Protein AF-0000000078283621 (afdb_homodimer)

Organism: NCBI:txid1796616

Structure (mmCIF, N/CA/C/O backbone):
data_AF-0000000078283621-model_v1
#
loop_
_entity.id
_entity.type
_entity.pdbx_description
1 polymer 'Uncharacterized protein'
#
loop_
_atom_site.group_PDB
_atom_site.id
_atom_site.type_symbol
_atom_site.label_atom_id
_atom_site.label_alt_id
_atom_site.label_comp_id
_atom_site.label_asym_id
_atom_site.label_entity_id
_atom_site.label_seq_id
_atom_site.pdbx_PDB_ins_code
_atom_site.Cartn_x
_atom_site.Cartn_y
_atom_site.Cartn_z
_atom_site.occupancy
_atom_site.B_iso_or_equiv
_atom_site.auth_seq_id
_atom_site.auth_comp_id
_atom_site.auth_asym_id
_atom_site.auth_atom_id
_atom_site.pdbx_PDB_model_num
ATOM 1 N N . MET A 1 1 ? -33 16.625 15.055 1 61.47 1 MET A N 1
ATOM 2 C CA . MET A 1 1 ? -33.125 15.297 14.461 1 61.47 1 MET A CA 1
ATOM 3 C C . MET A 1 1 ? -33.719 14.312 15.453 1 61.47 1 MET A C 1
ATOM 5 O O . MET A 1 1 ? -33.406 14.344 16.641 1 61.47 1 MET A O 1
ATOM 9 N N . ASN A 1 2 ? -34.844 13.75 15.188 1 64.12 2 ASN A N 1
ATOM 10 C CA . ASN A 1 2 ? -35.438 12.703 16.016 1 64.12 2 ASN A CA 1
ATOM 11 C C . ASN A 1 2 ? -34.531 11.484 16.109 1 64.12 2 ASN A C 1
ATOM 13 O O . ASN A 1 2 ? -34.062 10.977 15.094 1 64.12 2 ASN A O 1
ATOM 17 N N . LYS A 1 3 ? -34.062 11.258 17.281 1 76.75 3 LYS A N 1
ATOM 18 C CA . LYS A 1 3 ? -33.156 10.148 17.562 1 76.75 3 LYS A CA 1
ATOM 19 C C . LYS A 1 3 ? -33.875 8.805 17.453 1 76.75 3 LYS A C 1
ATOM 21 O O . LYS A 1 3 ? -33.781 7.98 18.375 1 76.75 3 LYS A O 1
ATOM 26 N N . LYS A 1 4 ? -34.688 8.758 16.531 1 81 4 LYS A N 1
ATOM 27 C CA . LYS A 1 4 ? -35.406 7.508 16.281 1 81 4 LYS A CA 1
ATOM 28 C C . LYS A 1 4 ? -35.031 6.926 14.922 1 81 4 LYS A C 1
ATOM 30 O O . LYS A 1 4 ? -34.562 7.648 14.031 1 81 4 LYS A O 1
ATOM 35 N N . GLY A 1 5 ? -35.125 5.586 14.844 1 86.56 5 GLY A N 1
ATOM 36 C CA . GLY A 1 5 ? -34.844 4.949 13.562 1 86.56 5 GLY A CA 1
ATOM 37 C C . GLY A 1 5 ? -33.688 3.975 13.602 1 86.56 5 GLY A C 1
ATOM 38 O O . GLY A 1 5 ? -33.062 3.814 14.641 1 86.56 5 GLY A O 1
ATOM 39 N N . MET A 1 6 ? -33.438 3.43 12.516 1 89.12 6 MET A N 1
ATOM 40 C CA . MET A 1 6 ? -32.531 2.295 12.43 1 89.12 6 MET A CA 1
ATOM 41 C C . MET A 1 6 ? -31.109 2.725 12.742 1 89.12 6 MET A C 1
ATOM 43 O O . MET A 1 6 ? -30.328 1.955 13.32 1 89.12 6 MET A O 1
ATOM 47 N N . ILE A 1 7 ? -30.75 3.992 12.398 1 89.44 7 ILE A N 1
ATOM 48 C CA . ILE A 1 7 ? -29.391 4.473 12.625 1 89.44 7 ILE A CA 1
ATOM 49 C C . ILE A 1 7 ? -29.125 4.609 14.125 1 89.44 7 ILE A C 1
ATOM 51 O O . ILE A 1 7 ? -28.016 4.363 14.594 1 89.44 7 ILE A O 1
ATOM 55 N N . PHE A 1 8 ? -30.156 4.895 14.883 1 88.25 8 PHE A N 1
ATOM 56 C CA . PHE A 1 8 ? -30 5.172 16.312 1 88.25 8 PHE A CA 1
ATOM 57 C C . PHE A 1 8 ? -30.344 3.938 17.141 1 88.25 8 PHE A C 1
ATOM 59 O O . PHE A 1 8 ? -29.656 3.635 18.109 1 88.25 8 PHE A O 1
ATOM 66 N N . GLU A 1 9 ? -31.359 3.209 16.719 1 87.06 9 GLU A N 1
ATOM 67 C CA . GLU A 1 9 ? -31.906 2.139 17.547 1 87.06 9 GLU A CA 1
ATOM 68 C C . GLU A 1 9 ? -31.547 0.767 16.984 1 87.06 9 GLU A C 1
ATOM 70 O O . GLU A 1 9 ? -31.766 -0.256 17.641 1 87.06 9 GLU A O 1
ATOM 75 N N . GLY A 1 10 ? -31 0.722 15.836 1 88.5 10 GLY A N 1
ATOM 76 C CA . GLY A 1 10 ? -30.766 -0.555 15.18 1 88.5 10 GLY A CA 1
ATOM 77 C C . GLY A 1 10 ? -32.031 -1.196 14.656 1 88.5 10 GLY A C 1
ATOM 78 O O . GLY A 1 10 ? -33.094 -0.573 14.664 1 88.5 10 GLY A O 1
ATOM 79 N N . LEU A 1 11 ? -31.891 -2.342 14.094 1 85.25 11 LEU A N 1
ATOM 80 C CA . LEU A 1 11 ? -33.031 -3.131 13.648 1 85.25 11 LEU A CA 1
ATOM 81 C C . LEU A 1 11 ? -33.562 -4.02 14.773 1 85.25 11 LEU A C 1
ATOM 83 O O . LEU A 1 11 ? -32.781 -4.809 15.344 1 85.25 11 LEU A O 1
ATOM 87 N N . LYS A 1 12 ? -34.719 -3.814 15.133 1 80.38 12 LYS A N 1
ATOM 88 C CA . LYS A 1 12 ? -35.344 -4.668 16.141 1 80.38 12 LYS A CA 1
ATOM 89 C C . LYS A 1 12 ? -35.625 -6.059 15.586 1 80.38 12 LYS A C 1
ATOM 91 O O . LYS A 1 12 ? -36.469 -6.211 14.688 1 80.38 12 LYS A O 1
ATOM 96 N N . VAL A 1 13 ? -34.969 -7 16.031 1 79.25 13 VAL A N 1
ATOM 97 C CA . VAL A 1 13 ? -34.969 -8.305 15.375 1 79.25 13 VAL A CA 1
ATOM 98 C C . VAL A 1 13 ? -35.781 -9.297 16.188 1 79.25 13 VAL A C 1
ATOM 100 O O . VAL A 1 13 ? -36.594 -10.023 15.641 1 79.25 13 VAL A O 1
ATOM 103 N N . ARG A 1 14 ? -35.625 -9.297 17.484 1 77.25 14 ARG A N 1
ATOM 104 C CA . ARG A 1 14 ? -36.219 -10.344 18.297 1 77.25 14 ARG A CA 1
ATOM 105 C C . ARG A 1 14 ? -37.75 -10.273 18.25 1 77.25 14 ARG A C 1
ATOM 107 O O . ARG A 1 14 ? -38.406 -11.266 17.953 1 77.25 14 ARG A O 1
ATOM 114 N N . ASN A 1 15 ? -38.188 -9.062 18.531 1 71.31 15 ASN A N 1
ATOM 115 C CA . ASN A 1 15 ? -39.656 -8.922 18.578 1 71.31 15 ASN A CA 1
ATOM 116 C C . ASN A 1 15 ? -40.281 -9.188 17.219 1 71.31 15 ASN A C 1
ATOM 118 O O . ASN A 1 15 ? -41.375 -9.773 17.141 1 71.31 15 ASN A O 1
ATOM 122 N N . GLU A 1 16 ? -39.5 -8.922 16.25 1 74.31 16 GLU A N 1
ATOM 123 C CA . GLU A 1 16 ? -40 -9.148 14.898 1 74.31 16 GLU A CA 1
ATOM 124 C C . GLU A 1 16 ? -40.031 -10.633 14.562 1 74.31 16 GLU A C 1
ATOM 126 O O . GLU A 1 16 ? -41.031 -11.125 14.023 1 74.31 16 GLU A O 1
ATOM 131 N N . ILE A 1 17 ? -39.062 -11.281 14.953 1 74 17 ILE A N 1
ATOM 132 C CA . ILE A 1 17 ? -38.969 -12.711 14.672 1 74 17 ILE A CA 1
ATOM 133 C C . ILE A 1 17 ? -40 -13.461 15.523 1 74 17 ILE A C 1
ATOM 135 O O . ILE A 1 17 ? -40.688 -14.359 15.031 1 74 17 ILE A O 1
ATOM 139 N N . LYS A 1 18 ? -40.125 -13.055 16.734 1 74.5 18 LYS A N 1
ATOM 140 C CA . LYS A 1 18 ? -41.062 -13.68 17.625 1 74.5 18 LYS A CA 1
ATOM 141 C C . LYS A 1 18 ? -42.5 -13.531 17.109 1 74.5 18 LYS A C 1
ATOM 143 O O . LYS A 1 18 ? -43.281 -14.484 17.125 1 74.5 18 LYS A O 1
ATOM 148 N N . LYS A 1 19 ? -42.719 -12.359 16.734 1 72.62 19 LYS A N 1
ATOM 149 C CA . LYS A 1 19 ? -44.062 -12.109 16.203 1 72.62 19 LYS A CA 1
ATOM 150 C C . LYS A 1 19 ? -44.344 -12.977 14.977 1 72.62 19 LYS A C 1
ATOM 152 O O . LYS A 1 19 ? -45.438 -13.508 14.82 1 72.62 19 LYS A O 1
ATOM 157 N N . ALA A 1 20 ? -43.344 -13.109 14.219 1 76.38 20 ALA A N 1
ATOM 158 C CA . ALA A 1 20 ? -43.5 -13.898 13 1 76.38 20 ALA A CA 1
ATOM 159 C C . ALA A 1 20 ? -43.625 -15.383 13.32 1 76.38 20 ALA A C 1
ATOM 161 O O . ALA A 1 20 ? -44.344 -16.109 12.641 1 76.38 20 ALA A O 1
ATOM 162 N N . MET A 1 21 ? -42.938 -15.812 14.305 1 75.56 21 MET A N 1
ATOM 163 C CA . MET A 1 21 ? -43 -17.203 14.719 1 75.56 21 MET A CA 1
ATOM 164 C C . MET A 1 21 ? -44.375 -17.594 15.195 1 75.56 21 MET A C 1
ATOM 166 O O . MET A 1 21 ? -44.812 -18.734 15.016 1 75.56 21 MET A O 1
ATOM 170 N N . HIS A 1 22 ? -45.031 -16.594 15.766 1 72.19 22 HIS A N 1
ATOM 171 C CA . HIS A 1 22 ? -46.406 -16.828 16.234 1 72.19 22 HIS A CA 1
ATOM 1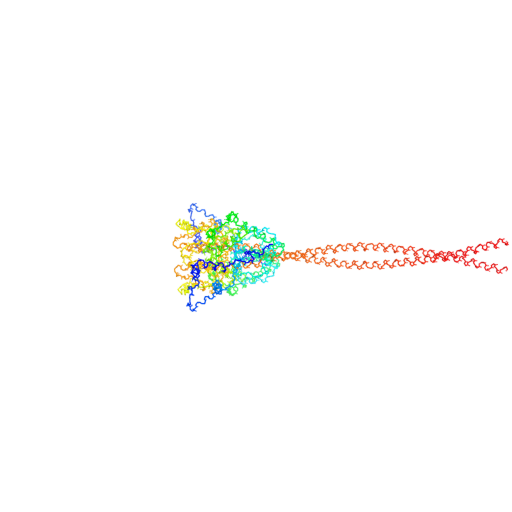72 C C . HIS A 1 22 ? -47.375 -16.906 15.055 1 72.19 22 HIS A C 1
ATOM 174 O O . HIS A 1 22 ? -48.406 -17.594 15.133 1 72.19 22 HIS A O 1
ATOM 180 N N . GLN A 1 23 ? -46.938 -16.234 14.047 1 69.31 23 GLN A N 1
ATOM 181 C CA . GLN A 1 23 ? -47.812 -16.172 12.891 1 69.31 23 GLN A CA 1
ATOM 182 C C . GLN A 1 23 ? -47.562 -17.328 11.93 1 69.31 23 GLN A C 1
ATOM 184 O O . GLN A 1 23 ? -48.5 -17.844 11.312 1 69.31 23 GLN A O 1
ATOM 189 N N . GLU A 1 24 ? -46.344 -17.594 11.82 1 69.06 24 GLU A N 1
ATOM 190 C CA . GLU A 1 24 ? -45.938 -18.656 10.906 1 69.06 24 GLU A CA 1
ATOM 191 C C . GLU A 1 24 ? -45.281 -19.812 11.648 1 69.06 24 GLU A C 1
ATOM 193 O O . GLU A 1 24 ? -44.062 -19.75 11.945 1 69.06 24 GLU A O 1
ATOM 198 N N . HIS A 1 25 ? -45.875 -20.828 11.945 1 65.94 25 HIS A N 1
ATOM 199 C CA . HIS A 1 25 ? -45.406 -21.938 12.766 1 65.94 25 HIS A CA 1
ATOM 200 C C . HIS A 1 25 ? -44.188 -22.609 12.148 1 65.94 25 HIS A C 1
ATOM 202 O O . HIS A 1 25 ? -43.344 -23.141 12.867 1 65.94 25 HIS A O 1
ATOM 208 N N . SER A 1 26 ? -44.062 -22.469 10.867 1 68.5 26 SER A N 1
ATOM 209 C CA . SER A 1 26 ? -43 -23.188 10.18 1 68.5 26 SER A CA 1
ATOM 210 C C . SER A 1 26 ? -41.688 -22.406 10.25 1 68.5 26 SER A C 1
ATOM 212 O O . SER A 1 26 ? -40.625 -22.922 9.898 1 68.5 26 SER A O 1
ATOM 214 N N . LEU A 1 27 ? -41.75 -21.188 10.766 1 71.88 27 LEU A N 1
ATOM 215 C CA . LEU A 1 27 ? -40.594 -20.328 10.75 1 71.88 27 LEU A CA 1
ATOM 216 C C . LEU A 1 27 ? -39.5 -20.859 11.68 1 71.88 27 LEU A C 1
ATOM 218 O O . LEU A 1 27 ? -38.312 -20.844 11.328 1 71.88 27 LEU A O 1
ATOM 222 N N . ALA A 1 28 ? -39.938 -21.266 12.836 1 66.44 28 ALA A N 1
ATOM 223 C CA . ALA A 1 28 ? -38.969 -21.781 13.805 1 66.44 28 ALA A CA 1
ATOM 224 C C . ALA A 1 28 ? -38.219 -22.984 13.234 1 66.44 28 ALA A C 1
ATOM 226 O O . ALA A 1 28 ? -37 -23.078 13.383 1 66.44 28 ALA A O 1
ATOM 227 N N . ASP A 1 29 ? -38.875 -23.812 12.492 1 66.44 29 ASP A N 1
ATOM 228 C CA . ASP A 1 29 ? -38.25 -24.984 11.883 1 66.44 29 ASP A CA 1
ATOM 229 C C . ASP A 1 29 ? -37.312 -24.594 10.758 1 66.44 29 ASP A C 1
ATOM 231 O O . ASP A 1 29 ? -36.219 -25.172 10.625 1 66.44 29 ASP A O 1
ATOM 235 N N . ARG A 1 30 ? -37.625 -23.625 10.141 1 69.31 30 ARG A N 1
ATOM 236 C CA . ARG A 1 30 ? -36.812 -23.188 9.016 1 69.31 30 ARG A CA 1
ATOM 237 C C . ARG A 1 30 ? -35.531 -22.516 9.5 1 69.31 30 ARG A C 1
ATOM 239 O O . ARG A 1 30 ? -34.469 -22.703 8.898 1 69.31 30 ARG A O 1
ATOM 246 N N . ILE A 1 31 ? -35.688 -21.766 10.508 1 64.81 31 ILE A N 1
ATOM 247 C CA . ILE A 1 31 ? -34.5 -21.109 11.102 1 64.81 31 ILE A CA 1
ATOM 248 C C . ILE A 1 31 ? -33.531 -22.188 11.609 1 64.81 31 ILE A C 1
ATOM 250 O O . ILE A 1 31 ? -32.312 -22.078 11.398 1 64.81 31 ILE A O 1
ATOM 254 N N . ARG A 1 32 ? -34.094 -23.188 12.164 1 63.69 32 ARG A N 1
ATOM 255 C CA . ARG A 1 32 ? -33.281 -24.281 12.672 1 63.69 32 ARG A CA 1
ATOM 256 C C . ARG A 1 32 ? -32.625 -25.047 11.531 1 63.69 32 ARG A C 1
ATOM 258 O O . ARG A 1 32 ? -31.453 -25.438 11.641 1 63.69 32 ARG A O 1
ATOM 265 N N . GLU A 1 33 ? -33.281 -25.219 10.469 1 59.19 33 GLU A N 1
ATOM 266 C CA . GLU A 1 33 ? -32.75 -25.906 9.297 1 59.19 33 GLU A CA 1
ATOM 267 C C . GLU A 1 33 ? -31.594 -25.125 8.672 1 59.19 33 GLU A C 1
ATOM 269 O O . GLU A 1 33 ? -30.578 -25.703 8.297 1 59.19 33 GLU A O 1
ATOM 274 N N . GLU A 1 34 ? -31.812 -23.859 8.547 1 57.19 34 GLU A N 1
ATOM 275 C CA . GLU A 1 34 ? -30.797 -23 7.945 1 57.19 34 GLU A CA 1
ATOM 276 C C . GLU A 1 34 ? -29.531 -22.953 8.797 1 57.19 34 GLU A C 1
ATOM 278 O O . GLU A 1 34 ? -28.438 -22.828 8.273 1 57.19 34 GLU A O 1
ATOM 283 N N . ASN A 1 35 ? -29.812 -23.094 10.094 1 51.84 35 ASN A N 1
ATOM 284 C CA . ASN A 1 35 ? -28.672 -23.062 11.016 1 51.84 35 ASN A CA 1
ATOM 285 C C . ASN A 1 35 ? -28.125 -24.469 11.266 1 51.84 35 ASN A C 1
ATOM 287 O O . ASN A 1 35 ? -27.266 -24.656 12.133 1 51.84 35 ASN A O 1
ATOM 291 N N . GLY A 1 36 ? -28.781 -25.391 10.609 1 49.34 36 GLY A N 1
ATOM 292 C CA . GLY A 1 36 ? -28.391 -26.781 10.781 1 49.34 36 GLY A CA 1
ATOM 293 C C . GLY A 1 36 ? -26.938 -27.031 10.398 1 49.34 36 GLY A C 1
ATOM 294 O O . GLY A 1 36 ? -26.297 -27.938 10.945 1 49.34 36 GLY A O 1
ATOM 295 N N . TYR A 1 37 ? -26.578 -26.328 9.484 1 45.72 37 TYR A N 1
ATOM 296 C CA . TYR A 1 37 ? -25.188 -26.531 9.094 1 45.72 37 TYR A CA 1
ATOM 297 C C . TYR A 1 37 ? -24.25 -26.156 10.227 1 45.72 37 TYR A C 1
ATOM 299 O O . TYR A 1 37 ? -23.125 -26.641 10.297 1 45.72 37 TYR A O 1
ATOM 307 N N . LEU A 1 38 ? -24.734 -25.297 11.062 1 45.19 38 LEU A N 1
ATOM 308 C CA . LEU A 1 38 ? -23.938 -24.984 12.242 1 45.19 38 LEU A CA 1
ATOM 309 C C . LEU A 1 38 ? -23.922 -26.156 13.219 1 45.19 38 LEU A C 1
ATOM 311 O O . LEU A 1 38 ? -22.953 -26.344 13.945 1 45.19 38 LEU A O 1
ATOM 315 N N . GLN A 1 39 ? -24.984 -26.953 13.266 1 39.72 39 GLN A N 1
ATOM 316 C CA . GLN A 1 39 ? -25.125 -28.062 14.195 1 39.72 39 GLN A CA 1
ATOM 317 C C . GLN A 1 39 ? -24.516 -29.344 13.633 1 39.72 39 GLN A C 1
ATOM 319 O O . GLN A 1 39 ? -24.219 -30.281 14.383 1 39.72 39 GLN A O 1
ATOM 324 N N . ALA A 1 40 ? -24.547 -29.531 12.445 1 39.25 40 ALA A N 1
ATOM 325 C CA . ALA A 1 40 ? -24.047 -30.812 11.953 1 39.25 40 ALA A CA 1
ATOM 326 C C . ALA A 1 40 ? -22.578 -31.016 12.32 1 39.25 40 ALA A C 1
ATOM 328 O O . ALA A 1 40 ? -21.984 -32.031 11.984 1 39.25 40 ALA A O 1
ATOM 329 N N . GLY A 1 41 ? -21.844 -29.969 12.648 1 37.03 41 GLY A N 1
ATOM 330 C CA . GLY A 1 41 ? -20.578 -30.312 13.289 1 37.03 41 GLY A CA 1
ATOM 331 C C . GLY A 1 41 ? -20.75 -31.047 14.594 1 37.03 41 GLY A C 1
ATOM 332 O O . GLY A 1 41 ? -20.719 -30.453 15.672 1 37.03 41 GLY A O 1
ATOM 333 N N . GLU A 1 42 ? -21.625 -31.844 14.82 1 34.56 42 GLU A N 1
ATOM 334 C CA . GLU A 1 42 ? -21.531 -32.688 15.992 1 34.56 42 GLU A CA 1
ATOM 335 C C . GLU A 1 42 ? -20.078 -33.031 16.312 1 34.56 42 GLU A C 1
ATOM 337 O O . GLU A 1 42 ? -19.219 -33.031 15.422 1 34.56 42 GLU A O 1
ATOM 342 N N . ALA A 1 43 ? -19.859 -33.656 17.641 1 33.69 43 ALA A N 1
ATOM 343 C CA . ALA A 1 43 ? -18.828 -34 18.609 1 33.69 43 ALA A CA 1
ATOM 344 C C . ALA A 1 43 ? -17.75 -34.875 18 1 33.69 43 ALA A C 1
ATOM 346 O O . ALA A 1 43 ? -17.844 -36.125 18.078 1 33.69 43 ALA A O 1
ATOM 347 N N . SER A 1 44 ? -17.531 -34.969 16.859 1 31.89 44 SER A N 1
ATOM 348 C CA . SER A 1 44 ? -16.328 -35.719 17.125 1 31.89 44 SER A CA 1
ATOM 349 C C . SER A 1 44 ? -15.391 -35 18.078 1 31.89 44 SER A C 1
ATOM 351 O O . SER A 1 44 ? -15.203 -33.781 17.969 1 31.89 44 SER A O 1
ATOM 353 N N . PRO A 1 45 ? -15.203 -35.562 19.375 1 35 45 PRO A N 1
ATOM 354 C CA . PRO A 1 45 ? -14.406 -35.031 20.484 1 35 45 PRO A CA 1
ATOM 355 C C . PRO A 1 45 ? -13.219 -34.219 20.016 1 35 45 PRO A C 1
ATOM 357 O O . PRO A 1 45 ? -12.656 -33.438 20.781 1 35 45 PRO A O 1
ATOM 360 N N . THR A 1 46 ? -12.625 -34.594 19 1 33.5 46 THR A N 1
ATOM 361 C CA . THR A 1 46 ? -11.289 -34.062 18.766 1 33.5 46 THR A CA 1
ATOM 362 C C . THR A 1 46 ? -11.359 -32.656 18.141 1 33.5 46 THR A C 1
ATOM 364 O O . THR A 1 46 ? -10.328 -32.031 17.953 1 33.5 46 THR A O 1
ATOM 367 N N . VAL A 1 47 ? -12.375 -32.438 17.344 1 37.5 47 VAL A N 1
ATOM 368 C CA . VAL A 1 47 ? -12.125 -31.25 16.547 1 37.5 47 VAL A CA 1
ATOM 369 C C . VAL A 1 47 ? -12.547 -30 17.328 1 37.5 47 VAL A C 1
ATOM 371 O O . VAL A 1 47 ? -13.711 -29.859 17.719 1 37.5 47 VAL A O 1
ATOM 374 N N . LYS A 1 48 ? -11.836 -29.406 18.094 1 36.97 48 LYS A N 1
ATOM 375 C CA . LYS A 1 48 ? -11.906 -28.094 18.734 1 36.97 48 LYS A CA 1
ATOM 376 C C . LYS A 1 48 ? -12.5 -27.047 17.781 1 36.97 48 LYS A C 1
ATOM 378 O O . LYS A 1 48 ? -11.797 -26.516 16.922 1 36.97 48 LYS A O 1
ATOM 383 N N . SER A 1 49 ? -13.578 -27.141 17.203 1 39.72 49 SER A N 1
ATOM 384 C CA . SER A 1 49 ? -14.227 -26.094 16.422 1 39.72 49 SER A CA 1
ATOM 385 C C . SER A 1 49 ? -14.398 -24.828 17.25 1 39.72 49 SER A C 1
ATOM 387 O O . SER A 1 49 ? -15.531 -24.422 17.547 1 39.72 49 SER A O 1
ATOM 389 N N . THR A 1 50 ? -13.898 -24.609 18.312 1 41.41 50 THR A N 1
ATOM 390 C CA . THR A 1 50 ? -14.227 -23.484 19.188 1 41.41 50 THR A CA 1
ATOM 391 C C . THR A 1 50 ? -14.109 -22.172 18.422 1 41.41 50 THR A C 1
ATOM 393 O O . THR A 1 50 ? -13.07 -21.516 18.469 1 41.41 50 THR A O 1
ATOM 396 N N . VAL A 1 51 ? -14.375 -22.203 17.203 1 45.34 51 VAL A N 1
ATOM 397 C CA . VAL A 1 51 ? -14.148 -20.812 16.828 1 45.34 51 VAL A CA 1
ATOM 398 C C . VAL A 1 51 ? -15.062 -19.906 17.641 1 45.34 51 VAL A C 1
ATOM 400 O O . VAL A 1 51 ? -16.234 -20.203 17.844 1 45.34 51 VAL A O 1
ATOM 403 N N . GLY A 1 52 ? -14.57 -19.188 18.531 1 49.47 52 GLY A N 1
ATOM 404 C CA . GLY A 1 52 ? -15.203 -18.172 19.359 1 49.47 52 GLY A CA 1
ATOM 405 C C . GLY A 1 52 ? -16.391 -17.516 18.688 1 49.47 52 GLY A C 1
ATOM 406 O O . GLY A 1 52 ? -17.406 -17.266 19.344 1 49.47 52 GLY A O 1
ATOM 407 N N . CYS A 1 53 ? -16.359 -17.391 17.406 1 52.03 53 CYS A N 1
ATOM 408 C CA . CYS A 1 53 ? -17.453 -16.766 16.688 1 52.03 53 CYS A CA 1
ATOM 409 C C . CYS A 1 53 ? -18.688 -17.656 16.672 1 52.03 53 CYS A C 1
ATOM 411 O O . CYS A 1 53 ? -19.812 -17.172 16.828 1 52.03 53 CYS A O 1
ATOM 413 N N . GLU A 1 54 ? -18.5 -18.953 16.641 1 54.91 54 GLU A N 1
ATOM 414 C CA . GLU A 1 54 ? -19.625 -19.859 16.641 1 54.91 54 GLU A CA 1
ATOM 415 C C . GLU A 1 54 ? -20.344 -19.859 17.984 1 54.91 54 GLU A C 1
ATOM 417 O O . GLU A 1 54 ? -21.578 -19.906 18.031 1 54.91 54 GLU A O 1
ATOM 422 N N . LYS A 1 55 ? -19.531 -19.797 18.984 1 57.72 55 LYS A N 1
ATOM 423 C CA . LYS A 1 55 ? -20.125 -19.75 20.312 1 57.72 55 LYS A CA 1
ATOM 424 C C . LYS A 1 55 ? -20.969 -18.5 20.5 1 57.72 55 LYS A C 1
ATOM 426 O O . LYS A 1 55 ? -22.078 -18.562 21.031 1 57.72 55 LYS A O 1
ATOM 431 N N . GLU A 1 56 ? -20.375 -17.469 20 1 57.59 56 GLU A N 1
ATOM 432 C CA . GLU A 1 56 ? -21.109 -16.203 20.125 1 57.59 56 GLU A CA 1
ATOM 433 C C . GLU A 1 56 ? -22.375 -16.219 19.281 1 57.59 56 GLU A C 1
ATOM 435 O O . GLU A 1 56 ? -23.422 -15.75 19.703 1 57.59 56 GLU A O 1
ATOM 440 N N . LEU A 1 57 ? -22.25 -16.828 18.203 1 58.06 57 LEU A N 1
ATOM 441 C CA . LEU A 1 57 ? -23.406 -16.953 17.312 1 58.06 57 LEU A CA 1
ATOM 442 C C . LEU A 1 57 ? -24.484 -17.812 17.969 1 58.06 57 LEU A C 1
ATOM 444 O O . LEU A 1 57 ? -25.672 -17.469 17.922 1 58.06 57 LEU A O 1
ATOM 448 N N . SER A 1 58 ? -24.047 -18.891 18.547 1 60.5 58 SER A N 1
ATOM 449 C CA . SER A 1 58 ? -25 -19.781 19.219 1 60.5 58 SER A CA 1
ATOM 450 C C . SER A 1 58 ? -25.703 -19.078 20.359 1 60.5 58 SER A C 1
ATOM 452 O O . SER A 1 58 ? -26.922 -19.234 20.547 1 60.5 58 SER A O 1
ATOM 454 N N . ARG A 1 59 ? -25.016 -18.297 21.016 1 63.34 59 ARG A N 1
ATOM 455 C CA . ARG A 1 59 ? -25.578 -17.562 22.125 1 63.34 59 ARG A CA 1
ATOM 456 C C . ARG A 1 59 ? -26.625 -16.547 21.656 1 63.34 59 ARG A C 1
ATOM 458 O O . ARG A 1 59 ? -27.688 -16.438 22.266 1 63.34 59 ARG A O 1
ATOM 465 N N . VAL A 1 60 ? -26.328 -15.977 20.625 1 62.78 60 VAL A N 1
ATOM 466 C CA . VAL A 1 60 ? -27.234 -14.953 20.109 1 62.78 60 VAL A CA 1
ATOM 467 C C . VAL A 1 60 ? -28.5 -15.609 19.578 1 62.78 60 VAL A C 1
ATOM 469 O O . VAL A 1 60 ? -29.609 -15.125 19.797 1 62.78 60 VAL A O 1
ATOM 472 N N . LEU A 1 61 ? -28.344 -16.703 19 1 62.59 61 LEU A N 1
ATOM 473 C CA . LEU A 1 61 ? -29.484 -17.422 18.438 1 62.59 61 LEU A CA 1
ATOM 474 C C . LEU A 1 61 ? -30.375 -17.969 19.547 1 62.59 61 LEU A C 1
ATOM 476 O O . LEU A 1 61 ? -31.609 -17.938 19.422 1 62.59 61 LEU A O 1
ATOM 480 N N . GLU A 1 62 ? -29.703 -18.406 20.609 1 65.12 62 GLU A N 1
ATOM 481 C CA . GLU A 1 62 ? -30.453 -18.875 21.766 1 65.12 62 GLU A CA 1
ATOM 482 C C . GLU A 1 62 ? -31.281 -17.734 22.375 1 65.12 62 GLU A C 1
ATOM 484 O O . GLU A 1 62 ? -32.438 -17.938 22.734 1 65.12 62 GLU A O 1
ATOM 489 N N . LYS A 1 63 ? -30.703 -16.625 22.359 1 66.38 63 LYS A N 1
ATOM 490 C CA . LYS A 1 63 ? -31.375 -15.461 22.922 1 66.38 63 LYS A CA 1
ATOM 491 C C . LYS A 1 63 ? -32.562 -15.031 22.047 1 66.38 63 LYS A C 1
ATOM 493 O O . LYS A 1 63 ? -33.562 -14.523 22.547 1 66.38 63 LYS A O 1
ATOM 498 N N . LEU A 1 64 ? -32.375 -15.242 20.828 1 66.88 64 LEU A N 1
ATOM 499 C CA . LEU A 1 64 ? -33.406 -14.891 19.875 1 66.88 64 LEU A CA 1
ATOM 500 C C . LEU A 1 64 ? -34.656 -15.75 20.078 1 66.88 64 LEU A C 1
ATOM 502 O O . LEU A 1 64 ? -35.781 -15.273 19.922 1 66.88 64 LEU A O 1
ATOM 506 N N . LEU A 1 65 ? -34.438 -16.969 20.641 1 67.06 65 LEU A N 1
ATOM 507 C CA . LEU A 1 65 ? -35.5 -17.938 20.734 1 67.06 65 LEU A CA 1
ATOM 508 C C . LEU A 1 65 ? -36.094 -17.953 22.156 1 67.06 65 LEU A C 1
ATOM 510 O O . LEU A 1 65 ? -37.125 -18.578 22.391 1 67.06 65 LEU A O 1
ATOM 514 N N . GLU A 1 66 ? -35.375 -17.203 23.031 1 66.94 66 GLU A N 1
ATOM 515 C CA . GLU A 1 66 ? -35.875 -17.141 24.406 1 66.94 66 GLU A CA 1
ATOM 516 C C . GLU A 1 66 ? -37.188 -16.391 24.5 1 66.94 66 GLU A C 1
ATOM 518 O O . GLU A 1 66 ? -37.344 -15.328 23.891 1 66.94 66 GLU A O 1
ATOM 523 N N . GLU A 1 67 ? -38.219 -16.906 25.031 1 62.69 67 GLU A N 1
ATOM 524 C CA . GLU A 1 67 ? -39.562 -16.359 25.109 1 62.69 67 GLU A CA 1
ATOM 525 C C . GLU A 1 67 ? -39.594 -15.016 25.828 1 62.69 67 GLU A C 1
ATOM 527 O O . GLU A 1 67 ? -40.25 -14.078 25.391 1 62.69 67 GLU A O 1
ATOM 532 N N . ASP A 1 68 ? -38.812 -14.836 26.953 1 66.06 68 ASP A N 1
ATOM 533 C CA . ASP A 1 68 ? -38.875 -13.617 27.766 1 66.06 68 ASP A CA 1
ATOM 534 C C . ASP A 1 68 ? -37.562 -12.812 27.656 1 66.06 68 ASP A C 1
ATOM 536 O O . ASP A 1 68 ? -37.188 -12.117 28.594 1 66.06 68 ASP A O 1
ATOM 540 N N . GLY A 1 69 ? -37.062 -12.898 26.453 1 66.5 69 GLY A N 1
ATOM 541 C CA . GLY A 1 69 ? -35.781 -12.219 26.359 1 66.5 69 GLY A CA 1
ATOM 542 C C . GLY A 1 69 ? -35.906 -10.758 25.969 1 66.5 69 GLY A C 1
ATOM 543 O O . GLY A 1 69 ? -36.969 -10.32 25.531 1 66.5 69 GLY A O 1
ATOM 544 N N . GLU A 1 70 ? -34.875 -9.961 26.344 1 74.62 70 GLU A N 1
ATOM 545 C CA . GLU A 1 70 ? -34.812 -8.547 25.984 1 74.62 70 GLU A CA 1
ATOM 546 C C . GLU A 1 70 ? -34.688 -8.352 24.484 1 74.62 70 GLU A C 1
ATOM 548 O O . GLU A 1 70 ? -34.25 -9.266 23.781 1 74.62 70 GLU A O 1
ATOM 553 N N . GLU A 1 71 ? -35.25 -7.312 23.969 1 80 71 GLU A N 1
ATOM 554 C CA . GLU A 1 71 ? -35.156 -6.965 22.562 1 80 71 GLU A CA 1
ATOM 555 C C . GLU A 1 71 ? -33.688 -6.938 22.094 1 80 71 GLU A C 1
ATOM 557 O O . GLU A 1 71 ? -32.812 -6.477 22.828 1 80 71 GLU A O 1
ATOM 562 N N . ILE A 1 72 ? -33.5 -7.629 20.984 1 79 72 ILE A N 1
ATOM 563 C CA . ILE A 1 72 ? -32.188 -7.57 20.328 1 79 72 ILE A CA 1
ATOM 564 C C . ILE A 1 72 ? -32.219 -6.539 19.203 1 79 72 ILE A C 1
ATOM 566 O O . ILE A 1 72 ? -33 -6.645 18.281 1 79 72 ILE A O 1
ATOM 570 N N . CYS A 1 73 ? -31.453 -5.527 19.422 1 83.38 73 CYS A N 1
ATOM 571 C CA . CYS A 1 73 ? -31.312 -4.5 18.406 1 83.38 73 CYS A CA 1
ATOM 572 C C . CYS A 1 73 ? -30.016 -4.684 17.609 1 83.38 73 CYS A C 1
ATOM 574 O O . CYS A 1 73 ? -28.922 -4.555 18.172 1 83.38 73 CYS A O 1
ATOM 576 N N . LEU A 1 74 ? -30.188 -5.059 16.391 1 87.94 74 LEU A N 1
ATOM 577 C CA . LEU A 1 74 ? -29.047 -5.277 15.523 1 87.94 74 LEU A CA 1
ATOM 578 C C . LEU A 1 74 ? -28.438 -3.951 15.062 1 87.94 74 LEU A C 1
ATOM 580 O O . LEU A 1 74 ? -29.125 -3.145 14.43 1 87.94 74 LEU A O 1
ATOM 584 N N . ASP A 1 75 ? -27.297 -3.723 15.461 1 88.62 75 ASP A N 1
ATOM 585 C CA . ASP A 1 75 ? -26.594 -2.541 14.969 1 88.62 75 ASP A CA 1
ATOM 586 C C . ASP A 1 75 ? -26.312 -2.65 13.477 1 88.62 75 ASP A C 1
ATOM 588 O O . ASP A 1 75 ? -25.641 -3.584 13.031 1 88.62 75 ASP A O 1
ATOM 592 N N . VAL A 1 76 ? -26.734 -1.753 12.711 1 91.38 76 VAL A N 1
ATOM 593 C CA . VAL A 1 76 ? -26.688 -1.849 11.258 1 91.38 76 VAL A CA 1
ATOM 594 C C . VAL A 1 76 ? -25.453 -1.125 10.719 1 91.38 76 VAL A C 1
ATOM 596 O O . VAL A 1 76 ? -25.266 -1.026 9.508 1 91.38 76 VAL A O 1
ATOM 599 N N . THR A 1 77 ? -24.609 -0.672 11.539 1 92.56 77 THR A N 1
ATOM 600 C CA . THR A 1 77 ? -23.484 0.179 11.172 1 92.56 77 THR A CA 1
ATOM 601 C C . THR A 1 77 ? -22.594 -0.515 10.141 1 92.56 77 THR A C 1
ATOM 603 O O . THR A 1 77 ? -22.297 0.049 9.086 1 92.56 77 THR A O 1
ATOM 606 N N . TYR A 1 78 ? -22.25 -1.754 10.445 1 92.56 78 TYR A N 1
ATOM 607 C CA . TYR A 1 78 ? -21.344 -2.48 9.562 1 92.56 78 TYR A CA 1
ATOM 608 C C . TYR A 1 78 ? -21.953 -2.666 8.18 1 92.56 78 TYR A C 1
ATOM 610 O O . TYR A 1 78 ? -21.266 -2.494 7.168 1 92.56 78 TYR A O 1
ATOM 618 N N . PHE A 1 79 ? -23.219 -2.938 8.156 1 93.12 79 PHE A N 1
ATOM 619 C CA . PHE A 1 79 ? -23.891 -3.184 6.891 1 93.12 79 PHE A CA 1
ATOM 620 C C . PHE A 1 79 ? -23.953 -1.91 6.059 1 93.12 79 PHE A C 1
ATOM 622 O O . PHE A 1 79 ? -23.672 -1.93 4.859 1 93.12 79 PHE A O 1
ATOM 629 N N . LEU A 1 80 ? -24.312 -0.819 6.703 1 94.69 80 LEU A N 1
ATOM 630 C CA . LEU A 1 80 ? -24.406 0.46 6.008 1 94.69 80 LEU A CA 1
ATOM 631 C C . LEU A 1 80 ? -23.047 0.894 5.461 1 94.69 80 LEU A C 1
ATOM 633 O O . LEU A 1 80 ? -22.953 1.309 4.305 1 94.69 80 LEU A O 1
ATOM 637 N N . VAL A 1 81 ? -22.078 0.731 6.293 1 94.5 81 VAL A N 1
ATOM 638 C CA . VAL A 1 81 ? -20.734 1.164 5.926 1 94.5 81 VAL A CA 1
ATOM 639 C C . VAL A 1 81 ? -20.188 0.277 4.805 1 94.5 81 VAL A C 1
ATOM 641 O O . VAL A 1 81 ? -19.562 0.77 3.861 1 94.5 81 VAL A O 1
ATOM 644 N N . PHE A 1 82 ? -20.422 -1.006 4.91 1 92.19 82 PHE A N 1
ATOM 645 C CA . PHE A 1 82 ? -19.938 -1.947 3.914 1 92.19 82 PHE A CA 1
ATOM 646 C C . PHE A 1 82 ? -20.531 -1.643 2.543 1 92.19 82 PHE A C 1
ATOM 648 O O . PHE A 1 82 ? -19.797 -1.562 1.552 1 92.19 82 PHE A O 1
ATOM 655 N N . ALA A 1 83 ? -21.781 -1.426 2.516 1 91.19 83 ALA A N 1
ATOM 656 C CA . ALA A 1 83 ? -22.453 -1.148 1.247 1 91.19 83 ALA A CA 1
ATOM 657 C C . ALA A 1 83 ? -22.047 0.217 0.7 1 91.19 83 ALA A C 1
ATOM 659 O O . ALA A 1 83 ? -21.703 0.344 -0.481 1 91.19 83 ALA A O 1
ATOM 660 N N . ALA A 1 84 ? -22.031 1.209 1.523 1 93.38 84 ALA A N 1
ATOM 661 C CA . ALA A 1 84 ? -21.781 2.58 1.087 1 93.38 84 ALA A CA 1
ATOM 662 C C . ALA A 1 84 ? -20.328 2.756 0.65 1 93.38 84 ALA A C 1
ATOM 664 O O . ALA A 1 84 ? -20.047 3.475 -0.311 1 93.38 84 ALA A O 1
ATOM 665 N N . SER A 1 85 ? -19.406 2.145 1.371 1 91.75 85 SER A N 1
ATOM 666 C CA . SER A 1 85 ? -17.984 2.299 1.063 1 91.75 85 SER A CA 1
ATOM 667 C C . SER A 1 85 ? -17.641 1.648 -0.271 1 91.75 85 SER A C 1
ATOM 669 O O . SER A 1 85 ? -16.625 1.994 -0.891 1 91.75 85 SER A O 1
ATOM 671 N N . GLN A 1 86 ? -18.484 0.747 -0.636 1 86.81 86 GLN A N 1
ATOM 672 C CA . GLN A 1 86 ? -18.203 0.022 -1.873 1 86.81 86 GLN A CA 1
ATOM 673 C C . GLN A 1 86 ? -19 0.604 -3.039 1 86.81 86 GLN A C 1
ATOM 675 O O . GLN A 1 86 ? -18.781 0.225 -4.191 1 86.81 86 GLN A O 1
ATOM 680 N N . ASN A 1 87 ? -19.938 1.484 -2.76 1 87.94 87 ASN A N 1
ATOM 681 C CA . ASN A 1 87 ? -20.75 2.129 -3.789 1 87.94 87 ASN A CA 1
ATOM 682 C C . ASN A 1 87 ? -19.969 3.25 -4.484 1 87.94 87 ASN A C 1
ATOM 684 O O . ASN A 1 87 ? -19.578 4.227 -3.846 1 87.94 87 ASN A O 1
ATOM 688 N N . PRO A 1 88 ? -19.797 3.148 -5.785 1 84.75 88 PRO A N 1
ATOM 689 C CA . PRO A 1 88 ? -18.969 4.125 -6.496 1 84.75 88 PRO A CA 1
ATOM 690 C C . PRO A 1 88 ? -19.516 5.547 -6.391 1 84.75 88 PRO A C 1
ATOM 692 O O . PRO A 1 88 ? -18.734 6.504 -6.32 1 84.75 88 PRO A O 1
ATOM 695 N N . VAL A 1 89 ? -20.781 5.719 -6.375 1 89.06 89 VAL A N 1
ATOM 696 C CA . VAL A 1 89 ? -21.391 7.043 -6.281 1 89.06 89 VAL A CA 1
ATOM 697 C C . VAL A 1 89 ? -21.125 7.633 -4.898 1 89.06 89 VAL A C 1
ATOM 699 O O . VAL A 1 89 ? -20.781 8.812 -4.773 1 89.06 89 VAL A O 1
ATOM 702 N N . CYS A 1 90 ? -21.266 6.797 -3.916 1 92.44 90 CYS A N 1
ATOM 703 C CA . CYS A 1 90 ? -20.969 7.246 -2.559 1 92.44 90 CYS A CA 1
ATOM 704 C C . CYS A 1 90 ? -19.5 7.648 -2.418 1 92.44 90 CYS A C 1
ATOM 706 O O . CYS A 1 90 ? -19.188 8.656 -1.784 1 92.44 90 CYS A O 1
ATOM 708 N N . GLN A 1 91 ? -18.625 6.883 -3.033 1 88.06 91 GLN A N 1
ATOM 709 C CA . GLN A 1 91 ? -17.203 7.18 -2.988 1 88.06 91 GLN A CA 1
ATOM 710 C C . GLN A 1 91 ? -16.906 8.555 -3.588 1 88.06 91 GLN A C 1
ATOM 712 O O . GLN A 1 91 ? -16.188 9.352 -2.998 1 88.06 91 GLN A O 1
ATOM 717 N N . GLU A 1 92 ? -17.547 8.82 -4.688 1 86.5 92 GLU A N 1
ATOM 718 C CA . GLU A 1 92 ? -17.344 10.094 -5.359 1 86.5 92 GLU A CA 1
ATOM 719 C C . GLU A 1 92 ? -17.844 11.258 -4.508 1 86.5 92 GLU A C 1
ATOM 721 O O . GLU A 1 92 ? -17.219 12.32 -4.461 1 86.5 92 GLU A O 1
ATOM 726 N N . GLU A 1 93 ? -18.906 11.078 -3.863 1 90.56 93 GLU A N 1
ATOM 727 C CA . GLU A 1 93 ? -19.453 12.117 -3.004 1 90.56 93 GLU A CA 1
ATOM 728 C C . GLU A 1 93 ? -18.578 12.359 -1.784 1 90.56 93 GLU A C 1
ATOM 730 O O . GLU A 1 93 ? -18.406 13.5 -1.343 1 90.56 93 GLU A O 1
ATOM 735 N N . LEU A 1 94 ? -18.047 11.305 -1.266 1 92.12 94 LEU A N 1
ATOM 736 C CA . LEU A 1 94 ? -17.188 11.406 -0.092 1 92.12 94 LEU A CA 1
ATOM 737 C C . LEU A 1 94 ? -15.898 12.148 -0.429 1 92.12 94 LEU A C 1
ATOM 739 O O . LEU A 1 94 ? -15.367 12.891 0.401 1 92.12 94 LEU A O 1
ATOM 743 N N . LYS A 1 95 ? -15.438 11.953 -1.643 1 85.31 95 LYS A N 1
ATOM 744 C CA . LYS A 1 95 ? -14.227 12.625 -2.098 1 85.31 95 LYS A CA 1
ATOM 745 C C . LYS A 1 95 ? -14.43 14.133 -2.189 1 85.31 95 LYS A C 1
ATOM 747 O O . LYS A 1 95 ? -13.461 14.898 -2.184 1 85.31 95 LYS A O 1
ATOM 752 N N . LYS A 1 96 ? -15.695 14.555 -2.275 1 87.44 96 LYS A N 1
ATOM 753 C CA . LYS A 1 96 ? -16.016 15.969 -2.41 1 87.44 96 LYS A CA 1
ATOM 754 C C . LYS A 1 96 ? -16.031 16.656 -1.05 1 87.44 96 LYS A C 1
ATOM 756 O O . LYS A 1 96 ? -16.062 17.891 -0.974 1 87.44 96 LYS A O 1
ATOM 761 N N . LEU A 1 97 ? -15.977 15.906 -0.004 1 88.69 97 LEU A N 1
ATOM 762 C CA . LEU A 1 97 ? -15.969 16.5 1.327 1 88.69 97 LEU A CA 1
ATOM 763 C C . LEU A 1 97 ? -14.703 17.312 1.56 1 88.69 97 LEU A C 1
ATOM 765 O O . LEU A 1 97 ? -13.641 16.984 1.02 1 88.69 97 LEU A O 1
ATOM 769 N N . ALA A 1 98 ? -14.867 18.344 2.34 1 79.69 98 ALA A N 1
ATOM 770 C CA . ALA A 1 98 ? -13.703 19.141 2.707 1 79.69 98 ALA A CA 1
ATOM 771 C C . ALA A 1 98 ? -12.719 18.328 3.543 1 79.69 98 ALA A C 1
ATOM 773 O O . ALA A 1 98 ? -13.125 17.516 4.383 1 79.69 98 ALA A O 1
ATOM 774 N N . PRO A 1 99 ? -11.484 18.562 3.363 1 77.81 99 PRO A N 1
ATOM 775 C CA . PRO A 1 99 ? -10.461 17.797 4.094 1 77.81 99 PRO A CA 1
ATOM 776 C C . PRO A 1 99 ? -10.641 17.875 5.609 1 77.81 99 PRO A C 1
ATOM 778 O O . PRO A 1 99 ? -10.422 16.891 6.316 1 77.81 99 PRO A O 1
ATOM 781 N N . ASP A 1 100 ? -11.062 19.062 5.988 1 77.5 100 ASP A N 1
ATOM 782 C CA . ASP A 1 100 ? -11.266 19.234 7.422 1 77.5 100 ASP A CA 1
ATOM 783 C C . ASP A 1 100 ? -12.406 18.359 7.93 1 77.5 100 ASP A C 1
ATOM 785 O O . ASP A 1 100 ? -12.352 17.859 9.047 1 77.5 100 ASP A O 1
ATOM 789 N N . GLN A 1 101 ? -13.391 18.25 7.16 1 84.25 101 GLN A N 1
ATOM 790 C CA . GLN A 1 101 ? -14.523 17.406 7.523 1 84.25 101 GLN A CA 1
ATOM 791 C C . GLN A 1 101 ? -14.117 15.938 7.562 1 84.25 101 GLN A C 1
ATOM 793 O O . GLN A 1 101 ? -14.492 15.211 8.484 1 84.25 101 GLN A O 1
ATOM 798 N N . ILE A 1 102 ? -13.32 15.57 6.598 1 85.19 102 ILE A N 1
ATOM 799 C CA . ILE A 1 102 ? -12.844 14.195 6.504 1 85.19 102 ILE A CA 1
ATOM 800 C C . ILE A 1 102 ? -12 13.859 7.73 1 85.19 102 ILE A C 1
ATOM 802 O O . ILE A 1 102 ? -12.211 12.828 8.367 1 85.19 102 ILE A O 1
ATOM 806 N N . LEU A 1 103 ? -11.18 14.734 8.023 1 81.5 103 LEU A N 1
ATOM 807 C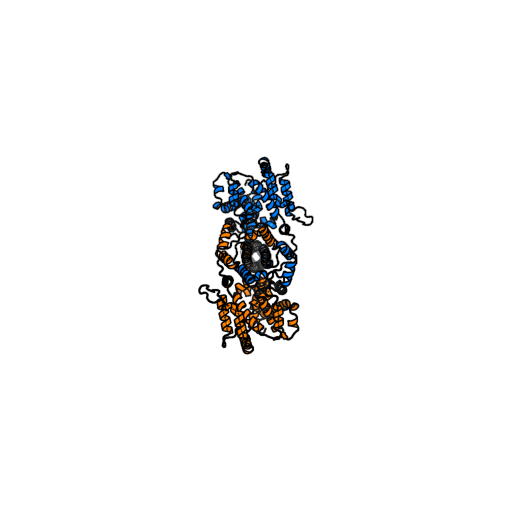 CA . LEU A 1 103 ? -10.297 14.516 9.156 1 81.5 103 LEU A CA 1
ATOM 808 C C . LEU A 1 103 ? -11.086 14.438 10.461 1 81.5 103 LEU A C 1
ATOM 810 O O . LEU A 1 103 ? -10.758 13.641 11.344 1 81.5 103 LEU A O 1
ATOM 814 N N . SER A 1 104 ? -12.055 15.266 10.523 1 85.06 104 SER A N 1
ATOM 815 C CA . SER A 1 104 ? -12.891 15.258 11.727 1 85.06 104 SER A CA 1
ATOM 816 C C . SER A 1 104 ? -13.617 13.93 11.891 1 85.06 104 SER A C 1
ATOM 818 O O . SER A 1 104 ? -13.68 13.383 12.992 1 85.06 104 SER A O 1
ATOM 820 N N . TYR A 1 105 ? -14.125 13.453 10.836 1 89.69 105 TYR A N 1
ATOM 821 C CA . TYR A 1 105 ? -14.828 12.172 10.875 1 89.69 105 TYR A CA 1
ATOM 822 C C . TYR A 1 105 ? -13.867 11.031 11.164 1 89.69 105 TYR A C 1
ATOM 824 O O . TYR A 1 105 ? -14.188 10.117 11.93 1 89.69 105 TYR A O 1
ATOM 832 N N . GLN A 1 106 ? -12.75 11.07 10.57 1 85.69 106 GLN A N 1
ATOM 833 C CA . GLN A 1 106 ? -11.742 10.039 10.828 1 85.69 106 GLN A CA 1
ATOM 834 C C . GLN A 1 106 ? -11.312 10.039 12.289 1 85.69 106 GLN A C 1
ATOM 836 O O . GLN A 1 106 ? -11.078 8.984 12.875 1 85.69 106 GLN A O 1
ATOM 841 N N . GLN A 1 107 ? -11.25 11.219 12.82 1 82.62 107 GLN A N 1
ATOM 842 C CA . GLN A 1 107 ? -10.891 11.32 14.227 1 82.62 107 GLN A CA 1
ATOM 843 C C . GLN A 1 107 ? -11.969 10.703 15.117 1 82.62 107 GLN A C 1
ATOM 845 O O . GLN A 1 107 ? -11.664 10.031 16.094 1 82.62 107 GLN A O 1
ATOM 850 N N . LYS A 1 108 ? -13.117 10.953 14.734 1 86.75 108 LYS A N 1
ATOM 851 C CA . LYS A 1 108 ? -14.227 10.367 15.484 1 86.75 108 LYS A CA 1
ATOM 852 C C . LYS A 1 108 ? -14.18 8.844 15.422 1 86.75 108 LYS A C 1
ATOM 854 O O . LYS A 1 108 ? -14.484 8.164 16.406 1 86.75 108 LYS A O 1
ATOM 859 N N . PHE A 1 109 ? -13.836 8.32 14.289 1 88.38 109 PHE A N 1
ATOM 860 C CA . PHE A 1 109 ? -13.664 6.887 14.094 1 88.38 109 PHE A CA 1
ATOM 861 C C . PHE A 1 109 ? -12.57 6.34 14.992 1 88.38 109 PHE A C 1
ATOM 863 O O . PHE A 1 109 ? -12.758 5.328 15.672 1 88.38 109 PHE A O 1
ATOM 870 N N . LEU A 1 110 ? -11.539 6.984 15.023 1 80.19 110 LEU A N 1
ATOM 871 C CA . LEU A 1 110 ? -10.398 6.539 15.82 1 80.19 110 LEU A CA 1
ATOM 872 C C . LEU A 1 110 ? -10.711 6.625 17.312 1 80.19 110 LEU A C 1
ATOM 874 O O . LEU A 1 110 ? -10.297 5.762 18.094 1 80.19 110 LEU A O 1
ATOM 878 N N . ASP A 1 111 ? -11.469 7.594 17.672 1 79.94 111 ASP A N 1
ATOM 879 C CA . ASP A 1 111 ? -11.789 7.828 19.078 1 79.94 111 ASP A CA 1
ATOM 880 C C . ASP A 1 111 ? -12.758 6.77 19.609 1 79.94 111 ASP A C 1
ATOM 882 O O . ASP A 1 111 ? -12.695 6.398 20.781 1 79.94 111 ASP A O 1
ATOM 886 N N . HIS A 1 112 ? -13.625 6.406 18.812 1 79.25 112 HIS A N 1
ATOM 887 C CA . HIS A 1 112 ? -14.641 5.453 19.25 1 79.25 112 HIS A CA 1
ATOM 888 C C . HIS A 1 112 ? -14.055 4.051 19.391 1 79.25 112 HIS A C 1
ATOM 890 O O . HIS A 1 112 ? -14.492 3.277 20.25 1 79.25 112 HIS A O 1
ATOM 896 N N . GLY A 1 113 ? -13 3.693 18.703 1 63.19 113 GLY A N 1
ATOM 897 C CA . GLY A 1 113 ? -12.25 2.457 18.844 1 63.19 113 GLY A CA 1
ATOM 898 C C . GLY A 1 113 ? -13.047 1.225 18.469 1 63.19 113 GLY A C 1
ATOM 899 O O . GLY A 1 113 ? -12.5 0.129 18.359 1 63.19 113 GLY A O 1
ATOM 900 N N . TYR A 1 114 ? -14.328 1.264 18.656 1 58.44 114 TYR A N 1
ATOM 901 C CA . TYR A 1 114 ? -15.133 0.053 18.531 1 58.44 114 TYR A CA 1
ATOM 902 C C . TYR A 1 114 ? -15.469 -0.237 17.078 1 58.44 114 TYR A C 1
ATOM 904 O O . TYR A 1 114 ? -16.562 0.08 16.609 1 58.44 114 TYR A O 1
ATOM 912 N N . HIS A 1 115 ? -14.484 -0.599 16.359 1 66.31 115 HIS A N 1
ATOM 913 C CA . HIS A 1 115 ? -14.766 -1.127 15.031 1 66.31 115 HIS A CA 1
ATOM 914 C C . HIS A 1 115 ? -14.195 -2.531 14.867 1 66.31 115 HIS A C 1
ATOM 916 O O . HIS A 1 115 ? -13.109 -2.83 15.367 1 66.31 115 HIS A O 1
ATOM 922 N N . GLY A 1 116 ? -15.055 -3.463 14.453 1 69.25 116 GLY A N 1
ATOM 923 C CA . GLY A 1 116 ? -14.633 -4.844 14.273 1 69.25 116 GLY A CA 1
ATOM 924 C C . GLY A 1 116 ? -13.391 -4.984 13.414 1 69.25 116 GLY A C 1
ATOM 925 O O . GLY A 1 116 ? -13.375 -4.543 12.266 1 69.25 116 GLY A O 1
ATOM 926 N N . ASP A 1 117 ? -12.383 -5.48 14.039 1 74.19 117 ASP A N 1
ATOM 927 C CA . ASP A 1 117 ? -11.117 -5.688 13.344 1 74.19 117 ASP A CA 1
ATOM 928 C C . ASP A 1 117 ? -11.312 -6.551 12.094 1 74.19 117 ASP A C 1
ATOM 930 O O . ASP A 1 117 ? -10.711 -6.289 11.055 1 74.19 117 ASP A O 1
ATOM 934 N N . TYR A 1 118 ? -12.172 -7.438 12.312 1 81.75 118 TYR A N 1
ATOM 935 C CA . TYR A 1 118 ? -12.406 -8.312 11.172 1 81.75 118 TYR A CA 1
ATOM 936 C C . TYR A 1 118 ? -13.148 -7.574 10.062 1 81.75 118 TYR A C 1
ATOM 938 O O . TYR A 1 118 ? -12.828 -7.734 8.883 1 81.75 118 TYR A O 1
ATOM 946 N N . PHE A 1 119 ? -14.07 -6.793 10.484 1 87.69 119 PHE A N 1
ATOM 947 C CA . PHE A 1 119 ? -14.805 -6.023 9.492 1 87.69 119 PHE A CA 1
ATOM 948 C C . PHE A 1 119 ? -13.852 -5.195 8.641 1 87.69 119 PHE A C 1
ATOM 950 O O . PHE A 1 119 ? -13.938 -5.203 7.41 1 87.69 119 PHE A O 1
ATOM 957 N N . LEU A 1 120 ? -12.984 -4.547 9.297 1 83.25 120 LEU A N 1
ATOM 958 C CA . LEU A 1 120 ? -12.055 -3.658 8.609 1 83.25 120 LEU A CA 1
ATOM 959 C C . LEU A 1 120 ? -11.117 -4.453 7.707 1 83.25 120 LEU A C 1
ATOM 961 O O . LEU A 1 120 ? -10.695 -3.963 6.66 1 83.25 120 LEU A O 1
ATOM 965 N N . SER A 1 121 ? -10.93 -5.641 8.086 1 80.69 121 SER A N 1
ATOM 966 C CA . SER A 1 121 ? -10.023 -6.496 7.32 1 80.69 121 SER A CA 1
ATOM 967 C C . SER A 1 121 ? -10.695 -7 6.047 1 80.69 121 SER A C 1
ATOM 969 O O . SER A 1 121 ? -10.016 -7.477 5.133 1 80.69 121 SER A O 1
ATOM 971 N N . CYS A 1 122 ? -11.961 -6.789 6.004 1 84.88 122 CYS A N 1
ATOM 972 C CA . CYS A 1 122 ? -12.719 -7.23 4.84 1 84.88 122 CYS A CA 1
ATOM 973 C C . CYS A 1 122 ? -12.711 -6.164 3.75 1 84.88 122 CYS A C 1
ATOM 975 O O . CYS A 1 122 ? -13.203 -6.402 2.643 1 84.88 122 CYS A O 1
ATOM 977 N N . LEU A 1 123 ? -12.102 -5.039 4.066 1 86 123 LEU A N 1
ATOM 978 C CA . LEU A 1 123 ? -12.18 -3.898 3.16 1 86 123 LEU A CA 1
ATOM 979 C C . LEU A 1 123 ? -10.859 -3.693 2.422 1 86 123 LEU A C 1
ATOM 981 O O . LEU A 1 123 ? -9.789 -3.902 2.992 1 86 123 LEU A O 1
ATOM 985 N N . GLY A 1 124 ? -10.938 -3.328 1.205 1 84.06 124 GLY A N 1
ATOM 986 C CA . GLY A 1 124 ? -9.773 -2.855 0.476 1 84.06 124 GLY A CA 1
ATOM 987 C C . GLY A 1 124 ? -9.266 -1.511 0.964 1 84.06 124 GLY A C 1
ATOM 988 O O . GLY A 1 124 ? -9.867 -0.902 1.854 1 84.06 124 GLY A O 1
ATOM 989 N N . TYR A 1 125 ? -8.172 -1.057 0.428 1 82.06 125 TYR A N 1
ATOM 990 C CA . TYR A 1 125 ? -7.566 0.145 0.989 1 82.06 125 TYR A CA 1
ATOM 991 C C . TYR A 1 125 ? -8.43 1.371 0.719 1 82.06 125 TYR A C 1
ATOM 993 O O . TYR A 1 125 ? -8.523 2.271 1.558 1 82.06 125 TYR A O 1
ATOM 1001 N N . GLU A 1 126 ? -9.102 1.495 -0.435 1 80.38 126 GLU A N 1
ATOM 1002 C CA . GLU A 1 126 ? -9.969 2.635 -0.706 1 80.38 126 GLU A CA 1
ATOM 1003 C C . GLU A 1 126 ? -11.227 2.584 0.154 1 80.38 126 GLU A C 1
ATOM 1005 O O . GLU A 1 126 ? -11.625 3.59 0.744 1 80.38 126 GLU A O 1
ATOM 1010 N N . GLU A 1 127 ? -11.766 1.411 0.17 1 86.31 127 GLU A N 1
ATOM 1011 C CA . GLU A 1 127 ? -12.992 1.226 0.946 1 86.31 127 GLU A CA 1
ATOM 1012 C C . GLU A 1 127 ? -12.742 1.458 2.434 1 86.31 127 GLU A C 1
ATOM 1014 O O . GLU A 1 127 ? -13.617 1.957 3.145 1 86.31 127 GLU A O 1
ATOM 1019 N N . HIS A 1 128 ? -11.547 1.051 2.812 1 86.94 128 HIS A N 1
ATOM 1020 C CA . HIS A 1 128 ? -11.188 1.262 4.211 1 86.94 128 HIS A CA 1
ATOM 1021 C C . HIS A 1 128 ? -11.188 2.746 4.562 1 86.94 128 HIS A C 1
ATOM 1023 O O . HIS A 1 128 ? -11.68 3.135 5.625 1 86.94 128 HIS A O 1
ATOM 1029 N N . TYR A 1 129 ? -10.68 3.531 3.697 1 84.19 129 TYR A N 1
ATOM 1030 C CA . TYR A 1 129 ? -10.648 4.977 3.891 1 84.19 129 TYR A CA 1
ATOM 1031 C C . TYR A 1 129 ? -12.055 5.547 3.994 1 84.19 129 TYR A C 1
ATOM 1033 O O . TYR A 1 129 ? -12.359 6.309 4.914 1 84.19 129 TYR A O 1
ATOM 1041 N N . PHE A 1 130 ? -12.859 5.195 3.088 1 90.06 130 PHE A N 1
ATOM 1042 C CA . PHE A 1 130 ? -14.227 5.691 3.072 1 90.06 130 PHE A CA 1
ATOM 1043 C C . PHE A 1 130 ? -15 5.176 4.277 1 90.06 130 PHE A C 1
ATOM 1045 O O . PHE A 1 130 ? -15.852 5.883 4.824 1 90.06 130 PHE A O 1
ATOM 1052 N N . ALA A 1 131 ? -14.719 3.912 4.637 1 91.62 131 ALA A N 1
ATOM 1053 C CA . ALA A 1 131 ? -15.391 3.324 5.797 1 91.62 131 ALA A CA 1
ATOM 1054 C C . ALA A 1 131 ? -15.102 4.129 7.062 1 91.62 131 ALA A C 1
ATOM 1056 O O . ALA A 1 131 ? -15.992 4.328 7.891 1 91.62 131 ALA A O 1
ATOM 1057 N N . GLN A 1 132 ? -13.906 4.617 7.211 1 89.69 132 GLN A N 1
ATOM 1058 C CA . GLN A 1 132 ? -13.555 5.43 8.375 1 89.69 132 GLN A CA 1
ATOM 1059 C C . GLN A 1 132 ? -14.406 6.695 8.438 1 89.69 132 GLN A C 1
ATOM 1061 O O . GLN A 1 132 ? -14.883 7.074 9.508 1 89.69 132 GLN A O 1
ATOM 1066 N N . VAL A 1 133 ? -14.516 7.285 7.305 1 92 133 VAL A N 1
ATOM 1067 C CA . VAL A 1 133 ? -15.289 8.516 7.215 1 92 133 VAL A CA 1
ATOM 1068 C C . VAL A 1 133 ? -16.75 8.227 7.535 1 92 133 VAL A C 1
ATOM 1070 O O . VAL A 1 133 ? -17.375 8.938 8.32 1 92 133 VAL A O 1
ATOM 1073 N N . LEU A 1 134 ? -17.25 7.176 6.996 1 95 134 LEU A N 1
ATOM 1074 C CA . LEU A 1 134 ? -18.656 6.805 7.18 1 95 134 LEU A CA 1
ATOM 1075 C C . LEU A 1 134 ? -18.938 6.449 8.633 1 95 134 LEU A C 1
ATOM 1077 O O . LEU A 1 134 ? -19.969 6.848 9.188 1 95 134 LEU A O 1
ATOM 1081 N N . PHE A 1 135 ? -18.047 5.668 9.211 1 94.06 135 PHE A N 1
ATOM 1082 C CA . PHE A 1 135 ? -18.156 5.379 10.633 1 94.06 135 PHE A CA 1
ATOM 1083 C C . PHE A 1 135 ? -18.203 6.664 11.445 1 94.06 135 PHE A C 1
ATOM 1085 O O . PHE A 1 135 ? -19.031 6.816 12.344 1 94.06 135 PHE A O 1
ATOM 1092 N N . GLY A 1 136 ? -17.312 7.531 11.102 1 93.25 136 GLY A N 1
ATOM 1093 C CA . GLY A 1 136 ? -17.266 8.812 11.789 1 93.25 136 GLY A CA 1
ATOM 1094 C C . GLY A 1 136 ? -18.547 9.609 11.656 1 93.25 136 GLY A C 1
ATOM 1095 O O . GLY A 1 136 ? -18.984 10.242 12.617 1 93.25 136 GLY A O 1
ATOM 1096 N N . MET A 1 137 ? -19.109 9.648 10.5 1 94.31 137 MET A N 1
ATOM 1097 C CA . MET A 1 137 ? -20.391 10.32 10.266 1 94.31 137 MET A CA 1
ATOM 1098 C C . MET A 1 137 ? -21.484 9.742 11.156 1 94.31 137 MET A C 1
ATOM 1100 O O . MET A 1 137 ? -22.25 10.484 11.773 1 94.31 137 MET A O 1
ATOM 1104 N N . LEU A 1 138 ? -21.531 8.461 11.203 1 93.56 138 LEU A N 1
ATOM 1105 C CA . LEU A 1 138 ? -22.562 7.785 11.977 1 93.56 138 LEU A CA 1
ATOM 1106 C C . LEU A 1 138 ? -22.391 8.055 13.469 1 93.56 138 LEU A C 1
ATOM 1108 O O . LEU A 1 138 ? -23.375 8.242 14.188 1 93.56 138 LEU A O 1
ATOM 1112 N N . GLU A 1 139 ? -21.188 8.078 13.875 1 92.19 139 GLU A N 1
ATOM 1113 C CA . GLU A 1 139 ? -20.922 8.406 15.273 1 92.19 139 GLU A CA 1
ATOM 1114 C C . GLU A 1 139 ? -21.328 9.844 15.594 1 92.19 139 GLU A C 1
ATOM 1116 O O . GLU A 1 139 ? -21.875 10.109 16.656 1 92.19 139 GLU A O 1
ATOM 1121 N N . GLU A 1 140 ? -21.031 10.688 14.703 1 92.25 140 GLU A N 1
ATOM 1122 C CA . GLU A 1 140 ? -21.438 12.078 14.875 1 92.25 140 GLU A CA 1
ATOM 1123 C C . GLU A 1 140 ? -22.953 12.203 14.938 1 92.25 140 GLU A C 1
ATOM 1125 O O . GLU A 1 140 ? -23.484 12.945 15.758 1 92.25 140 GLU A O 1
ATOM 1130 N N . ILE A 1 141 ? -23.594 11.523 14.102 1 93.06 141 ILE A N 1
ATOM 1131 C CA . ILE A 1 141 ? -25.047 11.531 14.055 1 93.06 141 ILE A CA 1
ATOM 1132 C C . ILE A 1 141 ? -25.609 11.062 15.398 1 93.06 141 ILE A C 1
ATOM 1134 O O . ILE A 1 141 ? -26.578 11.625 15.906 1 93.06 141 ILE A O 1
ATOM 1138 N N . ARG A 1 142 ? -25.031 10.109 15.961 1 90.62 142 ARG A N 1
ATOM 1139 C CA . ARG A 1 142 ? -25.531 9.477 17.172 1 90.62 142 ARG A CA 1
ATOM 1140 C C . ARG A 1 142 ? -25.297 10.367 18.391 1 90.62 142 ARG A C 1
ATOM 1142 O O . ARG A 1 142 ? -25.875 10.148 19.453 1 90.62 142 ARG A O 1
ATOM 1149 N N . GLU A 1 143 ? -24.484 11.32 18.156 1 85.12 143 GLU A N 1
ATOM 1150 C CA . GLU A 1 143 ? -24.344 12.297 19.234 1 85.12 143 GLU A CA 1
ATOM 1151 C C . GLU A 1 143 ? -25.609 13.117 19.422 1 85.12 143 GLU A C 1
ATOM 1153 O O . GLU A 1 143 ? -25.844 13.68 20.484 1 85.12 143 GLU A O 1
ATOM 1158 N N . GLY A 1 144 ? -26.5 13.242 18.438 1 75.44 144 GLY A N 1
ATOM 1159 C CA . GLY A 1 144 ? -27.906 13.602 18.453 1 75.44 144 GLY A CA 1
ATOM 1160 C C . GLY A 1 144 ? -28.141 15.094 18.625 1 75.44 144 GLY A C 1
ATOM 1161 O O . GLY A 1 144 ? -29.109 15.641 18.109 1 75.44 144 GLY A O 1
ATOM 1162 N N . CYS A 1 145 ? -27.391 15.727 19.375 1 78.5 145 CYS A N 1
ATOM 1163 C CA . CYS A 1 145 ? -27.781 17.094 19.656 1 78.5 145 CYS A CA 1
ATOM 1164 C C . CYS A 1 145 ? -26.797 18.094 19.031 1 78.5 145 CYS A C 1
ATOM 1166 O O . CYS A 1 145 ? -25.594 17.859 19.031 1 78.5 145 CYS A O 1
ATOM 1168 N N . GLY A 1 146 ? -27.453 19.047 18.188 1 82.12 146 GLY A N 1
ATOM 1169 C CA . GLY A 1 146 ? -26.641 20.156 17.688 1 82.12 146 GLY A CA 1
ATOM 1170 C C . GLY A 1 146 ? -26.578 20.219 16.172 1 82.12 146 GLY A C 1
ATOM 1171 O O . GLY A 1 146 ? -27.078 19.328 15.492 1 82.12 146 GLY A O 1
ATOM 1172 N N . ASP A 1 147 ? -25.922 21.266 15.68 1 87.75 147 ASP A N 1
ATOM 1173 C CA . ASP A 1 147 ? -25.828 21.531 14.25 1 87.75 147 ASP A CA 1
ATOM 1174 C C . ASP A 1 147 ? -24.938 20.516 13.547 1 87.75 147 ASP A C 1
ATOM 1176 O O . ASP A 1 147 ? -25.25 20.062 12.438 1 87.75 147 ASP A O 1
ATOM 1180 N N . ARG A 1 148 ? -24.031 20.094 14.258 1 89.62 148 ARG A N 1
ATOM 1181 C CA . ARG A 1 148 ? -23.062 19.203 13.648 1 89.62 148 ARG A CA 1
ATOM 1182 C C . ARG A 1 148 ? -23.672 17.828 13.375 1 89.62 148 ARG A C 1
ATOM 1184 O O . ARG A 1 148 ? -23.594 17.328 12.258 1 89.62 148 ARG A O 1
ATOM 1191 N N . PRO A 1 149 ? -24.312 17.266 14.359 1 92.19 149 PRO A N 1
ATOM 1192 C CA . PRO A 1 149 ? -24.969 15.977 14.117 1 92.19 149 PRO A CA 1
ATOM 1193 C C . PRO A 1 149 ? -26.047 16.062 13.039 1 92.19 149 PRO A C 1
ATOM 1195 O O . PRO A 1 149 ? -26.172 15.141 12.227 1 92.19 149 PRO A O 1
ATOM 1198 N N . GLU A 1 150 ? -26.75 17.172 13.039 1 92 150 GLU A N 1
ATOM 1199 C CA . GLU A 1 150 ? -27.812 17.328 12.047 1 92 150 GLU A CA 1
ATOM 1200 C C . GLU A 1 150 ? -27.234 17.438 10.641 1 92 150 GLU A C 1
ATOM 1202 O O . GLU A 1 150 ? -27.797 16.875 9.695 1 92 150 GLU A O 1
ATOM 1207 N N . ASN A 1 151 ? -26.234 18.109 10.57 1 92.25 151 ASN A N 1
ATOM 1208 C CA . ASN A 1 151 ? -25.578 18.25 9.273 1 92.25 151 ASN A CA 1
ATOM 1209 C C . ASN A 1 151 ? -25 16.906 8.805 1 92.25 151 ASN A C 1
ATOM 1211 O O . ASN A 1 151 ? -25.078 16.578 7.617 1 92.25 151 ASN A O 1
ATOM 1215 N N . ALA A 1 152 ? -24.406 16.203 9.695 1 94 152 ALA A N 1
ATOM 1216 C CA . ALA A 1 152 ? -23.875 14.883 9.367 1 94 152 ALA A CA 1
ATOM 1217 C C . ALA A 1 152 ? -24.984 13.938 8.898 1 94 152 ALA A C 1
ATOM 1219 O O . ALA A 1 152 ? -24.781 13.172 7.949 1 94 152 ALA A O 1
ATOM 1220 N N . TYR A 1 153 ? -26.078 14.102 9.594 1 93.81 153 TYR A N 1
ATOM 1221 C CA . TYR A 1 153 ? -27.234 13.273 9.227 1 93.81 153 TYR A CA 1
ATOM 1222 C C . TYR A 1 153 ? -27.688 13.578 7.809 1 93.81 153 TYR A C 1
ATOM 1224 O O . TYR A 1 153 ? -27.891 12.672 7.004 1 93.81 153 TYR A O 1
ATOM 1232 N N . ARG A 1 154 ? -27.828 14.797 7.512 1 93.44 154 ARG A N 1
ATOM 1233 C CA . ARG A 1 154 ? -28.266 15.219 6.184 1 93.44 154 ARG A CA 1
ATOM 1234 C C . ARG A 1 154 ? -27.281 14.766 5.113 1 93.44 154 ARG A C 1
ATOM 1236 O O . ARG A 1 154 ? -27.688 14.305 4.043 1 93.44 154 ARG A O 1
ATOM 1243 N N . GLN A 1 155 ? -26.078 14.875 5.418 1 94.56 155 GLN A N 1
ATOM 1244 C CA . GLN A 1 155 ? -25.031 14.492 4.473 1 94.56 155 GLN A CA 1
ATOM 1245 C C . GLN A 1 155 ? -25.031 12.984 4.242 1 94.56 155 GLN A C 1
ATOM 1247 O O . GLN A 1 155 ? -24.906 12.523 3.104 1 94.56 155 GLN A O 1
ATOM 1252 N N . PHE A 1 156 ? -25.125 12.25 5.316 1 96.25 156 PHE A N 1
ATOM 1253 C CA . PHE A 1 156 ? -25.109 10.797 5.23 1 96.25 156 PHE A CA 1
ATOM 1254 C C . PHE A 1 156 ? -26.312 10.289 4.449 1 96.25 156 PHE A C 1
ATOM 1256 O O . PHE A 1 156 ? -26.172 9.453 3.547 1 96.25 156 PHE A O 1
ATOM 1263 N N . ILE A 1 157 ? -27.438 10.844 4.77 1 94.38 157 ILE A N 1
ATOM 1264 C CA . ILE A 1 157 ? -28.656 10.422 4.098 1 94.38 157 ILE A CA 1
ATOM 1265 C C . ILE A 1 157 ? -28.625 10.859 2.637 1 94.38 157 ILE A C 1
ATOM 1267 O O . ILE A 1 157 ? -29.047 10.117 1.75 1 94.38 157 ILE A O 1
ATOM 1271 N N . GLY A 1 158 ? -28.109 12.031 2.428 1 94.25 158 GLY A N 1
ATOM 1272 C CA . GLY A 1 158 ? -27.938 12.484 1.057 1 94.25 158 GLY A CA 1
ATOM 1273 C C . GLY A 1 158 ? -27.047 11.57 0.239 1 94.25 158 GLY A C 1
ATOM 1274 O O . GLY A 1 158 ? -27.328 11.289 -0.926 1 94.25 158 GLY A O 1
ATOM 1275 N N . LEU A 1 159 ? -26.016 11.125 0.867 1 95.62 159 LEU A N 1
ATOM 1276 C CA . LEU A 1 159 ? -25.062 10.219 0.244 1 95.62 159 LEU A CA 1
ATOM 1277 C C . LEU A 1 159 ? -25.719 8.891 -0.116 1 95.62 159 LEU A C 1
ATOM 1279 O O . LEU A 1 159 ? -25.578 8.406 -1.241 1 95.62 159 LEU A O 1
ATOM 1283 N N . ILE A 1 160 ? -26.406 8.328 0.817 1 94.44 160 ILE A N 1
ATOM 1284 C CA . ILE A 1 160 ? -27.062 7.043 0.623 1 94.44 160 ILE A CA 1
ATOM 1285 C C . ILE A 1 160 ? -28.141 7.168 -0.452 1 94.44 160 ILE A C 1
ATOM 1287 O O . ILE A 1 160 ? -28.25 6.305 -1.325 1 94.44 160 ILE A O 1
ATOM 1291 N N . ARG A 1 161 ? -28.828 8.227 -0.402 1 92.94 161 ARG A N 1
ATOM 1292 C CA . ARG A 1 161 ? -29.859 8.461 -1.395 1 92.94 161 ARG A CA 1
ATOM 1293 C C . ARG A 1 161 ? -29.281 8.539 -2.799 1 92.94 161 ARG A C 1
ATOM 1295 O O . ARG A 1 161 ? -29.797 7.91 -3.727 1 92.94 161 ARG A O 1
ATOM 1302 N N . LYS A 1 162 ? -28.312 9.25 -2.951 1 91.19 162 LYS A N 1
ATOM 1303 C CA . LYS A 1 162 ? -27.656 9.414 -4.25 1 91.19 162 LYS A CA 1
ATOM 1304 C C . LYS A 1 162 ? -27.109 8.078 -4.758 1 91.19 162 LYS A C 1
ATOM 1306 O O . LYS A 1 162 ? -27.172 7.789 -5.953 1 91.19 162 LYS A O 1
ATOM 1311 N N . GLY A 1 163 ? -26.516 7.32 -3.857 1 91.56 163 GLY A N 1
ATOM 1312 C CA . GLY A 1 163 ? -25.906 6.055 -4.215 1 91.56 163 GLY A CA 1
ATOM 1313 C C . GLY A 1 163 ? -26.891 5.039 -4.75 1 91.56 163 GLY A C 1
ATOM 1314 O O . GLY A 1 163 ? -26.547 4.211 -5.598 1 91.56 163 GLY A O 1
ATOM 1315 N N . TRP A 1 164 ? -28.141 5.105 -4.324 1 90.25 164 TRP A N 1
ATOM 1316 C CA . TRP A 1 164 ? -29.094 4.047 -4.652 1 90.25 164 TRP A CA 1
ATOM 1317 C C . TRP A 1 164 ? -30.281 4.602 -5.418 1 90.25 164 TRP A C 1
ATOM 1319 O O . TRP A 1 164 ? -31.188 3.85 -5.805 1 90.25 164 TRP A O 1
ATOM 1329 N N . ARG A 1 165 ? -30.297 5.816 -5.715 1 85.81 165 ARG A N 1
ATOM 1330 C CA . ARG A 1 165 ? -31.438 6.453 -6.363 1 85.81 165 ARG A CA 1
ATOM 1331 C C . ARG A 1 165 ? -31.672 5.871 -7.754 1 85.81 165 ARG A C 1
ATOM 1333 O O . ARG A 1 165 ? -32.812 5.582 -8.125 1 85.81 165 ARG A O 1
ATOM 1340 N N . SER A 1 166 ? -30.578 5.777 -8.477 1 80.06 166 SER A N 1
ATOM 1341 C CA . SER A 1 166 ? -30.719 5.316 -9.859 1 80.06 166 SER A CA 1
ATOM 1342 C C . SER A 1 166 ? -31.094 3.838 -9.914 1 80.06 166 SER A C 1
ATOM 1344 O O . SER A 1 166 ? -31.859 3.422 -10.781 1 80.06 166 SER A O 1
ATOM 1346 N N . ALA A 1 167 ? -30.609 3.029 -9 1 75.81 167 ALA A N 1
ATOM 1347 C CA . ALA A 1 167 ? -30.797 1.58 -9.031 1 75.81 167 ALA A CA 1
ATOM 1348 C C . ALA A 1 167 ? -32.094 1.171 -8.352 1 75.81 167 ALA A C 1
ATOM 1350 O O . ALA A 1 167 ? -32.656 0.104 -8.641 1 75.81 167 ALA A O 1
ATOM 1351 N N . ARG A 1 168 ? -32.625 2.051 -7.512 1 84.62 168 ARG A N 1
ATOM 1352 C CA . ARG A 1 168 ? -33.781 1.69 -6.707 1 84.62 168 ARG A CA 1
ATOM 1353 C C . ARG A 1 168 ? -34.844 2.783 -6.766 1 84.62 168 ARG A C 1
ATOM 1355 O O . ARG A 1 168 ? -35.312 3.246 -5.727 1 84.62 168 ARG A O 1
ATOM 1362 N N . ARG A 1 169 ? -35.281 3.07 -7.902 1 79.56 169 ARG A N 1
ATOM 1363 C CA . ARG A 1 169 ? -36.219 4.16 -8.125 1 79.56 169 ARG A CA 1
ATOM 1364 C C . ARG A 1 169 ? -37.562 3.869 -7.461 1 79.56 169 ARG A C 1
ATOM 1366 O O . ARG A 1 169 ? -38.25 4.789 -7.027 1 79.56 169 ARG A O 1
ATOM 1373 N N . GLU A 1 170 ? -37.906 2.613 -7.305 1 80.75 170 GLU A N 1
ATOM 1374 C CA . GLU A 1 170 ? -39.188 2.189 -6.73 1 80.75 170 GLU A CA 1
ATOM 1375 C C . GLU A 1 170 ? -39.312 2.65 -5.281 1 80.75 170 GLU A C 1
ATOM 1377 O O . GLU A 1 170 ? -40.406 2.898 -4.805 1 80.75 170 GLU A O 1
ATOM 1382 N N . LEU A 1 171 ? -38.219 2.777 -4.629 1 84.75 171 LEU A N 1
ATOM 1383 C CA . LEU A 1 171 ? -38.219 3.189 -3.23 1 84.75 171 LEU A CA 1
ATOM 1384 C C . LEU A 1 171 ? -38.688 4.637 -3.088 1 84.75 171 LEU A C 1
ATOM 1386 O O . LEU A 1 171 ? -39.125 5.051 -2.014 1 84.75 171 LEU A O 1
ATOM 1390 N N . PHE A 1 172 ? -38.656 5.305 -4.184 1 82.44 172 PHE A N 1
ATOM 1391 C CA . PHE A 1 172 ? -38.938 6.734 -4.109 1 82.44 172 PHE A CA 1
ATOM 1392 C C . PHE A 1 172 ? -40.312 7.047 -4.699 1 82.44 172 PHE A C 1
ATOM 1394 O O . PHE A 1 172 ? -40.781 8.18 -4.605 1 82.44 172 PHE A O 1
ATOM 1401 N N . THR A 1 173 ? -40.938 6.031 -5.266 1 84.19 173 THR A N 1
ATOM 1402 C CA . THR A 1 173 ? -42.188 6.293 -5.965 1 84.19 173 THR A CA 1
ATOM 1403 C C . THR A 1 173 ? -43.312 5.473 -5.359 1 84.19 173 THR A C 1
ATOM 1405 O O . THR A 1 173 ? -44.469 5.863 -5.449 1 84.19 173 THR A O 1
ATOM 1408 N N . GLU A 1 174 ? -43.031 4.414 -4.793 1 86.25 174 GLU A N 1
ATOM 1409 C CA . GLU A 1 174 ? -44.062 3.508 -4.289 1 86.25 174 GLU A CA 1
ATOM 1410 C C . GLU A 1 174 ? -44.25 3.67 -2.785 1 86.25 174 GLU A C 1
ATOM 1412 O O . GLU A 1 174 ? -43.312 4.031 -2.072 1 86.25 174 GLU A O 1
ATOM 1417 N N . GLU A 1 175 ? -45.469 3.393 -2.352 1 88.38 175 GLU A N 1
ATOM 1418 C CA . GLU A 1 175 ? -45.781 3.486 -0.928 1 88.38 175 GLU A CA 1
ATOM 1419 C C . GLU A 1 175 ? -45.5 2.168 -0.215 1 88.38 175 GLU A C 1
ATOM 1421 O O . GLU A 1 175 ? -45.25 2.146 0.996 1 88.38 175 GLU A O 1
ATOM 1426 N N . THR A 1 176 ? -45.625 1.13 -0.974 1 90.81 176 THR A N 1
ATOM 1427 C CA . THR A 1 176 ? -45.406 -0.194 -0.403 1 90.81 176 THR A CA 1
ATOM 1428 C C . THR A 1 176 ? -44.531 -1.041 -1.322 1 90.81 176 THR A C 1
ATOM 1430 O O . THR A 1 176 ? -44.594 -0.92 -2.547 1 90.81 176 THR A O 1
ATOM 1433 N N . LEU A 1 177 ? -43.688 -1.852 -0.723 1 91.25 177 LEU A N 1
ATOM 1434 C CA . LEU A 1 177 ? -42.812 -2.758 -1.466 1 91.25 177 LEU A CA 1
ATOM 1435 C C . LEU A 1 177 ? -42.875 -4.168 -0.892 1 91.25 177 LEU A C 1
ATOM 1437 O O . LEU A 1 177 ? -42.906 -4.348 0.328 1 91.25 177 LEU A O 1
ATOM 1441 N N . GLU A 1 178 ? -43 -5.141 -1.795 1 90.31 178 GLU A N 1
ATOM 1442 C CA . GLU A 1 178 ? -42.938 -6.535 -1.371 1 90.31 178 GLU A CA 1
ATOM 1443 C C . GLU A 1 178 ? -41.469 -6.957 -1.092 1 90.31 178 GLU A C 1
ATOM 1445 O O . GLU A 1 178 ? -40.562 -6.602 -1.843 1 90.31 178 GLU A O 1
ATOM 1450 N N . PHE A 1 179 ? -41.281 -7.727 -0.051 1 90.62 179 PHE A N 1
ATOM 1451 C CA . PHE A 1 179 ? -39.938 -8.148 0.314 1 90.62 179 PHE A CA 1
ATOM 1452 C C . PHE A 1 179 ? -39.312 -9.008 -0.784 1 90.62 179 PHE A C 1
ATOM 1454 O O . PHE A 1 179 ? -38.094 -9.016 -0.969 1 90.62 179 PHE A O 1
ATOM 1461 N N . GLU A 1 180 ? -40.125 -9.711 -1.513 1 87.06 180 GLU A N 1
ATOM 1462 C CA . GLU A 1 180 ? -39.656 -10.531 -2.623 1 87.06 180 GLU A CA 1
ATOM 1463 C C . GLU A 1 180 ? -38.875 -9.688 -3.641 1 87.06 180 GLU A C 1
ATOM 1465 O O . GLU A 1 180 ? -37.875 -10.141 -4.195 1 87.06 180 GLU A O 1
ATOM 1470 N N . ARG A 1 181 ? -39.375 -8.523 -3.801 1 86.06 181 ARG A N 1
ATOM 1471 C CA . ARG A 1 181 ? -38.719 -7.617 -4.734 1 86.06 181 ARG A CA 1
ATOM 1472 C C . ARG A 1 181 ? -37.344 -7.18 -4.211 1 86.06 181 ARG A C 1
ATOM 1474 O O . ARG A 1 181 ? -36.406 -7.098 -4.973 1 86.06 181 ARG A O 1
ATOM 1481 N N . ILE A 1 182 ? -37.281 -6.957 -2.98 1 88.06 182 ILE A N 1
ATOM 1482 C CA . ILE A 1 182 ? -36.031 -6.539 -2.338 1 88.06 182 ILE A CA 1
ATOM 1483 C C . ILE A 1 182 ? -35.031 -7.668 -2.404 1 88.06 182 ILE A C 1
ATOM 1485 O O . ILE A 1 182 ? -33.844 -7.43 -2.646 1 88.06 182 ILE A O 1
ATOM 1489 N N . GLN A 1 183 ? -35.5 -8.828 -2.279 1 84.75 183 GLN A N 1
ATOM 1490 C CA . GLN A 1 183 ? -34.625 -10 -2.379 1 84.75 183 GLN A CA 1
ATOM 1491 C C . GLN A 1 183 ? -34.062 -10.156 -3.789 1 84.75 183 GLN A C 1
ATOM 1493 O O . GLN A 1 183 ? -32.906 -10.547 -3.963 1 84.75 183 GLN A O 1
ATOM 1498 N N . GLU A 1 184 ? -34.844 -9.852 -4.699 1 82.19 184 GLU A N 1
ATOM 1499 C CA . GLU A 1 184 ? -34.406 -9.906 -6.09 1 82.19 184 GLU A CA 1
ATOM 1500 C C . GLU A 1 184 ? -33.312 -8.891 -6.355 1 82.19 184 GLU A C 1
ATOM 1502 O O . GLU A 1 184 ? -32.375 -9.18 -7.102 1 82.19 184 GLU A O 1
ATOM 1507 N N . TRP A 1 185 ? -33.438 -7.754 -5.68 1 81.81 185 TRP A N 1
ATOM 1508 C CA . TRP A 1 185 ? -32.438 -6.707 -5.84 1 81.81 185 TRP A CA 1
ATOM 1509 C C . TRP A 1 185 ? -31.109 -7.125 -5.211 1 81.81 185 TRP A C 1
ATOM 1511 O O . TRP A 1 185 ? -30.047 -6.715 -5.672 1 81.81 185 TRP A O 1
ATOM 1521 N N . ALA A 1 186 ? -31.141 -7.961 -4.145 1 78.25 186 ALA A N 1
ATOM 1522 C CA . ALA A 1 186 ? -29.953 -8.359 -3.396 1 78.25 186 ALA A CA 1
ATOM 1523 C C . ALA A 1 186 ? -29.328 -9.617 -3.994 1 78.25 186 ALA A C 1
ATOM 1525 O O . ALA A 1 186 ? -28.156 -9.906 -3.75 1 78.25 186 ALA A O 1
ATOM 1526 N N . SER A 1 187 ? -30.016 -10.312 -4.824 1 72.88 187 SER A N 1
ATOM 1527 C CA . SER A 1 187 ? -29.641 -11.633 -5.332 1 72.88 187 SER A CA 1
ATOM 1528 C C . SER A 1 187 ? -28.359 -11.578 -6.133 1 72.88 187 SER A C 1
ATOM 1530 O O . SER A 1 187 ? -27.531 -12.492 -6.051 1 72.88 187 SER A O 1
ATOM 1532 N N . PRO A 1 188 ? -28.156 -10.445 -6.766 1 67.31 188 PRO A N 1
ATOM 1533 C CA . PRO A 1 188 ? -26.922 -10.414 -7.566 1 67.31 188 PRO A CA 1
ATOM 1534 C C . PRO A 1 188 ? -25.672 -10.344 -6.707 1 67.31 188 PRO A C 1
ATOM 1536 O O . PRO A 1 188 ? -24.562 -10.617 -7.195 1 67.31 188 PRO A O 1
ATOM 1539 N N . TYR A 1 189 ? -25.828 -9.992 -5.414 1 69.44 189 TYR A N 1
ATOM 1540 C CA . TYR A 1 189 ? -24.672 -9.766 -4.555 1 69.44 189 TYR A CA 1
ATOM 1541 C C . TYR A 1 189 ? -24.281 -11.039 -3.816 1 69.44 189 TYR A C 1
ATOM 1543 O O . TYR A 1 189 ? -23.656 -10.984 -2.75 1 69.44 189 TYR A O 1
ATOM 1551 N N . THR A 1 190 ? -24.562 -12.156 -4.215 1 58.94 190 THR A N 1
ATOM 1552 C CA . THR A 1 190 ? -24.312 -13.438 -3.553 1 58.94 190 THR A CA 1
ATOM 1553 C C . THR A 1 190 ? -22.828 -13.742 -3.5 1 58.94 190 THR A C 1
ATOM 1555 O O . THR A 1 190 ? -22.359 -14.469 -2.615 1 58.94 190 THR A O 1
ATOM 1558 N N . GLU A 1 191 ? -22.062 -13.094 -4.32 1 56.88 191 GLU A N 1
ATOM 1559 C CA . GLU A 1 191 ? -20.641 -13.43 -4.406 1 56.88 191 GLU A CA 1
ATOM 1560 C C . GLU A 1 191 ? -19.828 -12.688 -3.348 1 56.88 191 GLU A C 1
ATOM 1562 O O . GLU A 1 191 ? -18.703 -13.078 -3.033 1 56.88 191 GLU A O 1
ATOM 1567 N N . GLN A 1 192 ? -20.344 -11.672 -2.934 1 65.12 192 GLN A N 1
ATOM 1568 C CA . GLN A 1 192 ? -19.719 -10.891 -1.875 1 65.12 192 GLN A CA 1
ATOM 1569 C C . GLN A 1 192 ? -20.375 -11.148 -0.527 1 65.12 192 GLN A C 1
ATOM 1571 O O . GLN A 1 192 ? -21.5 -10.688 -0.28 1 65.12 192 GLN A O 1
ATOM 1576 N N . PRO A 1 193 ? -19.562 -11.875 0.216 1 70.44 193 PRO A N 1
ATOM 1577 C CA . PRO A 1 193 ? -20.172 -12.172 1.512 1 70.44 193 PRO A CA 1
ATOM 1578 C C . PRO A 1 193 ? -20.703 -10.914 2.207 1 70.44 193 PRO A C 1
ATOM 1580 O O . PRO A 1 193 ? -20.016 -9.898 2.273 1 70.44 193 PRO A O 1
ATOM 1583 N N . ALA A 1 194 ? -21.969 -10.945 2.51 1 80.62 194 ALA A N 1
ATOM 1584 C CA . ALA A 1 194 ? -22.625 -9.953 3.361 1 80.62 194 ALA A CA 1
ATOM 1585 C C . ALA A 1 194 ? -23.094 -8.75 2.543 1 80.62 194 ALA A C 1
ATOM 1587 O O . ALA A 1 194 ? -23.781 -7.871 3.064 1 80.62 194 ALA A O 1
ATOM 1588 N N . MET A 1 195 ? -22.719 -8.742 1.244 1 84.12 195 MET A N 1
ATOM 1589 C CA . MET A 1 195 ? -23.156 -7.594 0.447 1 84.12 195 MET A CA 1
ATOM 1590 C C . MET A 1 195 ? -24.672 -7.605 0.255 1 84.12 195 MET A C 1
ATOM 1592 O O . MET A 1 195 ? -25.312 -6.559 0.298 1 84.12 195 MET A O 1
ATOM 1596 N N . GLY A 1 196 ? -25.172 -8.844 0.033 1 84.12 196 GLY A N 1
ATOM 1597 C CA . GLY A 1 196 ? -26.609 -8.945 -0.07 1 84.12 196 GLY A CA 1
ATOM 1598 C C . GLY A 1 196 ? -27.344 -8.398 1.146 1 84.12 196 GLY A C 1
ATOM 1599 O O . GLY A 1 196 ? -28.281 -7.605 1.013 1 84.12 196 GLY A O 1
ATOM 1600 N N . MET A 1 197 ? -26.906 -8.727 2.273 1 87.75 197 MET A N 1
ATOM 1601 C CA . MET A 1 197 ? -27.484 -8.258 3.529 1 87.75 197 MET A CA 1
ATOM 1602 C C . MET A 1 197 ? -27.312 -6.75 3.684 1 87.75 197 MET A C 1
ATOM 1604 O O . MET A 1 197 ? -28.203 -6.059 4.172 1 87.75 197 MET A O 1
ATOM 1608 N N . SER A 1 198 ? -26.172 -6.328 3.246 1 91 198 SER A N 1
ATOM 1609 C CA . SER A 1 198 ? -25.875 -4.898 3.354 1 91 198 SER A CA 1
ATOM 1610 C C . SER A 1 198 ? -26.781 -4.082 2.434 1 91 198 SER A C 1
ATOM 1612 O O . SER A 1 198 ? -27.25 -3.004 2.809 1 91 198 SER A O 1
ATOM 1614 N N . GLN A 1 199 ? -27.047 -4.641 1.308 1 89.69 199 GLN A N 1
ATOM 1615 C CA . GLN A 1 199 ? -27.969 -3.982 0.384 1 89.69 199 GLN A CA 1
ATOM 1616 C C . GLN A 1 199 ? -29.375 -3.914 0.966 1 89.69 199 GLN A C 1
ATOM 1618 O O . GLN A 1 199 ? -30.062 -2.9 0.821 1 89.69 199 GLN A O 1
ATOM 1623 N N . LEU A 1 200 ? -29.719 -4.957 1.588 1 89.81 200 LEU A N 1
ATOM 1624 C CA . LEU A 1 200 ? -31.016 -4.984 2.25 1 89.81 200 LEU A CA 1
ATOM 1625 C C . LEU A 1 200 ? -31.109 -3.902 3.32 1 89.81 200 LEU A C 1
ATOM 1627 O O . LEU A 1 200 ? -32.125 -3.217 3.436 1 89.81 200 LEU A O 1
ATOM 1631 N N . CYS A 1 201 ? -30.078 -3.758 4.016 1 92.25 201 CYS A N 1
ATOM 1632 C CA . CYS A 1 201 ? -30.047 -2.766 5.082 1 92.25 201 CYS A CA 1
ATOM 1633 C C . CYS A 1 201 ? -30.188 -1.355 4.523 1 92.25 201 CYS A C 1
ATOM 1635 O O . CYS A 1 201 ? -30.875 -0.513 5.105 1 92.25 201 CYS A O 1
ATOM 1637 N N . ILE A 1 202 ? -29.547 -1.134 3.422 1 93.5 202 ILE A N 1
ATOM 1638 C CA . ILE A 1 202 ? -29.625 0.166 2.766 1 93.5 202 ILE A CA 1
ATOM 1639 C C . ILE A 1 202 ? -31.078 0.428 2.336 1 93.5 202 ILE A C 1
ATOM 1641 O O . ILE A 1 202 ? -31.594 1.531 2.521 1 93.5 202 ILE A O 1
ATOM 1645 N N . ILE A 1 203 ? -31.688 -0.551 1.819 1 91.81 203 ILE A N 1
ATOM 1646 C CA . ILE A 1 203 ? -33.062 -0.427 1.354 1 91.81 203 ILE A CA 1
ATOM 1647 C C . ILE A 1 203 ? -34 -0.156 2.539 1 91.81 203 ILE A C 1
ATOM 1649 O O . ILE A 1 203 ? -34.906 0.682 2.455 1 91.81 203 ILE A O 1
ATOM 1653 N N . TYR A 1 204 ? -33.75 -0.809 3.672 1 92.5 204 TYR A N 1
ATOM 1654 C CA . TYR A 1 204 ? -34.531 -0.576 4.875 1 92.5 204 TYR A CA 1
ATOM 1655 C C . TYR A 1 204 ? -34.375 0.861 5.359 1 92.5 204 TYR A C 1
ATOM 1657 O O . TYR A 1 204 ? -35.344 1.495 5.758 1 92.5 204 TYR A O 1
ATOM 1665 N N . LEU A 1 205 ? -33.188 1.293 5.324 1 93.5 205 LEU A N 1
ATOM 1666 C CA . LEU A 1 205 ? -32.938 2.666 5.746 1 93.5 205 LEU A CA 1
ATOM 1667 C C . LEU A 1 205 ? -33.688 3.656 4.859 1 93.5 205 LEU A C 1
ATOM 1669 O O . LEU A 1 205 ? -34.344 4.574 5.355 1 93.5 205 LEU A O 1
ATOM 1673 N N . LEU A 1 206 ? -33.562 3.461 3.574 1 93.12 206 LEU A N 1
ATOM 1674 C CA . LEU A 1 206 ? -34.219 4.352 2.627 1 93.12 206 LEU A CA 1
ATOM 1675 C C . LEU A 1 206 ? -35.75 4.266 2.768 1 93.12 206 LEU A C 1
ATOM 1677 O O . LEU A 1 206 ? -36.438 5.281 2.678 1 93.12 206 LEU A O 1
ATOM 1681 N N . ALA A 1 207 ? -36.219 3.059 2.963 1 92.44 207 ALA A N 1
ATOM 1682 C CA . ALA A 1 207 ? -37.656 2.881 3.172 1 92.44 207 ALA A CA 1
ATOM 1683 C C . ALA A 1 207 ? -38.125 3.643 4.406 1 92.44 207 ALA A C 1
ATOM 1685 O O . ALA A 1 207 ? -39.219 4.246 4.398 1 92.44 207 ALA A O 1
ATOM 1686 N N . GLU A 1 208 ? -37.406 3.578 5.449 1 90.88 208 GLU A N 1
ATOM 1687 C CA . GLU A 1 208 ? -37.719 4.305 6.676 1 90.88 208 GLU A CA 1
ATOM 1688 C C . GLU A 1 208 ? -37.75 5.812 6.438 1 90.88 208 GLU A C 1
ATOM 1690 O O . GLU A 1 208 ? -38.656 6.504 6.863 1 90.88 208 GLU A O 1
ATOM 1695 N N . ILE A 1 209 ? -36.781 6.324 5.758 1 89.19 209 ILE A N 1
ATOM 1696 C CA . ILE A 1 209 ? -36.625 7.754 5.527 1 89.19 209 ILE A CA 1
ATOM 1697 C C . ILE A 1 209 ? -37.719 8.266 4.605 1 89.19 209 ILE A C 1
ATOM 1699 O O . ILE A 1 209 ? -38.25 9.375 4.793 1 89.19 209 ILE A O 1
ATOM 1703 N N . PHE A 1 210 ? -38.094 7.469 3.684 1 89.44 210 PHE A N 1
ATOM 1704 C CA . PHE A 1 210 ? -39.094 7.898 2.697 1 89.44 210 PHE A CA 1
ATOM 1705 C C . PHE A 1 210 ? -40.469 7.344 3.029 1 89.44 210 PHE A C 1
ATOM 1707 O O . PHE A 1 210 ? -41.375 7.441 2.223 1 89.44 210 PHE A O 1
ATOM 1714 N N . CYS A 1 211 ? -40.594 6.652 4.152 1 89.19 211 CYS A N 1
ATOM 1715 C CA . CYS A 1 211 ? -41.844 6.16 4.703 1 89.19 211 CYS A CA 1
ATOM 1716 C C . CYS A 1 211 ? -42.5 5.156 3.758 1 89.19 211 CYS A C 1
ATOM 1718 O O . CYS A 1 211 ? -43.688 5.262 3.455 1 89.19 211 CYS A O 1
ATOM 1720 N N . VAL A 1 212 ? -41.688 4.324 3.186 1 91.06 212 VAL A N 1
ATOM 1721 C CA . VAL A 1 212 ? -42.156 3.213 2.369 1 91.06 212 VAL A CA 1
ATOM 1722 C C . VAL A 1 212 ? -42.406 1.989 3.25 1 91.06 212 VAL A C 1
ATOM 1724 O O . VAL A 1 212 ? -41.531 1.599 4.031 1 91.06 212 VAL A O 1
ATOM 1727 N N . GLU A 1 213 ? -43.562 1.416 3.139 1 91.19 213 GLU A N 1
ATOM 1728 C CA . GLU A 1 213 ? -43.875 0.226 3.924 1 91.19 213 GLU A CA 1
ATOM 1729 C C . GLU A 1 213 ? -43.375 -1.04 3.227 1 91.19 213 GLU A C 1
ATOM 1731 O O . GLU A 1 213 ? -43.688 -1.269 2.057 1 91.19 213 GLU A O 1
ATOM 1736 N N . ILE A 1 214 ? -42.594 -1.838 3.91 1 89.25 214 ILE A N 1
ATOM 1737 C CA . ILE A 1 214 ? -42.094 -3.102 3.371 1 89.25 214 ILE A CA 1
ATOM 1738 C C . ILE A 1 214 ? -42.969 -4.25 3.883 1 89.25 214 ILE A C 1
ATOM 1740 O O . ILE A 1 214 ? -43.062 -4.48 5.09 1 89.25 214 ILE A O 1
ATOM 1744 N N . LYS A 1 215 ? -43.594 -4.93 2.967 1 87.75 215 LYS A N 1
ATOM 1745 C CA . LYS A 1 215 ? -44.375 -6.117 3.322 1 87.75 215 LYS A CA 1
ATOM 1746 C C . LYS A 1 215 ? -43.438 -7.316 3.551 1 87.75 215 LYS A C 1
ATOM 1748 O O . LYS A 1 215 ? -42.906 -7.891 2.6 1 87.75 215 LYS A O 1
ATOM 1753 N N . LYS A 1 216 ? -43.438 -7.723 4.73 1 83.25 216 LYS A N 1
ATOM 1754 C CA . LYS A 1 216 ? -42.469 -8.742 5.156 1 83.25 216 LYS A CA 1
ATOM 1755 C C . LYS A 1 216 ? -43 -10.141 4.879 1 83.25 216 LYS A C 1
ATOM 1757 O O . LYS A 1 216 ? -44.219 -10.359 4.836 1 83.25 216 LYS A O 1
ATOM 1762 N N . ASN A 1 217 ? -42.156 -11.039 4.496 1 79.38 217 ASN A N 1
ATOM 1763 C CA . ASN A 1 217 ? -42.438 -12.461 4.367 1 79.38 217 ASN A CA 1
ATOM 1764 C C . ASN A 1 217 ? -41.5 -13.297 5.215 1 79.38 217 ASN A C 1
ATOM 1766 O O . ASN A 1 217 ? -40.719 -12.758 6.012 1 79.38 217 ASN A O 1
ATOM 1770 N N . MET A 1 218 ? -41.594 -14.57 5.109 1 76.06 218 MET A N 1
ATOM 1771 C CA . MET A 1 218 ? -40.812 -15.492 5.922 1 76.06 218 MET A CA 1
ATOM 1772 C C . MET A 1 218 ? -39.312 -15.266 5.699 1 76.06 218 MET A C 1
ATOM 1774 O O . MET A 1 218 ? -38.531 -15.328 6.645 1 76.06 218 MET A O 1
ATOM 1778 N N . ASN A 1 219 ? -39 -14.961 4.508 1 78.44 219 ASN A N 1
ATOM 1779 C CA . ASN A 1 219 ? -37.594 -14.773 4.16 1 78.44 219 ASN A CA 1
ATOM 1780 C C . ASN A 1 219 ? -37 -13.57 4.871 1 78.44 219 ASN A C 1
ATOM 1782 O O . ASN A 1 219 ? -35.812 -13.555 5.188 1 78.44 219 ASN A O 1
ATOM 1786 N N . TYR A 1 220 ? -37.844 -12.672 5.145 1 81.31 220 TYR A N 1
ATOM 1787 C CA . TYR A 1 220 ? -37.406 -11.492 5.871 1 81.31 220 TYR A CA 1
ATOM 1788 C C . TYR A 1 220 ? -36.812 -11.867 7.223 1 81.31 220 TYR A C 1
ATOM 1790 O O . TYR A 1 220 ? -35.719 -11.398 7.586 1 81.31 220 TYR A O 1
ATOM 1798 N N . TYR A 1 221 ? -37.438 -12.734 7.867 1 77 221 TYR A N 1
ATOM 1799 C CA . TYR A 1 221 ? -37.031 -13.102 9.219 1 77 221 TYR A CA 1
ATOM 1800 C C . TYR A 1 221 ? -35.781 -14 9.188 1 77 221 TYR A C 1
ATOM 1802 O O . TYR A 1 221 ? -34.906 -13.891 10.055 1 77 221 TYR A O 1
ATOM 1810 N N . LEU A 1 222 ? -35.688 -14.781 8.172 1 76.56 222 LEU A N 1
ATOM 1811 C CA . LEU A 1 222 ? -34.5 -15.625 8.016 1 76.56 222 LEU A CA 1
ATOM 1812 C C . LEU A 1 222 ? -33.281 -14.781 7.77 1 76.56 222 LEU A C 1
ATOM 1814 O O . LEU A 1 222 ? -32.188 -15.07 8.312 1 76.56 222 LEU A O 1
ATOM 1818 N N . ILE A 1 223 ? -33.469 -13.789 7.031 1 82.38 223 ILE A N 1
ATOM 1819 C CA . ILE A 1 223 ? -32.344 -12.93 6.684 1 82.38 223 ILE A CA 1
ATOM 1820 C C . ILE A 1 223 ? -31.906 -12.141 7.91 1 82.38 223 ILE A C 1
ATOM 1822 O O . ILE A 1 223 ? -30.719 -11.891 8.102 1 82.38 223 ILE A O 1
ATOM 1826 N N . LEU A 1 224 ? -32.844 -11.805 8.742 1 81.31 224 LEU A N 1
ATOM 1827 C CA . LEU A 1 224 ? -32.5 -11.102 9.969 1 81.31 224 LEU A CA 1
ATOM 1828 C C . LEU A 1 224 ? -31.578 -11.945 10.836 1 81.31 224 LEU A C 1
ATOM 1830 O O . LEU A 1 224 ? -30.641 -11.422 11.438 1 81.31 224 LEU A O 1
ATOM 1834 N N . GLU A 1 225 ? -31.906 -13.156 10.844 1 77.25 225 GLU A N 1
ATOM 1835 C CA . 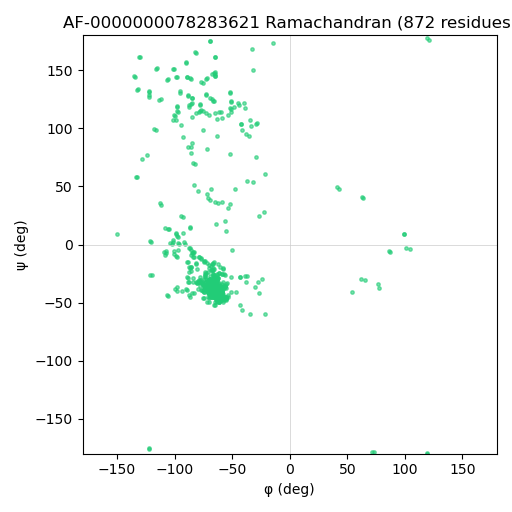GLU A 1 225 ? -31.047 -14.07 11.594 1 77.25 225 GLU A CA 1
ATOM 1836 C C . GLU A 1 225 ? -29.656 -14.133 10.992 1 77.25 225 GLU A C 1
ATOM 1838 O O . GLU A 1 225 ? -28.656 -14.094 11.727 1 77.25 225 GLU A O 1
ATOM 1843 N N . CYS A 1 226 ? -29.578 -14.156 9.695 1 79.06 226 CYS A N 1
ATOM 1844 C CA . CYS A 1 226 ? -28.297 -14.172 9 1 79.06 226 CYS A CA 1
ATOM 1845 C C . CYS A 1 226 ? -27.516 -12.891 9.273 1 79.06 226 CYS A C 1
ATOM 1847 O O . CYS A 1 226 ? -26.297 -12.914 9.367 1 79.06 226 CYS A O 1
ATOM 1849 N N . MET A 1 227 ? -28.266 -11.891 9.406 1 85.5 227 MET A N 1
ATOM 1850 C CA . MET A 1 227 ? -27.641 -10.594 9.656 1 85.5 227 MET A CA 1
ATOM 1851 C C . MET A 1 227 ? -27.016 -10.555 11.047 1 85.5 227 MET A C 1
ATOM 1853 O O . MET A 1 227 ? -25.953 -9.961 11.242 1 85.5 227 MET A O 1
ATOM 1857 N N . ILE A 1 228 ? -27.688 -11.18 11.922 1 81.38 228 ILE A N 1
ATOM 1858 C CA . ILE A 1 228 ? -27.156 -11.25 13.281 1 81.38 228 ILE A CA 1
ATOM 1859 C C . ILE A 1 228 ? -25.859 -12.031 13.281 1 81.38 228 ILE A C 1
ATOM 1861 O O . ILE A 1 228 ? -24.875 -11.617 13.898 1 81.38 228 ILE A O 1
ATOM 1865 N N . ASP A 1 229 ? -25.844 -13.031 12.578 1 77.19 229 ASP A N 1
ATOM 1866 C CA . ASP A 1 229 ? -24.656 -13.867 12.453 1 77.19 229 ASP A CA 1
ATOM 1867 C C . ASP A 1 229 ? -23.5 -13.078 11.852 1 77.19 229 ASP A C 1
ATOM 1869 O O . ASP A 1 229 ? -22.391 -13.094 12.391 1 77.19 229 ASP A O 1
ATOM 1873 N N . ARG A 1 230 ? -23.797 -12.445 10.812 1 82.56 230 ARG A N 1
ATOM 1874 C CA . ARG A 1 230 ? -22.766 -11.688 10.109 1 82.56 230 ARG A CA 1
ATOM 1875 C C . ARG A 1 230 ? -22.234 -10.555 10.984 1 82.56 230 ARG A C 1
ATOM 1877 O O . ARG A 1 230 ? -21.016 -10.289 10.992 1 82.56 230 ARG A O 1
ATOM 1884 N N . ASN A 1 231 ? -23.156 -9.984 11.609 1 84.5 231 ASN A N 1
ATOM 1885 C CA . ASN A 1 231 ? -22.766 -8.898 12.492 1 84.5 231 ASN A CA 1
ATOM 1886 C C . ASN A 1 231 ? -21.859 -9.383 13.617 1 84.5 231 ASN A C 1
ATOM 1888 O O . ASN A 1 231 ? -20.906 -8.688 14 1 84.5 231 ASN A O 1
ATOM 1892 N N . THR A 1 232 ? -22.156 -10.508 14.07 1 78 232 THR A N 1
ATOM 1893 C CA . THR A 1 232 ? -21.359 -11.102 15.133 1 78 232 THR A CA 1
ATOM 1894 C C . THR A 1 232 ? -19.953 -11.445 14.625 1 78 232 THR A C 1
ATOM 1896 O O . THR A 1 232 ? -18.969 -11.203 15.312 1 78 232 THR A O 1
ATOM 1899 N N . ILE A 1 233 ? -19.906 -11.914 13.445 1 77.62 233 ILE A N 1
ATOM 1900 C CA . ILE A 1 233 ? -18.625 -12.273 12.844 1 77.62 233 ILE A CA 1
ATOM 1901 C C . ILE A 1 233 ? -17.797 -11.008 12.625 1 77.62 233 ILE A C 1
ATOM 1903 O O . ILE A 1 233 ? -16.594 -10.984 12.938 1 77.62 233 ILE A O 1
ATOM 1907 N N . TRP A 1 234 ? -18.422 -10 12.141 1 82.38 234 TRP A N 1
ATOM 1908 C CA . TRP A 1 234 ? -17.734 -8.758 11.828 1 82.38 234 TRP A CA 1
ATOM 1909 C C . TRP A 1 234 ? -17.219 -8.086 13.102 1 82.38 234 TRP A C 1
ATOM 1911 O O . TRP A 1 234 ? -16.203 -7.375 13.07 1 82.38 234 TRP A O 1
ATOM 1921 N N . ASP A 1 235 ? -17.891 -8.391 14.188 1 79.69 235 ASP A N 1
ATOM 1922 C CA . ASP A 1 235 ? -17.516 -7.777 15.453 1 79.69 235 ASP A CA 1
ATOM 1923 C C . ASP A 1 235 ? -16.391 -8.57 16.141 1 79.69 235 ASP A C 1
ATOM 1925 O O . ASP A 1 235 ? -15.789 -8.102 17.094 1 79.69 235 ASP A O 1
ATOM 1929 N N . CYS A 1 236 ? -16.062 -9.617 15.586 1 74.31 236 CYS A N 1
ATOM 1930 C CA . CYS A 1 236 ? -15.039 -10.469 16.172 1 74.31 236 CYS A CA 1
ATOM 1931 C C . CYS A 1 236 ? -13.641 -9.984 15.812 1 74.31 236 CYS A C 1
ATOM 1933 O O . CYS A 1 236 ? -13.477 -9.164 14.898 1 74.31 236 CYS A O 1
ATOM 1935 N N . LYS A 1 237 ? -12.734 -10.578 16.609 1 73.31 237 LYS A N 1
ATOM 1936 C CA . LYS A 1 237 ? -11.336 -10.328 16.297 1 73.31 237 LYS A CA 1
ATOM 1937 C C . LYS A 1 237 ? -10.914 -11.07 15.031 1 73.31 237 LYS A C 1
ATOM 1939 O O . LYS A 1 237 ? -11.344 -12.195 14.789 1 73.31 237 LYS A O 1
ATOM 1944 N N . LYS A 1 238 ? -10.117 -10.398 14.312 1 71.12 238 LYS A N 1
ATOM 1945 C CA . LYS A 1 238 ? -9.641 -10.945 13.039 1 71.12 238 LYS A CA 1
ATOM 1946 C C . LYS A 1 238 ? -9.031 -12.328 13.234 1 71.12 238 LYS A C 1
ATOM 1948 O O . LYS A 1 238 ? -9.281 -13.242 12.445 1 71.12 238 LYS A O 1
ATOM 1953 N N . GLU A 1 239 ? -8.266 -12.461 14.234 1 65.94 239 GLU A N 1
ATOM 1954 C CA . GLU A 1 239 ? -7.551 -13.703 14.5 1 65.94 239 GLU A CA 1
ATOM 1955 C C . GLU A 1 239 ? -8.516 -14.852 14.797 1 65.94 239 GLU A C 1
ATOM 1957 O O . GLU A 1 239 ? -8.234 -16 14.469 1 65.94 239 GLU A O 1
ATOM 1962 N N . GLU A 1 240 ? -9.594 -14.492 15.297 1 59.25 240 GLU A N 1
ATOM 1963 C CA . GLU A 1 240 ? -10.578 -15.5 15.688 1 59.25 240 GLU A CA 1
ATOM 1964 C C . GLU A 1 240 ? -11.328 -16.031 14.469 1 59.25 240 GLU A C 1
ATOM 1966 O O . GLU A 1 240 ? -11.758 -17.188 14.461 1 59.25 240 GLU A O 1
ATOM 1971 N N . VAL A 1 241 ? -11.461 -15.148 13.547 1 56.72 241 VAL A N 1
ATOM 1972 C CA . VAL A 1 241 ? -12.242 -15.516 12.375 1 56.72 241 VAL A CA 1
ATOM 1973 C C . VAL A 1 241 ? -11.352 -16.219 11.352 1 56.72 241 VAL A C 1
ATOM 1975 O O . VAL A 1 241 ? -11.766 -17.203 10.727 1 56.72 241 VAL A O 1
ATOM 1978 N N . LEU A 1 242 ? -10.258 -15.586 11.234 1 58.06 242 LEU A N 1
ATOM 1979 C CA . LEU A 1 242 ? -9.367 -16.141 10.227 1 58.06 242 LEU A CA 1
ATOM 1980 C C . LEU A 1 242 ? -8.797 -17.484 10.672 1 58.06 242 LEU A C 1
ATOM 1982 O O . LEU A 1 242 ? -8.273 -18.25 9.859 1 58.06 242 LEU A O 1
ATOM 1986 N N . GLU A 1 243 ? -8.859 -17.672 12.031 1 52.78 243 GLU A N 1
ATOM 1987 C CA . GLU A 1 243 ? -8.375 -18.969 12.5 1 52.78 243 GLU A CA 1
ATOM 1988 C C . GLU A 1 243 ? -9.234 -20.109 11.953 1 52.78 243 GLU A C 1
ATOM 1990 O O . GLU A 1 243 ? -10.461 -20.016 11.93 1 52.78 243 GLU A O 1
ATOM 1995 N N . TYR A 1 244 ? -8.781 -20.641 10.836 1 49.59 244 TYR A N 1
ATOM 1996 C CA . TYR A 1 244 ? -9.281 -21.641 9.898 1 49.59 244 TYR A CA 1
ATOM 1997 C C . TYR A 1 244 ? -10.055 -22.734 10.625 1 49.59 244 TYR A C 1
ATOM 1999 O O . TYR A 1 244 ? -9.547 -23.344 11.562 1 49.59 244 TYR A O 1
ATOM 2007 N N . GLU A 1 245 ? -11.336 -22.656 10.766 1 41.34 245 GLU A N 1
ATOM 2008 C CA . GLU A 1 245 ? -11.984 -23.953 10.977 1 41.34 245 GLU A CA 1
ATOM 2009 C C . GLU A 1 245 ? -11.578 -24.953 9.898 1 41.34 245 GLU A C 1
ATOM 2011 O O . GLU A 1 245 ? -11.758 -24.688 8.703 1 41.34 245 GLU A O 1
ATOM 2016 N N . VAL A 1 246 ? -10.438 -25.609 9.859 1 43.5 246 VAL A N 1
ATOM 2017 C CA . VAL A 1 246 ? -10.258 -26.797 9.016 1 43.5 246 VAL A CA 1
ATOM 2018 C C . VAL A 1 246 ? -11.586 -27.547 8.898 1 43.5 246 VAL A C 1
ATOM 2020 O O . VAL A 1 246 ? -12.023 -28.203 9.852 1 43.5 246 VAL A O 1
ATOM 2023 N N . TRP A 1 247 ? -12.477 -26.938 8.547 1 36.41 247 TRP A N 1
ATOM 2024 C CA . TRP A 1 247 ? -13.734 -27.656 8.336 1 36.41 247 TRP A CA 1
ATOM 2025 C C . TRP A 1 247 ? -13.492 -28.953 7.578 1 36.41 247 TRP A C 1
ATOM 2027 O O . TRP A 1 247 ? -12.75 -28.984 6.598 1 36.41 247 TRP A O 1
ATOM 2037 N N . GLY A 1 248 ? -13.898 -30.062 8.219 1 40.62 248 GLY A N 1
ATOM 2038 C CA . GLY A 1 248 ? -14.203 -31.484 8.039 1 40.62 248 GLY A CA 1
ATOM 2039 C C . GLY A 1 248 ? -13.07 -32.25 7.395 1 40.62 248 GLY A C 1
ATOM 2040 O O . GLY A 1 248 ? -13.164 -33.469 7.238 1 40.62 248 GLY A O 1
ATOM 2041 N N . ARG A 1 249 ? -12.453 -31.641 6.426 1 41.5 249 ARG A N 1
ATOM 2042 C CA . ARG A 1 249 ? -11.656 -32.656 5.762 1 41.5 249 ARG A CA 1
ATOM 2043 C C . ARG A 1 249 ? -10.359 -32.938 6.523 1 41.5 249 ARG A C 1
ATOM 2045 O O . ARG A 1 249 ? -9.398 -32.156 6.41 1 41.5 249 ARG A O 1
ATOM 2052 N N . ALA A 1 250 ? -10.43 -33.094 7.77 1 42.09 250 ALA A N 1
ATOM 2053 C CA . ALA A 1 250 ? -9.25 -33.656 8.422 1 42.09 250 ALA A CA 1
ATOM 2054 C C . ALA A 1 250 ? -8.445 -34.531 7.461 1 42.09 250 ALA A C 1
ATOM 2056 O O . ALA A 1 250 ? -8.609 -35.75 7.438 1 42.09 250 ALA A O 1
ATOM 2057 N N . GLY A 1 251 ? -8.508 -34.375 6.258 1 44.91 251 GLY A N 1
ATOM 2058 C CA . GLY A 1 251 ? -7.691 -35.344 5.566 1 44.91 251 GLY A CA 1
ATOM 2059 C C . GLY A 1 251 ? -6.207 -35.188 5.844 1 44.91 251 GLY A C 1
ATOM 2060 O O . GLY A 1 251 ? -5.754 -34.125 6.223 1 44.91 251 GLY A O 1
ATOM 2061 N N . TYR A 1 252 ? -5.648 -36.125 6.5 1 48.84 252 TYR A N 1
ATOM 2062 C CA . TYR A 1 252 ? -4.203 -36.312 6.52 1 48.84 252 TYR A CA 1
ATOM 2063 C C . TYR A 1 252 ? -3.588 -35.938 5.18 1 48.84 252 TYR A C 1
ATOM 2065 O O . TYR A 1 252 ? -4.129 -36.25 4.121 1 48.84 252 TYR A O 1
ATOM 2073 N N . ALA A 1 253 ? -2.934 -34.812 5.234 1 55.88 253 ALA A N 1
ATOM 2074 C CA . ALA A 1 253 ? -2.117 -34.594 4.043 1 55.88 253 ALA A CA 1
ATOM 2075 C C . ALA A 1 253 ? -1.693 -35.906 3.428 1 55.88 253 ALA A C 1
ATOM 2077 O O . ALA A 1 253 ? -1.281 -36.844 4.141 1 55.88 253 ALA A O 1
ATOM 2078 N N . ASP A 1 254 ? -2.346 -36.219 2.344 1 62.12 254 ASP A N 1
ATOM 2079 C CA . ASP A 1 254 ? -1.869 -37.438 1.692 1 62.12 254 ASP A CA 1
ATOM 2080 C C . ASP A 1 254 ? -0.348 -37.531 1.771 1 62.12 254 ASP A C 1
ATOM 2082 O O . ASP A 1 254 ? 0.367 -36.688 1.25 1 62.12 254 ASP A O 1
ATOM 2086 N N . SER A 1 255 ? 0.05 -38.281 2.83 1 67.94 255 SER A N 1
ATOM 2087 C CA . SER A 1 255 ? 1.475 -38.531 3.033 1 67.94 255 SER A CA 1
ATOM 2088 C C . SER A 1 255 ? 2.201 -38.719 1.705 1 67.94 255 SER A C 1
ATOM 2090 O O . SER A 1 255 ? 3.355 -38.312 1.562 1 67.94 255 SER A O 1
ATOM 2092 N N . SER A 1 256 ? 1.402 -39.188 0.723 1 74.06 256 SER A N 1
ATOM 2093 C CA . SER A 1 256 ? 2.037 -39.438 -0.572 1 74.06 256 SER A CA 1
ATOM 2094 C C . SER A 1 256 ? 2.289 -38.094 -1.299 1 74.06 256 SER A C 1
ATOM 2096 O O . SER A 1 256 ? 3.34 -37.906 -1.914 1 74.06 256 SER A O 1
ATOM 2098 N N . PHE A 1 257 ? 1.373 -37.25 -1.042 1 77.75 257 PHE A N 1
ATOM 2099 C CA . PHE A 1 257 ? 1.549 -35.969 -1.722 1 77.75 257 PHE A CA 1
ATOM 2100 C C . PHE A 1 257 ? 2.668 -35.156 -1.076 1 77.75 257 PHE A C 1
ATOM 2102 O O . PHE A 1 257 ? 3.484 -34.562 -1.772 1 77.75 257 PHE A O 1
ATOM 2109 N N . CYS A 1 258 ? 2.705 -35.312 0.215 1 73.25 258 CYS A N 1
ATOM 2110 C CA . CYS A 1 258 ? 3.744 -34.594 0.93 1 73.25 258 CYS A CA 1
ATOM 2111 C C . CYS A 1 258 ? 5.129 -35.094 0.537 1 73.25 258 CYS A C 1
ATOM 2113 O O . CYS A 1 258 ? 6.059 -34.281 0.385 1 73.25 258 CYS A O 1
ATOM 2115 N N . ARG A 1 259 ? 5.262 -36.312 0.358 1 73.88 259 ARG A N 1
ATOM 2116 C CA . ARG A 1 259 ? 6.527 -36.875 -0.077 1 73.88 259 ARG A CA 1
ATOM 2117 C C . ARG A 1 259 ? 6.891 -36.438 -1.483 1 73.88 259 ARG A C 1
ATOM 2119 O O . ARG A 1 259 ? 8.047 -36.094 -1.752 1 73.88 259 ARG A O 1
ATOM 2126 N N . MET A 1 260 ? 5.891 -36.375 -2.275 1 74.81 260 MET A N 1
ATOM 2127 C CA . MET A 1 260 ? 6.121 -35.938 -3.643 1 74.81 260 MET A CA 1
ATOM 2128 C C . MET A 1 260 ? 6.574 -34.469 -3.662 1 74.81 260 MET A C 1
ATOM 2130 O O . MET A 1 260 ? 7.484 -34.094 -4.406 1 74.81 260 MET A O 1
ATOM 2134 N N . LEU A 1 261 ? 5.898 -33.75 -2.803 1 73.94 261 LEU A N 1
ATOM 2135 C CA . LEU A 1 261 ? 6.238 -32.344 -2.727 1 73.94 261 LEU A CA 1
ATOM 2136 C C . LEU A 1 261 ? 7.688 -32.156 -2.283 1 73.94 261 LEU A C 1
ATOM 2138 O O . LEU A 1 261 ? 8.406 -31.312 -2.83 1 73.94 261 LEU A O 1
ATOM 2142 N N . THR A 1 262 ? 8.086 -32.875 -1.329 1 68.62 262 THR A N 1
ATOM 2143 C CA . THR A 1 262 ? 9.438 -32.781 -0.8 1 68.62 262 THR A CA 1
ATOM 2144 C C . THR A 1 262 ? 10.461 -33.188 -1.858 1 68.62 262 THR A C 1
ATOM 2146 O O . THR A 1 262 ? 11.555 -32.625 -1.915 1 68.62 262 THR A O 1
ATOM 2149 N N . GLU A 1 263 ? 10.047 -34.031 -2.711 1 65.38 263 GLU A N 1
ATOM 2150 C CA . GLU A 1 263 ? 10.945 -34.5 -3.754 1 65.38 263 GLU A CA 1
ATOM 2151 C C . GLU A 1 263 ? 10.992 -33.562 -4.938 1 65.38 263 GLU A C 1
ATOM 2153 O O . GLU A 1 263 ? 12.008 -33.469 -5.633 1 65.38 263 GLU A O 1
ATOM 2158 N N . THR A 1 264 ? 9.836 -32.906 -5.062 1 64.12 264 THR A N 1
ATOM 2159 C CA . THR A 1 264 ? 9.695 -32.125 -6.273 1 64.12 264 THR A CA 1
ATOM 2160 C C . THR A 1 264 ? 10.039 -30.656 -5.992 1 64.12 264 THR A C 1
ATOM 2162 O O . THR A 1 264 ? 10.562 -29.953 -6.867 1 64.12 264 THR A O 1
ATOM 2165 N N . VAL A 1 265 ? 9.594 -30.281 -4.727 1 60.66 265 VAL A N 1
ATOM 2166 C CA . VAL A 1 265 ? 9.773 -28.859 -4.418 1 60.66 265 VAL A CA 1
ATOM 2167 C C . VAL A 1 265 ? 11.078 -28.656 -3.664 1 60.66 265 VAL A C 1
ATOM 2169 O O . VAL A 1 265 ? 11.297 -29.266 -2.609 1 60.66 265 VAL A O 1
ATOM 2172 N N . ARG A 1 266 ? 12.172 -28.156 -4.32 1 54.66 266 ARG A N 1
ATOM 2173 C CA . ARG A 1 266 ? 13.5 -28 -3.723 1 54.66 266 ARG A CA 1
ATOM 2174 C C . ARG A 1 266 ? 13.43 -27.125 -2.473 1 54.66 266 ARG A C 1
ATOM 2176 O O . ARG A 1 266 ? 14.125 -27.375 -1.491 1 54.66 266 ARG A O 1
ATOM 2183 N N . ASN A 1 267 ? 12.758 -25.953 -2.535 1 45.91 267 ASN A N 1
ATOM 2184 C CA . ASN A 1 267 ? 12.625 -25.078 -1.383 1 45.91 267 ASN A CA 1
ATOM 2185 C C . ASN A 1 267 ? 11.164 -24.781 -1.067 1 45.91 267 ASN A C 1
ATOM 2187 O O . ASN A 1 267 ? 10.617 -23.766 -1.504 1 45.91 267 ASN A O 1
ATOM 2191 N N . PRO A 1 268 ? 10.555 -25.781 -0.467 1 46.72 268 PRO A N 1
ATOM 2192 C CA . PRO A 1 268 ? 9.117 -25.734 -0.214 1 46.72 268 PRO A CA 1
ATOM 2193 C C . PRO A 1 268 ? 8.68 -24.453 0.484 1 46.72 268 PRO A C 1
ATOM 2195 O O . PRO A 1 268 ? 7.5 -24.094 0.431 1 46.72 268 PRO A O 1
ATOM 2198 N N . PHE A 1 269 ? 9.633 -23.969 1.205 1 44.44 269 PHE A N 1
ATOM 2199 C CA . PHE A 1 269 ? 9.273 -22.812 2.014 1 44.44 269 PHE A CA 1
ATOM 2200 C C . PHE A 1 269 ? 9.242 -21.547 1.165 1 44.44 269 PHE A C 1
ATOM 2202 O O . PHE A 1 269 ? 8.75 -20.516 1.607 1 44.44 269 PHE A O 1
ATOM 2209 N N . GLN A 1 270 ? 10.016 -21.547 0.23 1 48.47 270 GLN A N 1
ATOM 2210 C CA . GLN A 1 270 ? 9.969 -20.391 -0.647 1 48.47 270 GLN A CA 1
ATOM 2211 C C . GLN A 1 270 ? 8.906 -20.562 -1.732 1 48.47 270 GLN A C 1
ATOM 2213 O O . GLN A 1 270 ? 8.977 -21.5 -2.525 1 48.47 270 GLN A O 1
ATOM 2218 N N . ALA A 1 271 ? 7.727 -20.375 -1.458 1 46.56 271 ALA A N 1
ATOM 2219 C CA . ALA A 1 271 ? 6.414 -20.688 -2.018 1 46.56 271 ALA A CA 1
ATOM 2220 C C . ALA A 1 271 ? 6.445 -20.656 -3.543 1 46.56 271 ALA A C 1
ATOM 2222 O O . ALA A 1 271 ? 5.852 -21.5 -4.207 1 46.56 271 ALA A O 1
ATOM 2223 N N . ALA A 1 272 ? 6.793 -19.531 -4.109 1 47.28 272 ALA A N 1
ATOM 2224 C CA . ALA A 1 272 ? 6.609 -19.422 -5.551 1 47.28 272 ALA A CA 1
ATOM 2225 C C . ALA A 1 272 ? 7.527 -20.375 -6.305 1 47.28 272 ALA A C 1
ATOM 2227 O O . ALA A 1 272 ? 7.242 -20.75 -7.441 1 47.28 272 ALA A O 1
ATOM 2228 N N . LEU A 1 273 ? 8.836 -20.672 -5.82 1 46.72 273 LEU A N 1
ATOM 2229 C CA . LEU A 1 273 ? 10.031 -20.953 -6.605 1 46.72 273 LEU A CA 1
ATOM 2230 C C . LEU A 1 273 ? 10.242 -22.453 -6.742 1 46.72 273 LEU A C 1
ATOM 2232 O O . LEU A 1 273 ? 11.047 -22.906 -7.562 1 46.72 273 LEU A O 1
ATOM 2236 N N . GLY A 1 274 ? 9.539 -23.297 -6.18 1 48.31 274 GLY A N 1
ATOM 2237 C CA . GLY A 1 274 ? 10.289 -24.547 -6.094 1 48.31 274 GLY A CA 1
ATOM 2238 C C . GLY A 1 274 ? 9.773 -25.625 -7.02 1 48.31 274 GLY A C 1
ATOM 2239 O O . GLY A 1 274 ? 9.984 -26.812 -6.777 1 48.31 274 GLY A O 1
ATOM 2240 N N . PHE A 1 275 ? 8.93 -25.234 -7.98 1 47.44 275 PHE A N 1
ATOM 2241 C CA . PHE A 1 275 ? 8.414 -26.422 -8.648 1 47.44 275 PHE A CA 1
ATOM 2242 C C . PHE A 1 275 ? 9.32 -26.828 -9.805 1 47.44 275 PHE A C 1
ATOM 2244 O O . PHE A 1 275 ? 9.555 -26.031 -10.719 1 47.44 275 PHE A O 1
ATOM 2251 N N . ARG A 1 276 ? 10.445 -27.594 -9.625 1 49.03 276 ARG A N 1
ATOM 2252 C CA . ARG A 1 276 ? 11.227 -28.156 -10.727 1 49.03 276 ARG A CA 1
ATOM 2253 C C . ARG A 1 276 ? 10.477 -29.297 -11.398 1 49.03 276 ARG A C 1
ATOM 2255 O O . ARG A 1 276 ? 10.711 -30.469 -11.094 1 49.03 276 ARG A O 1
ATOM 2262 N N . VAL A 1 277 ? 9.25 -29.25 -11.68 1 49.22 277 VAL A N 1
ATOM 2263 C CA . VAL A 1 277 ? 8.727 -30.453 -12.297 1 49.22 277 VAL A CA 1
ATOM 2264 C C . VAL A 1 277 ? 8.969 -30.422 -13.805 1 49.22 277 VAL A C 1
ATOM 2266 O O . VAL A 1 277 ? 8.617 -29.438 -14.469 1 49.22 277 VAL A O 1
ATOM 2269 N N . GLU A 1 278 ? 9.82 -31.219 -14.25 1 51.44 278 GLU A N 1
ATOM 2270 C CA . GLU A 1 278 ? 9.867 -31.5 -15.688 1 51.44 278 GLU A CA 1
ATOM 2271 C C . GLU A 1 278 ? 8.469 -31.609 -16.266 1 51.44 278 GLU A C 1
ATOM 2273 O O . GLU A 1 278 ? 7.598 -32.281 -15.703 1 51.44 278 GLU A O 1
ATOM 2278 N N . GLY A 1 279 ? 8.008 -30.812 -17.297 1 57.78 279 GLY A N 1
ATOM 2279 C CA . GLY A 1 279 ? 6.695 -30.844 -17.922 1 57.78 279 GLY A CA 1
ATOM 2280 C C . GLY A 1 279 ? 5.781 -29.734 -17.422 1 57.78 279 GLY A C 1
ATOM 2281 O O . GLY A 1 279 ? 4.664 -29.578 -17.922 1 57.78 279 GLY A O 1
ATOM 2282 N N . TYR A 1 280 ? 6.426 -29.078 -16.484 1 63.53 280 TYR A N 1
ATOM 2283 C CA . TYR A 1 280 ? 5.547 -28.031 -15.945 1 63.53 280 TYR A CA 1
ATOM 2284 C C . TYR A 1 280 ? 5.965 -26.656 -16.453 1 63.53 280 TYR A C 1
ATOM 2286 O O . TYR A 1 280 ? 5.543 -25.641 -15.898 1 63.53 280 TYR A O 1
ATOM 2294 N N . GLU A 1 281 ? 6.832 -26.625 -17.484 1 66.38 281 GLU A N 1
ATOM 2295 C CA . GLU A 1 281 ? 7.273 -25.344 -18.062 1 66.38 281 GLU A CA 1
ATOM 2296 C C . GLU A 1 281 ? 6.094 -24.562 -18.609 1 66.38 281 GLU A C 1
ATOM 2298 O O . GLU A 1 281 ? 5.996 -23.344 -18.406 1 66.38 281 GLU A O 1
ATOM 2303 N N . GLU A 1 282 ? 5.234 -25.391 -19.25 1 71.88 282 GLU A N 1
ATOM 2304 C CA . GLU A 1 282 ? 4.062 -24.734 -19.812 1 71.88 282 GLU A CA 1
ATOM 2305 C C . GLU A 1 282 ? 3.182 -24.141 -18.719 1 71.88 282 GLU A C 1
ATOM 2307 O O . GLU A 1 282 ? 2.666 -23.031 -18.859 1 71.88 282 GLU A O 1
ATOM 2312 N N . PHE A 1 283 ? 3.08 -24.891 -17.656 1 80.19 283 PHE A N 1
ATOM 2313 C CA . PHE A 1 283 ? 2.258 -24.438 -16.547 1 80.19 283 PHE A CA 1
ATOM 2314 C C . PHE A 1 283 ? 2.885 -23.219 -15.875 1 80.19 283 PHE A C 1
ATOM 2316 O O . PHE A 1 283 ? 2.182 -22.281 -15.5 1 80.19 283 PHE A O 1
ATOM 2323 N N . ASP A 1 284 ? 4.207 -23.25 -15.836 1 78 284 ASP A N 1
ATOM 2324 C CA . ASP A 1 284 ? 4.922 -22.125 -15.242 1 78 284 ASP A CA 1
ATOM 2325 C C . ASP A 1 284 ? 4.754 -20.859 -16.094 1 78 284 ASP A C 1
ATOM 2327 O O . ASP A 1 284 ? 4.559 -19.781 -15.547 1 78 284 ASP A O 1
ATOM 2331 N N . CYS A 1 285 ? 4.871 -21.031 -17.281 1 75.94 285 CYS A N 1
ATOM 2332 C CA . CYS A 1 285 ? 4.656 -19.906 -18.188 1 75.94 285 CYS A CA 1
ATOM 2333 C C . CYS A 1 285 ? 3.232 -19.391 -18.078 1 75.94 285 CYS A C 1
ATOM 2335 O O . CYS A 1 285 ? 3.01 -18.172 -18.094 1 75.94 285 CYS A O 1
ATOM 2337 N N . TYR A 1 286 ? 2.303 -20.344 -17.984 1 82.56 286 TYR A N 1
ATOM 2338 C CA . TYR A 1 286 ? 0.901 -19.984 -17.812 1 82.56 286 TYR A CA 1
ATOM 2339 C C . TYR A 1 286 ? 0.705 -19.141 -16.547 1 82.56 286 TYR A C 1
ATOM 2341 O O . TYR A 1 286 ? 0.05 -18.109 -16.578 1 82.56 286 TYR A O 1
ATOM 2349 N N . LEU A 1 287 ? 1.367 -19.547 -15.531 1 83.69 287 LEU A N 1
ATOM 2350 C CA . LEU A 1 287 ? 1.252 -18.844 -14.258 1 83.69 287 LEU A CA 1
ATOM 2351 C C . LEU A 1 287 ? 1.839 -17.438 -14.359 1 83.69 287 LEU A C 1
ATOM 2353 O O . LEU A 1 287 ? 1.238 -16.469 -13.883 1 83.69 287 LEU A O 1
ATOM 2357 N N . GLN A 1 288 ? 2.961 -17.344 -14.984 1 81.25 288 GLN A N 1
ATOM 2358 C CA . GLN A 1 288 ? 3.584 -16.047 -15.164 1 81.25 288 GLN A CA 1
ATOM 2359 C C . GLN A 1 288 ? 2.67 -15.102 -15.945 1 81.25 288 GLN A C 1
ATOM 2361 O O . GLN A 1 288 ? 2.57 -13.914 -15.617 1 81.25 288 GLN A O 1
ATOM 2366 N N . ASN A 1 289 ? 1.997 -15.625 -16.859 1 83.44 289 ASN A N 1
ATOM 2367 C CA . ASN A 1 289 ? 1.086 -14.82 -17.672 1 83.44 289 ASN A CA 1
ATOM 2368 C C . ASN A 1 289 ? -0.108 -14.336 -16.844 1 83.44 289 ASN A C 1
ATOM 2370 O O . ASN A 1 289 ? -0.623 -13.242 -17.094 1 83.44 289 ASN A O 1
ATOM 2374 N N . LEU A 1 290 ? -0.536 -15.188 -15.969 1 87.94 290 LEU A N 1
ATOM 2375 C CA . LEU A 1 290 ? -1.63 -14.758 -15.102 1 87.94 290 LEU A CA 1
ATOM 2376 C C . LEU A 1 290 ? -1.222 -13.539 -14.273 1 87.94 290 LEU A C 1
ATOM 2378 O O . LEU A 1 290 ? -1.994 -12.594 -14.133 1 87.94 290 LEU A O 1
ATOM 2382 N N . PHE A 1 291 ? -0.009 -13.578 -13.766 1 88.12 291 PHE A N 1
ATOM 2383 C CA . PHE A 1 291 ? 0.5 -12.453 -12.992 1 88.12 291 PHE A CA 1
ATOM 2384 C C . PHE A 1 291 ? 0.604 -11.211 -13.867 1 88.12 291 PHE A C 1
ATOM 2386 O O . PHE A 1 291 ? 0.201 -10.117 -13.453 1 88.12 291 PHE A O 1
ATOM 2393 N N . HIS A 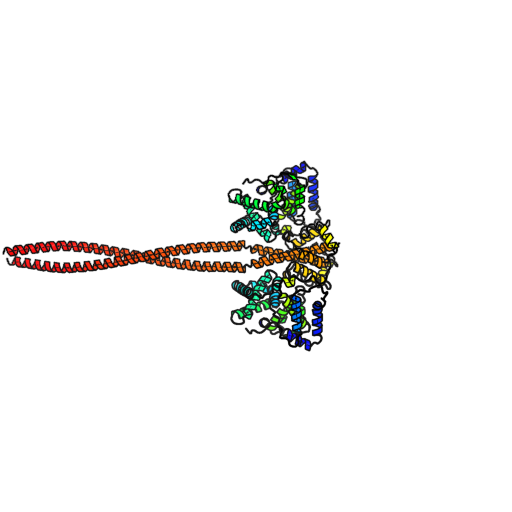1 292 ? 1.059 -11.406 -15.031 1 84.81 292 HIS A N 1
ATOM 2394 C CA . HIS A 1 292 ? 1.209 -10.281 -15.953 1 84.81 292 HIS A CA 1
ATOM 2395 C C . HIS A 1 292 ? -0.143 -9.672 -16.297 1 84.81 292 HIS A C 1
ATOM 2397 O O . HIS A 1 292 ? -0.26 -8.445 -16.422 1 84.81 292 HIS A O 1
ATOM 2403 N N . LEU A 1 293 ? -1.058 -10.523 -16.438 1 85.5 293 LEU A N 1
ATOM 2404 C CA . LEU A 1 293 ? -2.404 -10.039 -16.719 1 85.5 293 LEU A CA 1
ATOM 2405 C C . LEU A 1 293 ? -2.916 -9.172 -15.578 1 85.5 293 LEU A C 1
ATOM 2407 O O . LEU A 1 293 ? -3.703 -8.242 -15.797 1 85.5 293 LEU A O 1
ATOM 2411 N N . GLY A 1 294 ? -2.488 -9.531 -14.391 1 86.56 294 GLY A N 1
ATOM 2412 C CA . GLY A 1 294 ? -2.83 -8.727 -13.234 1 86.56 294 GLY A CA 1
ATOM 2413 C C . GLY A 1 294 ? -1.979 -7.477 -13.102 1 86.56 294 GLY A C 1
ATOM 2414 O O . GLY A 1 294 ? -2.246 -6.621 -12.258 1 86.56 294 GLY A O 1
ATOM 2415 N N . GLY A 1 295 ? -0.907 -7.395 -13.898 1 84.88 295 GLY A N 1
ATOM 2416 C CA . GLY A 1 295 ? -0.122 -6.172 -13.969 1 84.88 295 GLY A CA 1
ATOM 2417 C C . GLY A 1 295 ? 1.135 -6.223 -13.117 1 84.88 295 GLY A C 1
ATOM 2418 O O . GLY A 1 295 ? 1.77 -5.195 -12.875 1 84.88 295 GLY A O 1
ATOM 2419 N N . ILE A 1 296 ? 1.452 -7.426 -12.578 1 85.75 296 ILE A N 1
ATOM 2420 C CA . ILE A 1 296 ? 2.674 -7.527 -11.789 1 85.75 296 ILE A CA 1
ATOM 2421 C C . ILE A 1 296 ? 3.5 -8.719 -12.266 1 85.75 296 ILE A C 1
ATOM 2423 O O . ILE A 1 296 ? 2.996 -9.586 -12.984 1 85.75 296 ILE A O 1
ATOM 2427 N N . ASP A 1 297 ? 4.719 -8.633 -11.898 1 83.25 297 ASP A N 1
ATOM 2428 C CA . ASP A 1 297 ? 5.59 -9.797 -12.078 1 83.25 297 ASP A CA 1
ATOM 2429 C C . ASP A 1 297 ? 5.543 -10.711 -10.859 1 83.25 297 ASP A C 1
ATOM 2431 O O . ASP A 1 297 ? 5.43 -10.234 -9.727 1 83.25 297 ASP A O 1
ATOM 2435 N N . ARG A 1 298 ? 5.625 -11.93 -11.156 1 81.56 298 ARG A N 1
ATOM 2436 C CA . ARG A 1 298 ? 5.574 -12.914 -10.078 1 81.56 298 ARG A CA 1
ATOM 2437 C C . ARG A 1 298 ? 6.688 -12.68 -9.062 1 81.56 298 ARG A C 1
ATOM 2439 O O . ARG A 1 298 ? 6.562 -13.047 -7.895 1 81.56 298 ARG A O 1
ATOM 2446 N N . ASN A 1 299 ? 7.773 -11.984 -9.422 1 80.5 299 ASN A N 1
ATOM 2447 C CA . ASN A 1 299 ? 8.914 -11.695 -8.562 1 80.5 299 ASN A CA 1
ATOM 2448 C C . ASN A 1 299 ? 8.523 -10.773 -7.41 1 80.5 299 ASN A C 1
ATOM 2450 O O . ASN A 1 299 ? 9.25 -10.664 -6.422 1 80.5 299 ASN A O 1
ATOM 2454 N N . VAL A 1 300 ? 7.398 -10.172 -7.535 1 85.44 300 VAL A N 1
ATOM 2455 C CA . VAL A 1 300 ? 6.902 -9.328 -6.457 1 85.44 300 VAL A CA 1
ATOM 2456 C C . VAL A 1 300 ? 6.754 -10.156 -5.18 1 85.44 300 VAL A C 1
ATOM 2458 O O . VAL A 1 300 ? 6.918 -9.641 -4.074 1 85.44 300 VAL A O 1
ATOM 2461 N N . LEU A 1 301 ? 6.562 -11.484 -5.426 1 82.38 301 LEU A N 1
ATOM 2462 C CA . LEU A 1 301 ? 6.328 -12.367 -4.289 1 82.38 301 LEU A CA 1
ATOM 2463 C C . LEU A 1 301 ? 7.617 -13.062 -3.865 1 82.38 301 LEU A C 1
ATOM 2465 O O . LEU A 1 301 ? 7.594 -13.977 -3.031 1 82.38 301 LEU A O 1
ATOM 2469 N N . SER A 1 302 ? 8.766 -12.844 -4.461 1 71.38 302 SER A N 1
ATOM 2470 C CA . SER A 1 302 ? 10.008 -13.578 -4.27 1 71.38 302 SER A CA 1
ATOM 2471 C C . SER A 1 302 ? 10.438 -13.57 -2.807 1 71.38 302 SER A C 1
ATOM 2473 O O . SER A 1 302 ? 11.008 -14.547 -2.312 1 71.38 302 SER A O 1
ATOM 2475 N N . GLY A 1 303 ? 10.086 -12.672 -2.031 1 66.38 303 GLY A N 1
ATOM 2476 C CA . GLY A 1 303 ? 10.508 -12.602 -0.641 1 66.38 303 GLY A CA 1
ATOM 2477 C C . GLY A 1 303 ? 9.461 -13.141 0.323 1 66.38 303 GLY A C 1
ATOM 2478 O O . GLY A 1 303 ? 9.711 -13.242 1.525 1 66.38 303 GLY A O 1
ATOM 2479 N N . GLU A 1 304 ? 8.453 -13.734 -0.31 1 75.31 304 GLU A N 1
ATOM 2480 C CA . GLU A 1 304 ? 7.367 -14.188 0.558 1 75.31 304 GLU A CA 1
ATOM 2481 C C . GLU A 1 304 ? 7.539 -15.656 0.938 1 75.31 304 GLU A C 1
ATOM 2483 O O . GLU A 1 304 ? 7.902 -16.484 0.099 1 75.31 304 GLU A O 1
ATOM 2488 N N . ILE A 1 305 ? 7.43 -15.953 2.262 1 70.75 305 ILE A N 1
ATOM 2489 C CA . ILE A 1 305 ? 7.574 -17.312 2.775 1 70.75 305 ILE A CA 1
ATOM 2490 C C . ILE A 1 305 ? 6.305 -17.719 3.523 1 70.75 305 ILE A C 1
ATOM 2492 O O . ILE A 1 305 ? 5.746 -16.922 4.285 1 70.75 305 ILE A O 1
ATOM 2496 N N . LEU A 1 306 ? 5.852 -18.906 3.166 1 75.75 306 LEU A N 1
ATOM 2497 C CA . LEU A 1 306 ? 4.746 -19.453 3.936 1 75.75 306 LEU A CA 1
ATOM 2498 C C . LEU A 1 306 ? 5.258 -20.172 5.184 1 75.75 306 LEU A C 1
ATOM 2500 O O . LEU A 1 306 ? 6.098 -21.062 5.09 1 75.75 306 LEU A O 1
ATOM 2504 N N . ASP A 1 307 ? 4.863 -19.781 6.301 1 76.06 307 ASP A N 1
ATOM 2505 C CA . ASP A 1 307 ? 5.32 -20.406 7.535 1 76.06 307 ASP A CA 1
ATOM 2506 C C . ASP A 1 307 ? 4.852 -21.859 7.617 1 76.06 307 ASP A C 1
ATOM 2508 O O . ASP A 1 307 ? 3.938 -22.266 6.895 1 76.06 307 ASP A O 1
ATOM 2512 N N . GLU A 1 308 ? 5.426 -22.656 8.406 1 74.94 308 GLU A N 1
ATOM 2513 C CA . GLU A 1 308 ? 5.195 -24.094 8.516 1 74.94 308 GLU A CA 1
ATOM 2514 C C . GLU A 1 308 ? 3.738 -24.391 8.859 1 74.94 308 GLU A C 1
ATOM 2516 O O . GLU A 1 308 ? 3.141 -25.312 8.312 1 74.94 308 GLU A O 1
ATOM 2521 N N . ARG A 1 309 ? 3.223 -23.656 9.742 1 77.75 309 ARG A N 1
ATOM 2522 C CA . ARG A 1 309 ? 1.846 -23.891 10.172 1 77.75 309 ARG A CA 1
ATOM 2523 C C . ARG A 1 309 ? 0.873 -23.656 9.016 1 77.75 309 ARG A C 1
ATOM 2525 O O . ARG A 1 309 ? -0.005 -24.484 8.766 1 77.75 309 ARG A O 1
ATOM 2532 N N . SER A 1 310 ? 1.035 -22.594 8.367 1 80 310 SER A N 1
ATOM 2533 C CA . SER A 1 310 ? 0.171 -22.266 7.238 1 80 310 SER A CA 1
ATOM 2534 C C . SER A 1 310 ? 0.312 -23.312 6.125 1 80 310 SER A C 1
ATOM 2536 O O . SER A 1 310 ? -0.667 -23.641 5.457 1 80 310 SER A O 1
ATOM 2538 N N . ARG A 1 311 ? 1.465 -23.766 5.957 1 80.38 311 ARG A N 1
ATOM 2539 C CA . ARG A 1 311 ? 1.705 -24.797 4.953 1 80.38 311 ARG A CA 1
ATOM 2540 C C . ARG A 1 311 ? 0.965 -26.078 5.297 1 80.38 311 ARG A C 1
ATOM 2542 O O . ARG A 1 311 ? 0.387 -26.719 4.422 1 80.38 311 ARG A O 1
ATOM 2549 N N . GLN A 1 312 ? 1.034 -26.391 6.523 1 79.31 312 GLN A N 1
ATOM 2550 C CA . GLN A 1 312 ? 0.338 -27.594 6.973 1 79.31 312 GLN A CA 1
ATOM 2551 C C . GLN A 1 312 ? -1.17 -27.453 6.785 1 79.31 312 GLN A C 1
ATOM 2553 O O . GLN A 1 312 ? -1.832 -28.391 6.336 1 79.31 312 GLN A O 1
ATOM 2558 N N . ILE A 1 313 ? -1.614 -26.359 7.094 1 81.88 313 ILE A N 1
ATOM 2559 C CA . ILE A 1 313 ? -3.045 -26.109 6.949 1 81.88 313 ILE A CA 1
ATOM 2560 C C . ILE A 1 313 ? -3.43 -26.172 5.473 1 81.88 313 ILE A C 1
ATOM 2562 O O . ILE A 1 313 ? -4.465 -26.734 5.117 1 81.88 313 ILE A O 1
ATOM 2566 N N . LEU A 1 314 ? -2.609 -25.609 4.629 1 85.25 314 LEU A N 1
ATOM 2567 C CA . LEU A 1 314 ? -2.859 -25.641 3.193 1 85.25 314 LEU A CA 1
ATOM 2568 C C . LEU A 1 314 ? -2.936 -27.078 2.686 1 85.25 314 LEU A C 1
ATOM 2570 O O . LEU A 1 314 ? -3.805 -27.406 1.876 1 85.25 314 LEU A O 1
ATOM 2574 N N . LEU A 1 315 ? -2.074 -27.844 3.172 1 82.06 315 LEU A N 1
ATOM 2575 C CA . LEU A 1 315 ? -2.037 -29.25 2.754 1 82.06 315 LEU A CA 1
ATOM 2576 C C . LEU A 1 315 ? -3.264 -30 3.262 1 82.06 315 LEU A C 1
ATOM 2578 O O . LEU A 1 315 ? -3.803 -30.859 2.561 1 82.06 315 LEU A O 1
ATOM 2582 N N . GLU A 1 316 ? -3.641 -29.641 4.348 1 79.88 316 GLU A N 1
ATOM 2583 C CA . GLU A 1 316 ? -4.812 -30.281 4.934 1 79.88 316 GLU A CA 1
ATOM 2584 C C . GLU A 1 316 ? -6.094 -29.844 4.23 1 79.88 316 GLU A C 1
ATOM 2586 O O . GLU A 1 316 ? -6.984 -30.656 3.98 1 79.88 316 GLU A O 1
ATOM 2591 N N . LEU A 1 317 ? -6.172 -28.594 3.83 1 79.56 317 LEU A N 1
ATOM 2592 C CA . LEU A 1 317 ? -7.348 -28.031 3.182 1 79.56 317 LEU A CA 1
ATOM 2593 C C . LEU A 1 317 ? -7.484 -28.547 1.754 1 79.56 317 LEU A C 1
ATOM 2595 O O . LEU A 1 317 ? -8.602 -28.797 1.279 1 79.56 317 LEU A O 1
ATOM 2599 N N . GLY A 1 318 ? -6.344 -28.703 1.108 1 81.62 318 GLY A N 1
ATOM 2600 C CA . GLY A 1 318 ? -6.379 -28.906 -0.33 1 81.62 318 GLY A CA 1
ATOM 2601 C C . GLY A 1 318 ? -6.684 -30.344 -0.715 1 81.62 318 GLY A C 1
ATOM 2602 O O . GLY A 1 318 ? -7.172 -30.609 -1.816 1 81.62 318 GLY A O 1
ATOM 2603 N N . GLY A 1 319 ? -6.562 -31.281 0.171 1 77.62 319 GLY A N 1
ATOM 2604 C CA . GLY A 1 319 ? -6.773 -32.656 -0.211 1 77.62 319 GLY A CA 1
ATOM 2605 C C . GLY A 1 319 ? -6.145 -33.031 -1.546 1 77.62 319 GLY A C 1
ATOM 2606 O O . GLY A 1 319 ? -6.789 -33.625 -2.4 1 77.62 319 GLY A O 1
ATOM 2607 N N . PHE A 1 320 ? -4.918 -32.688 -1.755 1 80.56 320 PHE A N 1
ATOM 2608 C CA . PHE A 1 320 ? -4.227 -32.781 -3.033 1 80.56 320 PHE A CA 1
ATOM 2609 C C . PHE A 1 320 ? -3.924 -34.25 -3.359 1 80.56 320 PHE A C 1
ATOM 2611 O O . PHE A 1 320 ? -3.506 -35 -2.486 1 80.56 320 PHE A O 1
ATOM 2618 N N . GLU A 1 321 ? -4.305 -34.625 -4.559 1 73.75 321 GLU A N 1
ATOM 2619 C CA . GLU A 1 321 ? -4.004 -35.969 -5.043 1 73.75 321 GLU A CA 1
ATOM 2620 C C . GLU A 1 321 ? -2.766 -35.969 -5.938 1 73.75 321 GLU A C 1
ATOM 2622 O O . GLU A 1 321 ? -2.482 -34.969 -6.613 1 73.75 321 GLU A O 1
ATOM 2627 N N . LYS A 1 322 ? -1.89 -36.969 -5.953 1 67.38 322 LYS A N 1
ATOM 2628 C CA . LYS A 1 322 ? -0.581 -37.094 -6.59 1 67.38 322 LYS A CA 1
ATOM 2629 C C . LYS A 1 322 ? -0.596 -36.5 -8 1 67.38 322 LYS A C 1
ATOM 2631 O O . LYS A 1 322 ? 0.289 -35.75 -8.375 1 67.38 322 LYS A O 1
ATOM 2636 N N . ASN A 1 323 ? -1.452 -36.875 -9.023 1 61.72 323 ASN A N 1
ATOM 2637 C CA . ASN A 1 323 ? -1.325 -36.469 -10.414 1 61.72 323 ASN A CA 1
ATOM 2638 C C . ASN A 1 323 ? -1.938 -35.094 -10.656 1 61.72 323 ASN A C 1
ATOM 2640 O O . ASN A 1 323 ? -1.334 -34.25 -11.32 1 61.72 323 ASN A O 1
ATOM 2644 N N . SER A 1 324 ? -3.049 -34.812 -10.094 1 66.94 324 SER A N 1
ATOM 2645 C CA . SER A 1 324 ? -3.785 -33.562 -10.32 1 66.94 324 SER A CA 1
ATOM 2646 C C . SER A 1 324 ? -3.594 -32.594 -9.172 1 66.94 324 SER A C 1
ATOM 2648 O O . SER A 1 324 ? -3.943 -31.422 -9.281 1 66.94 324 SER A O 1
ATOM 2650 N N . GLY A 1 325 ? -2.773 -33.125 -8.211 1 76.62 325 GLY A N 1
ATOM 2651 C CA . GLY A 1 325 ? -2.709 -32.344 -6.973 1 76.62 325 GLY A CA 1
ATOM 2652 C C . GLY A 1 325 ? -1.696 -31.234 -7.02 1 76.62 325 GLY A C 1
ATOM 2653 O O . GLY A 1 325 ? -1.833 -30.234 -6.301 1 76.62 325 GLY A O 1
ATOM 2654 N N . ILE A 1 326 ? -0.73 -31.359 -7.992 1 79.56 326 ILE A N 1
ATOM 2655 C CA . ILE A 1 326 ? 0.356 -30.391 -7.977 1 79.56 326 ILE A CA 1
ATOM 2656 C C . ILE A 1 326 ? -0.144 -29.047 -8.508 1 79.56 326 ILE A C 1
ATOM 2658 O O . ILE A 1 326 ? 0.16 -27.984 -7.934 1 79.56 326 ILE A O 1
ATOM 2662 N N . GLU A 1 327 ? -0.877 -29.094 -9.633 1 81.69 327 GLU A N 1
ATOM 2663 C CA . GLU A 1 327 ? -1.397 -27.859 -10.188 1 81.69 327 GLU A CA 1
ATOM 2664 C C . GLU A 1 327 ? -2.334 -27.156 -9.211 1 81.69 327 GLU A C 1
ATOM 2666 O O . GLU A 1 327 ? -2.209 -25.9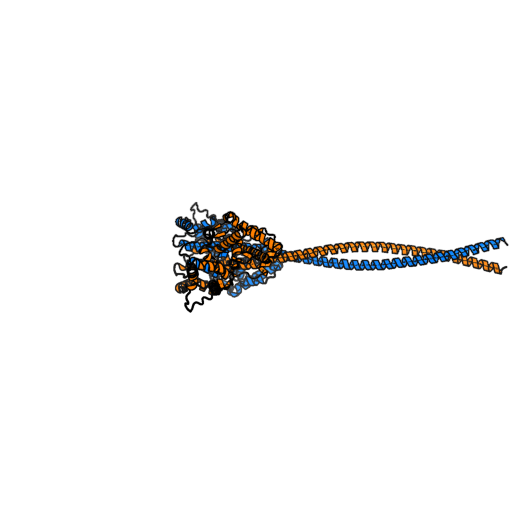53 -8.969 1 81.69 327 GLU A O 1
ATOM 2671 N N . LYS A 1 328 ? -3.191 -27.969 -8.656 1 85.69 328 LYS A N 1
ATOM 2672 C CA . LYS A 1 328 ? -4.117 -27.422 -7.668 1 85.69 328 LYS A CA 1
ATOM 2673 C C . LYS A 1 328 ? -3.365 -26.828 -6.477 1 85.69 328 LYS A C 1
ATOM 2675 O O . LYS A 1 328 ? -3.742 -25.766 -5.965 1 85.69 328 LYS A O 1
ATOM 2680 N N . TYR A 1 329 ? -2.383 -27.562 -6.094 1 85.19 329 TYR A N 1
ATOM 2681 C CA . TYR A 1 329 ? -1.569 -27.078 -4.984 1 85.19 329 TYR A CA 1
ATOM 2682 C C . TYR A 1 329 ? -0.914 -25.734 -5.332 1 85.19 329 TYR A C 1
ATOM 2684 O O . TYR A 1 329 ? -0.913 -24.812 -4.52 1 85.19 329 TYR A O 1
ATOM 2692 N N . VAL A 1 330 ? -0.367 -25.625 -6.539 1 84.38 330 VAL A N 1
ATOM 2693 C CA . VAL A 1 330 ? 0.348 -24.422 -6.945 1 84.38 330 VAL A CA 1
ATOM 2694 C C . VAL A 1 330 ? -0.622 -23.234 -7.016 1 84.38 330 VAL A C 1
ATOM 2696 O O . VAL A 1 330 ? -0.313 -22.141 -6.539 1 84.38 330 VAL A O 1
ATOM 2699 N N . TYR A 1 331 ? -1.832 -23.484 -7.543 1 87.31 331 TYR A N 1
ATOM 2700 C CA . TYR A 1 331 ? -2.848 -22.438 -7.559 1 87.31 331 TYR A CA 1
ATOM 2701 C C . TYR A 1 331 ? -3.168 -21.969 -6.145 1 87.31 331 TYR A C 1
ATOM 2703 O O . TYR A 1 331 ? -3.213 -20.766 -5.879 1 87.31 331 TYR A O 1
ATOM 2711 N N . SER A 1 332 ? -3.367 -22.938 -5.324 1 88.19 332 SER A N 1
ATOM 2712 C CA . SER A 1 332 ? -3.734 -22.625 -3.943 1 88.19 332 SER A CA 1
ATOM 2713 C C . SER A 1 332 ? -2.625 -21.859 -3.232 1 88.19 332 SER A C 1
ATOM 2715 O O . SER A 1 332 ? -2.896 -20.891 -2.514 1 88.19 332 SER A O 1
ATOM 2717 N N . LEU A 1 333 ? -1.429 -22.297 -3.469 1 87.75 333 LEU A N 1
ATOM 2718 C CA . LEU A 1 333 ? -0.269 -21.656 -2.859 1 87.75 333 LEU A CA 1
ATOM 2719 C C . LEU A 1 333 ? -0.17 -20.188 -3.279 1 87.75 333 LEU A C 1
ATOM 2721 O O . LEU A 1 333 ? 0.043 -19.312 -2.441 1 87.75 333 LEU A O 1
ATOM 2725 N N . TYR A 1 334 ? -0.347 -19.953 -4.547 1 89.19 334 TYR A N 1
ATOM 2726 C CA . TYR A 1 334 ? -0.209 -18.594 -5.039 1 89.19 334 TYR A CA 1
ATOM 2727 C C . TYR A 1 334 ? -1.343 -17.703 -4.527 1 89.19 334 TYR A C 1
ATOM 2729 O O . TYR A 1 334 ? -1.146 -16.516 -4.273 1 89.19 334 TYR A O 1
ATOM 2737 N N . ILE A 1 335 ? -2.514 -18.266 -4.391 1 90.25 335 ILE A N 1
ATOM 2738 C CA . ILE A 1 335 ? -3.621 -17.5 -3.838 1 90.25 335 ILE A CA 1
ATOM 2739 C C . ILE A 1 335 ? -3.32 -17.125 -2.389 1 90.25 335 ILE A C 1
ATOM 2741 O O . ILE A 1 335 ? -3.533 -15.984 -1.975 1 90.25 335 ILE A O 1
ATOM 2745 N N . VAL A 1 336 ? -2.746 -18.047 -1.671 1 89.56 336 VAL A N 1
ATOM 2746 C CA . VAL A 1 336 ? -2.396 -17.781 -0.279 1 89.56 336 VAL A CA 1
ATOM 2747 C C . VAL A 1 336 ? -1.291 -16.734 -0.211 1 89.56 336 VAL A C 1
ATOM 2749 O O . VAL A 1 336 ? -1.377 -15.789 0.57 1 89.56 336 VAL A O 1
ATOM 2752 N N . LEU A 1 337 ? -0.318 -16.859 -1.037 1 89.12 337 LEU A N 1
ATOM 2753 C CA . LEU A 1 337 ? 0.816 -15.938 -1.026 1 89.12 337 LEU A CA 1
ATOM 2754 C C . LEU A 1 337 ? 0.388 -14.539 -1.457 1 89.12 337 LEU A C 1
ATOM 2756 O O . LEU A 1 337 ? 0.79 -13.547 -0.845 1 89.12 337 LEU A O 1
ATOM 2760 N N . LEU A 1 338 ? -0.389 -14.5 -2.467 1 91.06 338 LEU A N 1
ATOM 2761 C CA . LEU A 1 338 ? -0.885 -13.211 -2.938 1 91.06 338 LEU A CA 1
ATOM 2762 C C . LEU A 1 338 ? -1.768 -12.555 -1.882 1 91.06 338 LEU A C 1
ATOM 2764 O O . LEU A 1 338 ? -1.668 -11.344 -1.651 1 91.06 338 LEU A O 1
ATOM 2768 N N . SER A 1 339 ? -2.574 -13.359 -1.309 1 90.19 339 SER A N 1
ATOM 2769 C CA . SER A 1 339 ? -3.416 -12.836 -0.236 1 90.19 339 SER A CA 1
ATOM 2770 C C . SER A 1 339 ? -2.574 -12.297 0.914 1 90.19 339 SER A C 1
ATOM 2772 O O . SER A 1 339 ? -2.873 -11.234 1.462 1 90.19 339 SER A O 1
ATOM 2774 N N . GLY A 1 340 ? -1.613 -13.039 1.262 1 89.5 340 GLY A N 1
ATOM 2775 C CA . GLY A 1 340 ? -0.711 -12.578 2.305 1 89.5 340 GLY A CA 1
ATOM 2776 C C . GLY A 1 340 ? 0.009 -11.289 1.947 1 89.5 340 GLY A C 1
ATOM 2777 O O . GLY A 1 340 ? 0.193 -10.414 2.799 1 89.5 340 GLY A O 1
ATOM 2778 N N . TYR A 1 341 ? 0.368 -11.227 0.756 1 90.75 341 TYR A N 1
ATOM 2779 C CA . TYR A 1 341 ? 1.051 -10.016 0.315 1 90.75 341 TYR A CA 1
ATOM 2780 C C . TYR A 1 341 ? 0.102 -8.82 0.311 1 90.75 341 TYR A C 1
ATOM 2782 O O . TYR A 1 341 ? 0.497 -7.703 0.652 1 90.75 341 TYR A O 1
ATOM 2790 N N . VAL A 1 342 ? -1.081 -9.047 -0.133 1 91.38 342 VAL A N 1
ATOM 2791 C CA . VAL A 1 342 ? -2.094 -8 -0.084 1 91.38 342 VAL A CA 1
ATOM 2792 C C . VAL A 1 342 ? -2.264 -7.512 1.354 1 91.38 342 VAL A C 1
ATOM 2794 O O . VAL A 1 342 ? -2.328 -6.305 1.603 1 91.38 342 VAL A O 1
ATOM 2797 N N . LYS A 1 343 ? -2.336 -8.43 2.207 1 89.44 343 LYS A N 1
ATOM 2798 C CA . LYS A 1 343 ? -2.436 -8.055 3.615 1 89.44 343 LYS A CA 1
ATOM 2799 C C . LYS A 1 343 ? -1.28 -7.148 4.027 1 89.44 343 LYS A C 1
ATOM 2801 O O . LYS A 1 343 ? -1.491 -6.121 4.672 1 89.44 343 LYS A O 1
ATOM 2806 N N . LYS A 1 344 ? -0.129 -7.508 3.656 1 87.44 344 LYS A N 1
ATOM 2807 C CA . LYS A 1 344 ? 1.06 -6.719 3.967 1 87.44 344 LYS A CA 1
ATOM 2808 C C . LYS A 1 344 ? 0.955 -5.312 3.385 1 87.44 344 LYS A C 1
ATOM 2810 O O . LYS A 1 344 ? 1.291 -4.332 4.051 1 87.44 344 LYS A O 1
ATOM 2815 N N . CYS A 1 345 ? 0.548 -5.246 2.203 1 88.56 345 CYS A N 1
ATOM 2816 C CA . CYS A 1 345 ? 0.387 -3.957 1.535 1 88.56 345 CYS A CA 1
ATOM 2817 C C . CYS A 1 345 ? -0.654 -3.102 2.246 1 88.56 345 CYS A C 1
ATOM 2819 O O . CYS A 1 345 ? -0.435 -1.909 2.471 1 88.56 345 CYS A O 1
ATOM 2821 N N . LEU A 1 346 ? -1.74 -3.736 2.559 1 87.12 346 LEU A N 1
ATOM 2822 C CA . LEU A 1 346 ? -2.818 -3.004 3.215 1 87.12 346 LEU A CA 1
ATOM 2823 C C . LEU A 1 346 ? -2.375 -2.488 4.578 1 87.12 346 LEU A C 1
ATOM 2825 O O . LEU A 1 346 ? -2.682 -1.353 4.949 1 87.12 346 LEU A O 1
ATOM 2829 N N . ASP A 1 347 ? -1.665 -3.242 5.328 1 83.44 347 ASP A N 1
ATOM 2830 C CA . ASP A 1 347 ? -1.136 -2.814 6.617 1 83.44 347 ASP A CA 1
ATOM 2831 C C . ASP A 1 347 ? -0.206 -1.613 6.457 1 83.44 347 ASP A C 1
ATOM 2833 O O . ASP A 1 347 ? -0.275 -0.66 7.238 1 83.44 347 ASP A O 1
ATOM 2837 N N . LYS A 1 348 ? 0.56 -1.703 5.477 1 82.62 348 LYS A N 1
ATOM 2838 C CA . LYS A 1 348 ? 1.484 -0.603 5.219 1 82.62 348 LYS A CA 1
ATOM 2839 C C . LYS A 1 348 ? 0.731 0.674 4.855 1 82.62 348 LYS A C 1
ATOM 2841 O O . LYS A 1 348 ? 1.085 1.762 5.312 1 82.62 348 LYS A O 1
ATOM 2846 N N . ILE A 1 349 ? -0.217 0.586 4.031 1 80.69 349 ILE A N 1
ATOM 2847 C CA . ILE A 1 349 ? -1.004 1.729 3.582 1 80.69 349 ILE A CA 1
ATOM 2848 C C . ILE A 1 349 ? -1.738 2.35 4.77 1 80.69 349 ILE A C 1
ATOM 2850 O O . ILE A 1 349 ? -1.827 3.574 4.879 1 80.69 349 ILE A O 1
ATOM 2854 N N . ARG A 1 350 ? -2.219 1.524 5.57 1 74.56 350 ARG A N 1
ATOM 2855 C CA . ARG A 1 350 ? -2.965 1.995 6.734 1 74.56 350 ARG A CA 1
ATOM 2856 C C . ARG A 1 350 ? -2.045 2.701 7.727 1 74.56 350 ARG A C 1
ATOM 2858 O O . ARG A 1 350 ? -2.441 3.678 8.359 1 74.56 350 ARG A O 1
ATOM 2865 N N . GLU A 1 351 ? -0.883 2.184 7.836 1 70.31 351 GLU A N 1
ATOM 2866 C CA . GLU A 1 351 ? 0.106 2.809 8.711 1 70.31 351 GLU A CA 1
ATOM 2867 C C . GLU A 1 351 ? 0.503 4.188 8.188 1 70.31 351 GLU A C 1
ATOM 2869 O O . GLU A 1 351 ? 0.741 5.105 8.977 1 70.31 351 GLU A O 1
ATOM 2874 N N . GLU A 1 352 ? 0.648 4.246 6.914 1 62.25 352 GLU A N 1
ATOM 2875 C CA . GLU A 1 352 ? 1.082 5.5 6.309 1 62.25 352 GLU A CA 1
ATOM 2876 C C . GLU A 1 352 ? -0.105 6.418 6.027 1 62.25 352 GLU A C 1
ATOM 2878 O O . GLU A 1 352 ? -0.018 7.312 5.184 1 62.25 352 GLU A O 1
ATOM 2883 N N . ASN A 1 353 ? -1.152 6.168 6.543 1 56.56 353 ASN A N 1
ATOM 2884 C CA . ASN A 1 353 ? -2.363 6.961 6.359 1 56.56 353 ASN A CA 1
ATOM 2885 C C . ASN A 1 353 ? -2.068 8.461 6.398 1 56.56 353 ASN A C 1
ATOM 2887 O O . ASN A 1 353 ? -1.586 8.969 7.41 1 56.56 353 ASN A O 1
ATOM 2891 N N . PRO A 1 354 ? -2.074 9.055 5.145 1 56.19 354 PRO A N 1
ATOM 2892 C CA . PRO A 1 354 ? -1.764 10.477 4.949 1 56.19 354 PRO A CA 1
ATOM 2893 C C . PRO A 1 354 ? -2.438 11.375 5.984 1 56.19 354 PRO A C 1
ATOM 2895 O O . PRO A 1 354 ? -1.924 12.453 6.301 1 56.19 354 PRO A O 1
ATOM 2898 N N . ALA A 1 355 ? -3.561 10.883 6.453 1 54.62 355 ALA A N 1
ATOM 2899 C CA . ALA A 1 355 ? -4.23 11.727 7.438 1 54.62 355 ALA A CA 1
ATOM 2900 C C . ALA A 1 355 ? -3.299 12.062 8.594 1 54.62 355 ALA A C 1
ATOM 2902 O O . ALA A 1 355 ? -3.312 13.188 9.102 1 54.62 355 ALA A O 1
ATOM 2903 N N . ARG A 1 356 ? -2.465 11.102 8.883 1 56.59 356 ARG A N 1
ATOM 2904 C CA . ARG A 1 356 ? -1.519 11.344 9.969 1 56.59 356 ARG A CA 1
ATOM 2905 C C . ARG A 1 356 ? -0.467 12.375 9.562 1 56.59 356 ARG A C 1
ATOM 2907 O O . ARG A 1 356 ? -0.129 13.266 10.344 1 56.59 356 ARG A O 1
ATOM 2914 N N . TRP A 1 357 ? -0.078 12.141 8.312 1 60.06 357 TRP A N 1
ATOM 2915 C CA . TRP A 1 357 ? 0.896 13.094 7.797 1 60.06 357 TRP A CA 1
ATOM 2916 C C . TRP A 1 357 ? 0.269 14.477 7.625 1 60.06 357 TRP A C 1
ATOM 2918 O O . TRP A 1 357 ? 0.892 15.492 7.941 1 60.06 357 TRP A O 1
ATOM 2928 N N . GLN A 1 358 ? -0.901 14.414 7.273 1 59.59 358 GLN A N 1
ATOM 2929 C CA . GLN A 1 358 ? -1.605 15.68 7.086 1 59.59 358 GLN A CA 1
ATOM 2930 C C . GLN A 1 358 ? -1.832 16.375 8.422 1 59.59 358 GLN A C 1
ATOM 2932 O O . GLN A 1 358 ? -1.649 17.594 8.531 1 59.59 358 GLN A O 1
ATOM 2937 N N . GLN A 1 359 ? -2.145 15.57 9.375 1 61.47 359 GLN A N 1
ATOM 2938 C CA . GLN A 1 359 ? -2.35 16.156 10.695 1 61.47 359 GLN A CA 1
ATOM 2939 C C . GLN A 1 359 ? -1.062 16.781 11.219 1 61.47 359 GLN A C 1
ATOM 2941 O O . GLN A 1 359 ? -1.084 17.891 11.773 1 61.47 359 GLN A O 1
ATOM 2946 N N . ARG A 1 360 ? -0.038 16.078 11 1 63.53 360 ARG A N 1
ATOM 2947 C CA . ARG A 1 360 ? 1.25 16.594 11.445 1 63.53 360 ARG A CA 1
ATOM 2948 C C . ARG A 1 360 ? 1.644 17.844 10.648 1 63.53 360 ARG A C 1
ATOM 2950 O O . ARG A 1 360 ? 2.156 18.812 11.219 1 63.53 360 ARG A O 1
ATOM 2957 N N . MET A 1 361 ? 1.29 17.797 9.391 1 68.38 361 MET A N 1
ATOM 2958 C CA . MET A 1 361 ? 1.582 18.938 8.531 1 68.38 361 MET A CA 1
ATOM 2959 C C . MET A 1 361 ? 0.738 20.141 8.93 1 68.38 361 MET A C 1
ATOM 2961 O O . MET A 1 361 ? 1.245 21.266 8.992 1 68.38 361 MET A O 1
ATOM 2965 N N . GLU A 1 362 ? -0.437 19.844 9.219 1 67.06 362 GLU A N 1
ATOM 2966 C CA . GLU A 1 362 ? -1.325 20.938 9.617 1 67.06 362 GLU A CA 1
ATOM 2967 C C . GLU A 1 362 ? -0.898 21.531 10.953 1 67.06 362 GLU A C 1
ATOM 2969 O O . GLU A 1 362 ? -0.941 22.75 11.133 1 67.06 362 GLU A O 1
ATOM 2974 N N . GLN A 1 363 ? -0.513 20.641 11.805 1 73.75 363 GLN A N 1
ATOM 2975 C CA . GLN A 1 363 ? -0.021 21.141 13.086 1 73.75 363 GLN A CA 1
ATOM 2976 C C . GLN A 1 363 ? 1.212 22.016 12.898 1 73.75 363 GLN A C 1
ATOM 2978 O O . GLN A 1 363 ? 1.323 23.078 13.516 1 73.75 363 GLN A O 1
ATOM 2983 N N . GLN A 1 364 ? 2.02 21.578 11.977 1 75.25 364 GLN A N 1
ATOM 2984 C CA . GLN A 1 364 ? 3.221 22.359 11.711 1 75.25 364 GLN A CA 1
ATOM 2985 C C . GLN A 1 364 ? 2.877 23.688 11.047 1 75.25 364 GLN A C 1
ATOM 2987 O O . GLN A 1 364 ? 3.473 24.719 11.359 1 75.25 364 GLN A O 1
ATOM 2992 N N . ILE A 1 365 ? 1.912 23.625 10.234 1 74.69 365 ILE A N 1
ATOM 2993 C CA . ILE A 1 365 ? 1.485 24.844 9.547 1 74.69 365 ILE A CA 1
ATOM 2994 C C . ILE A 1 365 ? 0.847 25.797 10.547 1 74.69 365 ILE A C 1
ATOM 2996 O O . ILE A 1 365 ? 1.126 27 10.523 1 74.69 365 ILE A O 1
ATOM 3000 N N . LYS A 1 366 ? 0.073 25.266 11.422 1 78.25 366 LYS A N 1
ATOM 3001 C CA . LYS A 1 366 ? -0.544 26.109 12.453 1 78.25 366 LYS A CA 1
ATOM 3002 C C . LYS A 1 366 ? 0.511 26.719 13.367 1 78.25 366 LYS A C 1
ATOM 3004 O O . LYS A 1 366 ? 0.408 27.891 13.734 1 78.25 366 LYS A O 1
ATOM 3009 N N . GLU A 1 367 ? 1.43 25.953 13.688 1 81.75 367 GLU A N 1
ATOM 3010 C CA . GLU A 1 367 ? 2.518 26.469 14.516 1 81.75 367 GLU A CA 1
ATOM 3011 C C . GLU A 1 367 ? 3.316 27.531 13.781 1 81.75 367 GLU A C 1
ATOM 3013 O O . GLU A 1 367 ? 3.682 28.562 14.359 1 81.75 367 GLU A O 1
ATOM 3018 N N . LYS A 1 368 ? 3.484 27.328 12.555 1 82.25 368 LYS A N 1
ATOM 3019 C CA . LYS A 1 368 ? 4.191 28.297 11.734 1 82.25 368 LYS A CA 1
ATOM 3020 C C . LYS A 1 368 ? 3.396 29.594 11.617 1 82.25 368 LYS A C 1
ATOM 3022 O O . LYS A 1 368 ? 3.963 30.688 11.695 1 82.25 368 LYS A O 1
ATOM 3027 N N . GLU A 1 369 ? 2.164 29.438 11.43 1 83.38 369 GLU A N 1
ATOM 3028 C CA . GLU A 1 369 ? 1.306 30.609 11.344 1 83.38 369 GLU A CA 1
ATOM 3029 C C . GLU A 1 369 ? 1.304 31.391 12.664 1 83.38 369 GLU A C 1
ATOM 3031 O O . GLU A 1 369 ? 1.319 32.625 12.672 1 83.38 369 GLU A O 1
ATOM 3036 N N . ALA A 1 370 ? 1.279 30.688 13.711 1 88.44 370 ALA A N 1
ATOM 3037 C CA . ALA A 1 370 ? 1.345 31.312 15.023 1 88.44 370 ALA A CA 1
ATOM 3038 C C . ALA A 1 370 ? 2.67 32.062 15.211 1 88.44 370 ALA A C 1
ATOM 3040 O O . ALA A 1 370 ? 2.699 33.156 15.742 1 88.44 370 ALA A O 1
ATOM 3041 N N . MET A 1 371 ? 3.693 31.484 14.719 1 89.69 371 MET A N 1
ATOM 3042 C CA . MET A 1 371 ? 5.012 32.094 14.828 1 89.69 371 MET A CA 1
ATOM 3043 C C . MET A 1 371 ? 5.121 33.312 13.922 1 89.69 371 MET A C 1
ATOM 3045 O O . MET A 1 371 ? 5.734 34.312 14.289 1 89.69 371 MET A O 1
ATOM 3049 N N . GLU A 1 372 ? 4.551 33.188 12.812 1 88.44 372 GLU A N 1
ATOM 3050 C CA . GLU A 1 372 ? 4.531 34.312 11.898 1 88.44 372 GLU A CA 1
ATOM 3051 C C . GLU A 1 372 ? 3.777 35.5 12.508 1 88.44 372 GLU A C 1
ATOM 3053 O O . GLU A 1 372 ? 4.203 36.625 12.375 1 88.44 372 GLU A O 1
ATOM 3058 N N . LYS A 1 373 ? 2.689 35.125 13.141 1 90.75 373 LYS A N 1
ATOM 3059 C CA . LYS A 1 373 ? 1.928 36.188 13.82 1 90.75 373 LYS A CA 1
ATOM 3060 C C . LYS A 1 373 ? 2.742 36.812 14.945 1 90.75 373 LYS A C 1
ATOM 3062 O O . LYS A 1 373 ? 2.746 38.031 15.109 1 90.75 373 LYS A O 1
ATOM 3067 N N . GLN A 1 374 ? 3.41 36.031 15.664 1 91.56 374 GLN A N 1
ATOM 3068 C CA . GLN A 1 374 ? 4.258 36.531 16.734 1 91.56 374 GLN A CA 1
ATOM 3069 C C . GLN A 1 374 ? 5.387 37.406 16.203 1 91.56 374 GLN A C 1
ATOM 3071 O O . GLN A 1 374 ? 5.715 38.438 16.781 1 91.56 374 GLN A O 1
ATOM 3076 N N . LEU A 1 375 ? 5.922 37 15.148 1 91.5 375 LEU A N 1
ATOM 3077 C CA . LEU A 1 375 ? 6.992 37.75 14.516 1 91.5 375 LEU A CA 1
ATOM 3078 C C . LEU A 1 375 ? 6.492 39.125 14.047 1 91.5 375 LEU A C 1
ATOM 3080 O O . LEU A 1 375 ? 7.18 40.125 14.227 1 91.5 375 LEU A O 1
ATOM 3084 N N . LYS A 1 376 ? 5.363 39.125 13.516 1 91.06 376 LYS A N 1
ATOM 3085 C CA . LYS A 1 376 ? 4.781 40.375 13.047 1 91.06 376 LYS A CA 1
ATOM 3086 C C . LYS A 1 376 ? 4.492 41.312 14.211 1 91.06 376 LYS A C 1
ATOM 3088 O O . LYS A 1 376 ? 4.75 42.5 14.125 1 91.06 376 LYS A O 1
ATOM 3093 N N . GLU A 1 377 ? 3.996 40.812 15.281 1 92.44 377 GLU A N 1
ATOM 3094 C CA . GLU A 1 377 ? 3.707 41.625 16.484 1 92.44 377 GLU A CA 1
ATOM 3095 C C . GLU A 1 377 ? 4.984 42.188 17.094 1 92.44 377 GLU A C 1
ATOM 3097 O O . GLU A 1 377 ? 5.039 43.344 17.469 1 92.44 377 GLU A O 1
ATOM 3102 N N . LEU A 1 378 ? 5.961 41.344 17.078 1 90.31 378 LEU A N 1
ATOM 3103 C CA . LEU A 1 378 ? 7.23 41.781 17.656 1 90.31 378 LEU A CA 1
ATOM 3104 C C . LEU A 1 378 ? 7.891 42.844 16.781 1 90.31 378 LEU A C 1
ATOM 3106 O O . LEU A 1 378 ? 8.516 43.75 17.281 1 90.31 378 LEU A O 1
ATOM 3110 N N . ASP A 1 379 ? 7.762 42.656 15.586 1 90.38 379 ASP A N 1
ATOM 3111 C CA . ASP A 1 379 ? 8.305 43.625 14.656 1 90.38 379 ASP A CA 1
ATOM 3112 C C . ASP A 1 379 ? 7.613 44.969 14.812 1 90.38 379 ASP A C 1
ATOM 3114 O O . ASP A 1 379 ? 8.266 46.031 14.797 1 90.38 379 ASP A O 1
ATOM 3118 N N . GLU A 1 380 ? 6.301 44.969 14.992 1 92.06 380 GLU A N 1
ATOM 3119 C CA . GLU A 1 380 ? 5.539 46.188 15.227 1 92.06 380 GLU A CA 1
ATOM 3120 C C . GLU A 1 380 ? 5.934 46.844 16.547 1 92.06 380 GLU A C 1
ATOM 3122 O O . GLU A 1 380 ? 6.102 48.062 16.609 1 92.06 380 GLU A O 1
ATOM 3127 N N . HIS A 1 381 ? 6.117 46.031 17.516 1 92.31 381 HIS A N 1
ATOM 3128 C CA . HIS A 1 381 ? 6.547 46.531 18.812 1 92.31 381 HIS A CA 1
ATOM 3129 C C . HIS A 1 381 ? 7.926 47.188 18.719 1 92.31 381 HIS A C 1
ATOM 3131 O O . HIS A 1 381 ? 8.156 48.25 19.297 1 92.31 381 HIS A O 1
ATOM 3137 N N . CYS A 1 382 ? 8.773 46.562 17.984 1 87 382 CYS A N 1
ATOM 3138 C CA . CYS A 1 382 ? 10.117 47.094 17.797 1 87 382 CYS A CA 1
ATOM 3139 C C . CYS A 1 382 ? 10.07 48.438 17.062 1 87 382 CYS A C 1
ATOM 3141 O O . CYS A 1 382 ? 10.805 49.375 17.406 1 87 382 CYS A O 1
ATOM 3143 N N . ARG A 1 383 ? 9.188 48.562 16.141 1 90.19 383 ARG A N 1
ATOM 3144 C CA . ARG A 1 383 ? 9.047 49.812 15.398 1 90.19 383 ARG A CA 1
ATOM 3145 C C . ARG A 1 383 ? 8.547 50.938 16.297 1 90.19 383 ARG A C 1
ATOM 3147 O O . ARG A 1 383 ? 9.062 52.062 16.25 1 90.19 383 ARG A O 1
ATOM 3154 N N . ILE A 1 384 ? 7.609 50.625 17.188 1 91.25 384 ILE A N 1
ATOM 3155 C CA . ILE A 1 384 ? 7.062 51.594 18.125 1 91.25 384 ILE A CA 1
ATOM 3156 C C . ILE A 1 384 ? 8.148 52.031 19.094 1 91.25 384 ILE A C 1
ATOM 3158 O O . ILE A 1 384 ? 8.312 53.219 19.359 1 91.25 384 ILE A O 1
ATOM 3162 N N . MET A 1 385 ? 8.992 51.125 19.516 1 88 385 MET A N 1
ATOM 3163 C CA . MET A 1 385 ? 10.055 51.438 20.453 1 88 385 MET A CA 1
ATOM 3164 C C . MET A 1 385 ? 11.141 52.281 19.812 1 88 385 MET A C 1
ATOM 3166 O O . MET A 1 385 ? 11.688 53.188 20.438 1 88 385 MET A O 1
ATOM 3170 N N . LYS A 1 386 ? 11.43 51.969 18.562 1 89.81 386 LYS A N 1
ATOM 3171 C CA . LYS A 1 386 ? 12.406 52.75 17.828 1 89.81 386 LYS A CA 1
ATOM 3172 C C . LYS A 1 386 ? 11.953 54.219 17.688 1 89.81 386 LYS A C 1
ATOM 3174 O O . LYS A 1 386 ? 12.75 55.125 17.828 1 89.81 386 LYS A O 1
ATOM 3179 N N . HIS A 1 387 ? 10.664 54.438 17.438 1 93.62 387 HIS A N 1
ATOM 3180 C CA . HIS A 1 387 ? 10.094 55.781 17.312 1 93.62 387 HIS A CA 1
ATOM 3181 C C . HIS A 1 387 ? 10.141 56.531 18.656 1 93.62 387 HIS A C 1
ATOM 3183 O O . HIS A 1 387 ? 10.508 57.688 18.703 1 93.62 387 HIS A O 1
ATOM 3189 N N . ARG A 1 388 ? 9.852 55.812 19.688 1 92.69 388 ARG A N 1
ATOM 3190 C CA . ARG A 1 388 ? 9.883 56.406 21.031 1 92.69 388 ARG A CA 1
ATOM 3191 C C . ARG A 1 388 ? 11.305 56.812 21.422 1 92.69 388 ARG A C 1
ATOM 3193 O O . ARG A 1 388 ? 11.516 57.875 22 1 92.69 388 ARG A O 1
ATOM 3200 N N . THR A 1 389 ? 12.219 55.906 21.047 1 89.38 389 THR A N 1
ATOM 3201 C CA . THR A 1 389 ? 13.625 56.156 21.344 1 89.38 389 THR A CA 1
ATOM 3202 C C . THR A 1 389 ? 14.094 57.406 20.594 1 89.38 389 THR A C 1
ATOM 3204 O O . THR A 1 389 ? 14.781 58.281 21.172 1 89.38 389 THR A O 1
ATOM 3207 N N . SER A 1 390 ? 13.703 57.594 19.422 1 92.88 390 SER A N 1
ATOM 3208 C CA . SER A 1 390 ? 14.078 58.75 18.625 1 92.88 390 SER A CA 1
ATOM 3209 C C . SER A 1 390 ? 13.469 60.031 19.203 1 92.88 390 SER A C 1
ATOM 3211 O O . SER A 1 390 ? 14.141 61.062 19.25 1 92.88 390 SER A O 1
ATOM 3213 N N . GLU A 1 391 ? 12.242 60 19.672 1 93.75 391 GLU A N 1
ATOM 3214 C CA . GLU A 1 391 ? 11.578 61.156 20.281 1 93.75 391 GLU A CA 1
ATOM 3215 C C . GLU A 1 391 ? 12.273 61.594 21.578 1 93.75 391 GLU A C 1
ATOM 3217 O O . GLU A 1 391 ? 12.477 62.781 21.812 1 93.75 391 GLU A O 1
ATOM 3222 N N . LEU A 1 392 ? 12.656 60.594 22.328 1 92.94 392 LEU A N 1
ATOM 3223 C CA . LEU A 1 392 ? 13.32 60.875 23.594 1 92.94 392 LEU A CA 1
ATOM 3224 C C . LEU A 1 392 ? 14.703 61.469 23.359 1 92.94 392 LEU A C 1
ATOM 3226 O O . LEU A 1 392 ? 15.125 62.375 24.078 1 92.94 392 LEU A O 1
ATOM 3230 N N . GLU A 1 393 ? 15.359 60.938 22.328 1 93.88 393 GLU A N 1
ATOM 3231 C CA . GLU A 1 393 ? 16.672 61.5 21.969 1 93.88 393 GLU A CA 1
ATOM 3232 C C . GLU A 1 393 ? 16.562 62.969 21.547 1 93.88 393 GLU A C 1
ATOM 3234 O O . GLU A 1 393 ? 17.375 63.781 21.953 1 93.88 393 GLU A O 1
ATOM 3239 N N . GLU A 1 394 ? 15.492 63.312 20.812 1 94.56 394 GLU A N 1
ATOM 3240 C CA . GLU A 1 394 ? 15.266 64.688 20.375 1 94.56 394 GLU A CA 1
ATOM 3241 C C . GLU A 1 394 ? 14.922 65.562 21.562 1 94.56 394 GLU A C 1
ATOM 3243 O O . GLU A 1 394 ? 15.453 66.688 21.672 1 94.56 394 GLU A O 1
ATOM 3248 N N . LYS A 1 395 ? 14.125 65.125 22.422 1 93.31 395 LYS A N 1
ATOM 3249 C CA . LYS A 1 395 ? 13.75 65.875 23.609 1 93.31 395 LYS A CA 1
ATOM 3250 C C . LYS A 1 395 ? 14.953 66.062 24.531 1 93.31 395 LYS A C 1
ATOM 3252 O O . LYS A 1 395 ? 15.117 67.188 25.094 1 93.31 395 LYS A O 1
ATOM 3257 N N . LEU A 1 396 ? 15.742 65.062 24.656 1 93.25 396 LEU A N 1
ATOM 3258 C CA . LEU A 1 396 ? 16.953 65.188 25.469 1 93.25 396 LEU A CA 1
ATOM 3259 C C . LEU A 1 396 ? 17.906 66.188 24.891 1 93.25 396 LEU A C 1
ATOM 3261 O O . LEU A 1 396 ? 18.469 67 25.625 1 93.25 396 LEU A O 1
ATOM 3265 N N . GLU A 1 397 ? 18.125 66.188 23.594 1 94.06 397 GLU A N 1
ATOM 3266 C CA . GLU A 1 397 ? 18.984 67.125 22.922 1 94.06 397 GLU A CA 1
ATOM 3267 C C . GLU A 1 397 ? 18.469 68.562 23.141 1 94.06 397 GLU A C 1
ATOM 3269 O O . GLU A 1 397 ? 19.25 69.5 23.422 1 94.06 397 GLU A O 1
ATOM 3274 N N . CYS A 1 398 ? 17.156 68.688 23.078 1 93.19 398 CYS A N 1
ATOM 3275 C CA . CYS A 1 398 ? 16.547 70 23.297 1 93.19 398 CYS A CA 1
ATOM 3276 C C . CYS A 1 398 ? 16.719 70.5 24.734 1 93.19 398 CYS A C 1
ATOM 3278 O O . CYS A 1 398 ? 17.078 71.625 24.969 1 93.19 398 CYS A O 1
ATOM 3280 N N . ALA A 1 399 ? 16.578 69.562 25.641 1 92.56 399 ALA A N 1
ATOM 3281 C CA . ALA A 1 399 ? 16.75 69.875 27.062 1 92.56 399 ALA A CA 1
ATOM 3282 C C . ALA A 1 399 ? 18.203 70.25 27.359 1 92.56 399 ALA A C 1
ATOM 3284 O O . ALA A 1 399 ? 18.469 71.188 28.094 1 92.56 399 ALA A O 1
ATOM 3285 N N . GLU A 1 400 ? 19.109 69.562 26.75 1 92.38 400 GLU A N 1
ATOM 3286 C CA . GLU A 1 400 ? 20.531 69.812 26.953 1 92.38 400 GLU A CA 1
ATOM 3287 C C . GLU A 1 400 ? 20.922 71.188 26.344 1 92.38 400 GLU A C 1
ATOM 3289 O O . GLU A 1 400 ? 21.703 71.938 26.938 1 92.38 400 GLU A O 1
ATOM 3294 N N . ARG A 1 401 ? 20.312 71.562 25.25 1 92 401 ARG A N 1
ATOM 3295 C CA . ARG A 1 401 ? 20.531 72.875 24.641 1 92 401 ARG A CA 1
ATOM 3296 C C . ARG A 1 401 ? 20 74 25.531 1 92 401 ARG A C 1
ATOM 3298 O O . ARG A 1 401 ? 20.656 75 25.688 1 92 401 ARG A O 1
ATOM 3305 N N . THR A 1 402 ? 18.859 73.688 26.125 1 91.94 402 THR A N 1
ATOM 3306 C CA . THR A 1 402 ? 18.266 74.688 27.016 1 91.94 402 THR A CA 1
ATOM 3307 C C . THR A 1 402 ? 19.125 74.875 28.266 1 91.94 402 THR A C 1
ATOM 3309 O O . THR A 1 402 ? 19.328 76 28.734 1 91.94 402 THR A O 1
ATOM 3312 N N . VAL A 1 403 ? 19.625 73.75 28.766 1 89 403 VAL A N 1
ATOM 3313 C CA . VAL A 1 403 ? 20.5 73.812 29.922 1 89 403 VAL A CA 1
ATOM 3314 C C . VAL A 1 403 ? 21.75 74.625 29.594 1 89 403 VAL A C 1
ATOM 3316 O O . VAL A 1 403 ? 22.125 75.5 30.344 1 89 403 VAL A O 1
ATOM 3319 N N . ARG A 1 404 ? 22.312 74.5 28.391 1 90.62 404 ARG A N 1
ATOM 3320 C CA . ARG A 1 404 ? 23.5 75.25 27.984 1 90.62 404 ARG A CA 1
ATOM 3321 C C . ARG A 1 404 ? 23.188 76.75 27.812 1 90.62 404 ARG A C 1
ATOM 3323 O O . ARG A 1 404 ? 23.969 77.562 28.234 1 90.62 404 ARG A O 1
ATOM 3330 N N . ARG A 1 405 ? 22.031 77.062 27.328 1 89.94 405 ARG A N 1
ATOM 3331 C CA . ARG A 1 405 ? 21.609 78.438 27.125 1 89.94 405 ARG A CA 1
ATOM 3332 C C . ARG A 1 405 ? 21.422 79.125 28.453 1 89.94 405 ARG A C 1
ATOM 3334 O O . ARG A 1 405 ? 21.906 80.25 28.641 1 89.94 405 ARG A O 1
ATOM 3341 N N . LYS A 1 406 ? 20.859 78.5 29.391 1 89 406 LYS A N 1
ATOM 3342 C CA . LYS A 1 406 ? 20.594 79.062 30.703 1 89 406 LYS A CA 1
ATOM 3343 C C . LYS A 1 406 ? 21.891 79.25 31.5 1 89 406 LYS A C 1
ATOM 3345 O O . LYS A 1 406 ? 22.062 80.188 32.25 1 89 406 LYS A O 1
ATOM 3350 N N . GLU A 1 407 ? 22.797 78.25 31.297 1 88.69 407 GLU A N 1
ATOM 3351 C CA . GLU A 1 407 ? 24.109 78.375 31.938 1 88.69 407 GLU A CA 1
ATOM 3352 C C . GLU A 1 407 ? 24.891 79.562 31.406 1 88.69 407 GLU A C 1
ATOM 3354 O O . GLU A 1 407 ? 25.469 80.312 32.188 1 88.69 407 GLU A O 1
ATOM 3359 N N . ASN A 1 408 ? 24.766 79.75 30.109 1 88.38 408 ASN A N 1
ATOM 3360 C CA . ASN A 1 408 ? 25.422 80.938 29.5 1 88.38 408 ASN A CA 1
ATOM 3361 C C . ASN A 1 408 ? 24.781 82.25 29.953 1 88.38 408 ASN A C 1
ATOM 3363 O O . ASN A 1 408 ? 25.484 83.25 30.234 1 88.38 408 ASN A O 1
ATOM 3367 N N . GLN A 1 409 ? 23.5 82.25 30.156 1 87.81 409 GLN A N 1
ATOM 3368 C CA . GLN A 1 409 ? 22.781 83.438 30.641 1 87.81 409 GLN A CA 1
ATOM 3369 C C . GLN A 1 409 ? 23.156 83.75 32.094 1 87.81 409 GLN A C 1
ATOM 3371 O O . GLN A 1 409 ? 23.391 84.875 32.438 1 87.81 409 GLN A O 1
ATOM 3376 N N . LEU A 1 410 ? 23.219 82.688 32.875 1 86.94 410 LEU A N 1
ATOM 3377 C CA . LEU A 1 410 ? 23.594 82.812 34.281 1 86.94 410 LEU A CA 1
ATOM 3378 C C . LEU A 1 410 ? 25.016 83.375 34.406 1 86.94 410 LEU A C 1
ATOM 3380 O O . LEU A 1 410 ? 25.266 84.25 35.188 1 86.94 410 LEU A O 1
ATOM 3384 N N . LEU A 1 411 ? 25.875 82.875 33.531 1 86.75 411 LEU A N 1
ATOM 3385 C CA . LEU A 1 411 ? 27.266 83.375 33.562 1 86.75 411 LEU A CA 1
ATOM 3386 C C . LEU A 1 411 ? 27.344 84.812 33.188 1 86.75 411 LEU A C 1
ATOM 3388 O O . LEU A 1 411 ? 28.062 85.625 33.812 1 86.75 411 LEU A O 1
ATOM 3392 N N . ARG A 1 412 ? 26.516 85.375 32.312 1 84.94 412 ARG A N 1
ATOM 3393 C CA . ARG A 1 412 ? 26.5 86.75 31.891 1 84.94 412 ARG A CA 1
ATOM 3394 C C . ARG A 1 412 ? 25.922 87.625 32.969 1 84.94 412 ARG A C 1
ATOM 3396 O O . ARG A 1 412 ? 26.469 88.688 33.25 1 84.94 412 ARG A O 1
ATOM 3403 N N . THR A 1 413 ? 24.922 87.062 33.594 1 84.38 413 THR A N 1
ATOM 3404 C CA . THR A 1 413 ? 24.266 87.875 34.625 1 84.38 413 THR A CA 1
ATOM 3405 C C . THR A 1 413 ? 25.172 88 35.844 1 84.38 413 THR A C 1
ATOM 3407 O O . THR A 1 413 ? 25.281 89.062 36.438 1 84.38 413 THR A O 1
ATOM 3410 N N . VAL A 1 414 ? 25.891 86.938 36.125 1 82 414 VAL A N 1
ATOM 3411 C CA . VAL A 1 414 ? 26.812 87 37.25 1 82 414 VAL A CA 1
ATOM 3412 C C . VAL A 1 414 ? 27.969 87.938 36.938 1 82 414 VAL A C 1
ATOM 3414 O O . VAL A 1 414 ? 28.359 88.75 37.812 1 82 414 VAL A O 1
ATOM 3417 N N . LYS A 1 415 ? 28.391 88.062 35.781 1 83.06 415 LYS A N 1
ATOM 3418 C CA . LYS A 1 415 ? 29.469 89 35.375 1 83.06 415 LYS A CA 1
ATOM 3419 C C . LYS A 1 415 ? 29.016 90.438 35.438 1 83.06 415 LYS A C 1
ATOM 3421 O O . LYS A 1 415 ? 29.734 91.312 35.938 1 83.06 415 LYS A O 1
ATOM 3426 N N . GLN A 1 416 ? 27.828 90.562 34.969 1 83.25 416 GLN A N 1
ATOM 3427 C CA . GLN A 1 416 ? 27.281 91.938 35 1 83.25 416 GLN A CA 1
ATOM 3428 C C . GLN A 1 416 ? 27.047 92.438 36.438 1 83.25 416 GLN A C 1
ATOM 3430 O O . GLN A 1 416 ? 27.391 93.562 36.781 1 83.25 416 GLN A O 1
ATOM 3435 N N . HIS A 1 417 ? 26.609 91.562 37.281 1 80.5 417 HIS A N 1
ATOM 3436 C CA . HIS A 1 417 ? 26.359 91.875 38.688 1 80.5 417 HIS A CA 1
ATOM 3437 C C . HIS A 1 417 ? 27.656 92.125 39.438 1 80.5 417 HIS A C 1
ATOM 3439 O O . HIS A 1 417 ? 27.734 93.125 40.219 1 80.5 417 HIS A O 1
ATOM 3445 N N . GLN A 1 418 ? 28.688 91.438 39.125 1 80.69 418 GLN A N 1
ATOM 3446 C CA . GLN A 1 418 ? 29.984 91.688 39.75 1 80.69 418 GLN A CA 1
ATOM 3447 C C . GLN A 1 418 ? 30.562 93.062 39.375 1 80.69 418 GLN A C 1
ATOM 3449 O O . GLN A 1 418 ? 31.109 93.75 40.219 1 80.69 418 GLN A O 1
ATOM 3454 N N . SER A 1 419 ? 30.281 93.5 38.156 1 79.31 419 SER A N 1
ATOM 3455 C CA . SER A 1 419 ? 30.75 94.75 37.688 1 79.31 419 SER A CA 1
ATOM 3456 C C . SER A 1 419 ? 29.969 95.938 38.344 1 79.31 419 SER A C 1
ATOM 3458 O O . SER A 1 419 ? 30.562 96.875 38.812 1 79.31 419 SER A O 1
ATOM 3460 N N . GLU A 1 420 ? 28.719 95.688 38.562 1 80.25 420 GLU A N 1
ATOM 3461 C CA . GLU A 1 420 ? 27.875 96.75 39.156 1 80.25 420 GLU A CA 1
ATOM 3462 C C . GLU A 1 420 ? 28.109 96.812 40.656 1 80.25 420 GLU A C 1
ATOM 3464 O O . GLU A 1 420 ? 28.094 97.938 41.219 1 80.25 420 GLU A O 1
ATOM 3469 N N . LYS A 1 421 ? 28.422 95.688 41.312 1 77.44 421 LYS A N 1
ATOM 3470 C CA . LYS A 1 421 ? 28.734 95.688 42.719 1 77.44 421 LYS A CA 1
ATOM 3471 C C . LYS A 1 421 ? 30.047 96.375 43.031 1 77.44 421 LYS A C 1
ATOM 3473 O O . LYS A 1 421 ? 30.172 97.125 44 1 77.44 421 LYS A O 1
ATOM 3478 N N . GLN A 1 422 ? 30.969 96.188 42.156 1 79.44 422 GLN A N 1
ATOM 3479 C CA . GLN A 1 422 ? 32.25 96.875 42.281 1 79.44 422 GLN A CA 1
ATOM 3480 C C . GLN A 1 422 ? 32.094 98.375 42.125 1 79.44 422 GLN A C 1
ATOM 3482 O O . GLN A 1 422 ? 32.688 99.188 42.875 1 79.44 422 GLN A O 1
ATOM 3487 N N . GLU A 1 423 ? 31.156 98.75 41.312 1 76.31 423 GLU A N 1
ATOM 3488 C CA . GLU A 1 423 ? 30.859 100.188 41.125 1 76.31 423 GLU A CA 1
ATOM 3489 C C . GLU A 1 423 ? 30.125 100.75 42.344 1 76.31 423 GLU A C 1
ATOM 3491 O O . GLU A 1 423 ? 30.438 101.875 42.781 1 76.31 423 GLU A O 1
ATOM 3496 N N . LEU A 1 424 ? 29.266 99.938 42.875 1 75.19 424 LEU A N 1
ATOM 3497 C CA . LEU A 1 424 ? 28.516 100.375 44.062 1 75.19 424 LEU A CA 1
ATOM 3498 C C . LEU A 1 424 ? 29.438 100.562 45.281 1 75.19 424 LEU A C 1
ATOM 3500 O O . LEU A 1 424 ? 29.312 101.5 46.031 1 75.19 424 LEU A O 1
ATOM 3504 N N . ILE A 1 425 ? 30.391 99.625 45.406 1 75.88 425 ILE A N 1
ATOM 3505 C CA . ILE A 1 425 ? 31.359 99.75 46.5 1 75.88 425 ILE A CA 1
ATOM 3506 C C . ILE A 1 425 ? 32.25 101 46.312 1 75.88 425 ILE A C 1
ATOM 3508 O O . ILE A 1 425 ? 32.469 101.688 47.281 1 75.88 425 ILE A O 1
ATOM 3512 N N . LYS A 1 426 ? 32.562 101.375 45.125 1 75.06 426 LYS A N 1
ATOM 3513 C CA . LYS A 1 426 ? 33.375 102.562 44.844 1 75.06 426 LYS A CA 1
ATOM 3514 C C . LYS A 1 426 ? 32.594 103.812 45.156 1 75.06 426 LYS A C 1
ATOM 3516 O O . LYS A 1 426 ? 33.125 104.75 45.75 1 75.06 426 LYS A O 1
ATOM 3521 N N . LEU A 1 427 ? 31.344 103.688 44.938 1 71.94 427 LEU A N 1
ATOM 3522 C CA . LEU A 1 427 ? 30.531 104.875 45.188 1 71.94 427 LEU A CA 1
ATOM 3523 C C . LEU A 1 427 ? 30.219 105 46.656 1 71.94 427 LEU A C 1
ATOM 3525 O O . LEU A 1 427 ? 30.219 106.125 47.188 1 71.94 427 LEU A O 1
ATOM 3529 N N . ARG A 1 428 ? 30.078 103.938 47.406 1 73.19 428 ARG A N 1
ATOM 3530 C CA . ARG A 1 428 ? 29.859 104 48.844 1 73.19 428 ARG A CA 1
ATOM 3531 C C . ARG A 1 428 ? 31.109 104.5 49.562 1 73.19 428 ARG A C 1
ATOM 3533 O O . ARG A 1 428 ? 31.016 105.312 50.5 1 73.19 428 ARG A O 1
ATOM 3540 N N . GLU A 1 429 ? 32.219 104.062 49.094 1 74.62 429 GLU A N 1
ATOM 3541 C CA . GLU A 1 429 ? 33.5 104.562 49.656 1 74.62 429 GLU A CA 1
ATOM 3542 C C . GLU A 1 429 ? 33.75 106 49.375 1 74.62 429 GLU A C 1
ATOM 3544 O O . GLU A 1 429 ? 34.188 106.75 50.25 1 74.62 429 GLU A O 1
ATOM 3549 N N . SER A 1 430 ? 33.344 106.438 48.312 1 70.56 430 SER A N 1
ATOM 3550 C CA . SER A 1 430 ? 33.5 107.875 48 1 70.56 430 SER A CA 1
ATOM 3551 C C . SER A 1 430 ? 32.531 108.75 48.812 1 70.56 430 SER A C 1
ATOM 3553 O O . SER A 1 430 ? 32.938 109.812 49.25 1 70.56 430 SER A O 1
ATOM 3555 N N . GLN A 1 431 ? 31.484 108.312 49.156 1 67.69 431 GLN A N 1
ATOM 3556 C CA . GLN A 1 431 ? 30.531 109.062 50 1 67.69 431 GLN A CA 1
ATOM 3557 C C . GLN A 1 431 ? 30.969 109.062 51.438 1 67.69 431 GLN A C 1
ATOM 3559 O O . GLN A 1 431 ? 30.828 110.125 52.125 1 67.69 431 GLN A O 1
ATOM 3564 N N . TYR A 1 432 ? 31.469 108 51.906 1 70.19 432 TYR A N 1
ATOM 3565 C CA . TYR A 1 432 ? 31.984 107.938 53.281 1 70.19 432 TYR A CA 1
ATOM 3566 C C . TYR A 1 432 ? 33.188 108.875 53.438 1 70.19 432 TYR A C 1
ATOM 3568 O O . TYR A 1 432 ? 33.312 109.562 54.438 1 70.19 432 TYR A O 1
ATOM 3576 N N . ASN A 1 433 ? 33.969 109.062 52.531 1 65.88 433 ASN A N 1
ATOM 3577 C CA . ASN A 1 433 ? 35.125 109.938 52.594 1 65.88 433 ASN A CA 1
ATOM 3578 C C . ASN A 1 433 ? 34.719 111.438 52.438 1 65.88 433 ASN A C 1
ATOM 3580 O O . ASN A 1 433 ? 35.344 112.312 53 1 65.88 433 ASN A O 1
ATOM 3584 N N . THR A 1 434 ? 33.781 111.75 51.75 1 63.94 434 THR A N 1
ATOM 3585 C CA . THR A 1 434 ? 33.312 113.125 51.656 1 63.94 434 THR A CA 1
ATOM 3586 C C . THR A 1 434 ? 32.5 113.5 52.875 1 63.94 434 THR A C 1
ATOM 3588 O O . THR A 1 434 ? 32.406 114.688 53.219 1 63.94 434 THR A O 1
ATOM 3591 N N . GLY A 1 435 ? 31.906 112.625 53.469 1 58.28 435 GLY A N 1
ATOM 3592 C CA . GLY A 1 435 ? 31.234 112.938 54.688 1 58.28 435 GLY A CA 1
ATOM 3593 C C . GLY A 1 435 ? 32.188 113.188 55.875 1 58.28 435 GLY A C 1
ATOM 3594 O O . GLY A 1 435 ? 31.812 113.75 56.875 1 58.28 435 GLY A O 1
ATOM 3595 N N . LYS A 1 436 ? 33.281 112.625 56.031 1 60.75 436 LYS A N 1
ATOM 3596 C CA . LYS A 1 436 ? 34.25 112.938 57.062 1 60.75 436 LYS A CA 1
ATOM 3597 C C . LYS A 1 436 ? 34.969 114.25 56.781 1 60.75 436 LYS A C 1
ATOM 3599 O O . LYS A 1 436 ? 35.594 114.875 57.656 1 60.75 436 LYS A O 1
ATOM 3604 N N . ALA A 1 437 ? 35.062 114.688 55.719 1 56.38 437 ALA A N 1
ATOM 3605 C CA . ALA A 1 437 ? 35.75 115.938 55.531 1 56.38 437 ALA A CA 1
ATOM 3606 C C . ALA A 1 437 ? 34.781 117.125 55.75 1 56.38 437 ALA A C 1
ATOM 3608 O O . ALA A 1 437 ? 35.188 118.25 55.812 1 56.38 437 ALA A O 1
ATOM 3609 N N . GLY A 1 438 ? 33.562 116.875 55.875 1 44.66 438 GLY A N 1
ATOM 3610 C CA . GLY A 1 438 ? 32.781 118 56.375 1 44.66 438 GLY A CA 1
ATOM 3611 C C . GLY A 1 438 ? 32.5 117.938 57.844 1 44.66 438 GLY A C 1
ATOM 3612 O O . GLY A 1 438 ? 32.469 116.812 58.438 1 44.66 438 GLY A O 1
ATOM 3613 N N . MET B 1 1 ? 39.125 6.254 -5.762 1 61.53 1 MET B N 1
ATOM 3614 C CA . MET B 1 1 ? 38.562 4.98 -6.215 1 61.53 1 MET B CA 1
ATOM 3615 C C . MET B 1 1 ? 38.844 4.762 -7.695 1 61.53 1 MET B C 1
ATOM 3617 O O . MET B 1 1 ? 38.75 5.695 -8.492 1 61.53 1 MET B O 1
ATOM 3621 N N . ASN B 1 2 ? 39.531 3.74 -8.055 1 64.12 2 ASN B N 1
ATOM 3622 C CA . ASN B 1 2 ? 39.75 3.381 -9.445 1 64.12 2 ASN B CA 1
ATOM 3623 C C . ASN B 1 2 ? 38.438 3.082 -10.164 1 64.12 2 ASN B C 1
ATOM 3625 O O . ASN B 1 2 ? 37.625 2.312 -9.664 1 64.12 2 ASN B O 1
ATOM 3629 N N . LYS B 1 3 ? 38.125 3.916 -11.102 1 76.69 3 LYS B N 1
ATOM 3630 C CA . LYS B 1 3 ? 36.875 3.812 -11.875 1 76.69 3 LYS B CA 1
ATOM 3631 C C . LYS B 1 3 ? 36.938 2.617 -12.82 1 76.69 3 LYS B C 1
ATOM 3633 O O . LYS B 1 3 ? 36.656 2.758 -14.016 1 76.69 3 LYS B O 1
ATOM 3638 N N . LYS B 1 4 ? 37.469 1.625 -12.344 1 81 4 LYS B N 1
ATOM 3639 C CA . LYS B 1 4 ? 37.531 0.396 -13.133 1 81 4 LYS B CA 1
ATOM 3640 C C . LYS B 1 4 ? 36.719 -0.72 -12.469 1 81 4 LYS B C 1
ATOM 3642 O O . LYS B 1 4 ? 36.469 -0.677 -11.258 1 81 4 LYS B O 1
ATOM 3647 N N . GLY B 1 5 ? 36.219 -1.613 -13.32 1 86.75 5 GLY B N 1
ATOM 3648 C CA . GLY B 1 5 ? 35.5 -2.754 -12.773 1 86.75 5 GLY B CA 1
ATOM 3649 C C . GLY B 1 5 ? 34.062 -2.83 -13.234 1 86.75 5 GLY B C 1
ATOM 3650 O O . GLY B 1 5 ? 33.594 -1.967 -13.984 1 86.75 5 GLY B O 1
ATOM 3651 N N . MET B 1 6 ? 33.438 -3.777 -12.766 1 89.25 6 MET B N 1
ATOM 3652 C CA . MET B 1 6 ? 32.125 -4.141 -13.289 1 89.25 6 MET B CA 1
ATOM 3653 C C . MET B 1 6 ? 31.094 -3.061 -12.977 1 89.25 6 MET B C 1
ATOM 3655 O O . MET B 1 6 ? 30.188 -2.816 -13.766 1 89.25 6 MET B O 1
ATOM 3659 N N . ILE B 1 7 ? 31.266 -2.367 -11.82 1 89.69 7 ILE B N 1
ATOM 3660 C CA . ILE B 1 7 ? 30.297 -1.349 -11.414 1 89.69 7 ILE B CA 1
ATOM 3661 C C . ILE B 1 7 ? 30.391 -0.154 -12.367 1 89.69 7 ILE B C 1
ATOM 3663 O O . ILE B 1 7 ? 29.375 0.479 -12.672 1 89.69 7 ILE B O 1
ATOM 3667 N N . PHE B 1 8 ? 31.531 0.1 -12.898 1 88.44 8 PHE B N 1
ATOM 3668 C CA . PHE B 1 8 ? 31.766 1.282 -13.719 1 88.44 8 PHE B CA 1
ATOM 3669 C C . PHE B 1 8 ? 31.672 0.938 -15.203 1 88.44 8 PHE B C 1
ATOM 3671 O O . PHE B 1 8 ? 31.109 1.696 -15.984 1 88.44 8 PHE B O 1
ATOM 3678 N N . GLU B 1 9 ? 32.219 -0.224 -15.555 1 87.31 9 GLU B N 1
ATOM 3679 C CA . GLU B 1 9 ? 32.375 -0.553 -16.969 1 87.31 9 GLU B CA 1
ATOM 3680 C C . GLU B 1 9 ? 31.391 -1.625 -17.406 1 87.31 9 GLU B C 1
ATOM 3682 O O . GLU B 1 9 ? 31.25 -1.901 -18.594 1 87.31 9 GLU B O 1
ATOM 3687 N N . GLY B 1 10 ? 30.672 -2.201 -16.531 1 88.94 10 GLY B N 1
ATOM 3688 C CA . GLY B 1 10 ? 29.812 -3.326 -16.859 1 88.94 10 GLY B CA 1
ATOM 3689 C C . GLY B 1 10 ? 30.578 -4.602 -17.156 1 88.94 10 GLY B C 1
ATOM 3690 O O . GLY B 1 10 ? 31.797 -4.656 -16.938 1 88.94 10 GLY B O 1
ATOM 3691 N N . LEU B 1 11 ? 29.875 -5.594 -17.469 1 85.94 11 LEU B N 1
ATOM 3692 C CA . LEU B 1 11 ? 30.484 -6.852 -17.875 1 85.94 11 LEU B CA 1
ATOM 3693 C C . LEU B 1 11 ? 30.75 -6.859 -19.375 1 85.94 11 LEU B C 1
ATOM 3695 O O . LEU B 1 11 ? 29.828 -6.648 -20.172 1 85.94 11 LEU B O 1
ATOM 3699 N N . LYS B 1 12 ? 31.953 -6.996 -19.719 1 81.06 12 LYS B N 1
ATOM 3700 C CA . LYS B 1 12 ? 32.281 -7.105 -21.141 1 81.06 12 LYS B CA 1
ATOM 3701 C C . LYS B 1 12 ? 31.859 -8.453 -21.703 1 81.06 12 LYS B C 1
ATOM 3703 O O . LYS B 1 12 ? 32.375 -9.5 -21.312 1 81.06 12 LYS B O 1
ATOM 3708 N N . VAL B 1 13 ? 30.938 -8.445 -22.547 1 79.94 13 VAL B N 1
ATOM 3709 C CA . VAL B 1 13 ? 30.266 -9.68 -22.938 1 79.94 13 VAL B CA 1
ATOM 3710 C C . VAL B 1 13 ? 30.719 -10.094 -24.328 1 79.94 13 VAL B C 1
ATOM 3712 O O . VAL B 1 13 ? 31.047 -11.266 -24.562 1 79.94 13 VAL B O 1
ATOM 3715 N N . ARG B 1 14 ? 30.797 -9.164 -25.25 1 77.69 14 ARG B N 1
ATOM 3716 C CA . ARG B 1 14 ? 31.031 -9.523 -26.641 1 77.69 14 ARG B CA 1
ATOM 3717 C C . ARG B 1 14 ? 32.406 -10.148 -26.812 1 77.69 14 ARG B C 1
ATOM 3719 O O . ARG B 1 14 ? 32.562 -11.234 -27.391 1 77.69 14 ARG B O 1
ATOM 3726 N N . ASN B 1 15 ? 33.375 -9.414 -26.297 1 71.69 15 ASN B N 1
ATOM 3727 C CA . ASN B 1 15 ? 34.719 -9.898 -26.484 1 71.69 15 ASN B CA 1
ATOM 3728 C C . ASN B 1 15 ? 34.938 -11.234 -25.781 1 71.69 15 ASN B C 1
ATOM 3730 O O . ASN B 1 15 ? 35.656 -12.109 -26.312 1 71.69 15 ASN B O 1
ATOM 3734 N N . GLU B 1 16 ? 34.188 -11.391 -24.766 1 75.19 16 GLU B N 1
ATOM 3735 C CA . GLU B 1 16 ? 34.312 -12.641 -24.016 1 75.19 16 GLU B CA 1
ATOM 3736 C C . GLU B 1 16 ? 33.656 -13.797 -24.781 1 75.19 16 GLU B C 1
ATOM 3738 O O . GLU B 1 16 ? 34.25 -14.875 -24.875 1 75.19 16 GLU B O 1
ATOM 3743 N N . ILE B 1 17 ? 32.594 -13.531 -25.328 1 74.69 17 ILE B N 1
ATOM 3744 C CA . ILE B 1 17 ? 31.875 -14.562 -26.062 1 74.69 17 ILE B CA 1
ATOM 3745 C C . ILE B 1 17 ? 32.625 -14.891 -27.359 1 74.69 17 ILE B C 1
ATOM 3747 O O . ILE B 1 17 ? 32.75 -16.062 -27.719 1 74.69 17 ILE B O 1
ATOM 3751 N N . LYS B 1 18 ? 33.125 -13.891 -27.984 1 74.75 18 LYS B N 1
ATOM 3752 C CA . LYS B 1 18 ? 33.844 -14.078 -29.219 1 74.75 18 LYS B CA 1
ATOM 3753 C C . LYS B 1 18 ? 35.094 -14.93 -28.984 1 74.75 18 LYS B C 1
ATOM 3755 O O . LYS B 1 18 ? 35.406 -15.836 -29.781 1 74.75 18 LYS B O 1
ATOM 3760 N N . LYS B 1 19 ? 35.719 -14.562 -27.969 1 72.5 19 LYS B N 1
ATOM 3761 C CA . LYS B 1 19 ? 36.906 -15.328 -27.641 1 72.5 19 LYS B CA 1
ATOM 3762 C C . LYS B 1 19 ? 36.562 -16.797 -27.391 1 72.5 19 LYS B C 1
ATOM 3764 O O . LYS B 1 19 ? 37.312 -17.688 -27.828 1 72.5 19 LYS B O 1
ATOM 3769 N N . ALA B 1 20 ? 35.531 -16.984 -26.766 1 76.5 20 ALA B N 1
ATOM 3770 C CA . ALA B 1 20 ? 35.094 -18.344 -26.438 1 76.5 20 ALA B CA 1
ATOM 3771 C C . ALA B 1 20 ? 34.625 -19.078 -27.688 1 76.5 20 ALA B C 1
ATOM 3773 O O . ALA B 1 20 ? 34.844 -20.297 -27.812 1 76.5 20 ALA B O 1
ATOM 3774 N N . MET B 1 21 ? 34.031 -18.406 -28.578 1 75.75 21 MET B N 1
ATOM 3775 C CA . MET B 1 21 ? 33.562 -19 -29.812 1 75.75 21 MET B CA 1
ATOM 3776 C C . MET B 1 21 ? 34.719 -19.516 -30.656 1 75.75 21 MET B C 1
ATOM 3778 O O . MET B 1 21 ? 34.594 -20.516 -31.359 1 75.75 21 MET B O 1
ATOM 3782 N N . HIS B 1 22 ? 35.812 -18.797 -30.516 1 71.81 22 HIS B N 1
ATOM 3783 C CA . HIS B 1 22 ? 37 -19.219 -31.25 1 71.81 22 HIS B CA 1
ATOM 3784 C C . HIS B 1 22 ? 37.625 -20.469 -30.625 1 71.81 22 HIS B C 1
ATOM 3786 O O . HIS B 1 22 ? 38.25 -21.266 -31.312 1 71.81 22 HIS B O 1
ATOM 3792 N N . GLN B 1 23 ? 37.344 -20.531 -29.375 1 69.19 23 GLN B N 1
ATOM 3793 C CA . GLN B 1 23 ? 37.969 -21.641 -28.641 1 69.19 23 GLN B CA 1
ATOM 3794 C C . GLN B 1 23 ? 37.062 -22.891 -28.672 1 69.19 23 GLN B C 1
ATOM 3796 O O . GLN B 1 23 ? 37.562 -24 -28.734 1 69.19 23 GLN B O 1
ATOM 3801 N N . GLU B 1 24 ? 35.844 -22.609 -28.562 1 69.06 24 GLU B N 1
ATOM 3802 C CA . GLU B 1 24 ? 34.875 -23.703 -28.531 1 69.06 24 GLU B CA 1
ATOM 3803 C C . GLU B 1 24 ? 33.906 -23.609 -29.719 1 69.06 24 GLU B C 1
ATOM 3805 O O . GLU B 1 24 ? 32.938 -22.875 -29.672 1 69.06 24 GLU B O 1
ATOM 3810 N N . HIS B 1 25 ? 34.062 -24.281 -30.719 1 65.62 25 HIS B N 1
ATOM 3811 C CA . HIS B 1 25 ? 33.312 -24.203 -31.969 1 65.62 25 HIS B CA 1
ATOM 3812 C C . HIS B 1 25 ? 31.844 -24.5 -31.75 1 65.62 25 HIS B C 1
ATOM 3814 O O . HIS B 1 25 ? 30.984 -23.984 -32.469 1 65.62 25 HIS B O 1
ATOM 3820 N N . SER B 1 26 ? 31.578 -25.219 -30.703 1 68.44 26 SER B N 1
ATOM 3821 C CA . SER B 1 26 ? 30.203 -25.656 -30.484 1 68.44 26 SER B CA 1
ATOM 3822 C C . SER B 1 26 ? 29.391 -24.578 -29.781 1 68.44 26 SER B C 1
ATOM 3824 O O . SER B 1 26 ? 28.172 -24.688 -29.672 1 68.44 26 SER B O 1
ATOM 3826 N N . LEU B 1 27 ? 30.062 -23.5 -29.344 1 72.44 27 LEU B N 1
ATOM 3827 C CA . LEU B 1 27 ? 29.391 -22.484 -28.547 1 72.44 27 LEU B CA 1
ATOM 3828 C C . LEU B 1 27 ? 28.344 -21.734 -29.375 1 72.44 27 LEU B C 1
ATOM 3830 O O . LEU B 1 27 ? 27.25 -21.469 -28.906 1 72.44 27 LEU B O 1
ATOM 3834 N N . ALA B 1 28 ? 28.75 -21.391 -30.547 1 66.5 28 ALA B N 1
ATOM 3835 C CA . ALA B 1 28 ? 27.828 -20.672 -31.422 1 66.5 28 ALA B CA 1
ATOM 3836 C C . ALA B 1 28 ? 26.547 -21.469 -31.672 1 66.5 28 ALA B C 1
ATOM 3838 O O . ALA B 1 28 ? 25.453 -20.922 -31.625 1 66.5 28 ALA B O 1
ATOM 3839 N N . ASP B 1 29 ? 26.688 -22.75 -31.812 1 66 29 ASP B N 1
ATOM 3840 C CA . ASP B 1 29 ? 25.547 -23.625 -32.062 1 66 29 ASP B CA 1
ATOM 3841 C C . ASP B 1 29 ? 24.672 -23.75 -30.797 1 66 29 ASP B C 1
ATOM 3843 O O . ASP B 1 29 ? 23.438 -23.734 -30.891 1 66 29 ASP B O 1
ATOM 3847 N N . ARG B 1 30 ? 25.25 -23.688 -29.766 1 70.69 30 ARG B N 1
ATOM 3848 C CA . ARG B 1 30 ? 24.516 -23.828 -28.516 1 70.69 30 ARG B CA 1
ATOM 3849 C C . ARG B 1 30 ? 23.75 -22.562 -28.188 1 70.69 30 ARG B C 1
ATOM 3851 O O . ARG B 1 30 ? 22.625 -22.625 -27.688 1 70.69 30 ARG B O 1
ATOM 3858 N N . ILE B 1 31 ? 24.359 -21.469 -28.453 1 65.25 31 ILE B N 1
ATOM 3859 C CA . ILE B 1 31 ? 23.703 -20.188 -28.234 1 65.25 31 ILE B CA 1
ATOM 3860 C C . ILE B 1 31 ? 22.469 -20.094 -29.141 1 65.25 31 ILE B C 1
ATOM 3862 O O . ILE B 1 31 ? 21.391 -19.672 -28.688 1 65.25 31 ILE B O 1
ATOM 3866 N N . ARG B 1 32 ? 22.625 -20.578 -30.312 1 64.19 32 ARG B N 1
ATOM 3867 C CA . ARG B 1 32 ? 21.516 -20.578 -31.266 1 64.19 32 ARG B CA 1
ATOM 3868 C C . ARG B 1 32 ? 20.406 -21.516 -30.812 1 64.19 32 ARG B C 1
ATOM 3870 O O . ARG B 1 32 ? 19.219 -21.188 -30.938 1 64.19 32 ARG B O 1
ATOM 3877 N N . GLU B 1 33 ? 20.734 -22.625 -30.266 1 59.38 33 GLU B N 1
ATOM 3878 C CA . GLU B 1 33 ? 19.766 -23.594 -29.766 1 59.38 33 GLU B CA 1
ATOM 3879 C C . GLU B 1 33 ? 18.984 -23.047 -28.578 1 59.38 33 GLU B C 1
ATOM 3881 O O . GLU B 1 33 ? 17.766 -23.203 -28.516 1 59.38 33 GLU B O 1
ATOM 3886 N N . GLU B 1 34 ? 19.703 -22.406 -27.703 1 57.97 34 GLU B N 1
ATOM 3887 C CA . GLU B 1 34 ? 19.078 -21.844 -26.516 1 57.97 34 GLU B CA 1
ATOM 3888 C C . GLU B 1 34 ? 18.109 -20.719 -26.891 1 57.97 34 GLU B C 1
ATOM 3890 O O . GLU B 1 34 ? 17.094 -20.516 -26.203 1 57.97 34 GLU B O 1
ATOM 3895 N N . ASN B 1 35 ? 18.5 -20.078 -27.969 1 52.34 35 ASN B N 1
ATOM 3896 C CA . ASN B 1 35 ? 17.656 -18.969 -28.406 1 52.34 35 ASN B CA 1
ATOM 3897 C C . ASN B 1 35 ? 16.609 -19.422 -29.422 1 52.34 35 ASN B C 1
ATOM 3899 O O . ASN B 1 35 ? 15.93 -18.609 -30.031 1 52.34 35 ASN B O 1
ATOM 3903 N N . GLY B 1 36 ? 16.672 -20.734 -29.656 1 49.34 36 GLY B N 1
ATOM 3904 C CA . GLY B 1 36 ? 15.758 -21.297 -30.641 1 49.34 36 GLY B CA 1
ATOM 3905 C C . GLY B 1 36 ? 14.297 -21.047 -30.297 1 49.34 36 GLY B C 1
ATOM 3906 O O . GLY B 1 36 ? 13.453 -20.953 -31.188 1 49.34 36 GLY B O 1
ATOM 3907 N N . TYR B 1 37 ? 14.117 -21.031 -29.094 1 46.12 37 TYR B N 1
ATOM 3908 C CA . TYR B 1 37 ? 12.734 -20.781 -28.703 1 46.12 37 TYR B CA 1
ATOM 3909 C C . TYR B 1 37 ? 12.281 -19.406 -29.156 1 46.12 37 TYR B C 1
ATOM 3911 O O . TYR B 1 37 ? 11.078 -19.172 -29.344 1 46.12 37 TYR B O 1
ATOM 3919 N N . LEU B 1 38 ? 13.242 -18.547 -29.281 1 46.69 38 LEU B N 1
ATOM 3920 C CA . LEU B 1 38 ? 12.891 -17.234 -29.828 1 46.69 38 LEU B CA 1
ATOM 3921 C C . LEU B 1 38 ? 12.547 -17.328 -31.312 1 46.69 38 LEU B C 1
ATOM 3923 O O . LEU B 1 38 ? 11.734 -16.547 -31.812 1 46.69 38 LEU B O 1
ATOM 3927 N N . GLN B 1 39 ? 13.141 -18.266 -32.031 1 40.25 39 GLN B N 1
ATOM 3928 C CA . GLN B 1 39 ? 12.984 -18.406 -33.469 1 40.25 39 GLN B CA 1
ATOM 3929 C C . GLN B 1 39 ? 11.781 -19.297 -33.812 1 40.25 39 GLN B C 1
ATOM 3931 O O . GLN B 1 39 ? 11.242 -19.219 -34.906 1 40.25 39 GLN B O 1
ATOM 3936 N N . ALA B 1 40 ? 11.5 -20.219 -33.031 1 39.81 40 ALA B N 1
ATOM 3937 C CA . ALA B 1 40 ? 10.414 -21.109 -33.438 1 39.81 40 ALA B CA 1
ATOM 3938 C C . ALA B 1 40 ? 9.094 -20.359 -33.562 1 39.81 40 ALA B C 1
ATOM 3940 O O . ALA B 1 40 ? 8.055 -20.953 -33.844 1 39.81 40 ALA B O 1
ATOM 3941 N N . GLY B 1 41 ? 8.984 -19.172 -33 1 37.22 41 GLY B N 1
ATOM 3942 C CA . GLY B 1 41 ? 7.836 -18.422 -33.5 1 37.22 41 GLY B CA 1
ATOM 3943 C C . GLY B 1 41 ? 7.859 -18.188 -34.969 1 37.22 41 GLY B C 1
ATOM 3944 O O . GLY B 1 41 ? 8.344 -17.156 -35.438 1 37.22 41 GLY B O 1
ATOM 3945 N N . GLU B 1 42 ? 8.281 -19.016 -35.781 1 34.06 42 GLU B N 1
ATOM 3946 C CA . GLU B 1 42 ? 7.91 -18.797 -37.156 1 34.06 42 GLU B CA 1
ATOM 3947 C C . GLU B 1 42 ? 6.531 -18.141 -37.281 1 34.06 42 GLU B C 1
ATOM 3949 O O . GLU B 1 42 ? 5.652 -18.406 -36.438 1 34.06 42 GLU B O 1
ATOM 3954 N N . ALA B 1 43 ? 6.398 -17.328 -38.438 1 34.91 43 ALA B N 1
ATOM 3955 C CA . ALA B 1 43 ? 5.469 -16.391 -39.062 1 34.91 43 ALA B CA 1
ATOM 3956 C C . ALA B 1 43 ? 4.07 -17 -39.156 1 34.91 43 ALA B C 1
ATOM 3958 O O . ALA B 1 43 ? 3.756 -17.719 -40.125 1 34.91 43 ALA B O 1
ATOM 3959 N N . SER B 1 44 ? 3.604 -17.734 -38.344 1 32.94 44 SER B N 1
ATOM 3960 C CA . SER B 1 44 ? 2.27 -17.547 -38.906 1 32.94 44 SER B CA 1
ATOM 3961 C C . SER B 1 44 ? 1.936 -16.078 -39.062 1 32.94 44 SER B C 1
ATOM 3963 O O . SER B 1 44 ? 2.273 -15.25 -38.219 1 32.94 44 SER B O 1
ATOM 3965 N N . PRO B 1 45 ? 1.79 -15.617 -40.438 1 35.25 45 PRO B N 1
ATOM 3966 C CA . PRO B 1 45 ? 1.517 -14.234 -40.844 1 35.25 45 PRO B CA 1
ATOM 3967 C C . PRO B 1 45 ? 0.759 -13.453 -39.75 1 35.25 45 PRO B C 1
ATOM 3969 O O . PRO B 1 45 ? 0.753 -12.219 -39.781 1 35.25 45 PRO B O 1
ATOM 3972 N N . THR B 1 46 ? -0.136 -14.062 -39.188 1 33.44 46 THR B N 1
ATOM 3973 C CA . THR B 1 46 ? -1.122 -13.281 -38.469 1 33.44 46 THR B CA 1
ATOM 3974 C C . THR B 1 46 ? -0.557 -12.812 -37.125 1 33.44 46 THR B C 1
ATOM 3976 O O . THR B 1 46 ? -1.207 -12.062 -36.406 1 33.44 46 THR B O 1
ATOM 3979 N N . VAL B 1 47 ? 0.249 -13.672 -36.531 1 36.69 47 VAL B N 1
ATOM 3980 C CA . VAL B 1 47 ? 0.406 -13.234 -35.156 1 36.69 47 VAL B CA 1
ATOM 3981 C C . VAL B 1 47 ? 1.523 -12.203 -35.062 1 36.69 47 VAL B C 1
ATOM 3983 O O . VAL B 1 47 ? 2.678 -12.492 -35.375 1 36.69 47 VAL B O 1
ATOM 3986 N N . LYS B 1 48 ? 1.412 -11.008 -35.281 1 37.34 48 LYS B N 1
ATOM 3987 C CA . LYS B 1 48 ? 2.205 -9.828 -34.938 1 37.34 48 LYS B CA 1
ATOM 3988 C C . LYS B 1 48 ? 2.949 -10.031 -33.625 1 37.34 48 LYS B C 1
ATOM 3990 O O . LYS B 1 48 ? 2.328 -10.141 -32.562 1 37.34 48 LYS B O 1
ATOM 3995 N N . SER B 1 49 ? 4 -10.766 -33.531 1 38.78 49 SER B N 1
ATOM 3996 C CA . SER B 1 49 ? 4.906 -10.789 -32.406 1 38.78 49 SER B CA 1
ATOM 3997 C C . SER B 1 49 ? 5.297 -9.383 -31.969 1 38.78 49 SER B C 1
ATOM 3999 O O . SER B 1 49 ? 6.172 -8.758 -32.594 1 38.78 49 SER B O 1
ATOM 4001 N N . THR B 1 50 ? 4.562 -8.594 -31.828 1 40 50 THR B N 1
ATOM 4002 C CA . THR B 1 50 ? 4.746 -7.188 -31.484 1 40 50 THR B CA 1
ATOM 4003 C C . THR B 1 50 ? 5.645 -7.035 -30.266 1 40 50 THR B C 1
ATOM 4005 O O . THR B 1 50 ? 5.82 -5.93 -29.75 1 40 50 THR B O 1
ATOM 4008 N N . VAL B 1 51 ? 6.066 -8.062 -29.609 1 46.66 51 VAL B N 1
ATOM 4009 C CA . VAL B 1 51 ? 6.535 -7.504 -28.344 1 46.66 51 VAL B CA 1
ATOM 4010 C C . VAL B 1 51 ? 7.871 -6.797 -28.562 1 46.66 51 VAL B C 1
ATOM 4012 O O . VAL B 1 51 ? 8.797 -7.363 -29.156 1 46.66 51 VAL B O 1
ATOM 4015 N N . GLY B 1 52 ? 7.961 -5.609 -28.703 1 50.47 52 GLY B N 1
ATOM 4016 C CA . GLY B 1 52 ? 9.102 -4.711 -28.75 1 50.47 52 GLY B CA 1
ATOM 4017 C C . GLY B 1 52 ? 10.32 -5.258 -28.031 1 50.47 52 GLY B C 1
ATOM 4018 O O . GLY B 1 52 ? 11.453 -5.086 -28.5 1 50.47 52 GLY B O 1
ATOM 4019 N N . CYS B 1 53 ? 10.133 -6.043 -27.047 1 53.59 53 CYS B N 1
ATOM 4020 C CA . CYS B 1 53 ? 11.242 -6.609 -26.281 1 53.59 53 CYS B CA 1
ATOM 4021 C C . CYS B 1 53 ? 11.961 -7.688 -27.078 1 53.59 53 CYS B C 1
ATOM 4023 O O . CYS B 1 53 ? 13.195 -7.77 -27.047 1 53.59 53 CYS B O 1
ATOM 4025 N N . GLU B 1 54 ? 11.258 -8.406 -27.906 1 56.25 54 GLU B N 1
ATOM 4026 C CA . GLU B 1 54 ? 11.883 -9.445 -28.703 1 56.25 54 GLU B CA 1
ATOM 4027 C C . GLU B 1 54 ? 12.75 -8.844 -29.812 1 56.25 54 GLU B C 1
ATOM 4029 O O . GLU B 1 54 ? 13.828 -9.359 -30.109 1 56.25 54 GLU B O 1
ATOM 4034 N N . LYS B 1 55 ? 12.227 -7.781 -30.375 1 59.44 55 LYS B N 1
ATOM 4035 C CA . LYS B 1 55 ? 12.992 -7.102 -31.406 1 59.44 55 LYS B CA 1
ATOM 4036 C C . LYS B 1 55 ? 14.32 -6.574 -30.859 1 59.44 55 LYS B C 1
ATOM 4038 O O . LYS B 1 55 ? 15.367 -6.727 -31.484 1 59.44 55 LYS B O 1
ATOM 4043 N N . GLU B 1 56 ? 14.148 -6.043 -29.688 1 59.5 56 GLU B N 1
ATOM 4044 C CA . GLU B 1 56 ? 15.359 -5.508 -29.078 1 59.5 56 GLU B CA 1
ATOM 4045 C C . GLU B 1 56 ? 16.328 -6.625 -28.703 1 59.5 56 GLU B C 1
ATOM 4047 O O . GLU B 1 56 ? 17.547 -6.496 -28.891 1 59.5 56 GLU B O 1
ATOM 4052 N N . LEU B 1 57 ? 15.766 -7.66 -28.312 1 60.06 57 LEU B N 1
ATOM 4053 C CA . LEU B 1 57 ? 16.594 -8.812 -27.969 1 60.06 57 LEU B CA 1
ATOM 4054 C C . LEU B 1 57 ? 17.297 -9.375 -29.203 1 60.06 57 LEU B C 1
ATOM 4056 O O . LEU B 1 57 ? 18.484 -9.695 -29.156 1 60.06 57 LEU B O 1
ATOM 4060 N N . SER B 1 58 ? 16.547 -9.445 -30.234 1 61.56 58 SER B N 1
ATOM 4061 C CA . SER B 1 58 ? 17.125 -9.953 -31.484 1 61.56 58 SER B CA 1
ATOM 4062 C C . SER B 1 58 ? 18.25 -9.055 -31.969 1 61.56 58 SER B C 1
ATOM 4064 O O . SER B 1 58 ? 19.297 -9.539 -32.438 1 61.56 58 SER B O 1
ATOM 4066 N N . ARG B 1 59 ? 18.078 -7.84 -31.812 1 65.25 59 ARG B N 1
ATOM 4067 C CA . ARG B 1 59 ? 19.078 -6.867 -32.219 1 65.25 59 ARG B CA 1
ATOM 4068 C C . ARG B 1 59 ? 20.359 -7.012 -31.422 1 65.25 59 ARG B C 1
ATOM 4070 O O . ARG B 1 59 ? 21.453 -6.992 -31.969 1 65.25 59 ARG B O 1
ATOM 4077 N N . VAL B 1 60 ? 20.172 -7.203 -30.234 1 64 60 VAL B N 1
ATOM 4078 C CA . VAL B 1 60 ? 21.328 -7.305 -29.344 1 64 60 VAL B CA 1
ATOM 4079 C C . VAL B 1 60 ? 22.078 -8.602 -29.625 1 64 60 VAL B C 1
ATOM 4081 O O . VAL B 1 60 ? 23.312 -8.617 -29.672 1 64 60 VAL B O 1
ATOM 4084 N N . LEU B 1 61 ? 21.391 -9.602 -29.906 1 63.72 61 LEU B N 1
ATOM 4085 C CA . LEU B 1 61 ? 22 -10.898 -30.188 1 63.72 61 LEU B CA 1
ATOM 4086 C C . LEU B 1 61 ? 22.75 -10.875 -31.516 1 63.72 61 LEU B C 1
ATOM 4088 O O . LEU B 1 61 ? 23.828 -11.453 -31.625 1 63.72 61 LEU B O 1
ATOM 4092 N N . GLU B 1 62 ? 22.141 -10.156 -32.438 1 65.88 62 GLU B N 1
ATOM 4093 C CA . GLU B 1 62 ? 22.812 -9.992 -33.719 1 65.88 62 GLU B CA 1
ATOM 4094 C C . GLU B 1 62 ? 24.125 -9.234 -33.562 1 65.88 62 GLU B C 1
ATOM 4096 O O . GLU B 1 62 ? 25.125 -9.602 -34.188 1 65.88 62 GLU B O 1
ATOM 4101 N N . LYS B 1 63 ? 24.078 -8.312 -32.719 1 68.25 63 LYS B N 1
ATOM 4102 C CA . LYS B 1 63 ? 25.266 -7.508 -32.5 1 68.25 63 LYS B CA 1
ATOM 4103 C C . LYS B 1 63 ? 26.344 -8.32 -31.781 1 68.25 63 LYS B C 1
ATOM 4105 O O . LYS B 1 63 ? 27.547 -8.094 -32 1 68.25 63 LYS B O 1
ATOM 4110 N N . LEU B 1 64 ? 25.906 -9.18 -31.016 1 68.44 64 LEU B N 1
ATOM 4111 C CA . LEU B 1 64 ? 26.812 -10.039 -30.266 1 68.44 64 LEU B CA 1
ATOM 4112 C C . LEU B 1 64 ? 27.594 -10.953 -31.219 1 68.44 64 LEU B C 1
ATOM 4114 O O . LEU B 1 64 ? 28.766 -11.234 -30.984 1 68.44 64 LEU B O 1
ATOM 4118 N N . LEU B 1 65 ? 26.953 -11.242 -32.375 1 68.56 65 LEU B N 1
ATOM 4119 C CA . LEU B 1 65 ? 27.516 -12.234 -33.281 1 68.56 65 LEU B CA 1
ATOM 4120 C C . LEU B 1 65 ? 28.25 -11.562 -34.438 1 68.56 65 LEU B C 1
ATOM 4122 O O . LEU B 1 65 ? 28.938 -12.227 -35.219 1 68.56 65 LEU B O 1
ATOM 4126 N N . GLU B 1 66 ? 28.109 -10.203 -34.438 1 69.19 66 GLU B N 1
ATOM 4127 C CA . GLU B 1 66 ? 28.797 -9.461 -35.5 1 69.19 66 GLU B CA 1
ATOM 4128 C C . GLU B 1 66 ? 30.297 -9.508 -35.312 1 69.19 66 GLU B C 1
ATOM 4130 O O . GLU B 1 66 ? 30.812 -9.305 -34.188 1 69.19 66 GLU B O 1
ATOM 4135 N N . GLU B 1 67 ? 31.047 -9.906 -36.25 1 63.56 67 GLU B N 1
ATOM 4136 C CA . GLU B 1 67 ? 32.5 -10.094 -36.188 1 63.56 67 GLU B CA 1
ATOM 4137 C C . GLU B 1 67 ? 33.219 -8.797 -35.844 1 63.56 67 GLU B C 1
ATOM 4139 O O . GLU B 1 67 ? 34.125 -8.797 -35.031 1 63.56 67 GLU B O 1
ATOM 4144 N N . ASP B 1 68 ? 32.781 -7.625 -36.375 1 66.75 68 ASP B N 1
ATOM 4145 C CA . ASP B 1 68 ? 33.469 -6.359 -36.188 1 66.75 68 ASP B CA 1
ATOM 4146 C C . ASP B 1 68 ? 32.656 -5.402 -35.312 1 66.75 68 ASP B C 1
ATOM 4148 O O . ASP B 1 68 ? 32.75 -4.184 -35.5 1 66.75 68 ASP B O 1
ATOM 4152 N N . GLY B 1 69 ? 32 -6.027 -34.406 1 67.88 69 GLY B N 1
ATOM 4153 C CA . GLY B 1 69 ? 31.125 -5.145 -33.656 1 67.88 69 GLY B CA 1
ATOM 4154 C C . GLY B 1 69 ? 31.797 -4.543 -32.438 1 67.88 69 GLY B C 1
ATOM 4155 O O . GLY B 1 69 ? 32.844 -5.008 -32 1 67.88 69 GLY B O 1
ATOM 4156 N N . GLU B 1 70 ? 31.266 -3.389 -31.969 1 75.62 70 GLU B N 1
ATOM 4157 C CA . GLU B 1 70 ? 31.766 -2.713 -30.781 1 75.62 70 GLU B CA 1
ATOM 4158 C C . GLU B 1 70 ? 31.484 -3.535 -29.516 1 75.62 70 GLU B C 1
ATOM 4160 O O . GLU B 1 70 ? 30.578 -4.383 -29.516 1 75.62 70 GLU B O 1
ATOM 4165 N N . GLU B 1 71 ? 32.344 -3.461 -28.578 1 80.56 71 GLU B N 1
ATOM 4166 C CA . GLU B 1 71 ? 32.156 -4.145 -27.297 1 80.56 71 GLU B CA 1
ATOM 4167 C C . GLU B 1 71 ? 30.812 -3.828 -26.672 1 80.56 71 GLU B C 1
ATOM 4169 O O . GLU B 1 71 ? 30.344 -2.688 -26.734 1 80.56 71 GLU B O 1
ATOM 4174 N N . ILE B 1 72 ? 30.188 -4.902 -26.281 1 79.62 72 ILE B N 1
ATOM 4175 C CA . ILE B 1 72 ? 28.938 -4.746 -25.531 1 79.62 72 ILE B CA 1
ATOM 4176 C C . ILE B 1 72 ? 29.219 -4.875 -24.031 1 79.62 72 ILE B C 1
ATOM 4178 O O . ILE B 1 72 ? 29.719 -5.898 -23.578 1 79.62 72 ILE B O 1
ATOM 4182 N N . CYS B 1 73 ? 29 -3.805 -23.375 1 84 73 CYS B N 1
ATOM 4183 C CA . CYS B 1 73 ? 29.141 -3.799 -21.922 1 84 73 CYS B CA 1
ATOM 4184 C C . CYS B 1 73 ? 27.781 -3.9 -21.234 1 84 73 CYS B C 1
ATOM 4186 O O . CYS B 1 73 ? 26.969 -2.99 -21.344 1 84 73 CYS B O 1
ATOM 4188 N N . LEU B 1 74 ? 27.594 -5.016 -20.609 1 88.25 74 LEU B N 1
ATOM 4189 C CA . LEU B 1 74 ? 26.328 -5.25 -19.922 1 88.25 74 LEU B CA 1
ATOM 4190 C C . LEU B 1 74 ? 26.297 -4.488 -18.594 1 88.25 74 LEU B C 1
ATOM 4192 O O . LEU B 1 74 ? 27.141 -4.707 -17.719 1 88.25 74 LEU B O 1
ATOM 4196 N N . ASP B 1 75 ? 25.422 -3.604 -18.531 1 88.94 75 ASP B N 1
ATOM 4197 C CA . ASP B 1 75 ? 25.219 -2.908 -17.266 1 88.94 75 ASP B CA 1
ATOM 4198 C C . ASP B 1 75 ? 24.672 -3.855 -16.203 1 88.94 75 ASP B C 1
ATOM 4200 O O . ASP B 1 75 ? 23.594 -4.438 -16.375 1 88.94 75 ASP B O 1
ATOM 4204 N N . VAL B 1 76 ? 25.297 -3.982 -15.125 1 91.44 76 VAL B N 1
ATOM 4205 C CA . VAL B 1 76 ? 24.984 -5.004 -14.125 1 91.44 76 VAL B CA 1
ATOM 4206 C C . VAL B 1 76 ? 24.109 -4.402 -13.031 1 91.44 76 VAL B C 1
ATOM 4208 O O . VAL B 1 76 ? 23.781 -5.07 -12.055 1 91.44 76 VAL B O 1
ATOM 4211 N N . THR B 1 77 ? 23.672 -3.225 -13.18 1 92.75 77 THR B N 1
ATOM 4212 C CA . THR B 1 77 ? 22.969 -2.479 -12.141 1 92.75 77 THR B CA 1
ATOM 4213 C C . THR B 1 77 ? 21.719 -3.223 -11.695 1 92.75 77 THR B C 1
ATOM 4215 O O . THR B 1 77 ? 21.516 -3.455 -10.5 1 92.75 77 THR B O 1
ATOM 4218 N N . TYR B 1 78 ? 20.953 -3.66 -12.672 1 92.81 78 TYR B N 1
ATOM 4219 C CA . TYR B 1 78 ? 19.688 -4.312 -12.352 1 92.81 78 TYR B CA 1
ATOM 4220 C C . TYR B 1 78 ? 19.922 -5.602 -11.578 1 92.81 78 TYR B C 1
ATOM 4222 O O . TYR B 1 78 ? 19.219 -5.887 -10.602 1 9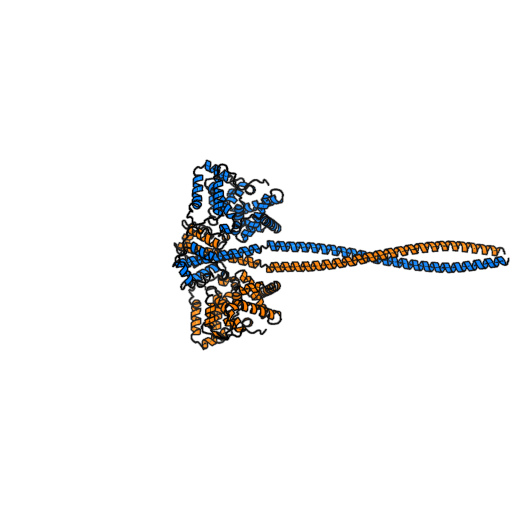2.81 78 TYR B O 1
ATOM 4230 N N . PHE B 1 79 ? 20.922 -6.297 -11.977 1 93.31 79 PHE B N 1
ATOM 4231 C CA . PHE B 1 79 ? 21.203 -7.578 -11.336 1 93.31 79 PHE B CA 1
ATOM 4232 C C . PHE B 1 79 ? 21.656 -7.375 -9.898 1 93.31 79 PHE B C 1
ATOM 4234 O O . PHE B 1 79 ? 21.188 -8.062 -8.984 1 93.31 79 PHE B O 1
ATOM 4241 N N . LEU B 1 80 ? 22.547 -6.43 -9.711 1 95.06 80 LEU B N 1
ATOM 4242 C CA . LEU B 1 80 ? 23.062 -6.148 -8.375 1 95.06 80 LEU B CA 1
ATOM 4243 C C . LEU B 1 80 ? 21.953 -5.672 -7.445 1 95.06 80 LEU B C 1
ATOM 4245 O O . LEU B 1 80 ? 21.844 -6.141 -6.312 1 95.06 80 LEU B O 1
ATOM 4249 N N . VAL B 1 81 ? 21.156 -4.805 -7.973 1 94.75 81 VAL B N 1
ATOM 4250 C CA . VAL B 1 81 ? 20.078 -4.215 -7.18 1 94.75 81 VAL B CA 1
ATOM 4251 C C . VAL B 1 81 ? 19.031 -5.281 -6.859 1 94.75 81 VAL B C 1
ATOM 4253 O O . VAL B 1 81 ? 18.531 -5.348 -5.734 1 94.75 81 VAL B O 1
ATOM 4256 N N . PHE B 1 82 ? 18.734 -6.098 -7.84 1 92.56 82 PHE B N 1
ATOM 4257 C CA . PHE B 1 82 ? 17.719 -7.133 -7.648 1 92.56 82 PHE B CA 1
ATOM 4258 C C . PHE B 1 82 ? 18.141 -8.109 -6.555 1 92.56 82 PHE B C 1
ATOM 4260 O O . PHE B 1 82 ? 17.359 -8.414 -5.656 1 92.56 82 PHE B O 1
ATOM 4267 N N . ALA B 1 83 ? 19.344 -8.523 -6.617 1 91.5 83 ALA B N 1
ATOM 4268 C CA . ALA B 1 83 ? 19.844 -9.477 -5.633 1 91.5 83 ALA B CA 1
ATOM 4269 C C . ALA B 1 83 ? 19.969 -8.836 -4.254 1 91.5 83 ALA B C 1
ATOM 4271 O O . ALA B 1 83 ? 19.516 -9.406 -3.254 1 91.5 83 ALA B O 1
ATOM 4272 N N . ALA B 1 84 ? 20.484 -7.66 -4.191 1 93.62 84 ALA B N 1
ATOM 4273 C CA . ALA B 1 84 ? 20.766 -7.004 -2.916 1 93.62 84 ALA B CA 1
ATOM 4274 C C . ALA B 1 84 ? 19.484 -6.574 -2.225 1 93.62 84 ALA B C 1
ATOM 4276 O O . ALA B 1 84 ? 19.375 -6.648 -0.999 1 93.62 84 ALA B O 1
ATOM 4277 N N . SER B 1 85 ? 18.531 -6.082 -3.002 1 91.94 85 SER B N 1
ATOM 4278 C CA . SER B 1 85 ? 17.281 -5.602 -2.426 1 91.94 85 SER B CA 1
ATOM 4279 C C . SER B 1 85 ? 16.469 -6.746 -1.827 1 91.94 85 SER B C 1
ATOM 4281 O O . SER B 1 85 ? 15.617 -6.523 -0.97 1 91.94 85 SER B O 1
ATOM 4283 N N . GLN B 1 86 ? 16.766 -7.898 -2.311 1 86.88 86 GLN B N 1
ATOM 4284 C CA . GLN B 1 86 ? 16.016 -9.055 -1.845 1 86.88 86 GLN B CA 1
ATOM 4285 C C . GLN B 1 86 ? 16.766 -9.812 -0.758 1 86.88 86 GLN B C 1
ATOM 4287 O O . GLN B 1 86 ? 16.219 -10.719 -0.132 1 86.88 86 GLN B O 1
ATOM 4292 N N . ASN B 1 87 ? 18.016 -9.477 -0.551 1 88.06 87 ASN B N 1
ATOM 4293 C CA . ASN B 1 87 ? 18.844 -10.109 0.48 1 88.06 87 ASN B CA 1
ATOM 4294 C C . ASN B 1 87 ? 18.516 -9.562 1.867 1 88.06 87 ASN B C 1
ATOM 4296 O O . ASN B 1 87 ? 18.672 -8.367 2.123 1 88.06 87 ASN B O 1
ATOM 4300 N N . PRO B 1 88 ? 18.094 -10.414 2.773 1 84.44 88 PRO B N 1
ATOM 4301 C CA . PRO B 1 88 ? 17.656 -9.945 4.086 1 84.44 88 PRO B CA 1
ATOM 4302 C C . PRO B 1 88 ? 18.75 -9.227 4.863 1 84.44 88 PRO B C 1
ATOM 4304 O O . PRO B 1 88 ? 18.469 -8.266 5.59 1 84.44 88 PRO B O 1
ATOM 4307 N N . VAL B 1 89 ? 19.938 -9.656 4.742 1 89.44 89 VAL B N 1
ATOM 4308 C CA . VAL B 1 89 ? 21.062 -9.031 5.453 1 89.44 89 VAL B CA 1
ATOM 4309 C C . VAL B 1 89 ? 21.312 -7.637 4.891 1 89.44 89 VAL B C 1
ATOM 4311 O O . VAL B 1 89 ? 21.531 -6.688 5.648 1 89.44 89 VAL B O 1
ATOM 4314 N N . CYS B 1 90 ? 21.25 -7.535 3.6 1 92.62 90 CYS B N 1
ATOM 4315 C CA . CYS B 1 90 ? 21.422 -6.23 2.969 1 92.62 90 CYS B CA 1
ATOM 4316 C C . CYS B 1 90 ? 20.312 -5.273 3.395 1 92.62 90 CYS B C 1
ATOM 4318 O O . CYS B 1 90 ? 20.562 -4.102 3.666 1 92.62 90 CYS B O 1
ATOM 4320 N N . GLN B 1 91 ? 19.109 -5.793 3.486 1 88.06 91 GLN B N 1
ATOM 4321 C CA . GLN B 1 91 ? 17.984 -4.98 3.91 1 88.06 91 GLN B CA 1
ATOM 4322 C C . GLN B 1 91 ? 18.203 -4.422 5.312 1 88.06 91 GLN B C 1
ATOM 4324 O O . GLN B 1 91 ? 17.984 -3.23 5.551 1 88.06 91 GLN B O 1
ATOM 4329 N N . GLU B 1 92 ? 18.688 -5.258 6.172 1 86.56 92 GLU B N 1
ATOM 4330 C CA . GLU B 1 92 ? 18.938 -4.84 7.547 1 86.56 92 GLU B CA 1
ATOM 4331 C C . GLU B 1 92 ? 20.016 -3.768 7.609 1 86.56 92 GLU B C 1
ATOM 4333 O O . GLU B 1 92 ? 19.922 -2.826 8.398 1 86.56 92 GLU B O 1
ATOM 4338 N N . GLU B 1 93 ? 21 -3.891 6.836 1 90.44 93 GLU B N 1
ATOM 4339 C CA . GLU B 1 93 ? 22.078 -2.908 6.805 1 90.44 93 GLU B CA 1
ATOM 4340 C C . GLU B 1 93 ? 21.594 -1.576 6.238 1 90.44 93 GLU B C 1
ATOM 4342 O O . GLU B 1 93 ? 22 -0.512 6.707 1 90.44 93 GLU B O 1
ATOM 4347 N N . LEU B 1 94 ? 20.766 -1.666 5.246 1 92.31 94 LEU B N 1
ATOM 4348 C CA . LEU B 1 94 ? 20.234 -0.457 4.621 1 92.31 94 LEU B CA 1
ATOM 4349 C C . LEU B 1 94 ? 19.344 0.31 5.582 1 92.31 94 LEU B C 1
ATOM 4351 O O . LEU B 1 94 ? 19.312 1.543 5.574 1 92.31 94 LEU B O 1
ATOM 4355 N N . LYS B 1 95 ? 18.641 -0.428 6.422 1 85.12 95 LYS B N 1
ATOM 4356 C CA . LYS B 1 95 ? 17.75 0.186 7.414 1 85.12 95 LYS B CA 1
ATOM 4357 C C . LYS B 1 95 ? 18.562 0.972 8.445 1 85.12 95 LYS B C 1
ATOM 4359 O O . LYS B 1 95 ? 18.016 1.856 9.117 1 85.12 95 LYS B O 1
ATOM 4364 N N . LYS B 1 96 ? 19.844 0.654 8.555 1 87 96 LYS B N 1
ATOM 4365 C CA . LYS B 1 96 ? 20.703 1.303 9.539 1 87 96 LYS B CA 1
ATOM 4366 C C . LYS B 1 96 ? 21.25 2.627 9.016 1 87 96 LYS B C 1
ATOM 4368 O O . LYS B 1 96 ? 21.797 3.422 9.773 1 87 96 LYS B O 1
ATOM 4373 N N . LEU B 1 97 ? 21.078 2.887 7.766 1 88.62 97 LEU B N 1
ATOM 4374 C CA . LEU B 1 97 ? 21.562 4.137 7.195 1 88.62 97 LEU B CA 1
ATOM 4375 C C . LEU B 1 97 ? 20.828 5.332 7.785 1 88.62 97 LEU B C 1
ATOM 4377 O O . LEU B 1 97 ? 19.641 5.223 8.141 1 88.62 97 LEU B O 1
ATOM 4381 N N . ALA B 1 98 ? 21.531 6.398 7.867 1 79.62 98 ALA B N 1
ATOM 4382 C CA . ALA B 1 98 ? 20.906 7.633 8.336 1 79.62 98 ALA B CA 1
ATOM 4383 C C . ALA B 1 98 ? 19.828 8.109 7.363 1 79.62 98 ALA B C 1
ATOM 4385 O O . ALA B 1 98 ? 20 8 6.145 1 79.62 98 ALA B O 1
ATOM 4386 N N . PRO B 1 99 ? 18.797 8.672 7.875 1 77.88 99 PRO B N 1
ATOM 4387 C CA . PRO B 1 99 ? 17.703 9.133 7.016 1 77.88 99 PRO B CA 1
ATOM 4388 C C . PRO B 1 99 ? 18.156 10.109 5.941 1 77.88 99 PRO B C 1
ATOM 4390 O O . PRO B 1 99 ? 17.672 10.07 4.812 1 77.88 99 PRO B O 1
ATOM 4393 N N . ASP B 1 100 ? 19.109 10.898 6.375 1 77.94 100 ASP B N 1
ATOM 4394 C CA . ASP B 1 100 ? 19.594 11.875 5.414 1 77.94 100 ASP B CA 1
ATOM 4395 C C . ASP B 1 100 ? 20.328 11.188 4.258 1 77.94 100 ASP B C 1
ATOM 4397 O O . ASP B 1 100 ? 20.266 11.648 3.115 1 77.94 100 ASP B O 1
ATOM 4401 N N . GLN B 1 101 ? 21.016 10.195 4.555 1 84.75 101 GLN B N 1
ATOM 4402 C CA . GLN B 1 101 ? 21.719 9.438 3.525 1 84.75 101 GLN B CA 1
ATOM 4403 C C . GLN B 1 101 ? 20.734 8.734 2.59 1 84.75 101 GLN B C 1
ATOM 4405 O O . GLN B 1 101 ? 20.922 8.75 1.37 1 84.75 101 GLN B O 1
ATOM 4410 N N . ILE B 1 102 ? 19.719 8.195 3.205 1 85.25 102 ILE B N 1
ATOM 4411 C CA . ILE B 1 102 ? 18.688 7.492 2.445 1 85.25 102 ILE B CA 1
ATOM 4412 C C . ILE B 1 102 ? 18 8.461 1.484 1 85.25 102 ILE B C 1
ATOM 4414 O O . ILE B 1 102 ? 17.844 8.164 0.296 1 85.25 102 ILE B O 1
ATOM 4418 N N . LEU B 1 103 ? 17.688 9.539 2.004 1 81.88 103 LEU B N 1
ATOM 4419 C CA . LEU B 1 103 ? 17 10.539 1.195 1 81.88 103 LEU B CA 1
ATOM 4420 C C . LEU B 1 103 ? 17.891 11.023 0.054 1 81.88 103 LEU B C 1
ATOM 4422 O O . LEU B 1 103 ? 17.406 11.266 -1.055 1 81.88 103 LEU B O 1
ATOM 4426 N N . SER B 1 104 ? 19.109 11.172 0.378 1 85.31 104 SER B N 1
ATOM 4427 C CA . SER B 1 104 ? 20.047 11.617 -0.645 1 85.31 104 SER B CA 1
ATOM 4428 C C . SER B 1 104 ? 20.156 10.602 -1.777 1 85.31 104 SER B C 1
ATOM 4430 O O . SER B 1 104 ? 20.172 10.977 -2.953 1 85.31 104 SER B O 1
ATOM 4432 N N . TYR B 1 105 ? 20.234 9.391 -1.419 1 89.94 105 TYR B N 1
ATOM 4433 C CA . TYR B 1 105 ? 20.328 8.336 -2.424 1 89.94 105 TYR B CA 1
ATOM 4434 C C . TYR B 1 105 ? 19.031 8.227 -3.219 1 89.94 105 TYR B C 1
ATOM 4436 O O . TYR B 1 105 ? 19.062 8.039 -4.438 1 89.94 105 TYR B O 1
ATOM 4444 N N . GLN B 1 106 ? 17.953 8.328 -2.564 1 85.75 106 GLN B N 1
ATOM 4445 C CA . GLN B 1 106 ? 16.672 8.281 -3.25 1 85.75 106 GLN B CA 1
ATOM 4446 C C . GLN B 1 106 ? 16.531 9.43 -4.238 1 85.75 106 GLN B C 1
ATOM 4448 O O . GLN B 1 106 ? 15.969 9.266 -5.324 1 85.75 106 GLN B O 1
ATOM 4453 N N . GLN B 1 107 ? 17.062 10.547 -3.83 1 82.69 107 GLN B N 1
ATOM 4454 C CA . GLN B 1 107 ? 17.016 11.695 -4.727 1 82.69 107 GLN B CA 1
ATOM 4455 C C . GLN B 1 107 ? 17.875 11.461 -5.965 1 82.69 107 GLN B C 1
ATOM 4457 O O . GLN B 1 107 ? 17.484 11.82 -7.078 1 82.69 107 GLN B O 1
ATOM 4462 N N . LYS B 1 108 ? 18.938 10.875 -5.715 1 86.75 108 LYS B N 1
ATOM 4463 C CA . LYS B 1 108 ? 19.797 10.547 -6.848 1 86.75 108 LYS B CA 1
ATOM 4464 C C . LYS B 1 108 ? 19.109 9.586 -7.805 1 86.75 108 LYS B C 1
ATOM 4466 O O . LYS B 1 108 ? 19.25 9.703 -9.023 1 86.75 108 LYS B O 1
ATOM 4471 N N . PHE B 1 109 ? 18.375 8.664 -7.281 1 88.5 109 PHE B N 1
ATOM 4472 C CA . PHE B 1 109 ? 17.578 7.715 -8.062 1 88.5 109 PHE B CA 1
ATOM 4473 C C . PHE B 1 109 ? 16.516 8.438 -8.875 1 88.5 109 PHE B C 1
ATOM 4475 O O . PHE B 1 109 ? 16.375 8.188 -10.078 1 88.5 109 PHE B O 1
ATOM 4482 N N . LEU B 1 110 ? 15.875 9.273 -8.289 1 80.5 110 LEU B N 1
ATOM 4483 C CA . LEU B 1 110 ? 14.797 10.008 -8.953 1 80.5 110 LEU B CA 1
ATOM 4484 C C . LEU B 1 110 ? 15.352 10.922 -10.039 1 80.5 110 LEU B C 1
ATOM 4486 O O . LEU B 1 110 ? 14.734 11.086 -11.094 1 80.5 110 LEU B O 1
ATOM 4490 N N . ASP B 1 111 ? 16.5 11.438 -9.797 1 80.44 111 ASP B N 1
ATOM 4491 C CA . ASP B 1 111 ? 17.109 12.391 -10.719 1 80.44 111 ASP B CA 1
ATOM 4492 C C . ASP B 1 111 ? 17.609 11.68 -11.977 1 80.44 111 ASP B C 1
ATOM 4494 O O . ASP B 1 111 ? 17.609 12.258 -13.062 1 80.44 111 ASP B O 1
ATOM 4498 N N . HIS B 1 112 ? 18.109 10.586 -11.789 1 78.94 112 HIS B N 1
ATOM 4499 C CA . HIS B 1 112 ? 18.672 9.859 -12.922 1 78.94 112 HIS B CA 1
ATOM 4500 C C . HIS B 1 112 ? 17.578 9.344 -13.852 1 78.94 112 HIS B C 1
ATOM 4502 O O . HIS B 1 112 ? 17.781 9.25 -15.062 1 78.94 112 HIS B O 1
ATOM 4508 N N . GLY B 1 113 ? 16.375 9.156 -13.43 1 63.59 113 GLY B N 1
ATOM 4509 C CA . GLY B 1 113 ? 15.203 8.812 -14.211 1 63.59 113 GLY B CA 1
ATOM 4510 C C . GLY B 1 113 ? 15.32 7.469 -14.914 1 63.59 113 GLY B C 1
ATOM 4511 O O . GLY B 1 113 ? 14.336 6.957 -15.453 1 63.59 113 GLY B O 1
ATOM 4512 N N . TYR B 1 114 ? 16.516 7.066 -15.258 1 58.94 114 TYR B N 1
ATOM 4513 C CA . TYR B 1 114 ? 16.672 5.914 -16.141 1 58.94 114 TYR B CA 1
ATOM 4514 C C . TYR B 1 114 ? 16.625 4.613 -15.344 1 58.94 114 TYR B C 1
ATOM 4516 O O . TYR B 1 114 ? 17.656 4.043 -15.008 1 58.94 114 TYR B O 1
ATOM 4524 N N . HIS B 1 115 ? 15.523 4.297 -14.875 1 67.5 115 HIS B N 1
ATOM 4525 C CA . HIS B 1 115 ? 15.344 2.955 -14.328 1 67.5 115 HIS B CA 1
ATOM 4526 C C . HIS B 1 115 ? 14.203 2.221 -15.023 1 67.5 115 HIS B C 1
ATOM 4528 O O . HIS B 1 115 ? 13.188 2.826 -15.359 1 67.5 115 HIS B O 1
ATOM 4534 N N . GLY B 1 116 ? 14.492 1.021 -15.484 1 69.81 116 GLY B N 1
ATOM 4535 C CA . GLY B 1 116 ? 13.492 0.231 -16.188 1 69.81 116 GLY B CA 1
ATOM 4536 C C . GLY B 1 116 ? 12.195 0.094 -15.414 1 69.81 116 GLY B C 1
ATOM 4537 O O . GLY B 1 116 ? 12.18 -0.391 -14.281 1 69.81 116 GLY B O 1
ATOM 4538 N N . ASP B 1 117 ? 11.188 0.605 -16 1 74.31 117 ASP B N 1
ATOM 4539 C CA . ASP B 1 117 ? 9.867 0.547 -15.391 1 74.31 117 ASP B CA 1
ATOM 4540 C C . ASP B 1 117 ? 9.461 -0.895 -15.086 1 74.31 117 ASP B C 1
ATOM 4542 O O . ASP B 1 117 ? 8.867 -1.174 -14.047 1 74.31 117 ASP B O 1
ATOM 4546 N N . TYR B 1 118 ? 9.898 -1.663 -15.969 1 81.81 118 TYR B N 1
ATOM 4547 C CA . TYR B 1 118 ? 9.547 -3.064 -15.766 1 81.81 118 TYR B CA 1
ATOM 4548 C C . TYR B 1 118 ? 10.32 -3.654 -14.594 1 81.81 118 TYR B C 1
ATOM 4550 O O . TYR B 1 118 ? 9.773 -4.41 -13.789 1 81.81 118 TYR B O 1
ATOM 4558 N N . PHE B 1 119 ? 11.547 -3.275 -14.57 1 87.69 119 PHE B N 1
ATOM 4559 C CA . PHE B 1 119 ? 12.352 -3.77 -13.461 1 87.69 119 PHE B CA 1
ATOM 4560 C C . PHE B 1 119 ? 11.711 -3.416 -12.125 1 87.69 119 PHE B C 1
ATOM 4562 O O . PHE B 1 119 ? 11.57 -4.273 -11.25 1 87.69 119 PHE B O 1
ATOM 4569 N N . LEU B 1 120 ? 11.32 -2.221 -12.023 1 83.12 120 LEU B N 1
ATOM 4570 C CA . LEU B 1 120 ? 10.75 -1.738 -10.766 1 83.12 120 LEU B CA 1
ATOM 4571 C C . LEU B 1 120 ? 9.422 -2.424 -10.469 1 83.12 120 LEU B C 1
ATOM 4573 O O . LEU B 1 120 ? 9.07 -2.631 -9.305 1 83.12 120 LEU B O 1
ATOM 4577 N N . SER B 1 121 ? 8.812 -2.822 -11.484 1 80.94 121 SER B N 1
ATOM 4578 C CA . SER B 1 121 ? 7.516 -3.475 -11.328 1 80.94 121 SER B CA 1
ATOM 4579 C C . SER B 1 121 ? 7.676 -4.914 -10.844 1 80.94 121 SER B C 1
ATOM 4581 O O . SER B 1 121 ? 6.715 -5.523 -10.367 1 80.94 121 SER B O 1
ATOM 4583 N N . CYS B 1 122 ? 8.883 -5.352 -10.906 1 85.06 122 CYS B N 1
ATOM 4584 C CA . CYS B 1 122 ? 9.172 -6.719 -10.484 1 85.06 122 CYS B CA 1
ATOM 4585 C C . CYS B 1 122 ? 9.43 -6.777 -8.977 1 85.06 122 CYS B C 1
ATOM 4587 O O . CYS B 1 122 ? 9.57 -7.863 -8.414 1 85.06 122 CYS B O 1
ATOM 4589 N N . LEU B 1 123 ? 9.406 -5.613 -8.367 1 86.12 123 LEU B N 1
ATOM 4590 C CA . LEU B 1 123 ? 9.812 -5.539 -6.965 1 86.12 123 LEU B CA 1
ATOM 4591 C C . LEU B 1 123 ? 8.609 -5.34 -6.059 1 86.12 123 LEU B C 1
ATOM 4593 O O . LEU B 1 123 ? 7.664 -4.633 -6.422 1 86.12 123 LEU B O 1
ATOM 4597 N N . GLY B 1 124 ? 8.633 -5.961 -4.957 1 84.38 124 GLY B N 1
ATOM 4598 C CA . GLY B 1 124 ? 7.676 -5.66 -3.906 1 84.38 124 GLY B CA 1
ATOM 4599 C C . GLY B 1 124 ? 7.891 -4.297 -3.277 1 84.38 124 GLY B C 1
ATOM 4600 O O . GLY B 1 124 ? 8.844 -3.592 -3.621 1 84.38 124 GLY B O 1
ATOM 4601 N N . TYR B 1 125 ? 7.02 -3.896 -2.395 1 82.25 125 TYR B N 1
ATOM 4602 C CA . TYR B 1 125 ? 7.094 -2.527 -1.896 1 82.25 125 TYR B CA 1
ATOM 4603 C C . TYR B 1 125 ? 8.336 -2.326 -1.037 1 82.25 125 TYR B C 1
ATOM 4605 O O . TYR B 1 125 ? 8.945 -1.254 -1.057 1 82.25 125 TYR B O 1
ATOM 4613 N N . GLU B 1 126 ? 8.789 -3.305 -0.242 1 80.94 126 GLU B N 1
ATOM 4614 C CA . GLU B 1 126 ? 10 -3.154 0.554 1 80.94 126 GLU B CA 1
ATOM 4615 C C . GLU B 1 126 ? 11.242 -3.148 -0.331 1 80.94 126 GLU B C 1
ATOM 4617 O O . GLU B 1 126 ? 12.125 -2.305 -0.166 1 80.94 126 GLU B O 1
ATOM 4622 N N . GLU B 1 127 ? 11.211 -4.086 -1.227 1 86.5 127 GLU B N 1
ATOM 4623 C CA . GLU B 1 127 ? 12.352 -4.207 -2.135 1 86.5 127 GLU B CA 1
ATOM 4624 C C . GLU B 1 127 ? 12.477 -2.971 -3.018 1 86.5 127 GLU B C 1
ATOM 4626 O O . GLU B 1 127 ? 13.594 -2.562 -3.365 1 86.5 127 GLU B O 1
ATOM 4631 N N . HIS B 1 128 ? 11.328 -2.463 -3.348 1 87 128 HIS B N 1
ATOM 4632 C CA . HIS B 1 128 ? 11.336 -1.253 -4.16 1 87 128 HIS B CA 1
ATOM 4633 C C . HIS B 1 128 ? 12.031 -0.107 -3.436 1 87 128 HIS B C 1
ATOM 4635 O O . HIS B 1 128 ? 12.82 0.63 -4.035 1 87 128 HIS B O 1
ATOM 4641 N N . TYR B 1 129 ? 11.758 0.008 -2.199 1 84.31 129 TYR B N 1
ATOM 4642 C CA . TYR B 1 129 ? 12.375 1.041 -1.376 1 84.31 129 TYR B CA 1
ATOM 4643 C C . TYR B 1 129 ? 13.891 0.864 -1.326 1 84.31 129 TYR B C 1
ATOM 4645 O O . TYR B 1 129 ? 14.641 1.817 -1.547 1 84.31 129 TYR B O 1
ATOM 4653 N N . PHE B 1 130 ? 14.297 -0.299 -1.054 1 90.38 130 PHE B N 1
ATOM 4654 C CA . PHE B 1 130 ? 15.719 -0.586 -0.957 1 90.38 130 PHE B CA 1
ATOM 4655 C C . PHE B 1 130 ? 16.406 -0.429 -2.312 1 90.38 130 PHE B C 1
ATOM 4657 O O . PHE B 1 130 ? 17.547 0.004 -2.391 1 90.38 130 PHE B O 1
ATOM 4664 N N . ALA B 1 131 ? 15.664 -0.847 -3.352 1 91.75 131 ALA B N 1
ATOM 4665 C CA . ALA B 1 131 ? 16.203 -0.719 -4.703 1 91.75 131 ALA B CA 1
ATOM 4666 C C . ALA B 1 131 ? 16.516 0.738 -5.035 1 91.75 131 ALA B C 1
ATOM 4668 O O . ALA B 1 131 ? 17.531 1.036 -5.668 1 91.75 131 ALA B O 1
ATOM 4669 N N . GLN B 1 132 ? 15.688 1.639 -4.598 1 89.94 132 GLN B N 1
ATOM 4670 C CA . GLN B 1 132 ? 15.922 3.059 -4.836 1 89.94 132 GLN B CA 1
ATOM 4671 C C . GLN B 1 132 ? 17.234 3.514 -4.195 1 89.94 132 GLN B C 1
ATOM 4673 O O . GLN B 1 132 ? 18 4.258 -4.809 1 89.94 132 GLN B O 1
ATOM 4678 N N . VAL B 1 133 ? 17.391 3.092 -3.006 1 91.94 133 VAL B N 1
ATOM 4679 C CA . VAL B 1 133 ? 18.594 3.457 -2.26 1 91.94 133 VAL B CA 1
ATOM 4680 C C . VAL B 1 133 ? 19.812 2.873 -2.947 1 91.94 133 VAL B C 1
ATOM 4682 O O . VAL B 1 133 ? 20.812 3.574 -3.154 1 91.94 133 VAL B O 1
ATOM 4685 N N . LEU B 1 134 ? 19.719 1.662 -3.348 1 95 134 LEU B N 1
ATOM 4686 C CA . LEU B 1 134 ? 20.828 0.964 -3.975 1 95 134 LEU B CA 1
ATOM 4687 C C . LEU B 1 134 ? 21.172 1.595 -5.32 1 95 134 LEU B C 1
ATOM 4689 O O . LEU B 1 134 ? 22.359 1.775 -5.637 1 95 134 LEU B O 1
ATOM 4693 N N . PHE B 1 135 ? 20.156 1.871 -6.094 1 94.06 135 PHE B N 1
ATOM 4694 C CA . PHE B 1 135 ? 20.375 2.594 -7.34 1 94.06 135 PHE B CA 1
ATOM 4695 C C . PHE B 1 135 ? 21.094 3.912 -7.078 1 94.06 135 PHE B C 1
ATOM 4697 O O . PHE B 1 135 ? 22.062 4.25 -7.777 1 94.06 135 PHE B O 1
ATOM 4704 N N . GLY B 1 136 ? 20.625 4.582 -6.082 1 93.38 136 GLY B N 1
ATOM 4705 C CA . GLY B 1 136 ? 21.234 5.852 -5.727 1 93.38 136 GLY B CA 1
ATOM 4706 C C . GLY B 1 136 ? 22.688 5.715 -5.32 1 93.38 136 GLY B C 1
ATOM 4707 O O . GLY B 1 136 ? 23.516 6.555 -5.68 1 93.38 136 GLY B O 1
ATOM 4708 N N . MET B 1 137 ? 23.016 4.715 -4.582 1 94.38 137 MET B N 1
ATOM 4709 C CA . MET B 1 137 ? 24.406 4.441 -4.191 1 94.38 137 MET B CA 1
ATOM 4710 C C . MET B 1 137 ? 25.281 4.215 -5.418 1 94.38 137 MET B C 1
ATOM 4712 O O . MET B 1 137 ? 26.375 4.762 -5.508 1 94.38 137 MET B O 1
ATOM 4716 N N . LEU B 1 138 ? 24.766 3.439 -6.305 1 93.69 138 LEU B N 1
ATOM 4717 C CA . LEU B 1 138 ? 25.531 3.109 -7.5 1 93.69 138 LEU B CA 1
ATOM 4718 C C . LEU B 1 138 ? 25.75 4.348 -8.367 1 93.69 138 LEU B C 1
ATOM 4720 O O . LEU B 1 138 ? 26.828 4.531 -8.938 1 93.69 138 LEU B O 1
ATOM 4724 N N . GLU B 1 139 ? 24.766 5.133 -8.445 1 92.19 139 GLU B N 1
ATOM 4725 C CA . GLU B 1 139 ? 24.906 6.379 -9.188 1 92.19 139 GLU B CA 1
ATOM 4726 C C . GLU B 1 139 ? 25.938 7.301 -8.539 1 92.19 139 GLU B C 1
ATOM 4728 O O . GLU B 1 139 ? 26.719 7.945 -9.234 1 92.19 139 GLU B O 1
ATOM 4733 N N . GLU B 1 140 ? 25.891 7.355 -7.285 1 92.12 140 GLU B N 1
ATOM 4734 C CA . GLU B 1 140 ? 26.875 8.156 -6.562 1 92.12 140 GLU B CA 1
ATOM 4735 C C . GLU B 1 140 ? 28.281 7.629 -6.793 1 92.12 140 GLU B C 1
ATOM 4737 O O . GLU B 1 140 ? 29.219 8.406 -6.996 1 92.12 140 GLU B O 1
ATOM 4742 N N . ILE B 1 141 ? 28.406 6.395 -6.754 1 93.06 141 ILE B N 1
ATOM 4743 C CA . ILE B 1 141 ? 29.703 5.754 -6.977 1 93.06 141 ILE B CA 1
ATOM 4744 C C . ILE B 1 141 ? 30.219 6.121 -8.367 1 93.06 141 ILE B C 1
ATOM 4746 O O . ILE B 1 141 ? 31.422 6.398 -8.531 1 93.06 141 ILE B O 1
ATOM 4750 N N . ARG B 1 142 ? 29.391 6.148 -9.297 1 90.81 142 ARG B N 1
ATOM 4751 C CA . ARG B 1 142 ? 29.781 6.355 -10.688 1 90.81 142 ARG B CA 1
ATOM 4752 C C . ARG B 1 142 ? 30.156 7.812 -10.938 1 90.81 142 ARG B C 1
ATOM 4754 O O . ARG B 1 142 ? 30.75 8.141 -11.961 1 90.81 142 ARG B O 1
ATOM 4761 N N . GLU B 1 143 ? 29.766 8.586 -10 1 85.31 143 GLU B N 1
ATOM 4762 C CA . GLU B 1 143 ? 30.234 9.969 -10.102 1 85.31 143 GLU B CA 1
ATOM 4763 C C . GLU B 1 143 ? 31.75 10.062 -9.914 1 85.31 143 GLU B C 1
ATOM 4765 O O . GLU B 1 143 ? 32.375 11.023 -10.367 1 85.31 143 GLU B O 1
ATOM 4770 N N . GLY B 1 144 ? 32.438 9.109 -9.273 1 75.44 144 GLY B N 1
ATOM 4771 C CA . GLY B 1 144 ? 33.844 8.742 -9.297 1 75.44 144 GLY B CA 1
ATOM 4772 C C . GLY B 1 144 ? 34.719 9.688 -8.492 1 75.44 144 GLY B C 1
ATOM 4773 O O . GLY B 1 144 ? 35.719 9.266 -7.922 1 75.44 144 GLY B O 1
ATOM 4774 N N . CYS B 1 145 ? 34.406 10.883 -8.461 1 78.12 145 CYS B N 1
ATOM 4775 C CA . CYS B 1 145 ? 35.375 11.758 -7.848 1 78.12 145 CYS B CA 1
ATOM 4776 C C . CYS B 1 145 ? 34.844 12.352 -6.551 1 78.12 145 CYS B C 1
ATOM 4778 O O . CYS B 1 145 ? 33.688 12.719 -6.465 1 78.12 145 CYS B O 1
ATOM 4780 N N . GLY B 1 146 ? 35.75 12.078 -5.414 1 82 146 GLY B N 1
ATOM 4781 C CA . GLY B 1 146 ? 35.438 12.773 -4.176 1 82 146 GLY B CA 1
ATOM 4782 C C . GLY B 1 146 ? 35.125 11.828 -3.025 1 82 146 GLY B C 1
ATOM 4783 O O . GLY B 1 146 ? 35.062 10.609 -3.211 1 82 146 GLY B O 1
ATOM 4784 N N . ASP B 1 147 ? 34.875 12.414 -1.856 1 87.44 147 ASP B N 1
ATOM 4785 C CA . ASP B 1 147 ? 34.688 11.664 -0.62 1 87.44 147 ASP B CA 1
ATOM 4786 C C . ASP B 1 147 ? 33.344 10.953 -0.632 1 87.44 147 ASP B C 1
ATOM 4788 O O . ASP B 1 147 ? 33.219 9.812 -0.173 1 87.44 147 ASP B O 1
ATOM 4792 N N . ARG B 1 148 ? 32.469 11.57 -1.246 1 89.25 148 ARG B N 1
ATOM 4793 C CA . ARG B 1 148 ? 31.125 11.023 -1.229 1 89.25 148 ARG B CA 1
ATOM 4794 C C . ARG B 1 148 ? 31.047 9.742 -2.051 1 89.25 148 ARG B C 1
ATOM 4796 O O . ARG B 1 148 ? 30.578 8.711 -1.561 1 89.25 148 ARG B O 1
ATOM 4803 N N . PRO B 1 149 ? 31.547 9.773 -3.238 1 91.94 149 PRO B N 1
ATOM 4804 C CA . PRO B 1 149 ? 31.531 8.539 -4.035 1 91.94 149 PRO B CA 1
ATOM 4805 C C . PRO B 1 149 ? 32.344 7.414 -3.396 1 91.94 149 PRO B C 1
ATOM 4807 O O . PRO B 1 149 ? 31.922 6.254 -3.439 1 91.94 149 PRO B O 1
ATOM 4810 N N . GLU B 1 150 ? 33.438 7.797 -2.793 1 92.06 150 GLU B N 1
ATOM 4811 C CA . GLU B 1 150 ? 34.281 6.789 -2.154 1 92.06 150 GLU B CA 1
ATOM 4812 C C . GLU B 1 150 ? 33.562 6.152 -0.96 1 92.06 150 GLU B C 1
ATOM 4814 O O . GLU B 1 150 ? 33.656 4.941 -0.752 1 92.06 150 GLU B O 1
ATOM 4819 N N . ASN B 1 151 ? 32.938 6.949 -0.291 1 92.31 151 ASN B N 1
ATOM 4820 C CA . ASN B 1 151 ? 32.188 6.449 0.852 1 92.31 151 ASN B CA 1
ATOM 4821 C C . ASN B 1 151 ? 31.047 5.555 0.411 1 92.31 151 ASN B C 1
ATOM 4823 O O . ASN B 1 151 ? 30.766 4.531 1.039 1 92.31 151 ASN B O 1
ATOM 4827 N N . ALA B 1 152 ? 30.375 5.969 -0.595 1 94 152 ALA B N 1
ATOM 4828 C CA . ALA B 1 152 ? 29.281 5.168 -1.142 1 94 152 ALA B CA 1
ATOM 4829 C C . ALA B 1 152 ? 29.797 3.807 -1.618 1 94 152 ALA B C 1
ATOM 4831 O O . ALA B 1 152 ? 29.125 2.787 -1.415 1 94 152 ALA B O 1
ATOM 4832 N N . TYR B 1 153 ? 30.938 3.914 -2.207 1 93.88 153 TYR B N 1
ATOM 4833 C CA . TYR B 1 153 ? 31.547 2.682 -2.697 1 93.88 153 TYR B CA 1
ATOM 4834 C C . TYR B 1 153 ? 31.844 1.727 -1.55 1 93.88 153 TYR B C 1
ATOM 4836 O O . TYR B 1 153 ? 31.5 0.545 -1.609 1 93.88 153 TYR B O 1
ATOM 4844 N N . ARG B 1 154 ? 32.438 2.211 -0.536 1 93.38 154 ARG B N 1
ATOM 4845 C CA . ARG B 1 154 ? 32.781 1.395 0.625 1 93.38 154 ARG B CA 1
ATOM 4846 C C . ARG B 1 154 ? 31.516 0.817 1.273 1 93.38 154 ARG B C 1
ATOM 4848 O O . ARG B 1 154 ? 31.5 -0.348 1.674 1 93.38 154 ARG B O 1
ATOM 4855 N N . GLN B 1 155 ? 30.547 1.606 1.342 1 94.62 155 GLN B N 1
ATOM 4856 C CA . GLN B 1 155 ? 29.297 1.179 1.951 1 94.62 155 GLN B CA 1
ATOM 4857 C C . GLN B 1 155 ? 28.609 0.099 1.115 1 94.62 155 GLN B C 1
ATOM 4859 O O . GLN B 1 155 ? 28.125 -0.895 1.655 1 94.62 155 GLN B O 1
ATOM 4864 N N . PHE B 1 156 ? 28.578 0.323 -0.173 1 96.25 156 PHE B N 1
ATOM 4865 C CA . PHE B 1 156 ? 27.938 -0.62 -1.08 1 96.25 156 PHE B CA 1
ATOM 4866 C C . PHE B 1 156 ? 28.656 -1.964 -1.064 1 96.25 156 PHE B C 1
ATOM 4868 O O . PHE B 1 156 ? 28.016 -3.012 -0.931 1 96.25 156 PHE B O 1
ATOM 4875 N N . ILE B 1 157 ? 29.938 -1.872 -1.125 1 94.56 157 ILE B N 1
ATOM 4876 C CA . ILE B 1 157 ? 30.719 -3.096 -1.137 1 94.56 157 ILE B CA 1
ATOM 4877 C C . ILE B 1 157 ? 30.625 -3.787 0.221 1 94.56 157 ILE B C 1
ATOM 4879 O O . ILE B 1 157 ? 30.547 -5.016 0.294 1 94.56 157 ILE B O 1
ATOM 4883 N N . GLY B 1 158 ? 30.641 -3.004 1.242 1 94.31 158 GLY B N 1
ATOM 4884 C CA . GLY B 1 158 ? 30.438 -3.568 2.568 1 94.31 158 GLY B CA 1
ATOM 4885 C C . GLY B 1 158 ? 29.109 -4.297 2.715 1 94.31 158 GLY B C 1
ATOM 4886 O O . GLY B 1 158 ? 29.047 -5.367 3.322 1 94.31 158 GLY B O 1
ATOM 4887 N N . LEU B 1 159 ? 28.141 -3.727 2.143 1 95.69 159 LEU B N 1
ATOM 4888 C CA . LEU B 1 159 ? 26.797 -4.293 2.166 1 95.69 159 LEU B CA 1
ATOM 4889 C C . LEU B 1 159 ? 26.75 -5.625 1.426 1 95.69 159 LEU B C 1
ATOM 4891 O O . LEU B 1 159 ? 26.234 -6.613 1.945 1 95.69 159 LEU B O 1
ATOM 4895 N N . ILE B 1 160 ? 27.281 -5.629 0.25 1 94.69 160 ILE B N 1
ATOM 4896 C CA . ILE B 1 160 ? 27.281 -6.824 -0.585 1 94.69 160 ILE B CA 1
ATOM 4897 C C . ILE B 1 160 ? 28.109 -7.922 0.084 1 94.69 160 ILE B C 1
ATOM 4899 O O . ILE B 1 160 ? 27.703 -9.086 0.123 1 94.69 160 ILE B O 1
ATOM 4903 N N . ARG B 1 161 ? 29.172 -7.527 0.631 1 93.06 161 ARG B N 1
ATOM 4904 C CA . ARG B 1 161 ? 30.031 -8.484 1.321 1 93.06 161 ARG B CA 1
ATOM 4905 C C . ARG B 1 161 ? 29.297 -9.125 2.498 1 93.06 161 ARG B C 1
ATOM 4907 O O . ARG B 1 161 ? 29.328 -10.344 2.662 1 93.06 161 ARG B O 1
ATOM 4914 N N . LYS B 1 162 ? 28.719 -8.383 3.258 1 91.44 162 LYS B N 1
ATOM 4915 C CA . LYS B 1 162 ? 27.984 -8.883 4.422 1 91.44 162 LYS B CA 1
ATOM 4916 C C . LYS B 1 162 ? 26.844 -9.805 4.004 1 91.44 162 LYS B C 1
ATOM 4918 O O . LYS B 1 162 ? 26.562 -10.805 4.668 1 91.44 162 LYS B O 1
ATOM 4923 N N . GLY B 1 163 ? 26.156 -9.414 2.943 1 91.69 163 GLY B N 1
ATOM 4924 C CA . GLY B 1 163 ? 25.016 -10.172 2.471 1 91.69 163 GLY B CA 1
ATOM 4925 C C . GLY B 1 163 ? 25.375 -11.57 2.01 1 91.69 163 GLY B C 1
ATOM 4926 O O . GLY B 1 163 ? 24.562 -12.5 2.139 1 91.69 163 GLY B O 1
ATOM 4927 N N . TRP B 1 164 ? 26.578 -11.773 1.521 1 90.44 164 TRP B N 1
ATOM 4928 C CA . TRP B 1 164 ? 26.906 -13.047 0.886 1 90.44 164 TRP B CA 1
ATOM 4929 C C . TRP B 1 164 ? 28.078 -13.719 1.596 1 90.44 164 TRP B C 1
ATOM 4931 O O . TRP B 1 164 ? 28.484 -14.82 1.224 1 90.44 164 TRP B O 1
ATOM 4941 N N . ARG B 1 165 ? 28.562 -13.172 2.611 1 86.38 165 ARG B N 1
ATOM 4942 C CA . ARG B 1 165 ? 29.734 -13.695 3.293 1 86.38 165 ARG B CA 1
ATOM 4943 C C . ARG B 1 165 ? 29.469 -15.078 3.877 1 86.38 165 ARG B C 1
ATOM 4945 O O . ARG B 1 165 ? 30.297 -15.984 3.736 1 86.38 165 ARG B O 1
ATOM 4952 N N . SER B 1 166 ? 28.359 -15.164 4.535 1 80.25 166 SER B N 1
ATOM 4953 C CA . SER B 1 166 ? 28.047 -16.422 5.207 1 80.25 166 SER B CA 1
ATOM 4954 C C . SER B 1 166 ? 27.734 -17.531 4.199 1 80.25 166 SER B C 1
ATOM 4956 O O . SER B 1 166 ? 28.109 -18.688 4.402 1 80.25 166 SER B O 1
ATOM 4958 N N . ALA B 1 167 ? 27.109 -17.203 3.086 1 76.06 167 ALA B N 1
ATOM 4959 C CA . ALA B 1 167 ? 26.641 -18.188 2.117 1 76.06 167 ALA B CA 1
ATOM 4960 C C . ALA B 1 167 ? 27.734 -18.531 1.114 1 76.06 167 ALA B C 1
ATOM 4962 O O . ALA B 1 167 ? 27.703 -19.609 0.505 1 76.06 167 ALA B O 1
ATOM 4963 N N . ARG B 1 168 ? 28.734 -17.656 1.011 1 84.94 168 ARG B N 1
ATOM 4964 C CA . ARG B 1 168 ? 29.75 -17.844 -0.022 1 84.94 168 ARG B CA 1
ATOM 4965 C C . ARG B 1 168 ? 31.156 -17.672 0.552 1 84.94 168 ARG B C 1
ATOM 4967 O O . ARG B 1 168 ? 31.953 -16.891 0.022 1 84.94 168 ARG B O 1
ATOM 4974 N N . ARG B 1 169 ? 31.453 -18.422 1.478 1 79.75 169 ARG B N 1
ATOM 4975 C CA . ARG B 1 169 ? 32.719 -18.312 2.197 1 79.75 169 ARG B CA 1
ATOM 4976 C C . ARG B 1 169 ? 33.906 -18.609 1.28 1 79.75 169 ARG B C 1
ATOM 4978 O O . ARG B 1 169 ? 34.969 -18.062 1.449 1 79.75 169 ARG B O 1
ATOM 4985 N N . GLU B 1 170 ? 33.688 -19.438 0.272 1 80.75 170 GLU B N 1
ATOM 4986 C CA . GLU B 1 170 ? 34.75 -19.859 -0.651 1 80.75 170 GLU B CA 1
ATOM 4987 C C . GLU B 1 170 ? 35.312 -18.672 -1.431 1 80.75 170 GLU B C 1
ATOM 4989 O O . GLU B 1 170 ? 36.469 -18.656 -1.812 1 80.75 170 GLU B O 1
ATOM 4994 N N . LEU B 1 171 ? 34.469 -17.703 -1.622 1 84.44 171 LEU B N 1
ATOM 4995 C CA . LEU B 1 171 ? 34.875 -16.516 -2.367 1 84.44 171 LEU B CA 1
ATOM 4996 C C . LEU B 1 171 ? 35.938 -15.727 -1.598 1 84.44 171 LEU B C 1
ATOM 4998 O O . LEU B 1 171 ? 36.688 -14.953 -2.189 1 84.44 171 LEU B O 1
ATOM 5002 N N . PHE B 1 172 ? 36.031 -16.031 -0.357 1 82.31 172 PHE B N 1
ATOM 5003 C CA . PHE B 1 172 ? 36.906 -15.203 0.479 1 82.31 172 PHE B CA 1
ATOM 5004 C C . PHE B 1 172 ? 38.156 -15.977 0.875 1 82.31 172 PHE B C 1
ATOM 5006 O O . PHE B 1 172 ? 39.062 -15.414 1.457 1 82.31 172 PHE B O 1
ATOM 5013 N N . THR B 1 173 ? 38.156 -17.234 0.518 1 84.25 173 THR B N 1
ATOM 5014 C CA . THR B 1 173 ? 39.281 -18.062 0.976 1 84.25 173 THR B CA 1
ATOM 5015 C C . THR B 1 173 ? 40.062 -18.641 -0.21 1 84.25 173 THR B C 1
ATOM 5017 O O . THR B 1 173 ? 41.25 -18.953 -0.095 1 84.25 173 THR B O 1
ATOM 5020 N N . GLU B 1 174 ? 39.469 -18.797 -1.29 1 86.69 174 GLU B N 1
ATOM 5021 C CA . GLU B 1 174 ? 40.094 -19.438 -2.441 1 86.69 174 GLU B CA 1
ATOM 5022 C C . GLU B 1 174 ? 40.562 -18.406 -3.455 1 86.69 174 GLU B C 1
ATOM 5024 O O . GLU B 1 174 ? 40 -17.328 -3.564 1 86.69 174 GLU B O 1
ATOM 5029 N N . GLU B 1 175 ? 41.594 -18.797 -4.164 1 88.56 175 GLU B N 1
ATOM 5030 C CA . GLU B 1 175 ? 42.156 -17.922 -5.184 1 88.56 175 GLU B CA 1
ATOM 5031 C C . GLU B 1 175 ? 41.469 -18.141 -6.531 1 88.56 175 GLU B C 1
ATOM 5033 O O . GLU B 1 175 ? 41.438 -17.234 -7.379 1 88.56 175 GLU B O 1
ATOM 5038 N N . THR B 1 176 ? 41 -19.328 -6.684 1 91 176 THR B N 1
ATOM 5039 C CA . THR B 1 176 ? 40.344 -19.656 -7.938 1 91 176 THR B CA 1
ATOM 5040 C C . THR B 1 176 ? 39.062 -20.422 -7.676 1 91 176 THR B C 1
ATOM 5042 O O . THR B 1 176 ? 38.969 -21.188 -6.723 1 91 176 THR B O 1
ATOM 5045 N N . LEU B 1 177 ? 38.062 -20.172 -8.508 1 91.44 177 LEU B N 1
ATOM 5046 C CA . LEU B 1 177 ? 36.781 -20.859 -8.414 1 91.44 177 LEU B CA 1
ATOM 5047 C C . LEU B 1 177 ? 36.312 -21.375 -9.773 1 91.44 177 LEU B C 1
ATOM 5049 O O . LEU B 1 177 ? 36.469 -20.672 -10.781 1 91.44 177 LEU B O 1
ATOM 5053 N N . GLU B 1 178 ? 35.875 -22.625 -9.797 1 90.56 178 GLU B N 1
ATOM 5054 C CA . GLU B 1 178 ? 35.281 -23.172 -11.023 1 90.56 178 GLU B CA 1
ATOM 5055 C C . GLU B 1 178 ? 33.875 -22.641 -11.242 1 90.56 178 GLU B C 1
ATOM 5057 O O . GLU B 1 178 ? 33.094 -22.531 -10.305 1 90.56 178 GLU B O 1
ATOM 5062 N N . PHE B 1 179 ? 33.562 -22.328 -12.469 1 91 179 PHE B N 1
ATOM 5063 C CA . PHE B 1 179 ? 32.219 -21.781 -12.773 1 91 179 PHE B CA 1
ATOM 5064 C C . PHE B 1 179 ? 31.141 -22.781 -12.438 1 91 179 PHE B C 1
ATOM 5066 O O . PHE B 1 179 ? 30.016 -22.391 -12.086 1 91 179 PHE B O 1
ATOM 5073 N N . GLU B 1 180 ? 31.438 -24.031 -12.516 1 87.38 180 GLU B N 1
ATOM 5074 C CA . GLU B 1 180 ? 30.469 -25.078 -12.172 1 87.38 180 GLU B CA 1
ATOM 5075 C C . GLU B 1 180 ? 29.984 -24.922 -10.734 1 87.38 180 GLU B C 1
ATOM 5077 O O . GLU B 1 180 ? 28.797 -25.125 -10.453 1 87.38 180 GLU B O 1
ATOM 5082 N N . ARG B 1 181 ? 30.891 -24.516 -9.938 1 86.12 181 ARG B N 1
ATOM 5083 C CA . ARG B 1 181 ? 30.531 -24.297 -8.539 1 86.12 1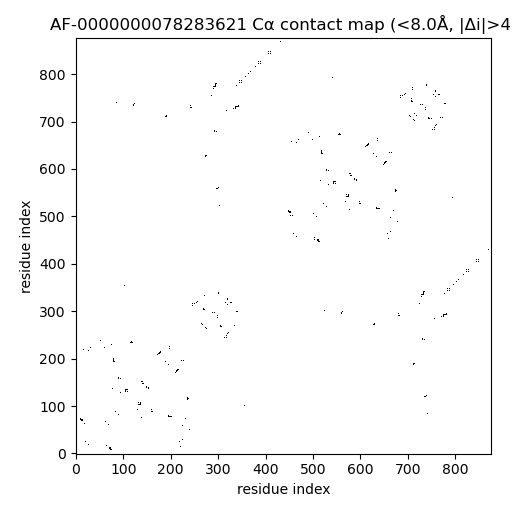81 ARG B CA 1
ATOM 5084 C C . ARG B 1 181 ? 29.594 -23.109 -8.383 1 86.12 181 ARG B C 1
ATOM 5086 O O . ARG B 1 181 ? 28.641 -23.156 -7.605 1 86.12 181 ARG B O 1
ATOM 5093 N N . ILE B 1 182 ? 29.828 -22.125 -9.117 1 88.38 182 ILE B N 1
ATOM 5094 C CA . ILE B 1 182 ? 29.031 -20.906 -9.086 1 88.38 182 ILE B CA 1
ATOM 5095 C C . ILE B 1 182 ? 27.625 -21.203 -9.609 1 88.38 182 ILE B C 1
ATOM 5097 O O . ILE B 1 182 ? 26.625 -20.719 -9.062 1 88.38 182 ILE B O 1
ATOM 5101 N N . GLN B 1 183 ? 27.562 -22.047 -10.562 1 85.31 183 GLN B N 1
ATOM 5102 C CA . GLN B 1 183 ? 26.281 -22.469 -11.117 1 85.31 183 GLN B CA 1
ATOM 5103 C C . GLN B 1 183 ? 25.469 -23.25 -10.102 1 85.31 183 GLN B C 1
ATOM 5105 O O . GLN B 1 183 ? 24.25 -23.109 -10.023 1 85.31 183 GLN B O 1
ATOM 5110 N N . GLU B 1 184 ? 26.125 -24.016 -9.367 1 82.56 184 GLU B N 1
ATOM 5111 C CA . GLU B 1 184 ? 25.469 -24.797 -8.32 1 82.56 184 GLU B CA 1
ATOM 5112 C C . GLU B 1 184 ? 24.859 -23.875 -7.262 1 82.56 184 GLU B C 1
ATOM 5114 O O . GLU B 1 184 ? 23.781 -24.156 -6.742 1 82.56 184 GLU B O 1
ATOM 5119 N N . TRP B 1 185 ? 25.609 -22.781 -7.027 1 82.25 185 TRP B N 1
ATOM 5120 C CA . TRP B 1 185 ? 25.125 -21.828 -6.039 1 82.25 185 TRP B CA 1
ATOM 5121 C C . TRP B 1 185 ? 23.875 -21.109 -6.543 1 82.25 185 TRP B C 1
ATOM 5123 O O . TRP B 1 185 ? 23.016 -20.703 -5.75 1 82.25 185 TRP B O 1
ATOM 5133 N N . ALA B 1 186 ? 23.734 -20.922 -7.879 1 79.12 186 ALA B N 1
ATOM 5134 C CA . ALA B 1 186 ? 22.641 -20.172 -8.484 1 79.12 186 ALA B CA 1
ATOM 5135 C C . ALA B 1 186 ? 21.453 -21.078 -8.766 1 79.12 186 ALA B C 1
ATOM 5137 O O . ALA B 1 186 ? 20.328 -20.609 -8.922 1 79.12 186 ALA B O 1
ATOM 5138 N N . SER B 1 187 ? 21.609 -22.344 -8.75 1 73.19 187 SER B N 1
ATOM 5139 C CA . SER B 1 187 ? 20.641 -23.344 -9.195 1 73.19 187 SER B CA 1
ATOM 5140 C C . SER B 1 187 ? 19.375 -23.312 -8.336 1 73.19 187 SER B C 1
ATOM 5142 O O . SER B 1 187 ? 18.266 -23.484 -8.844 1 73.19 187 SER B O 1
ATOM 5144 N N . PRO B 1 188 ? 19.578 -22.922 -7.105 1 67.81 188 PRO B N 1
ATOM 5145 C CA . PRO B 1 188 ? 18.359 -22.922 -6.281 1 67.81 188 PRO B CA 1
ATOM 5146 C C . PRO B 1 188 ? 17.406 -21.781 -6.629 1 67.81 188 PRO B C 1
ATOM 5148 O O . PRO B 1 188 ? 16.234 -21.812 -6.246 1 67.81 188 PRO B O 1
ATOM 5151 N N . TYR B 1 189 ? 17.922 -20.797 -7.387 1 70.69 189 TYR B N 1
ATOM 5152 C CA . TYR B 1 189 ? 17.125 -19.594 -7.645 1 70.69 189 TYR B CA 1
ATOM 5153 C C . TYR B 1 189 ? 16.375 -19.703 -8.961 1 70.69 189 TYR B C 1
ATOM 5155 O O . TYR B 1 189 ? 16.031 -18.703 -9.578 1 70.69 189 TYR B O 1
ATOM 5163 N N . THR B 1 190 ? 16.078 -20.781 -9.484 1 60.69 190 THR B N 1
ATOM 5164 C CA . THR B 1 190 ? 15.438 -21 -10.781 1 60.69 190 THR B CA 1
ATOM 5165 C C . THR B 1 190 ? 13.984 -20.547 -10.75 1 60.69 190 THR B C 1
ATOM 5167 O O . THR B 1 190 ? 13.422 -20.172 -11.789 1 60.69 190 THR B O 1
ATOM 5170 N N . GLU B 1 191 ? 13.469 -20.406 -9.609 1 58.78 191 GLU B N 1
ATOM 5171 C CA . GLU B 1 191 ? 12.047 -20.094 -9.516 1 58.78 191 GLU B CA 1
ATOM 5172 C C . GLU B 1 191 ? 11.805 -18.578 -9.586 1 58.78 191 GLU B C 1
ATOM 5174 O O . GLU B 1 191 ? 10.688 -18.141 -9.859 1 58.78 191 GLU B O 1
ATOM 5179 N N . GLN B 1 192 ? 12.75 -17.891 -9.25 1 67.94 192 GLN B N 1
ATOM 5180 C CA . GLN B 1 192 ? 12.695 -16.438 -9.352 1 67.94 192 GLN B CA 1
ATOM 5181 C C . GLN B 1 192 ? 13.398 -15.945 -10.617 1 67.94 192 GLN B C 1
ATOM 5183 O O . GLN B 1 192 ? 14.625 -15.93 -10.688 1 67.94 192 GLN B O 1
ATOM 5188 N N . PRO B 1 193 ? 12.5 -15.547 -11.461 1 71.44 193 PRO B N 1
ATOM 5189 C CA . PRO B 1 193 ? 13.133 -15.109 -12.711 1 71.44 193 PRO B CA 1
ATOM 5190 C C . PRO B 1 193 ? 14.258 -14.102 -12.477 1 71.44 193 PRO B C 1
ATOM 5192 O O . PRO B 1 193 ? 14.094 -13.156 -11.703 1 71.44 193 PRO B O 1
ATOM 5195 N N . ALA B 1 194 ? 15.422 -14.43 -12.969 1 82.12 194 ALA B N 1
ATOM 5196 C CA . ALA B 1 194 ? 16.562 -13.531 -13.047 1 82.12 194 ALA B CA 1
ATOM 5197 C C . ALA B 1 194 ? 17.359 -13.547 -11.742 1 82.12 194 ALA B C 1
ATOM 5199 O O . ALA B 1 194 ? 18.438 -12.953 -11.664 1 82.12 194 ALA B O 1
ATOM 5200 N N . MET B 1 195 ? 16.844 -14.25 -10.75 1 84.94 195 MET B N 1
ATOM 5201 C CA . MET B 1 195 ? 17.578 -14.266 -9.484 1 84.94 195 MET B CA 1
ATOM 5202 C C . MET B 1 195 ? 18.891 -15.039 -9.625 1 84.94 195 MET B C 1
ATOM 5204 O O . MET B 1 195 ? 19.906 -14.641 -9.062 1 84.94 195 MET B O 1
ATOM 5208 N N . GLY B 1 196 ? 18.766 -16.156 -10.375 1 84.56 196 GLY B N 1
ATOM 5209 C CA . GLY B 1 196 ? 20 -16.891 -10.625 1 84.56 196 GLY B CA 1
ATOM 5210 C C . GLY B 1 196 ? 21.078 -16.047 -11.266 1 84.56 196 GLY B C 1
ATOM 5211 O O . GLY B 1 196 ? 22.219 -16.047 -10.812 1 84.56 196 GLY B O 1
ATOM 5212 N N . MET B 1 197 ? 20.75 -15.336 -12.219 1 88 197 MET B N 1
ATOM 5213 C CA . MET B 1 197 ? 21.672 -14.445 -12.922 1 88 197 MET B CA 1
ATOM 5214 C C . MET B 1 197 ? 22.188 -13.344 -12 1 88 197 MET B C 1
ATOM 5216 O O . MET B 1 197 ? 23.359 -12.969 -12.055 1 88 197 MET B O 1
ATOM 5220 N N . SER B 1 198 ? 21.266 -12.898 -11.195 1 91.25 198 SER B N 1
ATOM 5221 C CA . SER B 1 198 ? 21.641 -11.828 -10.266 1 91.25 198 SER B CA 1
ATOM 5222 C C . SER B 1 198 ? 22.625 -12.328 -9.227 1 91.25 198 SER B C 1
ATOM 5224 O O . SER B 1 198 ? 23.562 -11.609 -8.859 1 91.25 198 SER B O 1
ATOM 5226 N N . GLN B 1 199 ? 22.453 -13.531 -8.828 1 90 199 GLN B N 1
ATOM 5227 C CA . GLN B 1 199 ? 23.391 -14.133 -7.891 1 90 199 GLN B CA 1
ATOM 5228 C C . GLN B 1 199 ? 24.766 -14.297 -8.523 1 90 199 GLN B C 1
ATOM 5230 O O . GLN B 1 199 ? 25.781 -14.062 -7.867 1 90 199 GLN B O 1
ATOM 5235 N N . LEU B 1 200 ? 24.719 -14.664 -9.727 1 90.38 200 LEU B N 1
ATOM 5236 C CA . LEU B 1 200 ? 25.984 -14.781 -10.461 1 90.38 200 LEU B CA 1
ATOM 5237 C C . LEU B 1 200 ? 26.703 -13.438 -10.531 1 90.38 200 LEU B C 1
ATOM 5239 O O . LEU B 1 200 ? 27.922 -13.367 -10.344 1 90.38 200 LEU B O 1
ATOM 5243 N N . CYS B 1 201 ? 25.969 -12.453 -10.758 1 92.5 201 CYS B N 1
ATOM 5244 C CA . CYS B 1 201 ? 26.531 -11.117 -10.867 1 92.5 201 CYS B CA 1
ATOM 5245 C C . CYS B 1 201 ? 27.156 -10.68 -9.547 1 92.5 201 CYS B C 1
ATOM 5247 O O . CYS B 1 201 ? 28.219 -10.055 -9.531 1 92.5 201 CYS B O 1
ATOM 5249 N N . ILE B 1 202 ? 26.516 -11.008 -8.492 1 93.75 202 ILE B N 1
ATOM 5250 C CA . ILE B 1 202 ? 27.047 -10.688 -7.168 1 93.75 202 ILE B CA 1
ATOM 5251 C C . ILE B 1 202 ? 28.359 -11.422 -6.949 1 93.75 202 ILE B C 1
ATOM 5253 O O . ILE B 1 202 ? 29.328 -10.836 -6.441 1 93.75 202 ILE B O 1
ATOM 5257 N N . ILE B 1 203 ? 28.406 -12.625 -7.34 1 92.44 203 ILE B N 1
ATOM 5258 C CA . ILE B 1 203 ? 29.609 -13.438 -7.172 1 92.44 203 ILE B CA 1
ATOM 5259 C C . ILE B 1 203 ? 30.734 -12.867 -8.023 1 92.44 203 ILE B C 1
ATOM 5261 O O . ILE B 1 203 ? 31.891 -12.789 -7.578 1 92.44 203 ILE B O 1
ATOM 5265 N N . TYR B 1 204 ? 30.422 -12.406 -9.25 1 92.69 204 TYR B N 1
ATOM 5266 C CA . TYR B 1 204 ? 31.422 -11.789 -10.109 1 92.69 204 TYR B CA 1
ATOM 5267 C C . TYR B 1 204 ? 31.984 -10.531 -9.469 1 92.69 204 TYR B C 1
ATOM 5269 O O . TYR B 1 204 ? 33.188 -10.289 -9.516 1 92.69 204 TYR B O 1
ATOM 5277 N N . LEU B 1 205 ? 31.109 -9.781 -8.914 1 93.88 205 LEU B N 1
ATOM 5278 C CA . LEU B 1 205 ? 31.547 -8.555 -8.258 1 93.88 205 LEU B CA 1
ATOM 5279 C C . LEU B 1 205 ? 32.469 -8.859 -7.09 1 93.88 205 LEU B C 1
ATOM 5281 O O . LEU B 1 205 ? 33.531 -8.242 -6.957 1 93.88 205 LEU B O 1
ATOM 5285 N N . LEU B 1 206 ? 32.062 -9.789 -6.281 1 93.19 206 LEU B N 1
ATOM 5286 C CA . LEU B 1 206 ? 32.875 -10.156 -5.121 1 93.19 206 LEU B CA 1
ATOM 5287 C C . LEU B 1 206 ? 34.219 -10.758 -5.551 1 93.19 206 LEU B C 1
ATOM 5289 O O . LEU B 1 206 ? 35.25 -10.492 -4.934 1 93.19 206 LEU B O 1
ATOM 5293 N N . ALA B 1 207 ? 34.156 -11.57 -6.574 1 92.56 207 ALA B N 1
ATOM 5294 C CA . ALA B 1 207 ? 35.375 -12.148 -7.105 1 92.56 207 ALA B CA 1
ATOM 5295 C C . ALA B 1 207 ? 36.344 -11.055 -7.574 1 92.56 207 ALA B C 1
ATOM 5297 O O . ALA B 1 207 ? 37.562 -11.148 -7.363 1 92.56 207 ALA B O 1
ATOM 5298 N N . GLU B 1 208 ? 35.844 -10.078 -8.242 1 91.12 208 GLU B N 1
ATOM 5299 C CA . GLU B 1 208 ? 36.656 -8.953 -8.695 1 91.12 208 GLU B CA 1
ATOM 5300 C C . GLU B 1 208 ? 37.25 -8.195 -7.523 1 91.12 208 GLU B C 1
ATOM 5302 O O . GLU B 1 208 ? 38.438 -7.883 -7.535 1 91.12 208 GLU B O 1
ATOM 5307 N N . ILE B 1 209 ? 36.5 -7.941 -6.527 1 89.44 209 ILE B N 1
ATOM 5308 C CA . ILE B 1 209 ? 36.938 -7.148 -5.379 1 89.44 209 ILE B CA 1
ATOM 5309 C C . ILE B 1 209 ? 37.969 -7.918 -4.57 1 89.44 209 ILE B C 1
ATOM 5311 O O . ILE B 1 209 ? 38.938 -7.332 -4.059 1 89.44 209 ILE B O 1
ATOM 5315 N N . PHE B 1 210 ? 37.812 -9.172 -4.504 1 89.62 210 PHE B N 1
ATOM 5316 C CA . PHE B 1 210 ? 38.688 -9.984 -3.682 1 89.62 210 PHE B CA 1
ATOM 5317 C C . PHE B 1 210 ? 39.75 -10.68 -4.543 1 89.62 210 PHE B C 1
ATOM 5319 O O . PHE B 1 210 ? 40.469 -11.555 -4.062 1 89.62 210 PHE B O 1
ATOM 5326 N N . CYS B 1 211 ? 39.75 -10.414 -5.832 1 89.56 211 CYS B N 1
ATOM 5327 C CA . CYS B 1 211 ? 40.75 -10.883 -6.789 1 89.56 211 CYS B CA 1
ATOM 5328 C C . CYS B 1 211 ? 40.719 -12.398 -6.895 1 89.56 211 CYS B C 1
ATOM 5330 O O . CYS B 1 211 ? 41.781 -13.039 -6.816 1 89.56 211 CYS B O 1
ATOM 5332 N N . VAL B 1 212 ? 39.562 -12.953 -6.887 1 91.25 212 VAL B N 1
ATOM 5333 C CA . VAL B 1 212 ? 39.375 -14.383 -7.121 1 91.25 212 VAL B CA 1
ATOM 5334 C C . VAL B 1 212 ? 39.219 -14.648 -8.617 1 91.25 212 VAL B C 1
ATOM 5336 O O . VAL B 1 212 ? 38.438 -13.992 -9.289 1 91.25 212 VAL B O 1
ATOM 5339 N N . GLU B 1 213 ? 39.969 -15.547 -9.117 1 91.44 213 GLU B N 1
ATOM 5340 C CA . GLU B 1 213 ? 39.875 -15.891 -10.531 1 91.44 213 GLU B CA 1
ATOM 5341 C C . GLU B 1 213 ? 38.781 -16.922 -10.781 1 91.44 213 GLU B C 1
ATOM 5343 O O . GLU B 1 213 ? 38.781 -17.984 -10.141 1 91.44 213 GLU B O 1
ATOM 5348 N N . ILE B 1 214 ? 37.875 -16.625 -11.664 1 89.44 214 ILE B N 1
ATOM 5349 C CA . ILE B 1 214 ? 36.812 -17.547 -12.031 1 89.44 214 ILE B CA 1
ATOM 5350 C C . ILE B 1 214 ? 37.188 -18.281 -13.312 1 89.44 214 ILE B C 1
ATOM 5352 O O . ILE B 1 214 ? 37.375 -17.672 -14.359 1 89.44 214 ILE B O 1
ATOM 5356 N N . LYS B 1 215 ? 37.281 -19.562 -13.195 1 88.25 215 LYS B N 1
ATOM 5357 C CA . LYS B 1 215 ? 37.531 -20.391 -14.367 1 88.25 215 LYS B CA 1
ATOM 5358 C C . LYS B 1 215 ? 36.25 -20.594 -15.18 1 88.25 215 LYS B C 1
ATOM 5360 O O . LYS B 1 215 ? 35.375 -21.375 -14.797 1 88.25 215 LYS B O 1
ATOM 5365 N N . LYS B 1 216 ? 36.281 -20.062 -16.312 1 83.75 216 LYS B N 1
ATOM 5366 C CA . LYS B 1 216 ? 35.094 -19.984 -17.125 1 83.75 216 LYS B CA 1
ATOM 5367 C C . LYS B 1 216 ? 34.906 -21.266 -17.953 1 83.75 216 LYS B C 1
ATOM 5369 O O . LYS B 1 216 ? 35.875 -21.922 -18.297 1 83.75 216 LYS B O 1
ATOM 5374 N N . ASN B 1 217 ? 33.719 -21.703 -18.125 1 80.19 217 ASN B N 1
ATOM 5375 C CA . ASN B 1 217 ? 33.312 -22.766 -19.031 1 80.19 217 ASN B CA 1
ATOM 5376 C C . ASN B 1 217 ? 32.281 -22.312 -20.031 1 80.19 217 ASN B C 1
ATOM 5378 O O . ASN B 1 217 ? 31.953 -21.125 -20.109 1 80.19 217 ASN B O 1
ATOM 5382 N N . MET B 1 218 ? 31.797 -23.188 -20.828 1 76.31 218 MET B N 1
ATOM 5383 C CA . MET B 1 218 ? 30.844 -22.859 -21.891 1 76.31 218 MET B CA 1
ATOM 5384 C C . MET B 1 218 ? 29.578 -22.234 -21.297 1 76.31 218 MET B C 1
ATOM 5386 O O . MET B 1 218 ? 29.016 -21.312 -21.891 1 76.31 218 MET B O 1
ATOM 5390 N N . ASN B 1 219 ? 29.234 -22.719 -20.188 1 79.31 219 ASN B N 1
ATOM 5391 C CA . ASN B 1 219 ? 28.016 -22.25 -19.562 1 79.31 219 ASN B CA 1
ATOM 5392 C C . ASN B 1 219 ? 28.125 -20.781 -19.156 1 79.31 219 ASN B C 1
ATOM 5394 O O . ASN B 1 219 ? 27.141 -20.047 -19.156 1 79.31 219 ASN B O 1
ATOM 5398 N N . TYR B 1 220 ? 29.297 -20.422 -18.906 1 81.81 220 TYR B N 1
ATOM 5399 C CA . TYR B 1 220 ? 29.547 -19.016 -18.562 1 81.81 220 TYR B CA 1
ATOM 5400 C C . TYR B 1 220 ? 29.094 -18.094 -19.672 1 81.81 220 TYR B C 1
ATOM 5402 O O . TYR B 1 220 ? 28.391 -17.109 -19.422 1 81.81 220 TYR B O 1
ATOM 5410 N N . TYR B 1 221 ? 29.375 -18.453 -20.828 1 77.31 221 TYR B N 1
ATOM 5411 C CA . TYR B 1 221 ? 29.078 -17.609 -21.984 1 77.31 221 TYR B CA 1
ATOM 5412 C C . TYR B 1 221 ? 27.594 -17.656 -22.328 1 77.31 221 TYR B C 1
ATOM 5414 O O . TYR B 1 221 ? 27.016 -16.641 -22.719 1 77.31 221 TYR B O 1
ATOM 5422 N N . LEU B 1 222 ? 27 -18.766 -22.109 1 77.06 222 LEU B N 1
ATOM 5423 C CA . LEU B 1 222 ? 25.578 -18.891 -22.344 1 77.06 222 LEU B CA 1
ATOM 5424 C C . LEU B 1 222 ? 24.781 -18.016 -21.375 1 77.06 222 LEU B C 1
ATOM 5426 O O . LEU B 1 222 ? 23.797 -17.391 -21.766 1 77.06 222 LEU B O 1
ATOM 5430 N N . ILE B 1 223 ? 25.266 -18 -20.234 1 82.94 223 ILE B N 1
ATOM 5431 C CA . ILE B 1 223 ? 24.562 -17.234 -19.203 1 82.94 223 ILE B CA 1
ATOM 5432 C C . ILE B 1 223 ? 24.719 -15.742 -19.484 1 82.94 223 ILE B C 1
ATOM 5434 O O . ILE B 1 223 ? 23.797 -14.969 -19.234 1 82.94 223 ILE B O 1
ATOM 5438 N N . LEU B 1 224 ? 25.844 -15.383 -20.031 1 82.06 224 LEU B N 1
ATOM 5439 C CA . LEU B 1 224 ? 26.031 -13.984 -20.375 1 82.06 224 LEU B CA 1
ATOM 5440 C C . LEU B 1 224 ? 25 -13.531 -21.406 1 82.06 224 LEU B C 1
ATOM 5442 O O . LEU B 1 224 ? 24.484 -12.414 -21.312 1 82.06 224 LEU B O 1
ATOM 5446 N N . GLU B 1 225 ? 24.781 -14.398 -22.281 1 77.75 225 GLU B N 1
ATOM 5447 C CA . GLU B 1 225 ? 23.75 -14.102 -23.281 1 77.75 225 GLU B CA 1
ATOM 5448 C C . GLU B 1 225 ? 22.375 -13.953 -22.625 1 77.75 225 GLU B C 1
ATOM 5450 O O . GLU B 1 225 ? 21.641 -13.031 -22.953 1 77.75 225 GLU B O 1
ATOM 5455 N N . CYS B 1 226 ? 22.078 -14.82 -21.703 1 79.94 226 CYS B N 1
ATOM 5456 C CA . CYS B 1 226 ? 20.828 -14.758 -20.969 1 79.94 226 CYS B CA 1
ATOM 5457 C C . CYS B 1 226 ? 20.719 -13.469 -20.172 1 79.94 226 CYS B C 1
ATOM 5459 O O . CYS B 1 226 ? 19.625 -12.898 -20.047 1 79.94 226 CYS B O 1
ATOM 5461 N N . MET B 1 227 ? 21.828 -13.07 -19.719 1 85.94 227 MET B N 1
ATOM 5462 C CA . MET B 1 227 ? 21.859 -11.844 -18.938 1 85.94 227 MET B CA 1
ATOM 5463 C C . MET B 1 227 ? 21.547 -10.633 -19.797 1 85.94 227 MET B C 1
ATOM 5465 O O . MET B 1 227 ? 20.891 -9.695 -19.359 1 85.94 227 MET B O 1
ATOM 5469 N N . ILE B 1 228 ? 22.031 -10.711 -20.969 1 82.44 228 ILE B N 1
ATOM 5470 C CA . ILE B 1 228 ? 21.766 -9.617 -21.891 1 82.44 228 ILE B CA 1
ATOM 5471 C C . ILE B 1 228 ? 20.266 -9.555 -22.188 1 82.44 228 ILE B C 1
ATOM 5473 O O . ILE B 1 228 ? 19.672 -8.477 -22.172 1 82.44 228 ILE B O 1
ATOM 5477 N N . ASP B 1 229 ? 19.719 -10.641 -22.328 1 77.5 229 ASP B N 1
ATOM 5478 C CA . ASP B 1 229 ? 18.281 -10.734 -22.594 1 77.5 229 ASP B CA 1
ATOM 5479 C C . ASP B 1 229 ? 17.469 -10.164 -21.422 1 77.5 229 ASP B C 1
ATOM 5481 O O . ASP B 1 229 ? 16.578 -9.352 -21.625 1 77.5 229 ASP B O 1
ATOM 5485 N N . ARG B 1 230 ? 17.828 -10.594 -20.297 1 82.81 230 ARG B N 1
ATOM 5486 C CA . ARG B 1 230 ? 17.109 -10.172 -19.094 1 82.81 230 ARG B CA 1
ATOM 5487 C C . ARG B 1 230 ? 17.266 -8.672 -18.875 1 82.81 230 ARG B C 1
ATOM 5489 O O . ARG B 1 230 ? 16.312 -7.996 -18.484 1 82.81 230 ARG B O 1
ATOM 5496 N N . ASN B 1 231 ? 18.453 -8.289 -19.109 1 85.19 231 ASN B N 1
ATOM 5497 C CA . ASN B 1 231 ? 18.703 -6.863 -18.953 1 85.19 231 ASN B CA 1
ATOM 5498 C C . ASN B 1 231 ? 17.875 -6.035 -19.922 1 85.19 231 ASN B C 1
ATOM 5500 O O . ASN B 1 231 ? 17.391 -4.953 -19.562 1 85.19 231 ASN B O 1
ATOM 5504 N N . THR B 1 232 ? 17.75 -6.547 -21.062 1 78.62 232 THR B N 1
ATOM 5505 C CA . THR B 1 232 ? 16.953 -5.863 -22.078 1 78.62 232 THR B CA 1
ATOM 5506 C C . THR B 1 232 ? 15.477 -5.836 -21.688 1 78.62 232 THR B C 1
ATOM 5508 O O . THR B 1 232 ? 14.805 -4.812 -21.844 1 78.62 232 THR B O 1
ATOM 5511 N N . ILE B 1 233 ? 15.031 -6.895 -21.125 1 78.12 233 ILE B N 1
ATOM 5512 C CA . ILE B 1 233 ? 13.641 -6.988 -20.688 1 78.12 233 ILE B CA 1
ATOM 5513 C C . ILE B 1 233 ? 13.391 -6.016 -19.547 1 78.12 233 ILE B C 1
ATOM 5515 O O . ILE B 1 233 ? 12.398 -5.289 -19.547 1 78.12 233 ILE B O 1
ATOM 5519 N N . TRP B 1 234 ? 14.305 -5.984 -18.641 1 82.88 234 TRP B N 1
ATOM 5520 C CA . TRP B 1 234 ? 14.156 -5.141 -17.469 1 82.88 234 TRP B CA 1
ATOM 5521 C C . TRP B 1 234 ? 14.195 -3.664 -17.844 1 82.88 234 TRP B C 1
ATOM 5523 O O . TRP B 1 234 ? 13.594 -2.828 -17.172 1 82.88 234 TRP B O 1
ATOM 5533 N N . ASP B 1 235 ? 14.852 -3.402 -18.953 1 80.31 235 ASP B N 1
ATOM 5534 C CA . ASP B 1 235 ? 14.977 -2.018 -19.406 1 80.31 235 ASP B CA 1
ATOM 5535 C C . ASP B 1 235 ? 13.75 -1.583 -20.203 1 80.31 235 ASP B C 1
ATOM 5537 O O . ASP B 1 235 ? 13.562 -0.393 -20.469 1 80.31 235 ASP B O 1
ATOM 5541 N N . CYS B 1 236 ? 12.93 -2.453 -20.453 1 74.12 236 CYS B N 1
ATOM 5542 C CA . CYS B 1 236 ? 11.75 -2.154 -21.25 1 74.12 236 CYS B CA 1
ATOM 5543 C C . CYS B 1 236 ? 10.656 -1.521 -20.406 1 74.12 236 CYS B C 1
ATOM 5545 O O . CYS B 1 236 ? 10.711 -1.568 -19.172 1 74.12 236 CYS B O 1
ATOM 5547 N N . LYS B 1 237 ? 9.734 -0.956 -21.188 1 71.75 237 LYS B N 1
ATOM 5548 C CA . LYS B 1 237 ? 8.539 -0.43 -20.531 1 71.75 237 LYS B CA 1
ATOM 5549 C C . LYS B 1 237 ? 7.633 -1.561 -20.047 1 71.75 237 LYS B C 1
ATOM 5551 O O . LYS B 1 237 ? 7.512 -2.592 -20.719 1 71.75 237 LYS B O 1
ATOM 5556 N N . LYS B 1 238 ? 7.066 -1.322 -18.938 1 68.44 238 LYS B N 1
ATOM 5557 C CA . LYS B 1 238 ? 6.195 -2.312 -18.312 1 68.44 238 LYS B CA 1
ATOM 5558 C C . LYS B 1 238 ? 5.109 -2.777 -19.281 1 68.44 238 LYS B C 1
ATOM 5560 O O . LYS B 1 238 ? 4.816 -3.971 -19.375 1 68.44 238 LYS B O 1
ATOM 5565 N N . GLU B 1 239 ? 4.527 -1.887 -19.938 1 62.34 239 GLU B N 1
ATOM 5566 C CA . GLU B 1 239 ? 3.418 -2.17 -20.844 1 62.34 239 GLU B CA 1
ATOM 5567 C C . GLU B 1 239 ? 3.857 -3.078 -21.984 1 62.34 239 GLU B C 1
ATOM 5569 O O . GLU B 1 239 ? 3.068 -3.885 -22.484 1 62.34 239 GLU B O 1
ATOM 5574 N N . GLU B 1 240 ? 5.039 -2.957 -22.281 1 53.91 240 GLU B N 1
ATOM 5575 C CA . GLU B 1 240 ? 5.574 -3.715 -23.406 1 53.91 240 GLU B CA 1
ATOM 5576 C C . GLU B 1 240 ? 5.816 -5.172 -23.031 1 53.91 240 GLU B C 1
ATOM 5578 O O . GLU B 1 240 ? 5.715 -6.066 -23.875 1 53.91 240 GLU B O 1
ATOM 5583 N N . VAL B 1 241 ? 6.109 -5.293 -21.766 1 52.69 241 VAL B N 1
ATOM 5584 C CA . VAL B 1 241 ? 6.449 -6.637 -21.312 1 52.69 241 VAL B CA 1
ATOM 5585 C C . VAL B 1 241 ? 5.18 -7.383 -20.906 1 52.69 241 VAL B C 1
ATOM 5587 O O . VAL B 1 241 ? 5.039 -8.578 -21.188 1 52.69 241 VAL B O 1
ATOM 5590 N N . LEU B 1 242 ? 4.402 -6.621 -20.219 1 57.5 242 LEU B N 1
ATOM 5591 C CA . LEU B 1 242 ? 3.188 -7.254 -19.719 1 57.5 242 LEU B CA 1
ATOM 5592 C C . LEU B 1 242 ? 2.23 -7.57 -20.875 1 57.5 242 LEU B C 1
ATOM 5594 O O . LEU B 1 242 ? 1.334 -8.406 -20.719 1 57.5 242 LEU B O 1
ATOM 5598 N N . GLU B 1 243 ? 2.35 -6.762 -21.938 1 50.16 243 GLU B N 1
ATOM 5599 C CA . GLU B 1 243 ? 1.53 -7.098 -23.094 1 50.16 243 GLU B CA 1
ATOM 5600 C C . GLU B 1 243 ? 1.922 -8.453 -23.672 1 50.16 243 GLU B C 1
ATOM 5602 O O . GLU B 1 243 ? 1.433 -8.844 -24.734 1 50.16 243 GLU B O 1
ATOM 5607 N N . TYR B 1 244 ? 2.59 -9.195 -22.922 1 46.09 244 TYR B N 1
ATOM 5608 C CA . TYR B 1 244 ? 3.094 -10.445 -23.484 1 46.09 244 TYR B CA 1
ATOM 5609 C C . TYR B 1 244 ? 1.987 -11.195 -24.219 1 46.09 244 TYR B C 1
ATOM 5611 O O . TYR B 1 244 ? 0.84 -11.219 -23.766 1 46.09 244 TYR B O 1
ATOM 5619 N N . GLU B 1 245 ? 2.246 -11.352 -25.516 1 38.91 245 GLU B N 1
ATOM 5620 C CA . GLU B 1 245 ? 1.463 -12.172 -26.438 1 38.91 245 GLU B CA 1
ATOM 5621 C C . GLU B 1 245 ? 1.108 -13.516 -25.812 1 38.91 245 GLU B C 1
ATOM 5623 O O . GLU B 1 245 ? 1.881 -14.055 -25.016 1 38.91 245 GLU B O 1
ATOM 5628 N N . VAL B 1 246 ? -0.195 -13.852 -25.656 1 42.53 246 VAL B N 1
ATOM 5629 C CA . VAL B 1 246 ? -0.835 -15.164 -25.594 1 42.53 246 VAL B CA 1
ATOM 5630 C C . VAL B 1 246 ? 0.062 -16.203 -26.25 1 42.53 246 VAL B C 1
ATOM 5632 O O . VAL B 1 246 ? 0.29 -16.172 -27.453 1 42.53 246 VAL B O 1
ATOM 5635 N N . TRP B 1 247 ? 1.212 -16.406 -25.781 1 36.56 247 TRP B N 1
ATOM 5636 C CA . TRP B 1 247 ? 1.871 -17.469 -26.531 1 36.56 247 TRP B CA 1
ATOM 5637 C C . TRP B 1 247 ? 0.866 -18.234 -27.391 1 36.56 247 TRP B C 1
ATOM 5639 O O . TRP B 1 247 ? -0.342 -18.156 -27.156 1 36.56 247 TRP B O 1
ATOM 5649 N N . GLY B 1 248 ? 1.283 -19.141 -28.234 1 38.97 248 GLY B N 1
ATOM 5650 C CA . GLY B 1 248 ? 0.776 -20.031 -29.266 1 38.97 248 GLY B CA 1
ATOM 5651 C C . GLY B 1 248 ? -0.581 -20.609 -28.922 1 38.97 248 GLY B C 1
ATOM 5652 O O . GLY B 1 248 ? -1.049 -21.531 -29.609 1 38.97 248 GLY B O 1
ATOM 5653 N N . ARG B 1 249 ? -0.725 -20.766 -27.688 1 40.44 249 ARG B N 1
ATOM 5654 C CA . ARG B 1 249 ? -1.943 -21.578 -27.672 1 40.44 249 ARG B CA 1
ATOM 5655 C C . ARG B 1 249 ? -3.141 -20.75 -28.141 1 40.44 249 ARG B C 1
ATOM 5657 O O . ARG B 1 249 ? -3.67 -19.922 -27.406 1 40.44 249 ARG B O 1
ATOM 5664 N N . ALA B 1 250 ? -2.99 -20.078 -29.203 1 41.97 250 ALA B N 1
ATOM 5665 C CA . ALA B 1 250 ? -4.223 -19.625 -29.828 1 41.97 250 ALA B CA 1
ATOM 5666 C C . ALA B 1 250 ? -5.41 -20.484 -29.406 1 41.97 250 ALA B C 1
ATOM 5668 O O . ALA B 1 250 ? -5.781 -21.422 -30.109 1 41.97 250 ALA B O 1
ATOM 5669 N N . GLY B 1 251 ? -5.418 -21.062 -28.312 1 45.22 251 GLY B N 1
ATOM 5670 C CA . GLY B 1 251 ? -6.621 -21.859 -28.172 1 45.22 251 GLY B CA 1
ATOM 5671 C C . GLY B 1 251 ? -7.895 -21.031 -28.172 1 45.22 251 GLY B C 1
ATOM 5672 O O . GLY B 1 251 ? -7.879 -19.859 -27.797 1 45.22 251 GLY B O 1
ATOM 5673 N N . TYR B 1 252 ? -8.641 -21.078 -29.172 1 49.06 252 TYR B N 1
ATOM 5674 C CA . TYR B 1 252 ? -10.039 -20.672 -29.203 1 49.06 252 TYR B CA 1
ATOM 5675 C C . TYR B 1 252 ? -10.719 -20.969 -27.875 1 49.06 252 TYR B C 1
ATOM 5677 O O . TYR B 1 252 ? -10.57 -22.062 -27.328 1 49.06 252 TYR B O 1
ATOM 5685 N N . ALA B 1 253 ? -10.852 -19.906 -27.125 1 56.5 253 ALA B N 1
ATOM 5686 C CA . ALA B 1 253 ? -11.773 -20.156 -26.031 1 56.5 253 ALA B CA 1
ATOM 5687 C C . ALA B 1 253 ? -12.82 -21.203 -26.422 1 56.5 253 ALA B C 1
ATOM 5689 O O . ALA B 1 253 ? -13.391 -21.141 -27.5 1 56.5 253 ALA B O 1
ATOM 5690 N N . ASP B 1 254 ? -12.602 -22.359 -25.906 1 62.97 254 ASP B N 1
ATOM 5691 C CA . ASP B 1 254 ? -13.664 -23.328 -26.188 1 62.97 254 ASP B CA 1
ATOM 5692 C C . ASP B 1 254 ? -15.039 -22.688 -26.062 1 62.97 254 ASP B C 1
ATOM 5694 O O . ASP B 1 254 ? -15.406 -22.172 -25 1 62.97 254 ASP B O 1
ATOM 5698 N N . SER B 1 255 ? -15.531 -22.328 -27.25 1 68.25 255 SER B N 1
ATOM 5699 C CA . SER B 1 255 ? -16.859 -21.719 -27.328 1 68.25 255 SER B CA 1
ATOM 5700 C C . SER B 1 255 ? -17.828 -22.375 -26.359 1 68.25 255 SER B C 1
ATOM 5702 O O . SER B 1 255 ? -18.703 -21.719 -25.812 1 68.25 255 SER B O 1
ATOM 5704 N N . SER B 1 256 ? -17.5 -23.656 -26.078 1 74.5 256 SER B N 1
ATOM 5705 C CA . SER B 1 256 ? -18.391 -24.375 -25.172 1 74.5 256 SER B CA 1
ATOM 5706 C C . SER B 1 256 ? -18.219 -23.906 -23.734 1 74.5 256 SER B C 1
ATOM 5708 O O . SER B 1 256 ? -19.188 -23.734 -23 1 74.5 256 SER B O 1
ATOM 5710 N N . PHE B 1 257 ? -16.984 -23.594 -23.484 1 78 257 PHE B N 1
ATOM 5711 C CA . PHE B 1 257 ? -16.75 -23.156 -22.109 1 78 257 PHE B CA 1
ATOM 5712 C C . PHE B 1 257 ? -17.281 -21.75 -21.891 1 78 257 PHE B C 1
ATOM 5714 O O . PHE B 1 257 ? -17.891 -21.484 -20.844 1 78 257 PHE B O 1
ATOM 5721 N N . CYS B 1 258 ? -17.141 -21 -22.938 1 73.38 258 CYS B N 1
ATOM 5722 C CA . CYS B 1 258 ? -17.625 -19.625 -22.812 1 73.38 258 CYS B CA 1
ATOM 5723 C C . CYS B 1 258 ? -19.141 -19.594 -22.641 1 73.38 258 CYS B C 1
ATOM 5725 O O . CYS B 1 258 ? -19.656 -18.797 -21.859 1 73.38 258 CYS B O 1
ATOM 5727 N N . ARG B 1 259 ? -19.812 -20.406 -23.297 1 73.44 259 ARG B N 1
ATOM 5728 C CA . ARG B 1 259 ? -21.25 -20.5 -23.172 1 73.44 259 ARG B CA 1
ATOM 5729 C C . ARG B 1 259 ? -21.656 -20.969 -21.781 1 73.44 259 ARG B C 1
ATOM 5731 O O . ARG B 1 259 ? -22.594 -20.438 -21.172 1 73.44 259 ARG B O 1
ATOM 5738 N N . MET B 1 260 ? -20.922 -21.922 -21.328 1 74.56 260 MET B N 1
ATOM 5739 C CA . MET B 1 260 ? -21.203 -22.438 -19.984 1 74.56 260 MET B CA 1
ATOM 5740 C C . MET B 1 260 ? -21 -21.344 -18.938 1 74.56 260 MET B C 1
ATOM 5742 O O . MET B 1 260 ? -21.797 -21.219 -18.016 1 74.56 260 MET B O 1
ATOM 5746 N N . LEU B 1 261 ? -19.906 -20.656 -19.188 1 73.38 261 LEU B N 1
ATOM 5747 C CA . LEU B 1 261 ? -19.578 -19.594 -18.25 1 73.38 261 LEU B CA 1
ATOM 5748 C C . LEU B 1 261 ? -20.688 -18.547 -18.219 1 73.38 261 LEU B C 1
ATOM 5750 O O . LEU B 1 261 ? -21.062 -18.062 -17.156 1 73.38 261 LEU B O 1
ATOM 5754 N N . THR B 1 262 ? -21.172 -18.203 -19.359 1 68.56 262 THR B N 1
ATOM 5755 C CA . THR B 1 262 ? -22.219 -17.188 -19.469 1 68.56 262 THR B CA 1
ATOM 5756 C C . THR B 1 262 ? -23.516 -17.672 -18.797 1 68.56 262 THR B C 1
ATOM 5758 O O . THR B 1 262 ? -24.25 -16.875 -18.219 1 68.56 262 THR B O 1
ATOM 5761 N N . GLU B 1 263 ? -23.703 -18.938 -18.859 1 64.94 263 GLU B N 1
ATOM 5762 C CA . GLU B 1 263 ? -24.922 -19.516 -18.281 1 64.94 263 GLU B CA 1
ATOM 5763 C C . GLU B 1 263 ? -24.797 -19.672 -16.781 1 64.94 263 GLU B C 1
ATOM 5765 O O . GLU B 1 263 ? -25.797 -19.641 -16.062 1 64.94 263 GLU B O 1
ATOM 5770 N N . THR B 1 264 ? -23.547 -19.938 -16.469 1 62.62 264 THR B N 1
ATOM 5771 C CA . THR B 1 264 ? -23.344 -20.297 -15.07 1 62.62 264 THR B CA 1
ATOM 5772 C C . THR B 1 264 ? -22.969 -19.062 -14.25 1 62.62 264 THR B C 1
ATOM 5774 O O . THR B 1 264 ? -23.344 -18.953 -13.078 1 62.62 264 THR B O 1
ATOM 5777 N N . VAL B 1 265 ? -22.094 -18.266 -15.008 1 58.75 265 VAL B N 1
ATOM 5778 C CA . VAL B 1 265 ? -21.562 -17.141 -14.25 1 58.75 265 VAL B CA 1
ATOM 5779 C C . VAL B 1 265 ? -22.438 -15.914 -14.469 1 58.75 265 VAL B C 1
ATOM 5781 O O . VAL B 1 265 ? -22.594 -15.445 -15.602 1 58.75 265 VAL B O 1
ATOM 5784 N N . ARG B 1 266 ? -23.422 -15.633 -13.68 1 50.97 266 ARG B N 1
ATOM 5785 C CA . ARG B 1 266 ? -24.328 -14.5 -13.836 1 50.97 266 ARG B CA 1
ATOM 5786 C C . ARG B 1 266 ? -23.562 -13.203 -14.023 1 50.97 266 ARG B C 1
ATOM 5788 O O . ARG B 1 266 ? -23.984 -12.32 -14.766 1 50.97 266 ARG B O 1
ATOM 5795 N N . ASN B 1 267 ? -22.516 -12.906 -13.367 1 41.34 267 ASN B N 1
ATOM 5796 C CA . ASN B 1 267 ? -21.703 -11.695 -13.484 1 41.34 267 ASN B CA 1
ATOM 5797 C C . ASN B 1 267 ? -20.234 -12.016 -13.664 1 41.34 267 ASN B C 1
ATOM 5799 O O . ASN B 1 267 ? -19.469 -12.062 -12.695 1 41.34 267 ASN B O 1
ATOM 5803 N N . PRO B 1 268 ? -19.938 -12.469 -14.859 1 44.94 268 PRO B N 1
ATOM 5804 C CA . PRO B 1 268 ? -18.594 -12.953 -15.172 1 44.94 268 PRO B CA 1
ATOM 5805 C C . PRO B 1 268 ? -17.484 -12.008 -14.695 1 44.94 268 PRO B C 1
ATOM 5807 O O . PRO B 1 268 ? -16.359 -12.43 -14.469 1 44.94 268 PRO B O 1
ATOM 5810 N N . PHE B 1 269 ? -17.812 -10.797 -14.906 1 41.03 269 PHE B N 1
ATOM 5811 C CA . PHE B 1 269 ? -16.844 -9.773 -14.547 1 41.03 269 PHE B CA 1
ATOM 5812 C C . PHE B 1 269 ? -16.609 -9.734 -13.039 1 41.03 269 PHE B C 1
ATOM 5814 O O . PHE B 1 269 ? -15.68 -9.086 -12.562 1 41.03 269 PHE B O 1
ATOM 5821 N N . GLN B 1 270 ? -17.594 -10.008 -12.352 1 45.25 270 GLN B N 1
ATOM 5822 C CA . GLN B 1 270 ? -17.469 -9.969 -10.898 1 45.25 270 GLN B CA 1
ATOM 5823 C C . GLN B 1 270 ? -16.875 -11.266 -10.359 1 45.25 270 GLN B C 1
ATOM 5825 O O . GLN B 1 270 ? -17.578 -12.273 -10.258 1 45.25 270 GLN B O 1
ATOM 5830 N N . ALA B 1 271 ? -15.82 -11.719 -10.836 1 44.31 271 ALA B N 1
ATOM 5831 C CA . ALA B 1 271 ? -15 -12.898 -10.586 1 44.31 271 ALA B CA 1
ATOM 5832 C C . ALA B 1 271 ? -15.266 -13.461 -9.188 1 44.31 271 ALA B C 1
ATOM 5834 O O . ALA B 1 271 ? -15.32 -14.68 -9 1 44.31 271 ALA B O 1
ATOM 5835 N N . ALA B 1 272 ? -15.062 -12.727 -8.164 1 45.38 272 ALA B N 1
ATOM 5836 C CA . ALA B 1 272 ? -15.312 -13.297 -6.844 1 45.38 272 ALA B CA 1
ATOM 5837 C C . ALA B 1 272 ? -16.766 -13.75 -6.715 1 45.38 272 ALA B C 1
ATOM 5839 O O . ALA B 1 272 ? -17.078 -14.633 -5.91 1 45.38 272 ALA B O 1
ATOM 5840 N N . LEU B 1 273 ? -17.844 -13.062 -7.145 1 41.12 273 LEU B N 1
ATOM 5841 C CA . LEU B 1 273 ? -19.219 -13.008 -6.684 1 41.12 273 LEU B CA 1
ATOM 5842 C C . LEU B 1 273 ? -20.078 -14.016 -7.43 1 41.12 273 LEU B C 1
ATOM 5844 O O . LEU B 1 273 ? -21.125 -14.438 -6.93 1 41.12 273 LEU B O 1
ATOM 5848 N N . GLY B 1 274 ? -19.781 -14.984 -8.234 1 44.72 274 GLY B N 1
ATOM 5849 C CA . GLY B 1 274 ? -21.031 -15.344 -8.898 1 44.72 274 GLY B CA 1
ATOM 5850 C C . GLY B 1 274 ? -21.094 -16.812 -9.289 1 44.72 274 GLY B C 1
ATOM 5851 O O . GLY B 1 274 ? -21.812 -17.172 -10.219 1 44.72 274 GLY B O 1
ATOM 5852 N N . PHE B 1 275 ? -20.141 -17.5 -8.812 1 44.34 275 PHE B N 1
ATOM 5853 C CA . PHE B 1 275 ? -20.344 -18.859 -9.328 1 44.34 275 PHE B CA 1
ATOM 5854 C C . PHE B 1 275 ? -21.531 -19.516 -8.648 1 44.34 275 PHE B C 1
ATOM 5856 O O . PHE B 1 275 ? -21.578 -19.594 -7.418 1 44.34 275 PHE B O 1
ATOM 5863 N N . ARG B 1 276 ? -22.766 -19.312 -9.016 1 46.91 276 ARG B N 1
ATOM 5864 C CA . ARG B 1 276 ? -23.906 -20.062 -8.508 1 46.91 276 ARG B CA 1
ATOM 5865 C C . ARG B 1 276 ? -23.828 -21.531 -8.922 1 46.91 276 ARG B C 1
ATOM 5867 O O . ARG B 1 276 ? -24.484 -21.938 -9.875 1 46.91 276 ARG B O 1
ATOM 5874 N N . VAL B 1 277 ? -22.75 -22.172 -8.992 1 46.44 277 VAL B N 1
ATOM 5875 C CA . VAL B 1 277 ? -22.922 -23.547 -9.438 1 46.44 277 VAL B CA 1
ATOM 5876 C C . VAL B 1 277 ? -23.344 -24.422 -8.266 1 46.44 277 VAL B C 1
ATOM 5878 O O . VAL B 1 277 ? -22.719 -24.391 -7.203 1 46.44 277 VAL B O 1
ATOM 5881 N N . GLU B 1 278 ? -24.453 -24.875 -8.32 1 49.47 278 GLU B N 1
ATOM 5882 C CA . GLU B 1 278 ? -24.812 -26.016 -7.477 1 49.47 278 GLU B CA 1
ATOM 5883 C C . GLU B 1 278 ? -23.656 -27.016 -7.391 1 49.47 278 GLU B C 1
ATOM 5885 O O . GLU B 1 278 ? -23.094 -27.391 -8.414 1 49.47 278 GLU B O 1
ATOM 5890 N N . GLY B 1 279 ? -23 -27.344 -6.211 1 56.91 279 GLY B N 1
ATOM 5891 C CA . GLY B 1 279 ? -21.906 -28.281 -6.012 1 56.91 279 GLY B CA 1
ATOM 5892 C C . GLY B 1 279 ? -20.562 -27.609 -5.801 1 56.91 279 GLY B C 1
ATOM 5893 O O . GLY B 1 279 ? -19.562 -28.281 -5.547 1 56.91 279 GLY B O 1
ATOM 5894 N N . TYR B 1 280 ? -20.703 -26.312 -5.93 1 62.78 280 TYR B N 1
ATOM 5895 C CA . TYR B 1 280 ? -19.406 -25.672 -5.789 1 62.78 280 TYR B CA 1
ATOM 5896 C C . TYR B 1 280 ? -19.281 -24.969 -4.438 1 62.78 280 TYR B C 1
ATOM 5898 O O . TYR B 1 280 ? -18.391 -24.141 -4.234 1 62.78 280 TYR B O 1
ATOM 5906 N N . GLU B 1 281 ? -20.219 -25.266 -3.518 1 65 281 GLU B N 1
ATOM 5907 C CA . GLU B 1 281 ? -20.172 -24.672 -2.182 1 65 281 GLU B CA 1
ATOM 5908 C C . GLU B 1 281 ? -18.891 -25.047 -1.452 1 65 281 GLU B C 1
ATOM 5910 O O . GLU B 1 281 ? -18.266 -24.203 -0.816 1 65 281 GLU B O 1
ATOM 5915 N N . GLU B 1 282 ? -18.578 -26.328 -1.683 1 71 282 GLU B N 1
ATOM 5916 C CA . GLU B 1 282 ? -17.359 -26.797 -1.033 1 71 282 GLU B CA 1
ATOM 5917 C C . GLU B 1 282 ? -16.125 -26.062 -1.592 1 71 282 GLU B C 1
ATOM 5919 O O . GLU B 1 282 ? -15.227 -25.688 -0.84 1 71 282 GLU B O 1
ATOM 5924 N N . PHE B 1 283 ? -16.188 -25.875 -2.879 1 79.38 283 PHE B N 1
ATOM 5925 C CA . PHE B 1 283 ? -15.062 -25.203 -3.527 1 79.38 283 PHE B CA 1
ATOM 5926 C C . PHE B 1 283 ? -14.992 -23.734 -3.105 1 79.38 283 PHE B C 1
ATOM 5928 O O . PHE B 1 283 ? -13.906 -23.203 -2.879 1 79.38 283 PHE B O 1
ATOM 5935 N N . ASP B 1 284 ? -16.188 -23.188 -2.904 1 77.31 284 ASP B N 1
ATOM 5936 C CA . ASP B 1 284 ? -16.25 -21.797 -2.469 1 77.31 284 ASP B CA 1
ATOM 5937 C C . ASP B 1 284 ? -15.711 -21.641 -1.05 1 77.31 284 ASP B C 1
ATOM 5939 O O . ASP B 1 284 ? -14.977 -20.688 -0.76 1 77.31 284 ASP B O 1
ATOM 5943 N N . CYS B 1 285 ? -16.078 -22.469 -0.291 1 75.56 285 CYS B N 1
ATOM 5944 C CA . CYS B 1 285 ? -15.562 -22.469 1.076 1 75.56 285 CYS B CA 1
ATOM 5945 C C . CYS B 1 285 ? -14.055 -22.656 1.097 1 75.56 285 CYS B C 1
ATOM 5947 O O . CYS B 1 285 ? -13.352 -22.016 1.875 1 75.56 285 CYS B O 1
ATOM 5949 N N . TYR B 1 286 ? -13.609 -23.578 0.251 1 81.94 286 TYR B N 1
ATOM 5950 C CA . TYR B 1 286 ? -12.18 -23.828 0.126 1 81.94 286 TYR B CA 1
ATOM 5951 C C . TYR B 1 286 ? -11.438 -22.562 -0.289 1 81.94 286 TYR B C 1
ATOM 5953 O O . TYR B 1 286 ? -10.414 -22.219 0.306 1 81.94 286 TYR B O 1
ATOM 5961 N N . LEU B 1 287 ? -12.031 -21.875 -1.194 1 83.5 287 LEU B N 1
ATOM 5962 C CA . LEU B 1 287 ? -11.414 -20.656 -1.682 1 83.5 287 LEU B CA 1
ATOM 5963 C C . LEU B 1 287 ? -11.352 -19.594 -0.581 1 83.5 287 LEU B C 1
ATOM 5965 O O . LEU B 1 287 ? -10.328 -18.938 -0.399 1 83.5 287 LEU B O 1
ATOM 5969 N N . GLN B 1 288 ? -12.43 -19.469 0.129 1 80.94 288 GLN B N 1
ATOM 5970 C CA . GLN B 1 288 ? -12.461 -18.516 1.229 1 80.94 288 GLN B CA 1
ATOM 5971 C C . GLN B 1 288 ? -11.383 -18.828 2.26 1 80.94 288 GLN B C 1
ATOM 5973 O O . GLN B 1 288 ? -10.734 -17.922 2.787 1 80.94 288 GLN B O 1
ATOM 5978 N N . ASN B 1 289 ? -11.156 -20.031 2.463 1 83.44 289 ASN B N 1
ATOM 5979 C CA . ASN B 1 289 ? -10.148 -20.453 3.428 1 83.44 289 ASN B CA 1
ATOM 5980 C C . ASN B 1 289 ? -8.734 -20.125 2.943 1 83.44 289 ASN B C 1
ATOM 5982 O O . ASN B 1 289 ? -7.855 -19.812 3.748 1 83.44 289 ASN B O 1
ATOM 5986 N N . LEU B 1 290 ? -8.555 -20.25 1.665 1 88.12 290 LEU B N 1
ATOM 5987 C CA . LEU B 1 290 ? -7.254 -19.875 1.126 1 88.12 290 LEU B CA 1
ATOM 5988 C C . LEU B 1 290 ? -6.965 -18.391 1.391 1 88.12 290 LEU B C 1
ATOM 5990 O O . LEU B 1 290 ? -5.848 -18.047 1.781 1 88.12 290 LEU B O 1
ATOM 5994 N N . PHE B 1 291 ? -7.98 -17.562 1.195 1 88.25 291 PHE B N 1
ATOM 5995 C CA . PHE B 1 291 ? -7.824 -16.141 1.466 1 88.25 291 PHE B CA 1
ATOM 5996 C C . PHE B 1 291 ? -7.543 -15.898 2.943 1 88.25 291 PHE B C 1
ATOM 5998 O O . PHE B 1 291 ? -6.656 -15.117 3.293 1 88.25 291 PHE B O 1
ATOM 6005 N N . HIS B 1 292 ? -8.219 -16.609 3.746 1 85.25 292 HIS B N 1
ATOM 6006 C CA . HIS B 1 292 ? -8.039 -16.453 5.188 1 85.25 292 HIS B CA 1
ATOM 6007 C C . HIS B 1 292 ? -6.637 -16.875 5.613 1 85.25 292 HIS B C 1
ATOM 6009 O O . HIS B 1 292 ? -6.039 -16.25 6.492 1 85.25 292 HIS B O 1
ATOM 6015 N N . LEU B 1 293 ? -6.203 -17.875 4.996 1 86.31 293 LEU B N 1
ATOM 6016 C CA . LEU B 1 293 ? -4.848 -18.328 5.289 1 86.31 293 LEU B CA 1
ATOM 6017 C C . LEU B 1 293 ? -3.828 -17.25 4.938 1 86.31 293 LEU B C 1
ATOM 6019 O O . LEU B 1 293 ? -2.771 -17.156 5.566 1 86.31 293 LEU B O 1
ATOM 6023 N N . GLY B 1 294 ? -4.16 -16.5 3.902 1 87.25 294 GLY B N 1
ATOM 6024 C CA . GLY B 1 294 ? -3.322 -15.375 3.535 1 87.25 294 GLY B CA 1
ATOM 6025 C C . GLY B 1 294 ? -3.537 -14.156 4.418 1 87.25 294 GLY B C 1
ATOM 6026 O O . GLY B 1 294 ? -2.793 -13.18 4.328 1 87.25 294 GLY B O 1
ATOM 6027 N N . GLY B 1 295 ? -4.602 -14.195 5.238 1 85.56 295 GLY B N 1
ATOM 6028 C CA . GLY B 1 295 ? -4.801 -13.148 6.23 1 85.56 295 GLY B CA 1
ATOM 6029 C C . GLY B 1 295 ? -5.805 -12.094 5.793 1 85.56 295 GLY B C 1
ATOM 6030 O O . GLY B 1 295 ? -5.906 -11.039 6.41 1 85.56 295 GLY B O 1
ATOM 6031 N N . ILE B 1 296 ? -6.5 -12.359 4.656 1 85.94 296 ILE B N 1
ATOM 6032 C CA . ILE B 1 296 ? -7.5 -11.383 4.223 1 85.94 296 ILE B CA 1
ATOM 6033 C C . ILE B 1 296 ? -8.812 -12.094 3.92 1 85.94 296 ILE B C 1
ATOM 6035 O O . ILE B 1 296 ? -8.852 -13.32 3.789 1 85.94 296 ILE B O 1
ATOM 6039 N N . ASP B 1 297 ? -9.812 -11.297 3.902 1 83.31 297 ASP B N 1
ATOM 6040 C CA . ASP B 1 297 ? -11.102 -11.773 3.412 1 83.31 297 ASP B CA 1
ATOM 6041 C C . ASP B 1 297 ? -11.234 -11.555 1.906 1 83.31 297 ASP B C 1
ATOM 6043 O O . ASP B 1 297 ? -10.734 -10.555 1.374 1 83.31 297 ASP B O 1
ATOM 6047 N N . ARG B 1 298 ? -11.859 -12.469 1.326 1 81 298 ARG B N 1
ATOM 6048 C CA . ARG B 1 298 ? -12.031 -12.391 -0.12 1 81 298 ARG B CA 1
ATOM 6049 C C . ARG B 1 298 ? -12.758 -11.102 -0.515 1 81 298 ARG B C 1
ATOM 6051 O O . ARG B 1 298 ? -12.594 -10.617 -1.635 1 81 298 ARG B O 1
ATOM 6058 N N . ASN B 1 299 ? -13.484 -10.445 0.396 1 79.75 299 ASN B N 1
ATOM 6059 C CA . ASN B 1 299 ? -14.234 -9.219 0.155 1 79.75 299 ASN B CA 1
ATOM 6060 C C . ASN B 1 299 ? -13.305 -8.047 -0.14 1 79.75 299 ASN B C 1
ATOM 6062 O O . ASN B 1 299 ? -13.742 -7.016 -0.659 1 79.75 299 ASN B O 1
ATOM 6066 N N . VAL B 1 300 ? -12.078 -8.227 0.167 1 84.06 300 VAL B N 1
ATOM 6067 C CA . VAL B 1 300 ? -11.094 -7.191 -0.142 1 84.06 300 VAL B CA 1
ATOM 6068 C C . VAL B 1 300 ? -11.086 -6.918 -1.645 1 84.06 300 VAL B C 1
ATOM 6070 O O . VAL B 1 300 ? -10.828 -5.789 -2.076 1 84.06 300 VAL B O 1
ATOM 6073 N N . LEU B 1 301 ? -11.508 -7.984 -2.383 1 81.25 301 LEU B N 1
ATOM 6074 C CA . LEU B 1 301 ? -11.469 -7.879 -3.836 1 81.25 301 LEU B CA 1
ATOM 6075 C C . LEU B 1 301 ? -12.828 -7.469 -4.387 1 81.25 301 LEU B C 1
ATOM 6077 O O . LEU B 1 301 ? -13.047 -7.477 -5.602 1 81.25 301 LEU B O 1
ATOM 6081 N N . SER B 1 302 ? -13.867 -7.238 -3.617 1 70.38 302 SER B N 1
ATOM 6082 C CA . SER B 1 302 ? -15.25 -7.02 -4.035 1 70.38 302 SER B CA 1
ATOM 6083 C C . SER B 1 302 ? -15.352 -5.855 -5.012 1 70.38 302 SER B C 1
ATOM 6085 O O . SER B 1 302 ? -16.172 -5.883 -5.938 1 70.38 302 SER B O 1
ATOM 6087 N N . GLY B 1 303 ? -14.531 -4.93 -5.039 1 64.94 303 GLY B N 1
ATOM 6088 C CA . GLY B 1 303 ? -14.617 -3.787 -5.934 1 64.94 303 GLY B CA 1
ATOM 6089 C C . GLY B 1 303 ? -13.742 -3.92 -7.16 1 64.94 303 GLY B C 1
ATOM 6090 O O . GLY B 1 303 ? -13.781 -3.076 -8.055 1 64.94 303 GLY B O 1
ATOM 6091 N N . GLU B 1 304 ? -13.227 -5.148 -7.277 1 74 304 GLU B N 1
ATOM 6092 C CA . GLU B 1 304 ? -12.297 -5.312 -8.398 1 74 304 GLU B CA 1
ATOM 6093 C C . GLU B 1 304 ? -13.008 -5.867 -9.625 1 74 304 GLU B C 1
ATOM 6095 O O . GLU B 1 304 ? -13.875 -6.742 -9.508 1 74 304 GLU B O 1
ATOM 6100 N N . ILE B 1 305 ? -12.789 -5.262 -10.797 1 68.69 305 ILE B N 1
ATOM 6101 C CA . ILE B 1 305 ? -13.398 -5.672 -12.055 1 68.69 305 ILE B CA 1
ATOM 6102 C C . ILE B 1 305 ? -12.32 -6 -13.078 1 68.69 305 ILE B C 1
ATOM 6104 O O . ILE B 1 305 ? -11.312 -5.285 -13.18 1 68.69 305 ILE B O 1
ATOM 6108 N N . LEU B 1 306 ? -12.5 -7.148 -13.695 1 73.44 306 LEU B N 1
ATOM 6109 C CA . LEU B 1 306 ? -11.633 -7.477 -14.82 1 73.44 306 LEU B CA 1
ATOM 6110 C C . LEU B 1 306 ? -12.18 -6.891 -16.125 1 73.44 306 LEU B C 1
ATOM 6112 O O . LEU B 1 306 ? -13.328 -7.148 -16.484 1 73.44 306 LEU B O 1
ATOM 6116 N N . ASP B 1 307 ? -11.445 -6.086 -16.766 1 74.12 307 ASP B N 1
ATOM 6117 C CA . ASP B 1 307 ? -11.906 -5.484 -18.016 1 74.12 307 ASP B CA 1
ATOM 6118 C C . ASP B 1 307 ? -12.102 -6.543 -19.094 1 74.12 307 ASP B C 1
ATOM 6120 O O . ASP B 1 307 ? -11.602 -7.664 -18.969 1 74.12 307 ASP B O 1
ATOM 6124 N N . GLU B 1 308 ? -12.82 -6.277 -20.094 1 73.56 308 GLU B N 1
ATOM 6125 C CA . GLU B 1 308 ? -13.211 -7.211 -21.141 1 73.56 308 GLU B CA 1
ATOM 6126 C C . GLU B 1 308 ? -11.984 -7.793 -21.844 1 73.56 308 GLU B C 1
ATOM 6128 O O . GLU B 1 308 ? -11.945 -8.992 -22.141 1 73.56 308 GLU B O 1
ATOM 6133 N N . ARG B 1 309 ? -11.055 -6.988 -22.109 1 76.75 309 ARG B N 1
ATOM 6134 C CA . ARG B 1 309 ? -9.852 -7.441 -22.797 1 76.75 309 ARG B CA 1
ATOM 6135 C C . ARG B 1 309 ? -9.094 -8.469 -21.969 1 76.75 309 ARG B C 1
ATOM 6137 O O . ARG B 1 309 ? -8.711 -9.523 -22.484 1 76.75 309 ARG B O 1
ATOM 6144 N N . SER B 1 310 ? -8.914 -8.172 -20.75 1 78.62 310 SER B N 1
ATOM 6145 C CA . SER B 1 310 ? -8.211 -9.086 -19.859 1 78.62 310 SER B CA 1
ATOM 6146 C C . SER B 1 310 ? -8.977 -10.398 -19.703 1 78.62 310 SER B C 1
ATOM 6148 O O . SER B 1 310 ? -8.367 -11.469 -19.594 1 78.62 310 SER B O 1
ATOM 6150 N N . ARG B 1 311 ? -10.227 -10.305 -19.703 1 79.62 311 ARG B N 1
ATOM 6151 C CA . ARG B 1 311 ? -11.055 -11.5 -19.609 1 79.62 311 ARG B CA 1
ATOM 6152 C C . ARG B 1 311 ? -10.883 -12.391 -20.828 1 79.62 311 ARG B C 1
ATOM 6154 O O . ARG B 1 311 ? -10.789 -13.617 -20.703 1 79.62 311 ARG B O 1
ATOM 6161 N N . GLN B 1 312 ? -10.844 -11.742 -21.906 1 77.94 312 GLN B N 1
ATOM 6162 C CA . GLN B 1 312 ? -10.656 -12.492 -23.156 1 77.94 312 GLN B CA 1
ATOM 6163 C C . GLN B 1 312 ? -9.289 -13.172 -23.188 1 77.94 312 GLN B C 1
ATOM 6165 O O . GLN B 1 312 ? -9.18 -14.336 -23.594 1 77.94 312 GLN B O 1
ATOM 6170 N N . ILE B 1 313 ? -8.359 -12.484 -22.75 1 80.94 313 ILE B N 1
ATOM 6171 C CA . ILE B 1 313 ? -7.008 -13.039 -22.734 1 80.94 313 ILE B CA 1
ATOM 6172 C C . ILE B 1 313 ? -6.949 -14.211 -21.766 1 80.94 313 ILE B C 1
ATOM 6174 O O . ILE B 1 313 ? -6.328 -15.234 -22.047 1 80.94 313 ILE B O 1
ATOM 6178 N N . LEU B 1 314 ? -7.609 -14.078 -20.641 1 84.56 314 LEU B N 1
ATOM 6179 C CA . LEU B 1 314 ? -7.648 -15.148 -19.656 1 84.56 314 LEU B CA 1
ATOM 6180 C C . LEU B 1 314 ? -8.273 -16.406 -20.234 1 84.56 314 LEU B C 1
ATOM 6182 O O . LEU B 1 314 ? -7.785 -17.516 -20.016 1 84.56 314 LEU B O 1
ATOM 6186 N N . LEU B 1 315 ? -9.281 -16.219 -20.953 1 81.62 315 LEU B N 1
ATOM 6187 C CA . LEU B 1 315 ? -9.977 -17.344 -21.562 1 81.62 315 LEU B CA 1
ATOM 6188 C C . LEU B 1 315 ? -9.117 -17.984 -22.641 1 81.62 315 LEU B C 1
ATOM 6190 O O . LEU B 1 315 ? -9.133 -19.219 -22.797 1 81.62 315 LEU B O 1
ATOM 6194 N N . GLU B 1 316 ? -8.43 -17.203 -23.25 1 79.06 316 GLU B N 1
ATOM 6195 C CA . GLU B 1 316 ? -7.559 -17.703 -24.297 1 79.06 316 GLU B CA 1
ATOM 6196 C C . GLU B 1 316 ? -6.355 -18.438 -23.719 1 79.06 316 GLU B C 1
ATOM 6198 O O . GLU B 1 316 ? -5.945 -19.484 -24.234 1 79.06 316 GLU B O 1
ATOM 6203 N N . LEU B 1 317 ? -5.816 -17.953 -22.625 1 79.56 317 LEU B N 1
ATOM 6204 C CA . LEU B 1 317 ? -4.641 -18.531 -21.969 1 79.56 317 LEU B CA 1
ATOM 6205 C C . LEU B 1 317 ? -4.98 -19.859 -21.297 1 79.56 317 LEU B C 1
ATOM 6207 O O . LEU B 1 317 ? -4.168 -20.781 -21.281 1 79.56 317 LEU B O 1
ATOM 6211 N N . GLY B 1 318 ? -6.188 -19.906 -20.734 1 81.69 318 GLY B N 1
ATOM 6212 C CA . GLY B 1 318 ? -6.488 -21 -19.828 1 81.69 318 GLY B CA 1
ATOM 6213 C C . GLY B 1 318 ? -6.883 -22.281 -20.531 1 81.69 318 GLY B C 1
ATOM 6214 O O . GLY B 1 318 ? -6.75 -23.375 -19.984 1 81.69 318 GLY B O 1
ATOM 6215 N N . GLY B 1 319 ? -7.223 -22.25 -21.797 1 77.75 319 GLY B N 1
ATOM 6216 C CA . GLY B 1 319 ? -7.684 -23.453 -22.453 1 77.75 319 GLY B CA 1
ATOM 6217 C C . GLY B 1 319 ? -8.617 -24.281 -21.594 1 77.75 319 GLY B C 1
ATOM 6218 O O . GLY B 1 319 ? -8.445 -25.5 -21.469 1 77.75 319 GLY B O 1
ATOM 6219 N N . PHE B 1 320 ? -9.602 -23.703 -21.016 1 80.5 320 PHE B N 1
ATOM 6220 C CA . PHE B 1 320 ? -10.484 -24.312 -20.031 1 80.5 320 PHE B CA 1
ATOM 6221 C C . PHE B 1 320 ? -11.422 -25.312 -20.688 1 80.5 320 PHE B C 1
ATOM 6223 O O . PHE B 1 320 ? -11.977 -25.047 -21.766 1 80.5 320 PHE B O 1
ATOM 6230 N N . GLU B 1 321 ? -11.453 -26.5 -20.125 1 74.38 321 GLU B N 1
ATOM 6231 C CA . GLU B 1 321 ? -12.359 -27.531 -20.594 1 74.38 321 GLU B CA 1
ATOM 6232 C C . GLU B 1 321 ? -13.617 -27.594 -19.734 1 74.38 321 GLU B C 1
ATOM 6234 O O . GLU B 1 321 ? -13.57 -27.312 -18.531 1 74.38 321 GLU B O 1
ATOM 6239 N N . LYS B 1 322 ? -14.812 -27.859 -20.234 1 67.62 322 LYS B N 1
ATOM 6240 C CA . LYS B 1 322 ? -16.141 -27.828 -19.625 1 67.62 322 LYS B CA 1
ATOM 6241 C C . LYS B 1 322 ? -16.125 -28.453 -18.234 1 67.62 322 LYS B C 1
ATOM 6243 O O . LYS B 1 322 ? -16.672 -27.875 -17.281 1 67.62 322 LYS B O 1
ATOM 6248 N N . ASN B 1 323 ? -15.648 -29.656 -17.891 1 61.97 323 ASN B N 1
ATOM 6249 C CA . ASN B 1 323 ? -15.812 -30.312 -16.594 1 61.97 323 ASN B CA 1
ATOM 6250 C C . ASN B 1 323 ? -14.742 -29.859 -15.609 1 61.97 323 ASN B C 1
ATOM 6252 O O . ASN B 1 323 ? -15.047 -29.562 -14.453 1 61.97 323 ASN B O 1
ATOM 6256 N N . SER B 1 324 ? -13.555 -29.734 -16.047 1 66.94 324 SER B N 1
ATOM 6257 C CA . SER B 1 324 ? -12.422 -29.422 -15.18 1 66.94 324 SER B CA 1
ATOM 6258 C C . SER B 1 324 ? -11.992 -27.969 -15.328 1 66.94 324 SER B C 1
ATOM 6260 O O . SER B 1 324 ? -11.195 -27.453 -14.531 1 66.94 324 SER B O 1
ATOM 6262 N N . GLY B 1 325 ? -12.781 -27.297 -16.219 1 76.5 325 GLY B N 1
ATOM 6263 C CA . GLY B 1 325 ? -12.312 -25.984 -16.594 1 76.5 325 GLY B CA 1
ATOM 6264 C C . GLY B 1 325 ? -12.742 -24.891 -15.641 1 76.5 325 GLY B C 1
ATOM 6265 O O . GLY B 1 325 ? -12.086 -23.859 -15.531 1 76.5 325 GLY B O 1
ATOM 6266 N N . ILE B 1 326 ? -13.82 -25.219 -14.836 1 78.88 326 ILE B N 1
ATOM 6267 C CA . ILE B 1 326 ? -14.375 -24.141 -14.016 1 78.88 326 ILE B CA 1
ATOM 6268 C C . ILE B 1 326 ? -13.453 -23.875 -12.828 1 78.88 326 ILE B C 1
ATOM 6270 O O . ILE B 1 326 ? -13.18 -22.719 -12.5 1 78.88 326 ILE B O 1
ATOM 6274 N N . GLU B 1 327 ? -13.023 -24.938 -12.172 1 81 327 GLU B N 1
ATOM 6275 C CA . GLU B 1 327 ? -12.125 -24.766 -11.031 1 81 327 GLU B CA 1
ATOM 6276 C C . GLU B 1 327 ? -10.828 -24.062 -11.453 1 81 327 GLU B C 1
ATOM 6278 O O . GLU B 1 327 ? -10.391 -23.109 -10.812 1 81 327 GLU B O 1
ATOM 6283 N N . LYS B 1 328 ? -10.312 -24.562 -12.555 1 85.19 328 LYS B N 1
ATOM 6284 C CA . LYS B 1 328 ? -9.094 -23.969 -13.07 1 85.19 328 LYS B CA 1
ATOM 6285 C C . LYS B 1 328 ? -9.312 -22.5 -13.43 1 85.19 328 LYS B C 1
ATOM 6287 O O . LYS B 1 328 ? -8.445 -21.656 -13.18 1 85.19 328 LYS B O 1
ATOM 6292 N N . TYR B 1 329 ? -10.445 -22.281 -14.016 1 84.38 329 TYR B N 1
ATOM 6293 C CA . TYR B 1 329 ? -10.773 -20.906 -14.367 1 84.38 329 TYR B CA 1
ATOM 6294 C C . TYR B 1 329 ? -10.852 -20.031 -13.125 1 84.38 329 TYR B C 1
ATOM 6296 O O . TYR B 1 329 ? -10.312 -18.922 -13.109 1 84.38 329 TYR B O 1
ATOM 6304 N N . VAL B 1 330 ? -11.484 -20.516 -12.07 1 83.94 330 VAL B N 1
ATOM 6305 C CA . VAL B 1 330 ? -11.68 -19.719 -10.852 1 83.94 330 VAL B CA 1
ATOM 6306 C C . VAL B 1 330 ? -10.328 -19.453 -10.195 1 83.94 330 VAL B C 1
ATOM 6308 O O . VAL B 1 330 ? -10.062 -18.312 -9.773 1 83.94 330 VAL B O 1
ATOM 6311 N N . TYR B 1 331 ? -9.445 -20.453 -10.18 1 86.81 331 TYR B N 1
ATOM 6312 C CA . TYR B 1 331 ? -8.094 -20.234 -9.656 1 86.81 331 TYR B CA 1
ATOM 6313 C C . TYR B 1 331 ? -7.375 -19.156 -10.438 1 86.81 331 TYR B C 1
ATOM 6315 O O . TYR B 1 331 ? -6.773 -18.25 -9.852 1 86.81 331 TYR B O 1
ATOM 6323 N N . SER B 1 332 ? -7.461 -19.297 -11.719 1 87.69 332 SER B N 1
ATOM 6324 C CA . SER B 1 332 ? -6.777 -18.344 -12.594 1 87.69 332 SER B CA 1
ATOM 6325 C C . SER B 1 332 ? -7.32 -16.938 -12.414 1 87.69 332 SER B C 1
ATOM 6327 O O . SER B 1 332 ? -6.551 -15.977 -12.359 1 87.69 332 SER B O 1
ATOM 6329 N N . LEU B 1 333 ? -8.617 -16.859 -12.336 1 87.06 333 LEU B N 1
ATOM 6330 C CA . LEU B 1 333 ? -9.281 -15.57 -12.164 1 87.06 333 LEU B CA 1
ATOM 6331 C C . LEU B 1 333 ? -8.82 -14.891 -10.875 1 87.06 333 LEU B C 1
ATOM 6333 O O . LEU B 1 333 ? -8.492 -13.703 -10.883 1 87.06 333 LEU B O 1
ATOM 6337 N N . TYR B 1 334 ? -8.773 -15.633 -9.82 1 88.81 334 TYR B N 1
ATOM 6338 C CA . TYR B 1 334 ? -8.406 -15.031 -8.539 1 88.81 334 TYR B CA 1
ATOM 6339 C C . TYR B 1 334 ? -6.934 -14.641 -8.516 1 88.81 334 TYR B C 1
ATOM 6341 O O . TYR B 1 334 ? -6.562 -13.648 -7.895 1 88.81 334 TYR B O 1
ATOM 6349 N N . ILE B 1 335 ? -6.102 -15.398 -9.18 1 89.94 335 ILE B N 1
ATOM 6350 C CA . ILE B 1 335 ? -4.695 -15.016 -9.266 1 89.94 335 ILE B CA 1
ATOM 6351 C C . ILE B 1 335 ? -4.566 -13.703 -10.031 1 89.94 335 ILE B C 1
ATOM 6353 O O . ILE B 1 335 ? -3.822 -12.805 -9.625 1 89.94 335 ILE B O 1
ATOM 6357 N N . VAL B 1 336 ? -5.355 -13.57 -11.078 1 89.12 336 VAL B N 1
ATOM 6358 C CA . VAL B 1 336 ? -5.324 -12.344 -11.859 1 89.12 336 VAL B CA 1
ATOM 6359 C C . VAL B 1 336 ? -5.859 -11.18 -11.023 1 89.12 336 VAL B C 1
ATOM 6361 O O . VAL B 1 336 ? -5.254 -10.109 -10.984 1 89.12 336 VAL B O 1
ATOM 6364 N N . LEU B 1 337 ? -6.93 -11.391 -10.328 1 88.38 337 LEU B N 1
ATOM 6365 C CA . LEU B 1 337 ? -7.559 -10.344 -9.531 1 88.38 337 LEU B CA 1
ATOM 6366 C C . LEU B 1 337 ? -6.656 -9.93 -8.375 1 88.38 337 LEU B C 1
ATOM 6368 O O . LEU B 1 337 ? -6.492 -8.734 -8.102 1 88.38 337 LEU B O 1
ATOM 6372 N N . LEU B 1 338 ? -6.102 -10.883 -7.746 1 90.75 338 LEU B N 1
ATOM 6373 C CA . LEU B 1 338 ? -5.199 -10.594 -6.641 1 90.75 338 LEU B CA 1
ATOM 6374 C C . LEU B 1 338 ? -3.955 -9.859 -7.129 1 90.75 338 LEU B C 1
ATOM 6376 O O . LEU B 1 338 ? -3.496 -8.914 -6.488 1 90.75 338 LEU B O 1
ATOM 6380 N N . SER B 1 339 ? -3.475 -10.328 -8.219 1 90.06 339 SER B N 1
ATOM 6381 C CA . SER B 1 339 ? -2.324 -9.648 -8.805 1 90.06 339 SER B CA 1
ATOM 6382 C C . SER B 1 339 ? -2.65 -8.195 -9.141 1 90.06 339 SER B C 1
ATOM 6384 O O . SER B 1 339 ? -1.842 -7.301 -8.891 1 90.06 339 SER B O 1
ATOM 6386 N N . GLY B 1 340 ? -3.76 -8.031 -9.719 1 89.06 340 GLY B N 1
ATOM 6387 C CA . GLY B 1 340 ? -4.191 -6.672 -10.023 1 89.06 340 GLY B CA 1
ATOM 6388 C C . GLY B 1 340 ? -4.348 -5.805 -8.789 1 89.06 340 GLY B C 1
ATOM 6389 O O . GLY B 1 340 ? -4 -4.625 -8.805 1 89.06 340 GLY B O 1
ATOM 6390 N N . TYR B 1 341 ? -4.84 -6.395 -7.805 1 90.19 341 TYR B N 1
ATOM 6391 C CA . TYR B 1 341 ? -5.016 -5.645 -6.566 1 90.19 341 TYR B CA 1
ATOM 6392 C C . TYR B 1 341 ? -3.668 -5.301 -5.941 1 90.19 341 TYR B C 1
ATOM 6394 O O . TYR B 1 341 ? -3.492 -4.215 -5.383 1 90.19 341 TYR B O 1
ATOM 6402 N N . VAL B 1 342 ? -2.785 -6.238 -5.973 1 91.19 342 VAL B N 1
ATOM 6403 C CA . VAL B 1 342 ? -1.431 -5.977 -5.492 1 91.19 342 VAL B CA 1
ATOM 6404 C C . VAL B 1 342 ? -0.831 -4.797 -6.25 1 91.19 342 VAL B C 1
ATOM 6406 O O . VAL B 1 342 ? -0.221 -3.908 -5.648 1 91.19 342 VAL B O 1
ATOM 6409 N N . LYS B 1 343 ? -1.002 -4.828 -7.484 1 89.38 343 LYS B N 1
ATOM 6410 C CA . LYS B 1 343 ? -0.516 -3.713 -8.289 1 89.38 343 LYS B CA 1
ATOM 6411 C C . LYS B 1 343 ? -1.091 -2.389 -7.797 1 89.38 343 LYS B C 1
ATOM 6413 O O . LYS B 1 343 ? -0.357 -1.412 -7.625 1 89.38 343 LYS B O 1
ATOM 6418 N N . LYS B 1 344 ? -2.334 -2.363 -7.562 1 87 344 LYS B N 1
ATOM 6419 C CA . LYS B 1 344 ? -3.004 -1.165 -7.066 1 87 344 LYS B CA 1
ATOM 6420 C C . LYS B 1 344 ? -2.414 -0.721 -5.73 1 87 344 LYS B C 1
ATOM 6422 O O . LYS B 1 344 ? -2.186 0.47 -5.512 1 87 344 LYS B O 1
ATOM 6427 N N . CYS B 1 345 ? -2.219 -1.64 -4.891 1 88.31 345 CYS B N 1
ATOM 6428 C CA . CYS B 1 345 ? -1.644 -1.35 -3.58 1 88.31 345 CYS B CA 1
ATOM 6429 C C . CYS B 1 345 ? -0.234 -0.787 -3.717 1 88.31 345 CYS B C 1
ATOM 6431 O O . CYS B 1 345 ? 0.114 0.192 -3.053 1 88.31 345 CYS B O 1
ATOM 6433 N N . LEU B 1 346 ? 0.517 -1.438 -4.555 1 87 346 LEU B N 1
ATOM 6434 C CA . LEU B 1 346 ? 1.896 -1.003 -4.738 1 87 346 LEU B CA 1
ATOM 6435 C C . LEU B 1 346 ? 1.95 0.408 -5.316 1 87 346 LEU B C 1
ATOM 6437 O O . LEU B 1 346 ? 2.768 1.227 -4.891 1 87 346 LEU B O 1
ATOM 6441 N N . ASP B 1 347 ? 1.124 0.733 -6.234 1 83.25 347 ASP B N 1
ATOM 6442 C CA . ASP B 1 347 ? 1.052 2.076 -6.801 1 83.25 347 ASP B CA 1
ATOM 6443 C C . ASP B 1 347 ? 0.708 3.107 -5.727 1 83.25 347 ASP B C 1
ATOM 6445 O O . ASP B 1 347 ? 1.309 4.184 -5.68 1 83.25 347 ASP B O 1
ATOM 6449 N N . LYS B 1 348 ? -0.18 2.734 -4.926 1 82.38 348 LYS B N 1
ATOM 6450 C CA . LYS B 1 348 ? -0.582 3.633 -3.848 1 82.38 348 LYS B CA 1
ATOM 6451 C C . LYS B 1 348 ? 0.565 3.865 -2.869 1 82.38 348 LYS B C 1
ATOM 6453 O O . LYS B 1 348 ? 0.787 4.992 -2.42 1 82.38 348 LYS B O 1
ATOM 6458 N N . ILE B 1 349 ? 1.229 2.861 -2.5 1 80.44 349 ILE B N 1
ATOM 6459 C CA . ILE B 1 349 ? 2.338 2.941 -1.556 1 80.44 349 ILE B CA 1
ATOM 6460 C C . ILE B 1 349 ? 3.453 3.805 -2.143 1 80.44 349 ILE B C 1
ATOM 6462 O O . ILE B 1 349 ? 4.07 4.602 -1.43 1 80.44 349 ILE B O 1
ATOM 6466 N N . ARG B 1 350 ? 3.676 3.619 -3.354 1 74.31 350 ARG B N 1
ATOM 6467 C CA . ARG B 1 350 ? 4.734 4.371 -4.023 1 74.31 350 ARG B CA 1
ATOM 6468 C C . ARG B 1 350 ? 4.375 5.852 -4.113 1 74.31 350 ARG B C 1
ATOM 6470 O O . ARG B 1 350 ? 5.25 6.715 -4 1 74.31 350 ARG B O 1
ATOM 6477 N N . GLU B 1 351 ? 3.133 6.094 -4.312 1 70.12 351 GLU B N 1
ATOM 6478 C CA . GLU B 1 351 ? 2.658 7.473 -4.363 1 70.12 351 GLU B CA 1
ATOM 6479 C C . GLU B 1 351 ? 2.793 8.156 -3.006 1 70.12 351 GLU B C 1
ATOM 6481 O O . GLU B 1 351 ? 3.092 9.352 -2.932 1 70.12 351 GLU B O 1
ATOM 6486 N N . GLU B 1 352 ? 2.486 7.391 -2.008 1 62.12 352 GLU B N 1
ATOM 6487 C CA . GLU B 1 352 ? 2.521 7.949 -0.66 1 62.12 352 GLU B CA 1
ATOM 6488 C C . GLU B 1 352 ? 3.918 7.844 -0.054 1 62.12 352 GLU B C 1
ATOM 6490 O O . GLU B 1 352 ? 4.074 7.879 1.168 1 62.12 352 GLU B O 1
ATOM 6495 N N . ASN B 1 353 ? 4.82 7.594 -0.781 1 56.09 353 ASN B N 1
ATOM 6496 C CA . ASN B 1 353 ? 6.203 7.457 -0.329 1 56.09 353 ASN B CA 1
ATOM 6497 C C . ASN B 1 353 ? 6.57 8.539 0.682 1 56.09 353 ASN B C 1
ATOM 6499 O O . ASN B 1 353 ? 6.535 9.734 0.362 1 56.09 353 ASN B O 1
ATOM 6503 N N . PRO B 1 354 ? 6.602 8.078 1.998 1 55.88 354 PRO B N 1
ATOM 6504 C CA . PRO B 1 354 ? 6.891 8.953 3.139 1 55.88 354 PRO B CA 1
ATOM 6505 C C . PRO B 1 354 ? 8.047 9.906 2.873 1 55.88 354 PRO B C 1
ATOM 6507 O O . PRO B 1 354 ? 8.117 10.984 3.471 1 55.88 354 PRO B O 1
ATOM 6510 N N . ALA B 1 355 ? 8.93 9.445 1.997 1 54.66 355 ALA B N 1
ATOM 6511 C CA . ALA B 1 355 ? 10.055 10.344 1.737 1 54.66 355 ALA B CA 1
ATOM 6512 C C . ALA B 1 355 ? 9.57 11.727 1.316 1 54.66 355 ALA B C 1
ATOM 6514 O O . ALA B 1 355 ? 10.156 12.742 1.707 1 54.66 355 ALA B O 1
ATOM 6515 N N . ARG B 1 356 ? 8.477 11.695 0.637 1 56.06 356 ARG B N 1
ATOM 6516 C CA . ARG B 1 356 ? 7.922 12.977 0.208 1 56.06 356 ARG B CA 1
ATOM 6517 C C . ARG B 1 356 ? 7.348 13.75 1.391 1 56.06 356 ARG B C 1
ATOM 6519 O O . ARG B 1 356 ? 7.562 14.953 1.514 1 56.06 356 ARG B O 1
ATOM 6526 N N . TRP B 1 357 ? 6.672 12.922 2.217 1 59.97 357 TRP B N 1
ATOM 6527 C CA . TRP B 1 357 ? 6.117 13.547 3.412 1 59.97 357 TRP B CA 1
ATOM 6528 C C . TRP B 1 357 ? 7.223 13.992 4.363 1 59.97 357 TRP B C 1
ATOM 6530 O O . TRP B 1 357 ? 7.152 15.07 4.949 1 59.97 357 TRP B O 1
ATOM 6540 N N . GLN B 1 358 ? 8.18 13.242 4.367 1 59.5 358 GLN B N 1
ATOM 6541 C CA . GLN B 1 358 ? 9.305 13.57 5.234 1 59.5 358 GLN B CA 1
ATOM 6542 C C . GLN B 1 358 ? 10.031 14.82 4.738 1 59.5 358 GLN B C 1
ATOM 6544 O O . GLN B 1 358 ? 10.398 15.688 5.531 1 59.5 358 GLN B O 1
ATOM 6549 N N . GLN B 1 359 ? 10.141 14.859 3.459 1 61.34 359 GLN B N 1
ATOM 6550 C CA . GLN B 1 359 ? 10.805 16.031 2.898 1 61.34 359 GLN B CA 1
ATOM 6551 C C . GLN B 1 359 ? 10.008 17.297 3.195 1 61.34 359 GLN B C 1
ATOM 6553 O O . GLN B 1 359 ? 10.586 18.328 3.561 1 61.34 359 GLN B O 1
ATOM 6558 N N . ARG B 1 360 ? 8.773 17.172 3.053 1 63.78 360 ARG B N 1
ATOM 6559 C CA . ARG B 1 360 ? 7.918 18.328 3.332 1 63.78 360 ARG B CA 1
ATOM 6560 C C . ARG B 1 360 ? 7.945 18.672 4.816 1 63.78 360 ARG B C 1
ATOM 6562 O O . ARG B 1 360 ? 7.992 19.859 5.18 1 63.78 360 ARG B O 1
ATOM 6569 N N . MET B 1 361 ? 8.016 17.656 5.609 1 68.69 361 MET B N 1
ATOM 6570 C CA . MET B 1 361 ? 8.078 17.859 7.051 1 68.69 361 MET B CA 1
ATOM 6571 C C . MET B 1 361 ? 9.406 18.5 7.449 1 68.69 361 MET B C 1
ATOM 6573 O O . MET B 1 361 ? 9.43 19.422 8.266 1 68.69 361 MET B O 1
ATOM 6577 N N . GLU B 1 362 ? 10.383 18.047 6.836 1 67.12 362 GLU B N 1
ATOM 6578 C CA . GLU B 1 362 ? 11.695 18.609 7.137 1 67.12 362 GLU B CA 1
ATOM 6579 C C . GLU B 1 362 ? 11.797 20.062 6.691 1 67.12 362 GLU B C 1
ATOM 6581 O O . GLU B 1 362 ? 12.367 20.891 7.395 1 67.12 362 GLU B O 1
ATOM 6586 N N . GLN B 1 363 ? 11.211 20.266 5.551 1 73.19 363 GLN B N 1
ATOM 6587 C CA . GLN B 1 363 ? 11.203 21.641 5.082 1 73.19 363 GLN B CA 1
ATOM 6588 C C . GLN B 1 363 ? 10.43 22.547 6.043 1 73.19 363 GLN B C 1
ATOM 6590 O O . GLN B 1 363 ? 10.875 23.641 6.363 1 73.19 363 GLN B O 1
ATOM 6595 N N . GLN B 1 364 ? 9.367 22 6.539 1 75.31 364 GLN B N 1
ATOM 6596 C CA . GLN B 1 364 ? 8.57 22.766 7.484 1 75.31 364 GLN B CA 1
ATOM 6597 C C . GLN B 1 364 ? 9.312 22.953 8.805 1 75.31 364 GLN B C 1
ATOM 6599 O O . GLN B 1 364 ? 9.258 24.031 9.406 1 75.31 364 GLN B O 1
ATOM 6604 N N . ILE B 1 365 ? 10.008 21.984 9.164 1 73.94 365 ILE B N 1
ATOM 6605 C CA . ILE B 1 365 ? 10.773 22.047 10.398 1 73.94 365 ILE B CA 1
ATOM 6606 C C . ILE B 1 365 ? 11.914 23.062 10.25 1 73.94 365 ILE B C 1
ATOM 6608 O O . ILE B 1 365 ? 12.156 23.875 11.148 1 73.94 365 ILE B O 1
ATOM 6612 N N . LYS B 1 366 ? 12.531 23.031 9.125 1 78.06 366 LYS B N 1
ATOM 6613 C CA . LYS B 1 366 ? 13.602 23.984 8.859 1 78.06 366 LYS B CA 1
ATOM 6614 C C . LYS B 1 366 ? 13.07 25.422 8.836 1 78.06 366 LYS B C 1
ATOM 6616 O O . LYS B 1 366 ? 13.711 26.328 9.367 1 78.06 366 LYS B O 1
ATOM 6621 N N . GLU B 1 367 ? 11.977 25.562 8.273 1 81.31 367 GLU B N 1
ATOM 6622 C CA . GLU B 1 367 ? 11.359 26.891 8.242 1 81.31 367 GLU B CA 1
ATOM 6623 C C . GLU B 1 367 ? 10.953 27.344 9.641 1 81.31 367 GLU B C 1
ATOM 6625 O O . GLU B 1 367 ? 11.148 28.5 10 1 81.31 367 GLU B O 1
ATOM 6630 N N . LYS B 1 368 ? 10.523 26.422 10.375 1 82.31 368 LYS B N 1
ATOM 6631 C CA . LYS B 1 368 ? 10.148 26.734 11.758 1 82.31 368 LYS B CA 1
ATOM 6632 C C . LYS B 1 368 ? 11.367 27.094 12.586 1 82.31 368 LYS B C 1
ATOM 6634 O O . LYS B 1 368 ? 11.32 28.047 13.383 1 82.31 368 LYS B O 1
ATOM 6639 N N . GLU B 1 369 ? 12.359 26.375 12.391 1 83.44 369 GLU B N 1
ATOM 6640 C CA . GLU B 1 369 ? 13.602 26.688 13.102 1 83.44 369 GLU B CA 1
ATOM 6641 C C . GLU B 1 369 ? 14.141 28.047 12.711 1 83.44 369 GLU B C 1
ATOM 6643 O O . GLU B 1 369 ? 14.633 28.797 13.562 1 83.44 369 GLU B O 1
ATOM 6648 N N . ALA B 1 370 ? 14.07 28.344 11.484 1 87.69 370 ALA B N 1
ATOM 6649 C CA . ALA B 1 370 ? 14.5 29.656 11.016 1 87.69 370 ALA B CA 1
ATOM 6650 C C . ALA B 1 370 ? 13.641 30.766 11.625 1 87.69 370 ALA B C 1
ATOM 6652 O O . ALA B 1 370 ? 14.164 31.797 12.031 1 87.69 370 ALA B O 1
ATOM 6653 N N . MET B 1 371 ? 12.391 30.484 11.766 1 89.81 371 MET B N 1
ATOM 6654 C CA . MET B 1 371 ? 11.477 31.469 12.352 1 89.81 371 MET B CA 1
ATOM 6655 C C . MET B 1 371 ? 11.727 31.609 13.852 1 89.81 371 MET B C 1
ATOM 6657 O O . MET B 1 371 ? 11.648 32.719 14.391 1 89.81 371 MET B O 1
ATOM 6661 N N . GLU B 1 372 ? 11.992 30.562 14.438 1 88.62 372 GLU B N 1
ATOM 6662 C CA . GLU B 1 372 ? 12.32 30.609 15.867 1 88.62 372 GLU B CA 1
ATOM 6663 C C . GLU B 1 372 ? 13.578 31.422 16.125 1 88.62 372 GLU B C 1
ATOM 6665 O O . GLU B 1 372 ? 13.641 32.188 17.078 1 88.62 372 GLU B O 1
ATOM 6670 N N . LYS B 1 373 ? 14.523 31.203 15.234 1 90.62 373 LYS B N 1
ATOM 6671 C CA . LYS B 1 373 ? 15.75 31.984 15.344 1 90.62 373 LYS B CA 1
ATOM 6672 C C . LYS B 1 373 ? 15.477 33.469 15.133 1 90.62 373 LYS B C 1
ATOM 6674 O O . LYS B 1 373 ? 15.992 34.312 15.867 1 90.62 373 LYS B O 1
ATOM 6679 N N . GLN B 1 374 ? 14.664 33.781 14.219 1 91.44 374 GLN B N 1
ATOM 6680 C CA . GLN B 1 374 ? 14.297 35.156 13.953 1 91.44 374 GLN B CA 1
ATOM 6681 C C . GLN B 1 374 ? 13.547 35.75 15.141 1 91.44 374 GLN B C 1
ATOM 6683 O O . GLN B 1 374 ? 13.773 36.906 15.5 1 91.44 374 GLN B O 1
ATOM 6688 N N . LEU B 1 375 ? 12.727 35 15.703 1 91.88 375 LEU B N 1
ATOM 6689 C CA . LEU B 1 375 ? 11.961 35.469 16.859 1 91.88 375 LEU B CA 1
ATOM 6690 C C . LEU B 1 375 ? 12.883 35.75 18.047 1 91.88 375 LEU B C 1
ATOM 6692 O O . LEU B 1 375 ? 12.711 36.75 18.734 1 91.88 375 LEU B O 1
ATOM 6696 N N . LYS B 1 376 ? 13.797 34.906 18.219 1 91 376 LYS B N 1
ATOM 6697 C CA . LYS B 1 376 ? 14.75 35.094 19.297 1 91 376 LYS B CA 1
ATOM 6698 C C . LYS B 1 376 ? 15.594 36.375 19.078 1 91 376 LYS B C 1
ATOM 6700 O O . LYS B 1 376 ? 15.836 37.125 20.016 1 91 376 LYS B O 1
ATOM 6705 N N . GLU B 1 377 ? 16.031 36.625 17.922 1 92.5 377 GLU B N 1
ATOM 6706 C CA . GLU B 1 377 ? 16.812 37.812 17.578 1 92.5 377 GLU B CA 1
ATOM 6707 C C . GLU B 1 377 ? 16 39.062 17.766 1 92.5 377 GLU B C 1
ATOM 6709 O O . GLU B 1 377 ? 16.5 40.062 18.328 1 92.5 377 GLU B O 1
ATOM 6714 N N . LEU B 1 378 ? 14.758 38.938 17.375 1 90.25 378 LEU B N 1
ATOM 6715 C CA . LEU B 1 378 ? 13.898 40.125 17.5 1 90.25 378 LEU B CA 1
ATOM 6716 C C . LEU B 1 378 ? 13.586 40.406 18.969 1 90.25 378 LEU B C 1
ATOM 6718 O O . LEU B 1 378 ? 13.5 41.562 19.375 1 90.25 378 LEU B O 1
ATOM 6722 N N . ASP B 1 379 ? 13.445 39.438 19.656 1 90.31 379 ASP B N 1
ATOM 6723 C CA . ASP B 1 379 ? 13.195 39.594 21.094 1 90.31 379 ASP B CA 1
ATOM 6724 C C . ASP B 1 379 ? 14.398 40.219 21.781 1 90.31 379 ASP B C 1
ATOM 6726 O O . ASP B 1 379 ? 14.234 41.094 22.641 1 90.31 379 ASP B O 1
ATOM 6730 N N . GLU B 1 380 ? 15.586 39.812 21.422 1 91.81 380 GLU B N 1
ATOM 6731 C CA . GLU B 1 380 ? 16.812 40.406 21.969 1 91.81 380 GLU B CA 1
ATOM 6732 C C . GLU B 1 380 ? 16.938 41.875 21.562 1 91.81 380 GLU B C 1
ATOM 6734 O O . GLU B 1 380 ? 17.297 42.719 22.391 1 91.81 380 GLU B O 1
ATOM 6739 N N . HIS B 1 381 ? 16.609 42.125 20.375 1 92.56 381 HIS B N 1
ATOM 6740 C CA . HIS B 1 381 ? 16.656 43.5 19.891 1 92.56 381 HIS B CA 1
ATOM 6741 C C . HIS B 1 381 ? 15.664 44.375 20.656 1 92.56 381 HIS B C 1
ATOM 6743 O O . HIS B 1 381 ? 15.992 45.531 21.031 1 92.56 381 HIS B O 1
ATOM 6749 N N . CYS B 1 382 ? 14.523 43.844 20.891 1 87.19 382 CYS B N 1
ATOM 6750 C CA . CYS B 1 382 ? 13.5 44.562 21.641 1 87.19 382 CYS B CA 1
ATOM 6751 C C . CYS B 1 382 ? 13.961 44.844 23.062 1 87.19 382 CYS B C 1
ATOM 6753 O O . CYS B 1 382 ? 13.734 45.938 23.594 1 87.19 382 CYS B O 1
ATOM 6755 N N . ARG B 1 383 ? 14.641 43.938 23.641 1 90 383 ARG B N 1
ATOM 6756 C CA . ARG B 1 383 ? 15.148 44.094 24.984 1 90 383 ARG B CA 1
ATOM 6757 C C . ARG B 1 383 ? 16.203 45.219 25.047 1 90 383 ARG B C 1
ATOM 6759 O O . ARG B 1 383 ? 16.188 46.062 25.938 1 90 383 ARG B O 1
ATOM 6766 N N . ILE B 1 384 ? 17.062 45.25 24.047 1 91.12 384 ILE B N 1
ATOM 6767 C CA . ILE B 1 384 ? 18.109 46.281 23.953 1 91.12 384 ILE B CA 1
ATOM 6768 C C . ILE B 1 384 ? 17.469 47.656 23.781 1 91.12 384 ILE B C 1
ATOM 6770 O O . ILE B 1 384 ? 17.859 48.594 24.438 1 91.12 384 ILE B O 1
ATOM 6774 N N . MET B 1 385 ? 16.406 47.719 23.016 1 87.88 385 MET B N 1
ATOM 6775 C CA . MET B 1 385 ? 15.734 48.969 22.75 1 87.88 385 MET B CA 1
ATOM 6776 C C . MET B 1 385 ? 14.992 49.469 23.984 1 87.88 385 MET B C 1
ATOM 6778 O O . MET B 1 385 ? 14.977 50.656 24.281 1 87.88 385 MET B O 1
ATOM 6782 N N . LYS B 1 386 ? 14.414 48.531 24.688 1 89.81 386 LYS B N 1
ATOM 6783 C CA . LYS B 1 386 ? 13.727 48.875 25.922 1 89.81 386 LYS B CA 1
ATOM 6784 C C . LYS B 1 386 ? 14.703 49.469 26.938 1 89.81 386 LYS B C 1
ATOM 6786 O O . LYS B 1 386 ? 14.391 50.438 27.625 1 89.81 386 LYS B O 1
ATOM 6791 N N . HIS B 1 387 ? 15.906 48.938 27.047 1 93.56 387 HIS B N 1
ATOM 6792 C CA . HIS B 1 387 ? 16.938 49.406 27.953 1 93.56 387 HIS B CA 1
ATOM 6793 C C . HIS B 1 387 ? 17.422 50.812 27.531 1 93.56 387 HIS B C 1
ATOM 6795 O O . HIS B 1 387 ? 17.562 51.688 28.375 1 93.56 387 HIS B O 1
ATOM 6801 N N . ARG B 1 388 ? 17.562 51 26.281 1 92.62 388 ARG B N 1
ATOM 6802 C CA . ARG B 1 388 ? 18 52.281 25.75 1 92.62 388 ARG B CA 1
ATOM 6803 C C . ARG B 1 388 ? 16.953 53.375 26 1 92.62 388 ARG B C 1
ATOM 6805 O O . ARG B 1 388 ? 17.297 54.5 26.375 1 92.62 388 ARG B O 1
ATOM 6812 N N . THR B 1 389 ? 15.688 52.938 25.797 1 89.88 389 THR B N 1
ATOM 6813 C CA . THR B 1 389 ? 14.586 53.875 26.047 1 89.88 389 THR B CA 1
ATOM 6814 C C . THR B 1 389 ? 14.539 54.281 27.516 1 89.88 389 THR B C 1
ATOM 6816 O O . THR B 1 389 ? 14.367 55.469 27.812 1 89.88 389 THR B O 1
ATOM 6819 N N . SER B 1 390 ? 14.773 53.438 28.391 1 92.75 390 SER B N 1
ATOM 6820 C CA . SER B 1 390 ? 14.773 53.719 29.812 1 92.75 390 SER B CA 1
ATOM 6821 C C . SER B 1 390 ? 15.93 54.625 30.203 1 92.75 390 SER B C 1
ATOM 6823 O O . SER B 1 390 ? 15.758 55.562 31 1 92.75 390 SER B O 1
ATOM 6825 N N . GLU B 1 391 ? 17.094 54.469 29.625 1 93.75 391 GLU B N 1
ATOM 6826 C CA . GLU B 1 391 ? 18.25 55.312 29.875 1 93.75 391 GLU B CA 1
ATOM 6827 C C . GLU B 1 391 ? 18.016 56.75 29.391 1 93.75 391 GLU B C 1
ATOM 6829 O O . GLU B 1 391 ? 18.344 57.688 30.094 1 93.75 391 GLU B O 1
ATOM 6834 N N . LEU B 1 392 ? 17.391 56.844 28.266 1 93 392 LEU B N 1
ATOM 6835 C CA . LEU B 1 392 ? 17.125 58.156 27.688 1 93 392 LEU B CA 1
ATOM 6836 C C . LEU B 1 392 ? 16.078 58.906 28.5 1 93 392 LEU B C 1
ATOM 6838 O O . LEU B 1 392 ? 16.203 60.094 28.703 1 93 392 LEU B O 1
ATOM 6842 N N . GLU B 1 393 ? 15.094 58.125 28.984 1 93.81 393 GLU B N 1
ATOM 6843 C CA . GLU B 1 393 ? 14.078 58.719 29.844 1 93.81 393 GLU B CA 1
ATOM 6844 C C . GLU B 1 393 ? 14.695 59.25 31.125 1 93.81 393 GLU B C 1
ATOM 6846 O O . GLU B 1 393 ? 14.359 60.344 31.578 1 93.81 393 GLU B O 1
ATOM 6851 N N . GLU B 1 394 ? 15.656 58.531 31.703 1 94.62 394 GLU B N 1
ATOM 6852 C CA . GLU B 1 394 ? 16.344 58.969 32.938 1 94.62 394 GLU B CA 1
ATOM 6853 C C . GLU B 1 394 ? 17.219 60.188 32.656 1 94.62 394 GLU B C 1
ATOM 6855 O O . GLU B 1 394 ? 17.203 61.156 33.438 1 94.62 394 GLU B O 1
ATOM 6860 N N . LYS B 1 395 ? 17.891 60.219 31.609 1 93.06 395 LYS B N 1
ATOM 6861 C CA . LYS B 1 395 ? 18.734 61.344 31.234 1 93.06 395 LYS B CA 1
ATOM 6862 C C . LYS B 1 395 ? 17.891 62.594 30.969 1 93.06 395 LYS B C 1
ATOM 6864 O O . LYS B 1 395 ? 18.266 63.688 31.344 1 93.06 395 LYS B O 1
ATOM 6869 N N . LEU B 1 396 ? 16.781 62.344 30.281 1 93.38 396 LEU B N 1
ATOM 6870 C CA . LEU B 1 396 ? 15.891 63.469 29.984 1 93.38 396 LEU B CA 1
ATOM 6871 C C . LEU B 1 396 ? 15.328 64.062 31.281 1 93.38 396 LEU B C 1
ATOM 6873 O O . LEU B 1 396 ? 15.281 65.312 31.438 1 93.38 396 LEU B O 1
ATOM 6877 N N . GLU B 1 397 ? 14.891 63.219 32.219 1 94.06 397 GLU B N 1
ATOM 6878 C CA . GLU B 1 397 ? 14.383 63.688 33.5 1 94.06 397 GLU B CA 1
ATOM 6879 C C . GLU B 1 397 ? 15.453 64.5 34.25 1 94.06 397 GLU B C 1
ATOM 6881 O O . GLU B 1 397 ? 15.164 65.562 34.812 1 94.06 397 GLU B O 1
ATOM 6886 N N . CYS B 1 398 ? 16.672 64.062 34.188 1 93.06 398 CYS B N 1
ATOM 6887 C CA . CYS B 1 398 ? 17.781 64.75 34.844 1 93.06 398 CYS B CA 1
ATOM 6888 C C . CYS B 1 398 ? 18.047 66.062 34.188 1 93.06 398 CYS B C 1
ATOM 6890 O O . CYS B 1 398 ? 18.234 67.062 34.875 1 93.06 398 CYS B O 1
ATOM 6892 N N . ALA B 1 399 ? 17.953 66.062 32.875 1 92.38 399 ALA B N 1
ATOM 6893 C CA . ALA B 1 399 ? 18.172 67.312 32.125 1 92.38 399 ALA B CA 1
ATOM 6894 C C . ALA B 1 399 ? 17.062 68.312 32.438 1 92.38 399 ALA B C 1
ATOM 6896 O O . ALA B 1 399 ? 17.344 69.5 32.656 1 92.38 399 ALA B O 1
ATOM 6897 N N . GLU B 1 400 ? 15.867 67.875 32.531 1 92.12 400 GLU B N 1
ATOM 6898 C CA . GLU B 1 400 ? 14.734 68.75 32.812 1 92.12 400 GLU B CA 1
ATOM 6899 C C . GLU B 1 400 ? 14.812 69.25 34.25 1 92.12 400 GLU B C 1
ATOM 6901 O O . GLU B 1 400 ? 14.5 70.438 34.5 1 92.12 400 GLU B O 1
ATOM 6906 N N . ARG B 1 401 ? 15.328 68.5 35.188 1 92.31 401 ARG B N 1
ATOM 6907 C CA . ARG B 1 401 ? 15.539 68.938 36.562 1 92.31 401 ARG B CA 1
ATOM 6908 C C . ARG B 1 401 ? 16.609 70 36.625 1 92.31 401 ARG B C 1
ATOM 6910 O O . ARG B 1 401 ? 16.453 71 37.344 1 92.31 401 ARG B O 1
ATOM 6917 N N . THR B 1 402 ? 17.609 69.812 35.812 1 92 402 THR B N 1
ATOM 6918 C CA . THR B 1 402 ? 18.688 70.812 35.781 1 92 402 THR B CA 1
ATOM 6919 C C . THR B 1 402 ? 18.203 72.125 35.188 1 92 402 THR B C 1
ATOM 6921 O O . THR B 1 402 ? 18.531 73.188 35.656 1 92 402 THR B O 1
ATOM 6924 N N . VAL B 1 403 ? 17.375 72 34.125 1 88.94 403 VAL B N 1
ATOM 6925 C CA . VAL B 1 403 ? 16.797 73.188 33.531 1 88.94 403 VAL B CA 1
ATOM 6926 C C . VAL B 1 403 ? 15.953 73.938 34.562 1 88.94 403 VAL B C 1
ATOM 6928 O O . VAL B 1 403 ? 16.109 75.125 34.719 1 88.94 403 VAL B O 1
ATOM 6931 N N . ARG B 1 404 ? 15.18 73.312 35.375 1 90.69 404 ARG B N 1
ATOM 6932 C CA . ARG B 1 404 ? 14.336 73.938 36.406 1 90.69 404 ARG B CA 1
ATOM 6933 C C . ARG B 1 404 ? 15.172 74.562 37.5 1 90.69 404 ARG B C 1
ATOM 6935 O O . ARG B 1 404 ? 14.883 75.688 37.938 1 90.69 404 ARG B O 1
ATOM 6942 N N . ARG B 1 405 ? 16.25 73.938 37.875 1 90.38 405 ARG B N 1
ATOM 6943 C CA . ARG B 1 405 ? 17.156 74.438 38.875 1 90.38 405 ARG B CA 1
ATOM 6944 C C . ARG B 1 405 ? 17.828 75.75 38.406 1 90.38 405 ARG B C 1
ATOM 6946 O O . ARG B 1 405 ? 17.875 76.75 39.156 1 90.38 405 ARG B O 1
ATOM 6953 N N . LYS B 1 406 ? 18.234 75.812 37.219 1 88.94 406 LYS B N 1
ATOM 6954 C CA . LYS B 1 406 ? 18.922 76.938 36.656 1 88.94 406 LYS B CA 1
ATOM 6955 C C . LYS B 1 406 ? 17.953 78.125 36.438 1 88.94 406 LYS B C 1
ATOM 6957 O O . LYS B 1 406 ? 18.312 79.25 36.625 1 88.94 406 LYS B O 1
ATOM 6962 N N . GLU B 1 407 ? 16.703 77.688 36.031 1 88.5 407 GLU B N 1
ATOM 6963 C CA . GLU B 1 407 ? 15.68 78.75 35.906 1 88.5 407 GLU B CA 1
ATOM 6964 C C . GLU B 1 407 ? 15.352 79.375 37.219 1 88.5 407 GLU B C 1
ATOM 6966 O O . GLU B 1 407 ? 15.25 80.625 37.312 1 88.5 407 GLU B O 1
ATOM 6971 N N . ASN B 1 408 ? 15.32 78.562 38.281 1 88.31 408 ASN B N 1
ATOM 6972 C CA . ASN B 1 408 ? 15.078 79.125 39.625 1 88.31 408 ASN B CA 1
ATOM 6973 C C . ASN B 1 408 ? 16.25 79.938 40.125 1 88.31 408 ASN B C 1
ATOM 6975 O O . ASN B 1 408 ? 16.062 81 40.719 1 88.31 408 ASN B O 1
ATOM 6979 N N . GLN B 1 409 ? 17.438 79.562 39.75 1 87.94 409 GLN B N 1
ATOM 6980 C CA . GLN B 1 409 ? 18.625 80.375 40.094 1 87.94 409 GLN B CA 1
ATOM 6981 C C . GLN B 1 409 ? 18.672 81.688 39.375 1 87.94 409 GLN B C 1
ATOM 6983 O O . GLN B 1 409 ? 18.969 82.75 39.969 1 87.94 409 GLN B O 1
ATOM 6988 N N . LEU B 1 410 ? 18.312 81.625 38.094 1 87 410 LEU B N 1
ATOM 6989 C CA . LEU B 1 410 ? 18.266 82.812 37.281 1 87 410 LEU B CA 1
ATOM 6990 C C . LEU B 1 410 ? 17.234 83.812 37.844 1 87 410 LEU B C 1
ATOM 6992 O O . LEU B 1 410 ? 17.484 85 37.938 1 87 410 LEU B O 1
ATOM 6996 N N . LEU B 1 411 ? 16.094 83.25 38.25 1 87.38 411 LEU B N 1
ATOM 6997 C CA . LEU B 1 411 ? 15.031 84.125 38.781 1 87.38 411 LEU B CA 1
ATOM 6998 C C . LEU B 1 411 ? 15.469 84.75 40.094 1 87.38 411 LEU B C 1
ATOM 7000 O O . LEU B 1 411 ? 15.234 85.938 40.312 1 87.38 411 LEU B O 1
ATOM 7004 N N . ARG B 1 412 ? 16.266 84.125 40.938 1 85.31 412 ARG B N 1
ATOM 7005 C CA . ARG B 1 412 ? 16.766 84.688 42.188 1 85.31 412 ARG B CA 1
ATOM 7006 C C . ARG B 1 412 ? 17.828 85.75 41.969 1 85.31 412 ARG B C 1
ATOM 7008 O O . ARG B 1 412 ? 17.812 86.812 42.625 1 85.31 412 ARG B O 1
ATOM 7015 N N . THR B 1 413 ? 18.594 85.438 40.969 1 84.44 413 THR B N 1
ATOM 7016 C CA . THR B 1 413 ? 19.672 86.375 40.656 1 84.44 413 THR B CA 1
ATOM 7017 C C . THR B 1 413 ? 19.109 87.688 40.062 1 84.44 413 THR B C 1
ATOM 7019 O O . THR B 1 413 ? 19.547 88.75 40.438 1 84.44 413 THR B O 1
ATOM 7022 N N . VAL B 1 414 ? 18.094 87.5 39.25 1 82.81 414 VAL B N 1
ATOM 7023 C CA . VAL B 1 414 ? 17.453 88.688 38.656 1 82.81 414 VAL B CA 1
ATOM 7024 C C . VAL B 1 414 ? 16.75 89.5 39.75 1 82.81 414 VAL B C 1
ATOM 7026 O O . VAL B 1 414 ? 16.828 90.75 39.75 1 82.81 414 VAL B O 1
ATOM 7029 N N . LYS B 1 415 ? 16.203 88.938 40.75 1 83.31 415 LYS B N 1
ATOM 7030 C CA . LYS B 1 415 ? 15.516 89.625 41.844 1 83.31 415 LYS B CA 1
ATOM 7031 C C . LYS B 1 415 ? 16.5 90.375 42.719 1 83.31 415 LYS B C 1
ATOM 7033 O O . LYS B 1 415 ? 16.281 91.5 43.125 1 83.31 415 LYS B O 1
ATOM 7038 N N . GLN B 1 416 ? 17.562 89.688 42.938 1 83.56 416 GLN B N 1
ATOM 7039 C CA . GLN B 1 416 ? 18.594 90.312 43.781 1 83.56 416 GLN B CA 1
ATOM 7040 C C . GLN B 1 416 ? 19.234 91.5 43.062 1 83.56 416 GLN B C 1
ATOM 7042 O O . GLN B 1 416 ? 19.422 92.562 43.656 1 83.56 416 GLN B O 1
ATOM 7047 N N . HIS B 1 417 ? 19.422 91.375 41.781 1 80.5 417 HIS B N 1
ATOM 7048 C CA . HIS B 1 417 ? 20.016 92.438 41 1 80.5 417 HIS B CA 1
ATOM 7049 C C . HIS B 1 417 ? 19.062 93.688 40.906 1 80.5 417 HIS B C 1
ATOM 7051 O O . HIS B 1 417 ? 19.5 94.812 41 1 80.5 417 HIS B O 1
ATOM 7057 N N . GLN B 1 418 ? 17.812 93.438 40.781 1 81.25 418 GLN B N 1
ATOM 7058 C CA . GLN B 1 418 ? 16.828 94.5 40.719 1 81.25 418 GLN B CA 1
ATOM 7059 C C . GLN B 1 418 ? 16.766 95.312 42.031 1 81.25 418 GLN B C 1
ATOM 7061 O O . GLN B 1 418 ? 16.719 96.5 42.062 1 81.25 418 GLN B O 1
ATOM 7066 N N . SER B 1 419 ? 17 94.625 43.125 1 80.19 419 SER B N 1
ATOM 7067 C CA . SER B 1 419 ? 17 95.25 44.438 1 80.19 419 SER B CA 1
ATOM 7068 C C . SER B 1 419 ? 18.266 96.062 44.656 1 80.19 419 SER B C 1
ATOM 7070 O O . SER B 1 419 ? 18.188 97.25 45.125 1 80.19 419 SER B O 1
ATOM 7072 N N . GLU B 1 420 ? 19.328 95.625 44.156 1 80.75 420 GLU B N 1
ATOM 7073 C CA . GLU B 1 420 ? 20.594 96.312 44.312 1 80.75 420 GLU B CA 1
ATOM 7074 C C . GLU B 1 420 ? 20.672 97.5 43.344 1 80.75 420 GLU B C 1
ATOM 7076 O O . GLU B 1 420 ? 21.203 98.562 43.719 1 80.75 420 GLU B O 1
ATOM 7081 N N . LYS B 1 421 ? 20.078 97.438 42.188 1 77.88 421 LYS B N 1
ATOM 7082 C CA . LYS B 1 421 ? 20.016 98.5 41.25 1 77.88 421 LYS B CA 1
ATOM 7083 C C . LYS B 1 421 ? 19.141 99.625 41.781 1 77.88 421 LYS B C 1
ATOM 7085 O O . LYS B 1 421 ? 19.469 100.812 41.594 1 77.88 421 LYS B O 1
ATOM 7090 N N . GLN B 1 422 ? 18.078 99.312 42.406 1 79.94 422 GLN B N 1
ATOM 7091 C CA . GLN B 1 422 ? 17.203 100.312 43 1 79.94 422 GLN B CA 1
ATOM 7092 C C . GLN B 1 422 ? 17.922 101 44.156 1 79.94 422 GLN B C 1
ATOM 7094 O O . GLN B 1 422 ? 17.812 102.25 44.281 1 79.94 422 GLN B O 1
ATOM 7099 N N . GLU B 1 423 ? 18.766 100.312 44.812 1 77.25 423 GLU B N 1
ATOM 7100 C CA . GLU B 1 423 ? 19.562 100.938 45.875 1 77.25 423 GLU B CA 1
ATOM 7101 C C . GLU B 1 423 ? 20.641 101.812 45.312 1 77.25 423 GLU B C 1
ATOM 7103 O O . GLU B 1 423 ? 20.875 102.938 45.812 1 77.25 423 GLU B O 1
ATOM 7108 N N . LEU B 1 424 ? 21.172 101.375 44.219 1 75.19 424 LEU B N 1
ATOM 7109 C CA . LEU B 1 424 ? 22.219 102.188 43.531 1 75.19 424 LEU B CA 1
ATOM 7110 C C . LEU B 1 424 ? 21.641 103.5 43 1 75.19 424 LEU B C 1
ATOM 7112 O O . LEU B 1 424 ? 22.25 104.562 43.125 1 75.19 424 LEU B O 1
ATOM 7116 N N . ILE B 1 425 ? 20.469 103.438 42.438 1 76.19 425 ILE B N 1
ATOM 7117 C CA . ILE B 1 425 ? 19.797 104.625 41.906 1 76.19 425 ILE B CA 1
ATOM 7118 C C . ILE B 1 425 ? 19.469 105.562 43.062 1 76.19 425 ILE B C 1
ATOM 7120 O O . ILE B 1 425 ? 19.688 106.75 42.969 1 76.19 425 ILE B O 1
ATOM 7124 N N . LYS B 1 426 ? 19.109 105.062 44.219 1 75.44 426 LYS B N 1
ATOM 7125 C CA . LYS B 1 426 ? 18.781 105.875 45.375 1 75.44 426 LYS B CA 1
ATOM 7126 C C . LYS B 1 426 ? 20.031 106.562 45.938 1 75.44 426 LYS B C 1
ATOM 7128 O O . LYS B 1 426 ? 20 107.75 46.281 1 75.44 426 LYS B O 1
ATOM 7133 N N . LEU B 1 427 ? 21.062 105.875 45.719 1 72.62 427 LEU B N 1
ATOM 7134 C CA . LEU B 1 427 ? 22.312 106.438 46.25 1 72.62 427 LEU B CA 1
ATOM 7135 C C . LEU B 1 427 ? 22.906 107.438 45.312 1 72.62 427 LEU B C 1
ATOM 7137 O O . LEU B 1 427 ? 23.422 108.5 45.719 1 72.62 427 LEU B O 1
ATOM 7141 N N . ARG B 1 428 ? 22.719 107.25 44.031 1 72.81 428 ARG B N 1
ATOM 7142 C CA . ARG B 1 428 ? 23.172 108.25 43.031 1 72.81 428 ARG B CA 1
ATOM 7143 C C . ARG B 1 428 ? 22.344 109.5 43.094 1 72.81 428 ARG B C 1
ATOM 7145 O O . ARG B 1 428 ? 22.891 110.625 43 1 72.81 428 ARG B O 1
ATOM 7152 N N . GLU B 1 429 ? 21.078 109.375 43.312 1 74.31 429 GLU B N 1
ATOM 7153 C CA . GLU B 1 429 ? 20.203 110.562 43.438 1 74.31 429 GLU B CA 1
ATOM 7154 C C . GLU B 1 429 ? 20.516 111.312 44.719 1 74.31 429 GLU B C 1
ATOM 7156 O O . GLU B 1 429 ? 20.531 112.562 44.719 1 74.31 429 GLU B O 1
ATOM 7161 N N . SER B 1 430 ? 20.906 110.688 45.719 1 71.19 430 SER B N 1
ATOM 7162 C CA . SER B 1 430 ? 21.25 111.375 46.969 1 71.19 430 SER B CA 1
ATOM 7163 C C . SER B 1 430 ? 22.594 112.125 46.844 1 71.19 430 SER B C 1
ATOM 7165 O O . SER B 1 430 ? 22.75 113.188 47.344 1 71.19 430 SER B O 1
ATOM 7167 N N . GLN B 1 431 ? 23.406 111.688 46.062 1 68.62 431 GLN B N 1
ATOM 7168 C CA . GLN B 1 431 ? 24.688 112.375 45.844 1 68.62 431 GLN B CA 1
ATOM 7169 C C . GLN B 1 431 ? 24.547 113.562 44.906 1 68.62 431 GLN B C 1
ATOM 7171 O O . GLN B 1 431 ? 25.188 114.562 45.125 1 68.62 431 GLN B O 1
ATOM 7176 N N . TYR B 1 432 ? 23.766 113.375 43.969 1 70 432 TYR B N 1
ATOM 7177 C CA . TYR B 1 432 ? 23.5 114.5 43.062 1 70 432 TYR B CA 1
ATOM 7178 C C . TYR B 1 432 ? 22.781 115.625 43.812 1 70 432 TYR B C 1
ATOM 7180 O O . TYR B 1 432 ? 23.109 116.812 43.625 1 70 432 TYR B O 1
ATOM 7188 N N . ASN B 1 433 ? 21.922 115.438 44.656 1 65.38 433 ASN B N 1
ATOM 7189 C CA . ASN B 1 433 ? 21.219 116.5 45.406 1 65.38 433 ASN B CA 1
ATOM 7190 C C . ASN B 1 433 ? 22.125 117.125 46.469 1 65.38 433 ASN B C 1
ATOM 7192 O O . ASN B 1 433 ? 21.984 118.25 46.812 1 65.38 433 ASN B O 1
ATOM 7196 N N . THR B 1 434 ? 23.031 116.438 47 1 64.31 434 THR B N 1
ATOM 7197 C CA . THR B 1 434 ? 23.953 117.062 47.938 1 64.31 434 THR B CA 1
ATOM 7198 C C . THR B 1 434 ? 25.031 117.812 47.219 1 64.31 434 THR B C 1
ATOM 7200 O O . THR B 1 434 ? 25.641 118.75 47.812 1 64.31 434 THR B O 1
ATOM 7203 N N . GLY B 1 435 ? 25.25 117.5 46.062 1 57.5 435 GLY B N 1
ATOM 7204 C CA . GLY B 1 435 ? 26.188 118.312 45.312 1 57.5 435 GLY B CA 1
ATOM 7205 C C . GLY B 1 435 ? 25.562 119.625 44.812 1 57.5 435 GLY B C 1
ATOM 7206 O O . GLY B 1 435 ? 26.281 120.562 44.469 1 57.5 435 GLY B O 1
ATOM 7207 N N . LYS B 1 436 ? 24.422 119.75 44.5 1 60.56 436 LYS B N 1
ATOM 7208 C CA . LYS B 1 436 ? 23.812 121.062 44.156 1 60.56 436 LYS B CA 1
ATOM 7209 C C . LYS B 1 436 ? 23.609 121.938 45.375 1 60.56 436 LYS B C 1
ATOM 7211 O O . LYS B 1 436 ? 23.375 123.125 45.281 1 60.56 436 LYS B O 1
ATOM 7216 N N . ALA B 1 437 ? 23.5 121.438 46.438 1 56.41 437 ALA B N 1
ATOM 7217 C CA . ALA B 1 437 ? 23.359 122.375 47.562 1 56.41 437 ALA B CA 1
ATOM 7218 C C . ALA B 1 437 ? 24.719 122.875 48.031 1 56.41 437 ALA B C 1
ATOM 7220 O O . ALA B 1 437 ? 24.781 123.75 48.875 1 56.41 437 ALA B O 1
ATOM 7221 N N . GLY B 1 438 ? 25.734 122.375 47.531 1 45.19 438 GLY B N 1
ATOM 7222 C CA . GLY B 1 438 ? 26.938 123.062 47.844 1 45.19 438 GLY B CA 1
ATOM 7223 C C . GLY B 1 438 ? 27.406 124 46.719 1 45.19 438 GLY B C 1
ATOM 7224 O O . GLY B 1 438 ? 27.109 123.688 45.562 1 45.19 438 GLY B O 1
#

Foldseek 3Di:
DPCDDCLNQADFQLVVLVVVCVVPVCLVVVLCVVCVVLVVPPDPPPQPLPLVLSVVLVVVVVQSPDPPHDTDGHRLLLLQLVQLLVQPQLLVLLVPDDPVLLLQLLVQLVVVVQFQQQSLVLDAQSSSSSSSNSNSLSSLLNVPDDDRNVVSVVSSVVSLCRRCCVVCVCLQPAQEEEVVVLQVSLVVVVVPVSNSVSSSVSSSRSCVVNNRHYDDDSVNSSSSSVSNSVSSLSSDHNCSNVVDSLPPQQPDLPPVQVVVCVVQFVCVFQQQPGGPDDVCVVVNVVVQVVQVVVPDGPCVLRPPTDDPVNVRSLSSSQVADNPRRPSSSSVSSVVVSVVVVSVVVSVVCVVPPCSVVVVVVVVVVVVVVVVVVVVVVVVVVVVVVVVVVVVVVVVVVVVVVVVVVVVVVVVVVVVVVVVVVVVVVVVVVVVVVVVVVD/DPCDDCLNQADFQLVVLVVVCVVPVCLVVVLCVVCVVLVVPPDPVPDPQPLPLSVVLVVVVVQSPDPPHDTDGDRLLLLQLVQLLPQPQLLVLLVPDDPVLLLQLLVQLVVVVQFQQQSLVLDALSSSSSSSNSNSLSSLLNVPDDDRNVVSVVSSVVSLCRRCCVVCVCLQPAQEEEVVVLQVSLVVVVVPPSNSVSSSSSSSRSCVVNNRHYDDDSVNSSSSSVSNSVSSLSSHHNCSNVVRPLPPLQPDLPPVQVVVCVVQAVCVFQLLPGRPDDPCVVVNVVVQVVQVVVPDGPCVLRPPTDDPVNVVSLSSNQSADNPRRPSSSSVSVVVVSVVVVSVVVSVVCVVPPCSVVVVVVVVVVVVVVVVVVVVVVVVVVVVVVVVVVVVVVVVVVVVVVVVVVVVVVVVVVVVVVVVVVVVVVVVVVVVVVVVVVD

Secondary structure (DSSP, 8-state):
----SHHHH-EE-HHHHHHHHHH-THHHHHHHHHTHHHHSS---TT-----HHHHHHHHHHHHHH-TTPPP-EE--HHHHHHHHHH-HHHHHHHHTS-HHHHHHHHHHHHHH----HHHHHTS-HHHHHHHHHHHHHHHHHHT-SSHHHHHHHHHHHHHHHHHHHTT-THHHH-SEEEHHHHHHHHGGGGGSTTHHHHHHHHHHHHHHHTTPEEE--HHHHHHHHHHHHHHHHHHS-HHHHHS----S------HHHHHHHHHHBSSTTBTTT-B--TT-HHHHHHHHHHHHHHTS-GGGGTT-B--HHHHHHHHHHH---TTTHHHHHHHHHHHHHHHHHHHHHHHHHHHT-HHHHHHHHHHHHHHHHHHHHHHHHHHHHHHHHHHHHHHHHHHHHHHHHHHHHHHHHHHHHHHHHHHHHHHHHHHHHHHHHHHH--/----SHHHH-EE-HHHHHHHHHH-THHHHHHHHHTHHHH-----TT-----HHHHHHHHHHHHHH-TTPPP-EE--HHHHHHHHHH-HHHHHHHHTS-HHHHHHHHHHHHHH----HHHHHTS-HHHHHHHHHHHHHHHHHHT-SSHHHHHHHHHHHHHHHHHHHTT-THHHH-SEEEHHHHHHHHGGGGGSTTHHHHHHHHHHHHHHHTTPEEE--HHHHHHHHHHHHHHHHHHS-HHHHHT----S------HHHHHHHHHHBSSTTSTTT-B--TT-HHHHHHHHHHHHHHTS-GGGGTT----HHHHHHHHHHH---TTTHHHHHHHHHHHHHHHHHHHHHHHHHHHT-HHHHHHHHHHHHHHHHHHHHHHHHHHHHHHHHHHHHHHHHHHHHHHHHHHHHHHHHHHHHHHHHHHHHHHHHHHHHHHHHHHH--

pLDDT: mean 77.12, std 15.03, range [31.89, 96.25]

Sequence (876 aa):
MNKKGMIFEGLKVRNEIKKAMHQEHSLADRIREENGYLQAGEASPTVKSTVGCEKELSRVLEKLLEEDGEEICLDVTYFLVFAASQNPVCQEELKKLAPDQILSYQQKFLDHGYHGDYFLSCLGYEEHYFAQVLFGMLEEIREGCGDRPENAYRQFIGLIRKGWRSARRELFTEETLEFERIQEWASPYTEQPAMGMSQLCIIYLLAEIFCVEIKKNMNYYLILECMIDRNTIWDCKKEEVLEYEVWGRAGYADSSFCRMLTETVRNPFQAALGFRVEGYEEFDCYLQNLFHLGGIDRNVLSGEILDERSRQILLELGGFEKNSGIEKYVYSLYIVLLSGYVKKCLDKIREENPARWQQRMEQQIKEKEAMEKQLKELDEHCRIMKHRTSELEEKLECAERTVRRKENQLLRTVKQHQSEKQELIKLRESQYNTGKAGMNKKGMIFEGLKVRNEIKKAMHQEHSLADRIREENGYLQAGEASPTVKSTVGCEKELSRVLEKLLEEDGEEICLDVTYFLVFAASQNPVCQEELKKLAPDQILSYQQKFLDHGYHGDYFLSCLGYEEHYFAQVLFGMLEEIREGCGDRPENAYRQFIGLIRKGWRSARRELFTEETLEFERIQEWASPYTEQPAMGMSQLCIIYLLAEIFCVEIKKNMNYYLILECMIDRNTIWDCKKEEVLEYEVWGRAGYADSSFCRMLTETVRNPFQAALGFRVEGYEEFDCYLQNLFHLGGIDRNVLSGEILDERSRQILLELGGFEKNSGIEKYVYSLYIVLLSGYVKKCLDKIREENPARWQQRMEQQIKEKEAMEKQLKELDEHCRIMKHRTSELEEKLECAERTVRRKENQLLRTVKQHQSEKQELIKLRESQYNTGKAG

Nearest PDB structures (foldseek):
  6za7-assembly1_A  TM=2.294E-01  e=4.910E+00  Agrobacterium fabrum str. C58
  7kbs-assembly1_A  TM=2.058E-01  e=6.714E+00  Homo sapiens
  8vyx-assembly2_D  TM=2.402E-01  e=7.280E+00  Homo sapiens
  7kbs-assembly1_A  TM=1.726E-01  e=6.649E+00  Homo sapiens
  3vvs-assembly1_A  TM=1.642E-01  e=6.649E+00  Pyrococcus furiosus

Solvent-accessible surface area (backbone atoms only — not comparable to full-atom values): 46122 Å² total; per-residue (Å²): 110,78,82,65,50,51,92,65,58,18,46,68,45,30,64,52,42,48,53,44,37,73,71,35,72,62,46,60,58,48,52,48,55,71,46,32,71,71,54,69,67,59,77,58,86,77,67,80,68,71,39,62,56,56,55,53,43,50,51,52,54,51,48,53,67,42,88,87,49,76,79,41,54,44,73,49,60,65,33,47,34,56,43,43,31,67,31,68,58,28,46,57,54,58,68,67,50,54,68,68,56,46,49,52,17,35,49,46,34,62,69,64,61,84,62,30,53,27,43,57,47,30,39,30,71,67,31,41,55,45,29,33,34,46,48,10,36,52,53,42,29,66,62,48,68,58,69,63,15,45,51,35,42,53,49,52,51,50,38,54,46,64,51,40,42,83,83,42,51,60,58,77,72,42,59,64,42,56,44,69,57,54,49,60,69,24,54,77,33,68,30,32,83,61,43,26,60,10,47,49,48,45,50,51,51,50,20,62,75,61,64,28,45,70,46,78,51,75,64,51,50,51,47,50,53,52,47,50,45,50,50,51,50,31,58,29,55,41,70,51,63,42,49,69,70,76,68,81,52,77,43,68,49,42,64,66,34,53,52,48,43,62,73,37,22,82,42,69,48,43,58,84,34,18,75,68,50,88,84,37,59,64,55,48,52,50,51,48,47,35,22,23,72,14,63,27,41,66,46,37,50,67,84,46,64,58,53,70,66,59,48,51,50,48,39,24,72,58,65,44,44,76,85,68,15,55,64,53,45,51,49,50,49,49,43,20,51,44,27,32,48,41,38,53,45,45,53,51,48,60,70,59,36,56,66,57,54,46,50,51,48,48,52,50,48,52,51,43,51,51,47,51,51,49,43,53,52,48,52,53,51,41,51,53,50,52,53,50,38,52,52,40,52,53,51,32,53,51,33,50,50,48,35,51,50,51,52,54,49,46,53,49,51,53,52,53,50,54,52,51,51,54,49,48,52,53,51,51,53,52,51,57,56,56,55,67,73,98,112,77,81,64,51,51,92,64,56,19,46,69,44,30,64,51,43,52,54,43,37,74,72,35,72,62,47,60,56,47,52,50,57,72,46,34,70,70,56,69,66,59,74,54,86,76,65,75,77,63,46,62,56,55,57,52,41,50,51,51,52,51,48,56,67,40,89,88,50,75,79,42,54,44,73,48,61,65,33,46,33,55,43,44,33,68,30,67,58,27,45,56,55,58,68,68,50,52,68,68,57,45,50,50,18,35,47,47,35,62,68,62,62,83,61,29,52,27,44,56,47,30,39,30,71,68,32,41,54,44,30,32,33,46,49,9,36,52,54,41,30,67,63,47,67,59,68,63,16,46,49,35,42,53,51,51,51,49,37,54,44,62,50,39,41,83,84,42,51,61,59,77,73,41,61,63,43,55,42,68,57,54,48,60,70,23,56,80,31,70,45,35,83,62,42,26,59,10,46,48,49,47,50,52,52,49,21,61,76,63,63,28,45,70,46,75,50,73,64,53,49,51,48,50,53,52,48,50,44,49,49,52,50,31,56,28,54,42,69,49,57,47,57,54,72,72,59,81,58,73,37,65,47,38,65,66,33,53,52,48,42,61,71,43,24,78,42,68,49,40,68,80,27,25,77,66,48,89,84,40,61,66,55,49,51,50,50,48,48,34,22,24,72,13,65,26,42,67,46,36,51,64,85,53,71,60,53,70,67,59,50,51,50,49,41,25,70,60,60,42,44,76,88,68,16,55,64,54,45,52,48,49,49,50,42,22,52,45,26,33,49,41,39,53,46,47,53,51,48,61,71,58,36,55,66,59,54,47,49,52,47,47,51,50,49,51,51,43,51,53,48,51,51,50,43,52,53,51,51,51,51,42,52,54,49,53,53,50,38,52,52,41,52,52,51,33,54,51,34,50,51,49,35,52,51,50,51,53,49,45,53,52,51,52,52,51,48,53,53,52,50,55,50,49,52,53,51,52,53,51,50,54,57,57,53,67,73,97

Radius of gyration: 45.19 Å; Cα contacts (8 Å, |Δi|>4): 965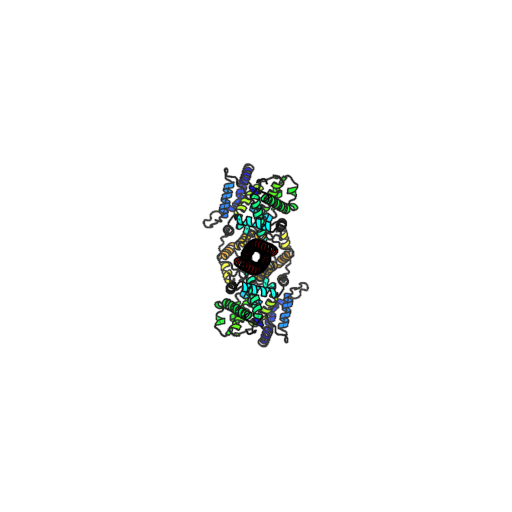; chains: 2; bounding box: 90×162×98 Å